Protein AF-A0A429GD03-F1 (afdb_monomer_lite)

Secondary structure (DSSP, 8-state):
--SSSSHHHHHHHHS--S----PPPP-HHHHHHHHHHHHHHHHHHHHHHHHHTEEEETTEEEEEEESSSEEE--SSSSSHHHHHHHHHHHHHHH--HHHHHHHHHHHHHHHHT-EEETTEEE-EE--SSS-TTT-EEPPIIIIIIHHHHHHHHHHHHH--HHHHHHHHHHHHHIIIIIEEEETTEEEE-S-TT-SS-----SHHHHHHHHHHHHHHHHH--HHHHHHHHHHHHHHHHT-EEETTEEE--EE-SSSEE--HHHHHHHHHHHHHHHHHH--HHHHHHHHHHHHHHHHT-EE-SS-EE-B-TTS-BBSS----TTGGGS--STTHHHHHHHHHH--HHHHHHHHHHHHHHHHTPEEETTEEE-EEETTTEEE-HHHHHHHHHHHHHHHHHH--HHHHHHHHHHHHHHHHS-EESSSEE---TT-----SSTTSHHHHHHHHHHHHHTTSPP----EEEEEEE-SEEEE-TT-EEEEEEEEEE-SSS-EEEEEEEPTTSTT-SEEEEEEE-TT-EEEEEEEEE--TT--SEEEEEEEEEEEEETTSPPPPPEEEEEEEEEEPP-----EEEEE---SB--TT-EEEEEEEEEE-SSS-EEEEEEEEEESGGGEEEEEEEE-SEEEEE-TT-EEEEEEEEEE-SSEEEEEEEEEEE--SSS-S-EEEEEEEEEE--------------------SSPPTT-EEEEEEEE--SS--------B----SS-----TTS---EEEEEE----PPPTT--EEEEEEEEEE---------HHHHHHHHHHHHHHHHH---HHHHHHHHHH--SS-THHHHHHHHT-S-SPPPHHHHHHHHHHHHHHHGGGT----EE-----SSS--------EE---HHHHHHHHHHHHHHHHHHHHHHHHHHHHHHHHHH-HHHHHHHHHHHHHHHHHHHHHHHHHHSPPPS--SSPPPPP---GGGGGS-SSHHHHHHHHHHHHHHHHHHHHHHHHHHHHHHHTT-HHHHHHHHHHHHHHHHHHHHHHHHHHHHHHHHHHHHHHTT--SHHHHHHHHHHHHHH-S-HHHHHHHHHTTGGGT--HHHHHHHHHHPPP----HHHHHHHHHHHHHHHTT--GGG-

Radius of gyration: 43.87 Å; chains: 1; bounding box: 120×129×100 Å

Structure (mmCIF, N/CA/C/O backbone):
data_AF-A0A429GD03-F1
#
_entry.id   AF-A0A429GD03-F1
#
loop_
_atom_site.group_PDB
_atom_site.id
_atom_site.type_symbol
_atom_site.label_atom_id
_atom_site.label_alt_id
_atom_site.label_comp_id
_atom_site.label_asym_id
_atom_site.label_entity_id
_atom_site.label_seq_id
_atom_site.pdbx_PDB_ins_code
_atom_site.Cartn_x
_atom_site.Cartn_y
_atom_site.Cartn_z
_atom_site.occupancy
_atom_site.B_iso_or_equiv
_atom_site.auth_seq_id
_atom_site.auth_comp_id
_atom_site.auth_asym_id
_atom_site.auth_atom_id
_atom_site.pdbx_PDB_model_num
ATOM 1 N N . MET A 1 1 ? -22.028 71.009 -9.488 1.00 38.22 1 MET A N 1
ATOM 2 C CA . MET A 1 1 ? -21.098 69.880 -9.231 1.00 38.22 1 MET A CA 1
ATOM 3 C C . MET A 1 1 ? -21.753 69.084 -8.103 1.00 38.22 1 MET A C 1
ATOM 5 O O . MET A 1 1 ? -22.201 69.728 -7.173 1.00 38.22 1 MET A O 1
ATOM 9 N N . LEU A 1 2 ? -22.051 67.783 -8.186 1.00 28.94 2 LEU A N 1
ATOM 10 C CA . LEU A 1 2 ? -21.132 66.677 -8.503 1.00 28.94 2 LEU A CA 1
ATOM 11 C C . LEU A 1 2 ? -21.700 65.598 -9.471 1.00 28.94 2 LEU A C 1
ATOM 13 O O . LEU A 1 2 ? -20.960 64.746 -9.950 1.00 28.94 2 LEU A O 1
ATOM 17 N N . GLY A 1 3 ? -23.000 65.626 -9.788 1.00 29.81 3 GLY A N 1
ATOM 18 C CA . GLY A 1 3 ? -23.725 64.517 -10.440 1.00 29.81 3 GLY A CA 1
ATOM 19 C C . GLY A 1 3 ? -23.576 64.358 -11.963 1.00 29.81 3 GLY A C 1
ATOM 20 O O . GLY A 1 3 ? -24.587 64.247 -12.647 1.00 29.81 3 GLY A O 1
ATOM 21 N N . ARG A 1 4 ? -22.357 64.380 -12.532 1.00 32.66 4 ARG A N 1
ATOM 22 C CA . ARG A 1 4 ? -22.172 64.269 -14.004 1.00 32.66 4 ARG A CA 1
ATOM 23 C C . ARG A 1 4 ? -20.963 63.451 -14.500 1.00 32.66 4 ARG A C 1
ATOM 25 O O . ARG A 1 4 ? -20.543 63.646 -15.635 1.00 32.66 4 ARG A O 1
ATOM 32 N N . LYS A 1 5 ? -20.403 62.544 -13.682 1.00 35.81 5 LYS A N 1
ATOM 33 C CA . LYS A 1 5 ? -19.229 61.715 -14.059 1.00 35.81 5 LYS A CA 1
ATOM 34 C C . LYS A 1 5 ? -19.341 60.189 -13.878 1.00 35.81 5 LYS A C 1
ATOM 36 O O . LYS A 1 5 ? -18.418 59.499 -14.283 1.00 35.81 5 LYS A O 1
ATOM 41 N N . ILE A 1 6 ? -20.438 59.650 -13.336 1.00 36.78 6 ILE A N 1
ATOM 42 C CA . ILE A 1 6 ? -20.564 58.194 -13.077 1.00 36.78 6 ILE A CA 1
ATOM 43 C C . ILE A 1 6 ? -21.294 57.451 -14.214 1.00 36.78 6 ILE A C 1
ATOM 45 O O . ILE A 1 6 ? -20.911 56.342 -14.576 1.00 36.78 6 ILE A O 1
ATOM 49 N N . LEU A 1 7 ? -22.290 58.081 -14.847 1.00 27.66 7 LEU A N 1
ATOM 50 C CA . LEU A 1 7 ? -23.125 57.440 -15.875 1.00 27.66 7 LEU A CA 1
ATOM 51 C C . LEU A 1 7 ? -22.372 56.920 -17.130 1.00 27.66 7 LEU A C 1
ATOM 53 O O . LEU A 1 7 ? -22.747 55.855 -17.617 1.00 27.66 7 LEU A O 1
ATOM 57 N N . PRO A 1 8 ? -21.310 57.581 -17.650 1.00 31.03 8 PRO A N 1
ATOM 58 C CA . PRO A 1 8 ? -20.579 57.069 -18.816 1.00 31.03 8 PRO A CA 1
ATOM 59 C C . PRO A 1 8 ? -19.845 55.748 -18.554 1.00 31.03 8 PRO A C 1
ATOM 61 O O . PRO A 1 8 ? -19.729 54.927 -19.457 1.00 31.03 8 PRO A O 1
ATOM 64 N N . PHE A 1 9 ? -19.365 55.530 -17.326 1.00 33.47 9 PHE A N 1
ATOM 65 C CA . PHE A 1 9 ? -18.557 54.355 -16.986 1.00 33.47 9 PHE A CA 1
ATOM 66 C C . PHE A 1 9 ? -19.404 53.075 -16.925 1.00 33.47 9 PHE A C 1
ATOM 68 O O . PHE A 1 9 ? -18.956 52.009 -17.335 1.00 33.47 9 PHE A O 1
ATOM 75 N N . VAL A 1 10 ? -20.660 53.199 -16.480 1.00 34.38 10 VAL A N 1
ATOM 76 C CA . VAL A 1 10 ? -21.620 52.084 -16.424 1.00 34.38 10 VAL A CA 1
ATOM 77 C C . VAL A 1 10 ? -22.104 51.688 -17.825 1.00 34.38 10 VAL A C 1
ATOM 79 O O . VAL A 1 10 ? -22.237 50.500 -18.105 1.00 34.38 10 VAL A O 1
ATOM 82 N N . LEU A 1 11 ? -22.315 52.649 -18.737 1.00 29.36 11 LEU A N 1
ATOM 83 C CA . LEU A 1 11 ? -22.755 52.337 -20.105 1.00 29.36 11 LEU A CA 1
ATOM 84 C C . LEU A 1 11 ? -21.681 51.630 -20.946 1.00 29.36 11 LEU A C 1
ATOM 86 O O . LEU A 1 11 ? -22.025 50.754 -21.732 1.00 29.36 11 LEU A O 1
ATOM 90 N N . VAL A 1 12 ? -20.396 51.966 -20.781 1.00 33.97 12 VAL A N 1
ATOM 91 C CA . VAL A 1 12 ? -19.307 51.323 -21.548 1.00 33.97 12 VAL A CA 1
ATOM 92 C C . VAL A 1 12 ? -19.182 49.831 -21.213 1.00 33.97 12 VAL A C 1
ATOM 94 O O . VAL A 1 12 ? -18.954 49.023 -22.110 1.00 33.97 12 VAL A O 1
ATOM 97 N N . ILE A 1 13 ? -19.411 49.447 -19.953 1.00 37.00 13 ILE A N 1
ATOM 98 C CA . ILE A 1 13 ? -19.384 48.041 -19.512 1.00 37.00 13 ILE A CA 1
ATOM 99 C C . ILE A 1 13 ? -20.594 47.250 -20.054 1.00 37.00 13 ILE A C 1
ATOM 101 O O . ILE A 1 13 ? -20.490 46.048 -20.278 1.00 37.00 13 ILE A O 1
ATOM 105 N N . LEU A 1 14 ? -21.723 47.914 -20.329 1.00 31.09 14 LEU A N 1
ATOM 106 C CA . LEU A 1 14 ? -22.961 47.280 -20.810 1.00 31.09 14 LEU A CA 1
ATOM 107 C C . LEU A 1 14 ? -23.079 47.167 -22.344 1.00 31.09 14 LEU A C 1
ATOM 109 O O . LEU A 1 14 ? -24.041 46.576 -22.827 1.00 31.09 14 LEU A O 1
ATOM 113 N N . ILE A 1 15 ? -22.144 47.735 -23.118 1.00 31.56 15 ILE A N 1
ATOM 114 C CA . ILE A 1 15 ? -22.243 47.850 -24.593 1.00 31.56 15 ILE A CA 1
ATOM 115 C C . ILE A 1 15 ? -21.151 47.041 -25.337 1.00 31.56 15 ILE A C 1
ATOM 117 O O . ILE A 1 15 ? -21.142 46.982 -26.564 1.00 31.56 15 ILE A O 1
ATOM 121 N N . LEU A 1 16 ? -20.284 46.315 -24.618 1.00 27.98 16 LEU A N 1
ATOM 122 C CA . LEU A 1 16 ? -19.267 45.420 -25.199 1.00 27.98 16 LEU A CA 1
ATOM 123 C C . LEU A 1 16 ? -19.703 43.941 -25.401 1.00 27.98 16 LEU A C 1
ATOM 125 O O . LEU A 1 16 ? -18.998 43.037 -24.954 1.00 27.98 16 LEU A O 1
ATOM 129 N N . PRO A 1 17 ? -20.809 43.654 -26.125 1.00 32.53 17 PRO A N 1
ATOM 130 C CA . PRO A 1 17 ? -20.965 42.355 -26.789 1.00 32.53 17 PRO A CA 1
ATOM 131 C C . PRO A 1 17 ? -21.270 42.474 -28.299 1.00 32.53 17 PRO A C 1
ATOM 133 O O . PRO A 1 17 ? -22.173 41.816 -28.811 1.00 32.53 17 PRO A O 1
ATOM 136 N N . VAL A 1 18 ? -20.515 43.297 -29.040 1.00 37.22 18 VAL A N 1
ATOM 137 C CA . VAL A 1 18 ? -20.520 43.301 -30.519 1.00 37.22 18 VAL A CA 1
ATOM 138 C C . VAL A 1 18 ? -19.076 43.371 -31.030 1.00 37.22 18 VAL A C 1
ATOM 140 O O . VAL A 1 18 ? -18.292 44.174 -30.538 1.00 37.22 18 VAL A O 1
ATOM 143 N N . TYR A 1 19 ? -18.732 42.532 -32.014 1.00 28.64 19 TYR A N 1
ATOM 144 C CA . TYR A 1 19 ? -17.370 42.338 -32.548 1.00 28.64 19 TYR A CA 1
ATOM 145 C C . TYR A 1 19 ? -16.314 41.817 -31.552 1.00 28.64 19 TYR A C 1
ATOM 147 O O . TYR A 1 19 ? -15.242 42.387 -31.370 1.00 28.64 19 TYR A O 1
ATOM 155 N N . VAL A 1 20 ? -16.562 40.609 -31.042 1.00 25.38 20 VAL A N 1
ATOM 156 C CA . VAL A 1 20 ? -15.500 39.590 -30.965 1.00 25.38 20 VAL A CA 1
ATOM 157 C C . VAL A 1 20 ? -15.733 38.647 -32.159 1.00 25.38 20 VAL A C 1
ATOM 159 O O . VAL A 1 20 ? -16.887 38.261 -32.372 1.00 25.38 20 VAL A O 1
ATOM 162 N N . PRO A 1 21 ? -14.723 38.306 -32.989 1.00 24.62 21 PRO A N 1
ATOM 163 C CA . PRO A 1 21 ? -14.898 37.285 -34.026 1.00 24.62 21 PRO A CA 1
ATOM 164 C C . PRO A 1 21 ? -15.285 35.965 -33.357 1.00 24.62 21 PRO A C 1
ATOM 166 O O . PRO A 1 21 ? -14.821 35.697 -32.254 1.00 24.62 21 PRO A O 1
ATOM 169 N N . SER A 1 22 ? -16.145 35.169 -33.999 1.00 25.36 22 SER A N 1
ATOM 170 C CA . SER A 1 22 ? -16.802 33.998 -33.400 1.00 25.36 22 SER A CA 1
ATOM 171 C C . SER A 1 22 ? -15.824 33.069 -32.675 1.00 25.36 22 SER A C 1
ATOM 173 O O . SER A 1 22 ? -15.218 32.191 -33.294 1.00 25.36 22 SER A O 1
ATOM 175 N N . ALA A 1 23 ? -15.695 33.256 -31.361 1.00 30.12 23 ALA A N 1
ATOM 176 C CA . ALA A 1 23 ? -14.969 32.339 -30.508 1.00 30.12 23 ALA A CA 1
ATOM 177 C C . ALA A 1 23 ? -15.673 30.988 -30.613 1.00 30.12 23 ALA A C 1
ATOM 179 O O . ALA A 1 23 ? -16.891 30.899 -30.426 1.00 30.12 23 ALA A O 1
ATOM 180 N N . GLN A 1 24 ? -14.916 29.947 -30.953 1.00 31.97 24 GLN A N 1
ATOM 181 C CA . GLN A 1 24 ? -15.425 28.586 -30.869 1.00 31.97 24 GLN A CA 1
ATOM 182 C C . GLN A 1 24 ? -15.925 28.380 -29.437 1.00 31.97 24 GLN A C 1
ATOM 184 O O . GLN A 1 24 ? -15.244 28.770 -28.486 1.00 31.97 24 GLN A O 1
ATOM 189 N N . TYR A 1 25 ? -17.121 27.806 -29.282 1.00 30.67 25 TYR A N 1
ATOM 190 C CA . TYR A 1 25 ? -17.573 27.350 -27.971 1.00 30.67 25 TYR A CA 1
ATOM 191 C C . TYR A 1 25 ? -16.464 26.471 -27.397 1.00 30.67 25 TYR A C 1
ATOM 193 O O . TYR A 1 25 ? -16.117 25.468 -28.019 1.00 30.67 25 TYR A O 1
ATOM 201 N N . TYR A 1 26 ? -15.904 26.856 -26.248 1.00 37.22 26 TYR A N 1
ATOM 202 C CA . TYR A 1 26 ? -14.932 26.020 -25.555 1.00 37.22 26 TYR A CA 1
ATOM 203 C C . TYR A 1 26 ? -15.613 24.679 -25.268 1.00 37.22 26 TYR A C 1
ATOM 205 O O . TYR A 1 26 ? -16.695 24.644 -24.675 1.00 37.22 26 TYR A O 1
ATOM 213 N N . GLN A 1 27 ? -15.033 23.594 -25.777 1.00 42.59 27 GLN A N 1
ATOM 214 C CA . GLN A 1 27 ? -15.634 22.263 -25.784 1.00 42.59 27 GLN A CA 1
ATOM 215 C C . GLN A 1 27 ? -14.684 21.313 -25.049 1.00 42.59 27 GLN A C 1
ATOM 217 O O . GLN A 1 27 ? -14.001 20.522 -25.699 1.00 42.59 27 GLN A O 1
ATOM 222 N N . PRO A 1 28 ? -14.667 21.329 -23.697 1.00 53.19 28 PRO A N 1
ATOM 223 C CA . PRO A 1 28 ? -13.724 20.534 -22.906 1.00 53.19 28 PRO A CA 1
ATOM 224 C C . PRO A 1 28 ? -13.724 19.045 -23.275 1.00 53.19 28 PRO A C 1
ATOM 226 O O . PRO A 1 28 ? -12.701 18.376 -23.202 1.00 53.19 28 PRO A O 1
ATOM 229 N N . GLN A 1 29 ? -14.874 18.524 -23.714 1.00 54.34 29 GLN A N 1
ATOM 230 C CA . GLN A 1 29 ? -15.043 17.139 -24.147 1.00 54.34 29 GLN A CA 1
ATOM 231 C C . GLN A 1 29 ? -14.381 16.830 -25.506 1.00 54.34 29 GLN A C 1
ATOM 233 O O . GLN A 1 29 ? -13.936 15.701 -25.711 1.00 54.34 29 GLN A O 1
ATOM 238 N N . ALA A 1 30 ? -14.287 17.808 -26.413 1.00 53.16 30 ALA A N 1
ATOM 239 C CA . ALA A 1 30 ? -13.579 17.685 -27.689 1.00 53.16 30 ALA A CA 1
ATOM 240 C C . ALA A 1 30 ? -12.062 17.842 -27.500 1.00 53.16 30 ALA A C 1
ATOM 242 O O . ALA A 1 30 ? -11.293 17.031 -28.015 1.00 53.16 30 ALA A O 1
ATOM 243 N N . ASP A 1 31 ? -11.643 18.815 -26.689 1.00 70.88 31 ASP A N 1
ATOM 244 C CA . ASP A 1 31 ? -10.233 19.046 -26.352 1.00 70.88 31 ASP A CA 1
ATOM 245 C C . ASP A 1 31 ? -9.648 17.824 -25.613 1.00 70.88 31 ASP A C 1
ATOM 247 O O . ASP A 1 31 ? -8.582 17.308 -25.955 1.00 70.88 31 ASP A O 1
ATOM 251 N N . LEU A 1 32 ? -10.412 17.258 -24.670 1.00 77.75 32 LEU A N 1
ATOM 252 C CA . LEU A 1 32 ? -10.077 15.997 -24.011 1.00 77.75 32 LEU A CA 1
ATOM 253 C C . LEU A 1 32 ? -10.018 14.822 -24.995 1.00 77.75 32 LEU A C 1
ATOM 255 O O . LEU A 1 32 ? -9.124 13.989 -24.871 1.00 77.75 32 LEU A O 1
ATOM 259 N N . ALA A 1 33 ? -10.923 14.733 -25.975 1.00 78.88 33 ALA A N 1
ATOM 260 C CA . ALA A 1 33 ? -10.855 13.685 -26.995 1.00 78.88 33 ALA A CA 1
ATOM 261 C C . ALA A 1 33 ? -9.555 13.777 -27.817 1.00 78.88 33 ALA A C 1
ATOM 263 O O . ALA A 1 33 ? -8.883 12.761 -27.987 1.00 78.88 33 ALA A O 1
ATOM 264 N N . ALA A 1 34 ? -9.135 14.983 -28.217 1.00 82.50 34 ALA A N 1
ATOM 265 C CA . ALA A 1 34 ? -7.874 15.198 -28.929 1.00 82.50 34 ALA A CA 1
ATOM 266 C C . ALA A 1 34 ? -6.644 14.767 -28.102 1.00 82.50 34 ALA A C 1
ATOM 268 O O . ALA A 1 34 ? -5.762 14.074 -28.618 1.00 82.50 34 ALA A O 1
ATOM 269 N N . VAL A 1 35 ? -6.610 15.091 -26.802 1.00 88.44 35 VAL A N 1
ATOM 270 C CA . VAL A 1 35 ? -5.561 14.620 -25.875 1.00 88.44 35 VAL A CA 1
ATOM 271 C C . VAL A 1 35 ? -5.555 13.088 -25.769 1.00 88.44 35 VAL A C 1
ATOM 273 O O . VAL A 1 35 ? -4.487 12.472 -25.813 1.00 88.44 35 VAL A O 1
ATOM 276 N N . ARG A 1 36 ? -6.730 12.447 -25.687 1.00 88.44 36 ARG A N 1
ATOM 277 C CA . ARG A 1 36 ? -6.856 10.979 -25.619 1.00 88.44 36 ARG A CA 1
ATOM 278 C C . ARG A 1 36 ? -6.393 10.291 -26.906 1.00 88.44 36 ARG A C 1
ATOM 280 O O . ARG A 1 36 ? -5.637 9.322 -26.829 1.00 88.44 36 ARG A O 1
ATOM 287 N N . ASP A 1 37 ? -6.782 10.804 -28.071 1.00 89.94 37 ASP A N 1
ATOM 288 C CA . ASP A 1 37 ? -6.362 10.271 -29.372 1.00 89.94 37 ASP A CA 1
ATOM 289 C C . ASP A 1 37 ? -4.851 10.428 -29.589 1.00 89.94 37 ASP A C 1
ATOM 291 O O . ASP A 1 37 ? -4.191 9.501 -30.067 1.00 89.94 37 ASP A O 1
ATOM 295 N N . LYS A 1 38 ? -4.270 11.559 -29.165 1.00 92.81 38 LYS A N 1
ATOM 296 C CA . LYS A 1 38 ? -2.819 11.790 -29.211 1.00 92.81 38 LYS A CA 1
ATOM 297 C C . LYS A 1 38 ? -2.054 10.837 -28.296 1.00 92.81 38 LYS A C 1
ATOM 299 O O . LYS A 1 38 ? -1.049 10.263 -28.721 1.00 92.81 38 LYS A O 1
ATOM 304 N N . ALA A 1 39 ? -2.545 10.619 -27.077 1.00 94.94 39 ALA A N 1
ATOM 305 C CA . ALA A 1 39 ? -1.969 9.654 -26.148 1.00 94.94 39 ALA A CA 1
ATOM 306 C C . ALA A 1 39 ? -2.024 8.225 -26.717 1.00 94.94 39 ALA A C 1
ATOM 308 O O . ALA A 1 39 ? -1.004 7.539 -26.760 1.00 94.94 39 ALA A O 1
ATOM 309 N N . LEU A 1 40 ? -3.175 7.810 -27.262 1.00 94.44 40 LEU A N 1
ATOM 310 C CA . LEU A 1 40 ? -3.346 6.505 -27.906 1.00 94.44 40 LEU A CA 1
ATOM 311 C C . LEU A 1 40 ? -2.464 6.340 -29.157 1.00 94.44 40 LEU A C 1
ATOM 313 O O . LEU A 1 40 ? -1.944 5.249 -29.398 1.00 94.44 40 LEU A O 1
ATOM 317 N N . TYR A 1 41 ? -2.257 7.401 -29.943 1.00 94.94 41 TYR A N 1
ATOM 318 C CA . TYR A 1 41 ? -1.311 7.399 -31.062 1.00 94.94 41 TYR A CA 1
ATOM 319 C C . TYR A 1 41 ? 0.129 7.167 -30.579 1.00 94.94 41 TYR A C 1
ATOM 321 O O . TYR A 1 41 ? 0.791 6.257 -31.081 1.00 94.94 41 TYR A O 1
ATOM 329 N N . ILE A 1 42 ? 0.591 7.911 -29.567 1.00 97.12 42 ILE A N 1
ATOM 330 C CA . ILE A 1 42 ? 1.922 7.730 -28.961 1.00 97.12 42 ILE A CA 1
ATOM 331 C C . ILE A 1 42 ? 2.082 6.295 -28.433 1.00 97.12 42 ILE A C 1
ATOM 333 O O . ILE A 1 42 ? 3.083 5.645 -28.738 1.00 97.12 42 ILE A O 1
ATOM 337 N N . SER A 1 43 ? 1.076 5.755 -27.734 1.00 97.88 43 SER A N 1
ATOM 338 C CA . SER A 1 43 ? 1.071 4.365 -27.262 1.00 97.88 43 SER A CA 1
ATOM 339 C C . SER A 1 43 ? 1.148 3.351 -28.408 1.00 97.88 43 SER A C 1
ATOM 341 O O . SER A 1 43 ? 1.924 2.403 -28.327 1.00 97.88 43 SER A O 1
ATOM 343 N N . ARG A 1 44 ? 0.409 3.540 -29.510 1.00 98.06 44 ARG A N 1
ATOM 344 C CA . ARG A 1 44 ? 0.509 2.658 -30.690 1.00 98.06 44 ARG A CA 1
ATOM 345 C C . ARG A 1 44 ? 1.911 2.692 -31.297 1.00 98.06 44 ARG A C 1
ATOM 347 O O . ARG A 1 44 ? 2.501 1.635 -31.492 1.00 98.06 44 ARG A O 1
ATOM 354 N N . ARG A 1 45 ? 2.486 3.882 -31.503 1.00 98.50 45 ARG A N 1
ATOM 355 C CA . ARG A 1 45 ? 3.848 4.027 -32.048 1.00 98.50 45 ARG A CA 1
ATOM 356 C C . ARG A 1 45 ? 4.911 3.426 -31.130 1.00 98.50 45 ARG A C 1
ATOM 358 O O . ARG A 1 45 ? 5.850 2.807 -31.626 1.00 98.50 45 ARG A O 1
ATOM 365 N N . ALA A 1 46 ? 4.761 3.556 -29.814 1.00 98.56 46 ALA A N 1
ATOM 366 C CA . ALA A 1 46 ? 5.623 2.884 -28.847 1.00 98.56 46 ALA A CA 1
ATOM 367 C C . ALA A 1 46 ? 5.497 1.351 -28.936 1.00 98.56 46 ALA A C 1
ATOM 369 O O . ALA A 1 46 ? 6.506 0.649 -28.960 1.00 98.56 46 ALA A O 1
ATOM 370 N N . ALA A 1 47 ? 4.275 0.820 -29.060 1.00 98.56 47 ALA A N 1
ATOM 371 C CA . ALA A 1 47 ? 4.037 -0.612 -29.248 1.00 98.56 47 ALA A CA 1
ATOM 372 C C . ALA A 1 47 ? 4.637 -1.156 -30.550 1.00 98.56 47 ALA A C 1
ATOM 374 O O . ALA A 1 47 ? 5.179 -2.259 -30.532 1.00 98.56 47 ALA A O 1
ATOM 375 N N . ASP A 1 48 ? 4.623 -0.381 -31.640 1.00 98.44 48 ASP A N 1
ATOM 376 C CA . ASP A 1 48 ? 5.299 -0.749 -32.890 1.00 98.44 48 ASP A CA 1
ATOM 377 C C . ASP A 1 48 ? 6.816 -0.953 -32.660 1.00 98.44 48 ASP A C 1
ATOM 379 O O . ASP A 1 48 ? 7.384 -1.957 -33.098 1.00 98.44 48 ASP A O 1
ATOM 383 N N . TYR A 1 49 ? 7.464 -0.067 -31.881 1.00 98.38 49 TYR A N 1
ATOM 384 C CA . TYR A 1 49 ? 8.883 -0.211 -31.526 1.00 98.38 49 TYR A CA 1
ATOM 385 C C . TYR A 1 49 ? 9.117 -1.451 -30.663 1.00 98.38 49 TYR A C 1
ATOM 387 O O . TYR A 1 49 ? 9.981 -2.267 -30.988 1.00 98.38 49 TYR A O 1
ATOM 395 N N . VAL A 1 50 ? 8.330 -1.625 -29.595 1.00 98.50 50 VAL A N 1
ATOM 396 C CA . VAL A 1 50 ? 8.424 -2.781 -28.685 1.00 98.50 50 VAL A CA 1
ATOM 397 C C . VAL A 1 50 ? 8.274 -4.089 -29.467 1.00 98.50 50 VAL A C 1
ATOM 399 O O . VAL A 1 50 ? 9.082 -4.998 -29.296 1.00 98.50 50 VAL A O 1
ATOM 402 N N . ILE A 1 51 ? 7.310 -4.168 -30.386 1.00 98.56 51 ILE A N 1
ATOM 403 C CA . ILE A 1 51 ? 7.118 -5.319 -31.277 1.00 98.56 51 ILE A CA 1
ATOM 404 C C . ILE A 1 51 ? 8.326 -5.533 -32.198 1.00 98.56 51 ILE A C 1
ATOM 406 O O . ILE A 1 51 ? 8.775 -6.668 -32.348 1.00 98.56 51 ILE A O 1
ATOM 410 N N . SER A 1 52 ? 8.905 -4.468 -32.762 1.00 97.62 52 SER A N 1
ATOM 411 C CA . SER A 1 52 ? 10.102 -4.565 -33.615 1.00 97.62 52 SER A CA 1
ATOM 412 C C . SER A 1 52 ? 11.369 -5.046 -32.887 1.00 97.62 52 SER A C 1
ATOM 414 O O . SER A 1 52 ? 12.343 -5.413 -33.544 1.00 97.62 52 SER A O 1
ATOM 416 N N . ARG A 1 53 ? 11.368 -5.043 -31.545 1.00 97.31 53 ARG A N 1
ATOM 417 C CA . ARG A 1 53 ? 12.468 -5.502 -30.674 1.00 97.31 53 ARG A CA 1
ATOM 418 C C . ARG A 1 53 ? 12.148 -6.794 -29.908 1.00 97.31 53 ARG A C 1
ATOM 420 O O . ARG A 1 53 ? 12.879 -7.137 -28.982 1.00 97.31 53 ARG A O 1
ATOM 427 N N . ALA A 1 54 ? 11.072 -7.491 -30.274 1.00 97.81 54 ALA A N 1
ATOM 428 C CA . ALA A 1 54 ? 10.727 -8.795 -29.718 1.00 97.81 54 ALA A CA 1
ATOM 429 C C . ALA A 1 54 ? 11.552 -9.904 -30.395 1.00 97.81 54 ALA A C 1
ATOM 431 O O . ALA A 1 54 ? 11.383 -10.177 -31.585 1.00 97.81 54 ALA A O 1
ATOM 432 N N . GLU A 1 55 ? 12.422 -10.567 -29.638 1.00 97.81 55 GLU A N 1
ATOM 433 C CA . GLU A 1 55 ? 13.165 -11.744 -30.093 1.00 97.81 55 GLU A CA 1
ATOM 434 C C . GLU A 1 55 ? 12.376 -13.025 -29.821 1.00 97.81 55 GLU A C 1
ATOM 436 O O . GLU A 1 55 ? 11.730 -13.155 -28.781 1.00 97.81 55 GLU A O 1
ATOM 441 N N . VAL A 1 56 ? 12.444 -13.988 -30.742 1.00 97.31 56 VAL A N 1
ATOM 442 C CA . VAL A 1 56 ? 11.765 -15.286 -30.612 1.00 97.31 56 VAL A CA 1
ATOM 443 C C . VAL A 1 56 ? 12.680 -16.285 -29.912 1.00 97.31 56 VAL A C 1
ATOM 445 O O . VAL A 1 56 ? 13.823 -16.475 -30.325 1.00 97.31 56 VAL A O 1
ATOM 448 N N . GLU A 1 57 ? 12.172 -16.967 -28.889 1.00 95.00 57 GLU A N 1
ATOM 449 C CA . GLU A 1 57 ? 12.871 -18.076 -28.240 1.00 95.00 57 GLU A CA 1
ATOM 450 C C . GLU A 1 57 ? 11.862 -19.168 -27.865 1.00 95.00 57 GLU A C 1
ATOM 452 O O . GLU A 1 57 ? 10.973 -18.956 -27.038 1.00 95.00 57 GLU A O 1
ATOM 457 N N . GLY A 1 58 ? 11.971 -20.331 -28.516 1.00 92.00 58 GLY A N 1
ATOM 458 C CA . GLY A 1 58 ? 10.918 -21.347 -28.482 1.00 92.00 58 GLY A CA 1
ATOM 459 C C . GLY A 1 58 ? 9.645 -20.836 -29.163 1.00 92.00 58 GLY A C 1
ATOM 460 O O . GLY A 1 58 ? 9.684 -20.387 -30.307 1.00 92.00 58 GLY A O 1
ATOM 461 N N . ASP A 1 59 ? 8.524 -20.891 -28.449 1.00 90.25 59 ASP A N 1
ATOM 462 C CA . ASP A 1 59 ? 7.228 -20.327 -28.842 1.00 90.25 59 ASP A CA 1
ATOM 463 C C . ASP A 1 59 ? 6.931 -18.963 -28.176 1.00 90.25 59 ASP A C 1
ATOM 465 O O . ASP A 1 59 ? 5.841 -18.402 -28.352 1.00 90.25 59 ASP A O 1
ATOM 469 N N . GLY A 1 60 ? 7.881 -18.437 -27.398 1.00 97.25 60 GLY A N 1
ATOM 470 C CA . GLY A 1 60 ? 7.766 -17.198 -26.638 1.00 97.25 60 GLY A CA 1
ATOM 471 C C . GLY A 1 60 ? 8.533 -16.020 -27.244 1.00 97.25 60 GLY A C 1
ATOM 472 O O . GLY A 1 60 ? 9.306 -16.162 -28.194 1.00 97.25 60 GLY A O 1
ATOM 473 N N . PHE A 1 61 ? 8.318 -14.841 -26.657 1.00 98.31 61 PHE A N 1
ATOM 474 C CA . PHE A 1 61 ? 9.027 -13.606 -26.989 1.00 98.31 61 PHE A CA 1
ATOM 475 C C . PHE A 1 61 ? 9.786 -13.060 -25.780 1.00 98.31 61 PHE A C 1
ATOM 477 O O . PHE A 1 61 ? 9.257 -13.023 -24.668 1.00 98.31 61 PHE A O 1
ATOM 484 N N . LYS A 1 62 ? 11.000 -12.572 -26.023 1.00 96.81 62 LYS A N 1
ATOM 485 C CA . LYS A 1 62 ? 11.845 -11.879 -25.047 1.00 96.81 62 LYS A CA 1
ATOM 486 C C . LYS A 1 62 ? 12.268 -10.516 -25.589 1.00 96.81 62 LYS A C 1
ATOM 488 O O . LYS A 1 62 ? 12.243 -10.284 -26.797 1.00 96.81 62 LYS A O 1
ATOM 493 N N . TRP A 1 63 ? 12.686 -9.626 -24.697 1.00 96.69 63 TRP A N 1
ATOM 494 C CA . TRP A 1 63 ? 13.171 -8.293 -25.051 1.00 96.69 63 TRP A CA 1
ATOM 495 C C . TRP A 1 63 ? 14.547 -8.059 -24.456 1.00 96.69 63 TRP A C 1
ATOM 497 O O . TRP A 1 63 ? 14.798 -8.418 -23.305 1.00 96.69 63 TRP A O 1
ATOM 507 N N . VAL A 1 64 ? 15.416 -7.452 -25.258 1.00 92.81 64 VAL A N 1
ATOM 508 C CA . VAL A 1 64 ? 16.764 -7.082 -24.844 1.00 92.81 64 VAL A CA 1
ATOM 509 C C . VAL A 1 64 ? 16.734 -5.884 -23.894 1.00 92.81 64 VAL A C 1
ATOM 511 O O . VAL A 1 64 ? 16.110 -4.858 -24.176 1.00 92.81 64 VAL A O 1
ATOM 514 N N . TYR A 1 65 ? 17.463 -6.000 -22.787 1.00 89.38 65 TYR A N 1
ATOM 515 C CA . TYR A 1 65 ? 17.899 -4.876 -21.968 1.00 89.38 65 TYR A CA 1
ATOM 516 C C . TYR A 1 65 ? 19.424 -4.764 -22.038 1.00 89.38 65 TYR A C 1
ATOM 518 O O . TYR A 1 65 ? 20.131 -5.769 -21.980 1.00 89.38 65 TYR A O 1
ATOM 526 N N . GLN A 1 66 ? 19.937 -3.543 -22.187 1.00 85.19 66 GLN A N 1
ATOM 527 C CA . GLN A 1 66 ? 21.368 -3.282 -22.323 1.00 85.19 66 GLN A CA 1
ATOM 528 C C . GLN A 1 66 ? 21.843 -2.380 -21.181 1.00 85.19 66 GLN A C 1
ATOM 530 O O . GLN A 1 66 ? 21.374 -1.248 -21.033 1.00 85.19 66 GLN A O 1
ATOM 535 N N . SER A 1 67 ? 22.786 -2.891 -20.394 1.00 81.12 67 SER A N 1
ATOM 536 C CA . SER A 1 67 ? 23.544 -2.148 -19.385 1.00 81.12 67 SER A CA 1
ATOM 537 C C . SER A 1 67 ? 25.034 -2.238 -19.749 1.00 81.12 67 SER A C 1
ATOM 539 O O . SER A 1 67 ? 25.366 -1.948 -20.902 1.00 81.12 67 SER A O 1
ATOM 541 N N . ARG A 1 68 ? 25.937 -2.674 -18.855 1.00 81.75 68 ARG A N 1
ATOM 542 C CA . ARG A 1 68 ? 27.311 -3.041 -19.246 1.00 81.75 68 ARG A CA 1
ATOM 543 C C . ARG A 1 68 ? 27.319 -4.302 -20.113 1.00 81.75 68 ARG A C 1
ATOM 545 O O . ARG A 1 68 ? 28.098 -4.370 -21.062 1.00 81.75 68 ARG A O 1
ATOM 552 N N . TYR A 1 69 ? 26.431 -5.256 -19.831 1.00 83.06 69 TYR A N 1
ATOM 553 C CA . TYR A 1 69 ? 26.178 -6.415 -20.692 1.00 83.06 69 TYR A CA 1
ATOM 554 C C . TYR A 1 69 ? 24.740 -6.432 -21.246 1.00 83.06 69 TYR A C 1
ATOM 556 O O . TYR A 1 69 ? 23.954 -5.499 -21.061 1.00 83.06 69 TYR A O 1
ATOM 564 N N . THR A 1 70 ? 24.426 -7.481 -22.010 1.00 86.88 70 THR A N 1
ATOM 565 C CA . THR A 1 70 ? 23.141 -7.685 -22.698 1.00 86.88 70 THR A CA 1
ATOM 566 C C . THR A 1 70 ? 22.320 -8.739 -21.962 1.00 86.88 70 THR A C 1
ATOM 568 O O . THR A 1 70 ? 22.795 -9.858 -21.766 1.00 86.88 70 THR A O 1
ATOM 571 N N . TYR A 1 71 ? 21.088 -8.398 -21.589 1.00 84.62 71 TYR A N 1
ATOM 572 C CA . TYR A 1 71 ? 20.234 -9.206 -20.724 1.00 84.62 71 TYR A CA 1
ATOM 573 C C . TYR A 1 71 ? 18.870 -9.498 -21.336 1.00 84.62 71 TYR A C 1
ATOM 575 O O . TYR A 1 71 ? 18.302 -8.684 -22.062 1.00 84.62 71 TYR A O 1
ATOM 583 N N . TYR A 1 72 ? 18.323 -10.647 -20.943 1.00 91.88 72 TYR A N 1
ATOM 584 C CA . TYR A 1 72 ? 16.926 -11.011 -21.132 1.00 91.88 72 TYR A CA 1
ATOM 585 C C . TYR A 1 72 ? 16.374 -11.372 -19.758 1.00 91.88 72 TYR A C 1
ATOM 587 O O . TYR A 1 72 ? 16.804 -12.351 -19.146 1.00 91.88 72 TYR A O 1
ATOM 595 N N . ASN A 1 73 ? 15.449 -10.554 -19.264 1.00 91.19 73 ASN A N 1
ATOM 596 C CA . ASN A 1 73 ? 14.882 -10.677 -17.928 1.00 91.19 73 ASN A CA 1
ATOM 597 C C . ASN A 1 73 ? 13.374 -10.979 -18.025 1.00 91.19 73 ASN A C 1
ATOM 599 O O . ASN A 1 73 ? 12.692 -10.381 -18.858 1.00 91.19 73 ASN A O 1
ATOM 603 N N . PRO A 1 74 ? 12.809 -11.878 -17.196 1.00 92.19 74 PRO A N 1
ATOM 604 C CA . PRO A 1 74 ? 11.361 -12.142 -17.169 1.00 92.19 74 PRO A CA 1
ATOM 605 C C . PRO A 1 74 ? 10.557 -10.996 -16.534 1.00 92.19 74 PRO A C 1
ATOM 607 O O . PRO A 1 74 ? 9.338 -10.956 -16.643 1.00 92.19 74 PRO A O 1
ATOM 610 N N . ILE A 1 75 ? 11.259 -10.080 -15.872 1.00 90.00 75 ILE A N 1
ATOM 611 C CA . ILE A 1 75 ? 10.773 -9.164 -14.842 1.00 90.00 75 ILE A CA 1
ATOM 612 C C . ILE A 1 75 ? 9.906 -8.019 -15.388 1.00 90.00 75 ILE A C 1
ATOM 614 O O . ILE A 1 75 ? 9.822 -7.807 -16.599 1.00 90.00 75 ILE A O 1
ATOM 618 N N . PHE A 1 76 ? 9.281 -7.251 -14.490 1.00 90.31 76 PHE A N 1
ATOM 619 C CA . PHE A 1 76 ? 8.427 -6.127 -14.879 1.00 90.31 76 PHE A CA 1
ATOM 620 C C . PHE A 1 76 ? 9.226 -4.937 -15.443 1.00 90.31 76 PHE A C 1
ATOM 622 O O . PHE A 1 76 ? 9.024 -4.550 -16.589 1.00 90.31 76 PHE A O 1
ATOM 629 N N . GLU A 1 77 ? 10.179 -4.402 -14.678 1.00 88.38 77 GLU A N 1
ATOM 630 C CA . GLU A 1 77 ? 10.942 -3.193 -15.019 1.00 88.38 77 GLU A CA 1
ATOM 631 C C . GLU A 1 77 ? 11.688 -3.260 -16.359 1.00 88.38 77 GLU A C 1
ATOM 633 O O . GLU A 1 77 ? 11.398 -2.503 -17.283 1.00 88.38 77 GLU A O 1
ATOM 638 N N . ASN A 1 78 ? 12.692 -4.133 -16.451 1.00 89.44 78 ASN A N 1
ATOM 639 C CA . ASN A 1 78 ? 13.621 -4.194 -17.578 1.00 89.44 78 ASN A CA 1
ATOM 640 C C . ASN A 1 78 ? 13.476 -5.503 -18.373 1.00 89.44 78 ASN A C 1
ATOM 642 O O . ASN A 1 78 ? 14.401 -5.929 -19.059 1.00 89.44 78 ASN A O 1
ATOM 646 N N . GLY A 1 79 ? 12.294 -6.126 -18.306 1.00 92.62 79 GLY A N 1
ATOM 647 C CA . GLY A 1 79 ? 12.045 -7.464 -18.832 1.00 92.62 79 GLY A CA 1
ATOM 648 C C . GLY A 1 79 ? 10.725 -7.659 -19.581 1.00 92.62 79 GLY A C 1
ATOM 649 O O . GLY A 1 79 ? 10.002 -6.720 -19.927 1.00 92.62 79 GLY A O 1
ATOM 650 N N . ALA A 1 80 ? 10.436 -8.931 -19.859 1.00 96.19 80 ALA A N 1
ATOM 651 C CA . ALA A 1 80 ? 9.308 -9.365 -20.672 1.00 96.19 80 ALA A CA 1
ATOM 652 C C . ALA A 1 80 ? 7.937 -9.104 -20.023 1.00 96.19 80 ALA A C 1
ATOM 654 O O . ALA A 1 80 ? 6.982 -8.852 -20.758 1.00 96.19 80 ALA A O 1
ATOM 655 N N . ALA A 1 81 ? 7.811 -9.120 -18.688 1.00 95.50 81 ALA A N 1
ATOM 656 C CA . ALA A 1 81 ? 6.513 -8.911 -18.043 1.00 95.50 81 ALA A CA 1
ATOM 657 C C . ALA A 1 81 ? 5.995 -7.483 -18.248 1.00 95.50 81 ALA A C 1
ATOM 659 O O . ALA A 1 81 ? 4.824 -7.318 -18.572 1.00 95.50 81 ALA A O 1
ATOM 660 N N . GLY A 1 82 ? 6.848 -6.456 -18.155 1.00 94.44 82 GLY A N 1
ATOM 661 C CA . GLY A 1 82 ? 6.429 -5.073 -18.413 1.00 94.44 82 GLY A CA 1
ATOM 662 C C . GLY A 1 82 ? 6.093 -4.824 -19.884 1.00 94.44 82 GLY A C 1
ATOM 663 O O . GLY A 1 82 ? 5.059 -4.227 -20.193 1.00 94.44 82 GLY A O 1
ATOM 664 N N . ALA A 1 83 ? 6.910 -5.351 -20.805 1.00 97.50 83 ALA A N 1
ATOM 665 C CA . ALA A 1 83 ? 6.627 -5.288 -22.241 1.00 97.50 83 ALA A CA 1
ATOM 666 C C . ALA A 1 83 ? 5.287 -5.971 -22.582 1.00 97.50 83 ALA A C 1
ATOM 668 O O . ALA A 1 83 ? 4.448 -5.392 -23.274 1.00 97.50 83 ALA A O 1
ATOM 669 N N . GLY A 1 84 ? 5.045 -7.166 -22.035 1.00 98.00 84 GLY A N 1
ATOM 670 C CA . GLY A 1 84 ? 3.785 -7.889 -22.179 1.00 98.00 84 GLY A CA 1
ATOM 671 C C . GLY A 1 84 ? 2.594 -7.174 -21.532 1.00 98.00 84 GLY A C 1
ATOM 672 O O . GLY A 1 84 ? 1.531 -7.101 -22.146 1.00 98.00 84 GLY A O 1
ATOM 673 N N . TYR A 1 85 ? 2.760 -6.594 -20.339 1.00 96.50 85 TYR A N 1
ATOM 674 C CA . TYR A 1 85 ? 1.710 -5.873 -19.608 1.00 96.50 85 TYR A CA 1
ATOM 675 C C . TYR A 1 85 ? 1.247 -4.616 -20.352 1.00 96.50 85 TYR A C 1
ATOM 677 O O . TYR A 1 85 ? 0.047 -4.352 -20.458 1.00 96.50 85 TYR A O 1
ATOM 685 N N . PHE A 1 86 ? 2.186 -3.861 -20.927 1.00 97.56 86 PHE A N 1
ATOM 686 C CA . PHE A 1 86 ? 1.874 -2.731 -21.800 1.00 97.56 86 PHE A CA 1
ATOM 687 C C . PHE A 1 86 ? 1.074 -3.164 -23.038 1.00 97.56 86 PHE A C 1
ATOM 689 O O . PHE A 1 86 ? 0.021 -2.591 -23.323 1.00 97.56 86 PHE A O 1
ATOM 696 N N . LEU A 1 87 ? 1.529 -4.201 -23.747 1.00 98.50 87 LEU A N 1
ATOM 697 C CA . LEU A 1 87 ? 0.854 -4.693 -24.951 1.00 98.50 87 LEU A CA 1
ATOM 698 C C . LEU A 1 87 ? -0.536 -5.272 -24.624 1.00 98.50 87 LEU A C 1
ATOM 700 O O . LEU A 1 87 ? -1.495 -5.024 -25.355 1.00 98.50 87 LEU A O 1
ATOM 704 N N . LEU A 1 88 ? -0.694 -5.940 -23.478 1.00 97.75 88 LEU A N 1
ATOM 705 C CA . LEU A 1 88 ? -1.997 -6.362 -22.958 1.00 97.75 88 LEU A CA 1
ATOM 706 C C . LEU A 1 88 ? -2.916 -5.169 -22.648 1.00 97.75 88 LEU A C 1
ATOM 708 O O . LEU A 1 88 ? -4.095 -5.190 -23.001 1.00 97.75 88 LEU A O 1
ATOM 712 N N . SER A 1 89 ? -2.385 -4.112 -22.030 1.00 95.44 89 SER A N 1
ATOM 713 C CA . SER A 1 89 ? -3.138 -2.883 -21.741 1.00 95.44 89 SER A CA 1
ATOM 714 C C . SER A 1 89 ? -3.616 -2.210 -23.032 1.00 95.44 89 SER A C 1
ATOM 716 O O . SER A 1 89 ? -4.768 -1.787 -23.127 1.00 95.44 89 SER A O 1
ATOM 718 N N . LEU A 1 90 ? -2.767 -2.179 -24.065 1.00 94.81 90 LEU A N 1
ATOM 719 C CA . LEU A 1 90 ? -3.123 -1.641 -25.377 1.00 94.81 90 LEU A CA 1
ATOM 720 C C . LEU A 1 90 ? -4.129 -2.535 -26.118 1.00 94.81 90 LEU A C 1
ATOM 722 O O . LEU A 1 90 ? -5.023 -2.013 -26.785 1.00 94.81 90 LEU A O 1
ATOM 726 N N . TYR A 1 91 ? -4.054 -3.861 -25.965 1.00 96.12 91 TYR A N 1
ATOM 727 C CA . TYR A 1 91 ? -5.087 -4.780 -26.452 1.00 96.12 91 TYR A CA 1
ATOM 728 C C . TYR A 1 91 ? -6.453 -4.487 -25.814 1.00 96.12 91 TYR A C 1
ATOM 730 O O . TYR A 1 91 ? -7.422 -4.319 -26.551 1.00 96.12 91 TYR A O 1
ATOM 738 N N . LYS A 1 92 ? -6.527 -4.332 -24.484 1.00 91.44 92 LYS A N 1
ATOM 739 C CA . LYS A 1 92 ? -7.785 -4.050 -23.761 1.00 91.44 92 LYS A CA 1
ATOM 740 C C . LYS A 1 92 ? -8.518 -2.793 -24.254 1.00 91.44 92 LYS A C 1
ATOM 742 O O . LYS A 1 92 ? -9.740 -2.762 -24.202 1.00 91.44 92 LYS A O 1
ATOM 747 N N . ILE A 1 93 ? -7.793 -1.784 -24.748 1.00 89.56 93 ILE A N 1
ATOM 748 C CA . ILE A 1 93 ? -8.379 -0.563 -25.336 1.00 89.56 93 ILE A CA 1
ATOM 749 C C . ILE A 1 93 ? -8.660 -0.695 -26.841 1.00 89.56 93 ILE A C 1
ATOM 751 O O . ILE A 1 93 ? -9.612 -0.100 -27.339 1.00 89.56 93 ILE A O 1
ATOM 755 N N . THR A 1 94 ? -7.834 -1.427 -27.596 1.00 88.31 94 THR A N 1
ATOM 756 C CA . THR A 1 94 ? -7.884 -1.407 -29.074 1.00 88.31 94 THR A CA 1
ATOM 757 C C . THR A 1 94 ? -8.522 -2.630 -29.727 1.00 88.31 94 THR A C 1
ATOM 759 O O . THR A 1 94 ? -8.779 -2.590 -30.928 1.00 88.31 94 THR A O 1
ATOM 762 N N . GLY A 1 95 ? -8.702 -3.737 -29.000 1.00 89.81 95 GLY A N 1
ATOM 763 C CA . GLY A 1 95 ? -9.127 -5.031 -29.550 1.00 89.81 95 GLY A CA 1
ATOM 764 C C . GLY A 1 95 ? -8.141 -5.666 -30.546 1.00 89.81 95 GLY A C 1
ATOM 765 O O . GLY A 1 95 ? -8.427 -6.717 -31.116 1.00 89.81 95 GLY A O 1
ATOM 766 N N . ASN A 1 96 ? -6.974 -5.056 -30.793 1.00 93.31 96 ASN A N 1
ATOM 767 C CA . ASN A 1 96 ? -6.026 -5.542 -31.793 1.00 93.31 96 ASN A CA 1
ATOM 768 C C . ASN A 1 96 ? -5.291 -6.787 -31.278 1.00 93.31 96 ASN A C 1
ATOM 770 O O . ASN A 1 96 ? -4.342 -6.679 -30.503 1.00 93.31 96 ASN A O 1
ATOM 774 N N . ASN A 1 97 ? -5.690 -7.964 -31.767 1.00 96.56 97 ASN A N 1
ATOM 775 C CA . ASN A 1 97 ? -5.110 -9.267 -31.417 1.00 96.56 97 ASN A CA 1
ATOM 776 C C . ASN A 1 97 ? -3.588 -9.386 -31.643 1.00 96.56 97 ASN A C 1
ATOM 778 O O . ASN A 1 97 ? -2.960 -10.267 -31.058 1.00 96.56 97 ASN A O 1
ATOM 782 N N . THR A 1 98 ? -2.961 -8.498 -32.426 1.00 97.44 98 THR A N 1
ATOM 783 C CA . THR A 1 98 ? -1.488 -8.391 -32.492 1.00 97.44 98 THR A CA 1
ATOM 784 C C . THR A 1 98 ? -0.912 -8.058 -31.110 1.00 97.44 98 THR A C 1
ATOM 786 O O . THR A 1 98 ? 0.013 -8.726 -30.654 1.00 97.44 98 THR A O 1
ATOM 789 N N . TYR A 1 99 ? -1.555 -7.098 -30.434 1.00 98.12 99 TYR A N 1
ATOM 790 C CA . TYR A 1 99 ? -1.494 -6.763 -29.008 1.00 98.12 99 TYR A CA 1
ATOM 791 C C . TYR A 1 99 ? -1.286 -7.984 -28.108 1.00 98.12 99 TYR A C 1
ATOM 793 O O . TYR A 1 99 ? -0.230 -8.246 -27.525 1.00 98.12 99 TYR A O 1
ATOM 801 N N . LEU A 1 100 ? -2.361 -8.769 -28.081 1.00 98.25 100 LEU A N 1
ATOM 802 C CA . LEU A 1 100 ? -2.503 -9.968 -27.274 1.00 98.25 100 LEU A CA 1
ATOM 803 C C . LEU A 1 100 ? -1.481 -11.045 -27.653 1.00 98.25 100 LEU A C 1
ATOM 805 O O . LEU A 1 100 ? -0.857 -11.614 -26.765 1.00 98.25 100 LEU A O 1
ATOM 809 N N . ARG A 1 101 ? -1.237 -11.287 -28.949 1.00 98.31 101 ARG A N 1
ATOM 810 C CA . ARG A 1 101 ? -0.271 -12.298 -29.419 1.00 98.31 101 ARG A CA 1
ATOM 811 C C . ARG A 1 101 ? 1.127 -12.084 -28.835 1.00 98.31 101 ARG A C 1
ATOM 813 O O . ARG A 1 101 ? 1.782 -13.060 -28.468 1.00 98.31 101 ARG A O 1
ATOM 820 N N . TYR A 1 102 ? 1.588 -10.833 -28.759 1.00 98.69 102 TYR A N 1
ATOM 821 C CA . TYR A 1 102 ? 2.891 -10.516 -28.171 1.00 98.69 102 TYR A CA 1
ATOM 822 C C . TYR A 1 102 ? 2.887 -10.582 -26.640 1.00 98.69 102 TYR A C 1
ATOM 824 O O . TYR A 1 102 ? 3.856 -11.083 -26.074 1.00 98.69 102 TYR A O 1
ATOM 832 N N . ALA A 1 103 ? 1.797 -10.187 -25.973 1.00 98.75 103 ALA A N 1
ATOM 833 C CA . ALA A 1 103 ? 1.647 -10.384 -24.529 1.00 98.75 103 ALA A CA 1
ATOM 834 C C . ALA A 1 103 ? 1.643 -11.880 -24.147 1.00 98.75 103 ALA A C 1
ATOM 836 O O . ALA A 1 103 ? 2.403 -12.302 -23.279 1.00 98.75 103 ALA A O 1
ATOM 837 N N . GLU A 1 104 ? 0.876 -12.720 -24.844 1.00 98.62 104 GLU A N 1
ATOM 838 C CA . GLU A 1 104 ? 0.876 -14.169 -24.610 1.00 98.62 104 GLU A CA 1
ATOM 839 C C . GLU A 1 104 ? 2.243 -14.808 -24.893 1.00 98.62 104 GLU A C 1
ATOM 841 O O . GLU A 1 104 ? 2.647 -15.729 -24.188 1.00 98.62 104 GLU A O 1
ATOM 846 N N . GLY A 1 105 ? 2.981 -14.325 -25.900 1.00 98.62 105 GLY A N 1
ATOM 847 C CA . GLY A 1 105 ? 4.345 -14.790 -26.161 1.00 98.62 105 GLY A CA 1
ATOM 848 C C . GLY A 1 105 ? 5.350 -14.352 -25.094 1.00 98.62 105 GLY A C 1
ATOM 849 O O . GLY A 1 105 ? 6.211 -15.152 -24.729 1.00 98.62 105 GLY A O 1
ATOM 850 N N . ALA A 1 106 ? 5.207 -13.148 -24.529 1.00 98.62 106 ALA A N 1
ATOM 851 C CA . ALA A 1 106 ? 5.969 -12.731 -23.352 1.00 98.62 106 ALA A CA 1
ATOM 852 C C . ALA A 1 106 ? 5.730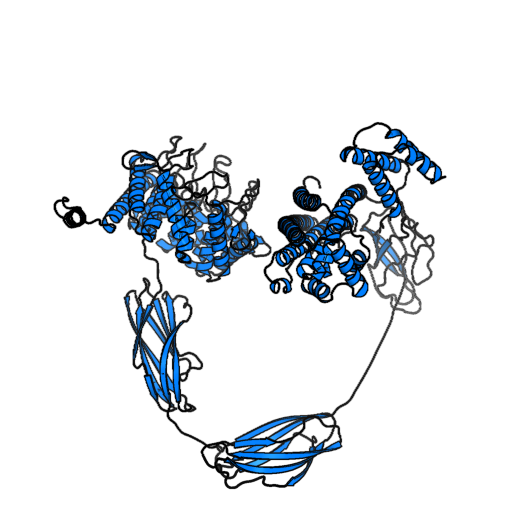 -13.695 -22.181 1.00 98.62 106 ALA A C 1
ATOM 854 O O . ALA A 1 106 ? 6.678 -14.192 -21.576 1.00 98.62 106 ALA A O 1
ATOM 855 N N . ALA A 1 107 ? 4.464 -14.034 -21.916 1.00 98.56 107 ALA A N 1
ATOM 856 C CA . ALA A 1 107 ? 4.097 -14.988 -20.875 1.00 98.56 107 ALA A CA 1
ATOM 857 C C . ALA A 1 107 ? 4.642 -16.397 -21.128 1.00 98.56 107 ALA A C 1
ATOM 859 O O . ALA A 1 107 ? 5.181 -16.986 -20.198 1.00 98.56 107 ALA A O 1
ATOM 860 N N . ARG A 1 108 ? 4.579 -16.929 -22.359 1.00 98.56 108 ARG A N 1
ATOM 861 C CA . ARG A 1 108 ? 5.173 -18.244 -22.681 1.00 98.56 108 ARG A CA 1
ATOM 862 C C . ARG A 1 108 ? 6.687 -18.265 -22.466 1.00 98.56 108 ARG A C 1
ATOM 864 O O . ARG A 1 108 ? 7.197 -19.210 -21.867 1.00 98.56 108 ARG A O 1
ATOM 871 N N . TRP A 1 109 ? 7.402 -17.201 -22.847 1.00 98.00 109 TRP A N 1
ATOM 872 C CA . TRP A 1 109 ? 8.837 -17.117 -22.564 1.00 98.00 109 TRP A CA 1
ATOM 873 C C . TRP A 1 109 ? 9.122 -17.051 -21.058 1.00 98.00 109 TRP A C 1
ATOM 875 O O . TRP A 1 109 ? 9.935 -17.833 -20.571 1.00 98.00 109 TRP A O 1
ATOM 885 N N . ILE A 1 110 ? 8.410 -16.205 -20.304 1.00 96.88 110 ILE A N 1
ATOM 886 C CA . ILE A 1 110 ? 8.507 -16.139 -18.833 1.00 96.88 110 ILE A CA 1
ATOM 887 C C . ILE A 1 110 ? 8.246 -17.518 -18.215 1.00 96.88 110 ILE A C 1
ATOM 889 O O . ILE A 1 110 ? 9.041 -17.993 -17.408 1.00 96.88 110 ILE A O 1
ATOM 893 N N . ILE A 1 111 ? 7.178 -18.199 -18.629 1.00 97.19 111 ILE A N 1
ATOM 894 C CA . ILE A 1 111 ? 6.817 -19.551 -18.185 1.00 97.19 111 ILE A CA 1
ATOM 895 C C . ILE A 1 111 ? 7.948 -20.552 -18.461 1.00 97.19 111 ILE A C 1
ATOM 897 O O . ILE A 1 111 ? 8.299 -21.323 -17.569 1.00 97.19 111 ILE A O 1
ATOM 901 N N . SER A 1 112 ? 8.606 -20.475 -19.624 1.00 95.44 112 SER A N 1
ATOM 902 C CA . SER A 1 112 ? 9.772 -21.314 -19.954 1.00 95.44 112 SER A CA 1
ATOM 903 C C . SER A 1 112 ? 10.999 -21.089 -19.052 1.00 95.44 112 SER A C 1
ATOM 905 O O . SER A 1 112 ? 11.916 -21.910 -19.057 1.00 95.44 112 SER A O 1
ATOM 907 N N . LYS A 1 113 ? 11.039 -19.982 -18.292 1.00 93.12 113 LYS A N 1
ATOM 908 C CA . LYS A 1 113 ? 12.109 -19.638 -17.334 1.00 93.12 113 LYS A CA 1
ATOM 909 C C . LYS A 1 113 ? 11.701 -19.820 -15.867 1.00 93.12 113 LYS A C 1
ATOM 911 O O . LYS A 1 113 ? 12.493 -19.488 -14.987 1.00 93.12 113 LYS A O 1
ATOM 916 N N . ALA A 1 114 ? 10.495 -20.321 -15.591 1.00 94.31 114 ALA A N 1
ATOM 917 C CA . ALA A 1 114 ? 10.023 -20.541 -14.228 1.00 94.31 114 ALA A CA 1
ATOM 918 C C . ALA A 1 114 ? 10.770 -21.713 -13.565 1.00 94.31 114 ALA A C 1
ATOM 920 O O . ALA A 1 114 ? 10.753 -22.843 -14.053 1.00 94.31 114 ALA A O 1
ATOM 921 N N . ALA A 1 115 ? 11.390 -21.450 -12.418 1.00 91.19 115 ALA A N 1
ATOM 922 C CA . ALA A 1 115 ? 12.035 -22.438 -11.567 1.00 91.19 115 ALA A CA 1
ATOM 923 C C . ALA A 1 115 ? 11.108 -22.817 -10.403 1.00 91.19 115 ALA A C 1
ATOM 925 O O . ALA A 1 115 ? 10.701 -21.963 -9.612 1.00 91.19 115 ALA A O 1
ATOM 926 N N . SER A 1 116 ? 10.809 -24.110 -10.266 1.00 93.94 116 SER A N 1
ATOM 927 C CA . SER A 1 116 ? 10.091 -24.644 -9.104 1.00 93.94 116 SER A CA 1
ATOM 928 C C . SER A 1 116 ? 11.015 -24.652 -7.883 1.00 93.94 116 SER A C 1
ATOM 930 O O . SER A 1 116 ? 12.002 -25.389 -7.865 1.00 93.94 116 SER A O 1
ATOM 932 N N . ARG A 1 117 ? 10.707 -23.844 -6.864 1.00 88.94 117 ARG A N 1
ATOM 933 C CA . ARG A 1 117 ? 11.455 -23.741 -5.595 1.00 88.94 117 ARG A CA 1
ATOM 934 C C . ARG A 1 117 ? 10.469 -23.551 -4.448 1.00 88.94 117 ARG A C 1
ATOM 936 O O . ARG A 1 117 ? 9.425 -22.946 -4.653 1.00 88.94 117 ARG A O 1
ATOM 943 N N . ASP A 1 118 ? 10.785 -24.057 -3.259 1.00 90.44 118 ASP A N 1
ATOM 944 C CA . ASP A 1 118 ? 10.079 -23.728 -2.005 1.00 90.44 118 ASP A CA 1
ATOM 945 C C . ASP A 1 118 ? 8.535 -23.820 -2.081 1.00 90.44 118 ASP A C 1
ATOM 947 O O . ASP A 1 118 ? 7.809 -23.008 -1.517 1.00 90.44 118 ASP A O 1
ATOM 951 N N . GLY A 1 119 ? 8.004 -24.803 -2.821 1.00 90.69 119 GLY A N 1
ATOM 952 C CA . GLY A 1 119 ? 6.558 -25.015 -3.006 1.00 90.69 119 GLY A CA 1
ATOM 953 C C . GLY A 1 119 ? 5.853 -24.079 -4.006 1.00 90.69 119 GLY A C 1
ATOM 954 O O . GLY A 1 119 ? 4.628 -24.131 -4.125 1.00 90.69 119 GLY A O 1
ATOM 955 N N . GLY A 1 120 ? 6.592 -23.249 -4.745 1.00 95.19 120 GLY A N 1
ATOM 956 C CA . GLY A 1 120 ? 6.057 -22.332 -5.753 1.00 95.19 120 GLY A CA 1
ATOM 957 C C . GLY A 1 120 ? 7.000 -22.100 -6.938 1.00 95.19 120 GLY A C 1
ATOM 958 O O . GLY A 1 120 ? 7.890 -22.905 -7.215 1.00 95.19 120 GLY A O 1
ATOM 959 N N . PHE A 1 121 ? 6.791 -20.994 -7.654 1.00 94.44 121 PHE A N 1
ATOM 960 C CA . PHE A 1 121 ? 7.611 -20.578 -8.793 1.00 94.44 121 PHE A CA 1
ATOM 961 C C . PHE A 1 121 ? 8.345 -19.266 -8.508 1.00 94.44 121 PHE A C 1
ATOM 963 O O . PHE A 1 121 ? 7.743 -18.280 -8.094 1.00 94.44 121 PHE A O 1
ATOM 970 N N . THR A 1 122 ? 9.638 -19.247 -8.808 1.00 92.50 122 THR A N 1
ATOM 971 C CA . THR A 1 122 ? 10.440 -18.026 -8.949 1.00 92.50 122 THR A CA 1
ATOM 972 C C . THR A 1 122 ? 11.243 -18.115 -10.253 1.00 92.50 122 THR A C 1
ATOM 974 O O . THR A 1 122 ? 11.126 -19.097 -10.986 1.00 92.50 122 THR A O 1
ATOM 977 N N . TRP A 1 123 ? 12.039 -17.108 -10.592 1.00 90.81 123 TRP A N 1
ATOM 978 C CA . TRP A 1 123 ? 12.795 -17.045 -11.848 1.00 90.81 123 TRP A CA 1
ATOM 979 C C . TRP A 1 123 ? 14.253 -16.604 -11.604 1.00 90.81 123 TRP A C 1
ATOM 981 O O . TRP A 1 123 ? 14.580 -16.162 -10.499 1.00 90.81 123 TRP A O 1
ATOM 991 N N . PRO A 1 124 ? 15.143 -16.703 -12.607 1.00 83.94 124 PRO A N 1
ATOM 992 C CA . PRO A 1 124 ? 16.415 -15.988 -12.604 1.00 83.94 124 PRO A CA 1
ATOM 993 C C . PRO A 1 124 ? 16.258 -14.525 -13.069 1.00 83.94 124 PRO A C 1
ATOM 995 O O . PRO A 1 124 ? 15.483 -14.226 -13.983 1.00 83.94 124 PRO A O 1
ATOM 998 N N . HIS A 1 125 ? 17.047 -13.627 -12.480 1.00 82.19 125 HIS A N 1
ATOM 999 C CA . HIS A 1 125 ? 17.327 -12.267 -12.951 1.00 82.19 125 HIS A CA 1
ATOM 1000 C C . HIS A 1 125 ? 18.824 -12.121 -13.232 1.00 82.19 125 HIS A C 1
ATOM 1002 O O . HIS A 1 125 ? 19.653 -12.678 -12.514 1.00 82.19 125 HIS A O 1
ATOM 1008 N N . HIS A 1 126 ? 19.162 -11.361 -14.269 1.00 81.06 126 HIS A N 1
ATOM 1009 C CA . HIS A 1 126 ? 20.531 -11.083 -14.677 1.00 81.06 126 HIS A CA 1
ATOM 1010 C C . HIS A 1 126 ? 20.783 -9.571 -14.695 1.00 81.06 126 HIS A C 1
ATOM 1012 O O . HIS A 1 126 ? 19.989 -8.813 -15.265 1.00 81.06 126 HIS A O 1
ATOM 1018 N N . ASP A 1 127 ? 21.906 -9.166 -14.108 1.00 81.44 127 ASP A N 1
ATOM 1019 C CA . ASP A 1 127 ? 22.388 -7.787 -14.028 1.00 81.44 127 ASP A CA 1
ATOM 1020 C C . ASP A 1 127 ? 23.927 -7.727 -14.138 1.00 81.44 127 ASP A C 1
ATOM 1022 O O . ASP A 1 127 ? 24.591 -8.744 -14.380 1.00 81.44 127 ASP A O 1
ATOM 1026 N N . ASP A 1 128 ? 24.497 -6.521 -14.040 1.00 82.25 128 ASP A N 1
ATOM 1027 C CA . ASP A 1 128 ? 25.939 -6.271 -14.197 1.00 82.25 128 ASP A CA 1
ATOM 1028 C C . ASP A 1 128 ? 26.792 -6.804 -13.023 1.00 82.25 128 ASP A C 1
ATOM 1030 O O . ASP A 1 128 ? 28.020 -6.843 -13.145 1.00 82.25 128 ASP A O 1
ATOM 1034 N N . GLU A 1 129 ? 26.169 -7.229 -11.915 1.00 78.12 129 GLU A N 1
ATOM 1035 C CA . GLU A 1 129 ? 26.829 -7.869 -10.767 1.00 78.12 129 GLU A CA 1
ATOM 1036 C C . GLU A 1 129 ? 26.826 -9.397 -10.901 1.00 78.12 129 GLU A C 1
ATOM 1038 O O . GLU A 1 129 ? 27.819 -10.051 -10.572 1.00 78.12 129 GLU A O 1
ATOM 1043 N N . LYS A 1 130 ? 25.740 -9.970 -11.438 1.00 74.06 130 LYS A N 1
ATOM 1044 C CA . LYS A 1 130 ? 25.593 -11.409 -11.669 1.00 74.06 130 LYS A CA 1
ATOM 1045 C C . LYS A 1 130 ? 25.020 -11.720 -13.063 1.00 74.06 130 LYS A C 1
ATOM 1047 O O . LYS A 1 130 ? 23.816 -11.961 -13.217 1.00 74.06 130 LYS A O 1
ATOM 1052 N N . PRO A 1 131 ? 25.880 -11.752 -14.099 1.00 74.12 131 PRO A N 1
ATOM 1053 C CA . PRO A 1 131 ? 25.476 -12.143 -15.444 1.00 74.12 131 PRO A CA 1
ATOM 1054 C C . PRO A 1 131 ? 25.075 -13.627 -15.533 1.00 74.12 131 PRO A C 1
ATOM 1056 O O . PRO A 1 131 ? 25.262 -14.417 -14.605 1.00 74.12 131 PRO A O 1
ATOM 1059 N N . GLY A 1 132 ? 24.503 -14.014 -16.677 1.00 68.56 132 GLY A N 1
ATOM 1060 C CA . GLY A 1 132 ? 24.168 -15.413 -16.958 1.00 68.56 132 GLY A CA 1
ATOM 1061 C C . GLY A 1 132 ? 25.414 -16.317 -17.033 1.00 68.56 132 GLY A C 1
ATOM 1062 O O . GLY A 1 132 ? 26.492 -15.837 -17.389 1.00 68.56 132 GLY A O 1
ATOM 1063 N N . PRO A 1 133 ? 25.280 -17.626 -16.745 1.00 67.50 133 PRO A N 1
ATOM 1064 C CA . PRO A 1 133 ? 24.016 -18.361 -16.637 1.00 67.50 133 PRO A CA 1
ATOM 1065 C C . PRO A 1 133 ? 23.379 -18.376 -15.237 1.00 67.50 133 PRO A C 1
ATOM 1067 O O . PRO A 1 133 ? 22.234 -18.801 -15.125 1.00 67.50 133 PRO A O 1
ATOM 1070 N N . ASP A 1 134 ? 24.094 -17.961 -14.187 1.00 65.88 134 ASP A N 1
ATOM 1071 C CA . ASP A 1 134 ? 23.686 -18.259 -12.806 1.00 65.88 134 ASP A CA 1
ATOM 1072 C C . ASP A 1 134 ? 22.553 -17.365 -12.286 1.00 65.88 134 ASP A C 1
ATOM 1074 O O . ASP A 1 134 ? 21.608 -17.871 -11.678 1.00 65.88 134 ASP A O 1
ATOM 1078 N N . GLY A 1 135 ? 22.665 -16.047 -12.501 1.00 66.56 135 GLY A N 1
ATOM 1079 C CA . GLY A 1 135 ? 21.678 -15.041 -12.090 1.00 66.56 135 GLY A CA 1
ATOM 1080 C C . GLY A 1 135 ? 21.380 -14.961 -10.582 1.00 66.56 135 GLY A C 1
ATOM 1081 O O . GLY A 1 135 ? 21.798 -15.787 -9.763 1.00 66.56 135 GLY A O 1
ATOM 1082 N N . TRP A 1 136 ? 20.643 -13.933 -10.177 1.00 70.00 136 TRP A N 1
ATOM 1083 C CA . 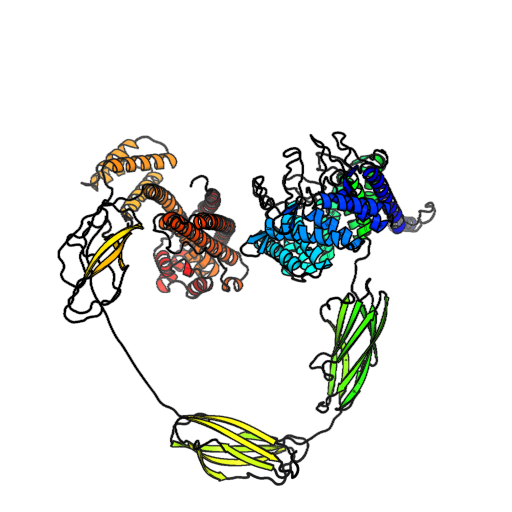TRP A 1 136 ? 19.972 -13.892 -8.874 1.00 70.00 136 TRP A CA 1
ATOM 1084 C C . TRP A 1 136 ? 18.645 -14.642 -8.966 1.00 70.00 136 TRP A C 1
ATOM 1086 O O . TRP A 1 136 ? 18.005 -14.617 -10.017 1.00 70.00 136 TRP A O 1
ATOM 1096 N N . TYR A 1 137 ? 18.189 -15.267 -7.880 1.00 72.25 137 TYR A N 1
ATOM 1097 C CA . TYR A 1 137 ? 16.790 -15.695 -7.831 1.00 72.25 137 TYR A CA 1
ATOM 1098 C C . TYR A 1 137 ? 15.930 -14.498 -7.447 1.00 72.25 137 TYR A C 1
ATOM 1100 O O . TYR A 1 137 ? 16.301 -13.736 -6.553 1.00 72.25 137 TYR A O 1
ATOM 1108 N N . LEU A 1 138 ? 14.807 -14.311 -8.146 1.00 67.06 138 LEU A N 1
ATOM 1109 C CA . LEU A 1 138 ? 13.946 -13.153 -7.916 1.00 67.06 138 LEU A CA 1
ATOM 1110 C C . LEU A 1 138 ? 13.534 -13.072 -6.447 1.00 67.06 138 LEU A C 1
ATOM 1112 O O . LEU A 1 138 ? 13.144 -14.080 -5.857 1.00 67.06 138 LEU A O 1
ATOM 1116 N N . THR A 1 139 ? 13.543 -11.863 -5.896 1.00 71.44 139 THR A N 1
ATOM 1117 C CA . THR A 1 139 ? 12.959 -11.597 -4.582 1.00 71.44 139 THR A CA 1
ATOM 1118 C C . THR A 1 139 ? 11.470 -11.225 -4.721 1.00 71.44 139 THR A C 1
ATOM 1120 O O . THR A 1 139 ? 11.019 -10.949 -5.843 1.00 71.44 139 THR A O 1
ATOM 1123 N N . PRO A 1 140 ? 10.677 -11.259 -3.627 1.00 65.38 140 PRO A N 1
ATOM 1124 C CA . PRO A 1 140 ? 9.219 -11.149 -3.685 1.00 65.38 140 PRO A CA 1
ATOM 1125 C C . PRO A 1 140 ? 8.677 -9.979 -4.498 1.00 65.38 140 PRO A C 1
ATOM 1127 O O . PRO A 1 140 ? 7.788 -10.185 -5.319 1.00 65.38 140 PRO A O 1
ATOM 1130 N N . GLU A 1 141 ? 9.231 -8.782 -4.324 1.00 62.72 141 GLU A N 1
ATOM 1131 C CA . GLU A 1 141 ? 8.796 -7.591 -5.057 1.00 62.72 141 GLU A CA 1
ATOM 1132 C C . GLU A 1 141 ? 9.646 -7.316 -6.291 1.00 62.72 141 GLU A C 1
ATOM 1134 O O . GLU A 1 141 ? 9.065 -7.134 -7.359 1.00 62.72 141 GLU A O 1
ATOM 1139 N N . LYS A 1 142 ? 10.989 -7.384 -6.186 1.00 60.22 142 LYS A N 1
ATOM 1140 C CA . LYS A 1 142 ? 11.903 -6.958 -7.263 1.00 60.22 142 LYS A CA 1
ATOM 1141 C C . LYS A 1 142 ? 11.530 -7.540 -8.614 1.00 60.22 142 LYS A C 1
ATOM 1143 O O . LYS A 1 142 ? 11.849 -6.971 -9.657 1.00 60.22 142 LYS A O 1
ATOM 1148 N N . SER A 1 143 ? 10.898 -8.715 -8.630 1.00 72.62 143 SER A N 1
ATOM 1149 C CA . SER A 1 143 ? 10.332 -9.258 -9.859 1.00 72.62 143 SER A CA 1
ATOM 1150 C C . SER A 1 143 ? 9.168 -10.244 -9.695 1.00 72.62 143 SER A C 1
ATOM 1152 O O . SER A 1 143 ? 8.388 -10.359 -10.641 1.00 72.62 143 SER A O 1
ATOM 1154 N N . VAL A 1 144 ? 9.031 -10.990 -8.583 1.00 87.94 144 VAL A N 1
ATOM 1155 C CA . VAL A 1 144 ? 8.024 -12.078 -8.516 1.00 87.94 144 VAL A CA 1
ATOM 1156 C C . VAL A 1 144 ? 6.596 -11.531 -8.523 1.00 87.94 144 VAL A C 1
ATOM 1158 O O . VAL A 1 144 ? 5.776 -12.018 -9.304 1.00 87.94 144 VAL A O 1
ATOM 1161 N N . ALA A 1 145 ? 6.307 -10.501 -7.724 1.00 89.69 145 ALA A N 1
ATOM 1162 C CA . ALA A 1 145 ? 4.990 -9.872 -7.668 1.00 89.69 145 ALA A CA 1
ATOM 1163 C C . ALA A 1 145 ? 4.570 -9.302 -9.034 1.00 89.69 145 ALA A C 1
ATOM 1165 O O . ALA A 1 145 ? 3.515 -9.671 -9.552 1.00 89.69 145 ALA A O 1
ATOM 1166 N N . GLY A 1 146 ? 5.434 -8.518 -9.684 1.00 89.81 146 GLY A N 1
ATOM 1167 C CA . GLY A 1 146 ? 5.174 -7.956 -11.012 1.00 89.81 146 GLY A CA 1
ATOM 1168 C C . GLY A 1 146 ? 4.972 -9.007 -12.112 1.00 89.81 146 GLY A C 1
ATOM 1169 O O . GLY A 1 146 ? 4.091 -8.850 -12.962 1.00 89.81 146 GLY A O 1
ATOM 1170 N N . VAL A 1 147 ? 5.730 -10.112 -12.086 1.00 94.00 147 VAL A N 1
ATOM 1171 C CA . VAL A 1 147 ? 5.521 -11.251 -13.002 1.00 94.00 147 VAL A CA 1
ATOM 1172 C C . VAL A 1 147 ? 4.169 -11.920 -12.742 1.00 94.00 147 VAL A C 1
ATOM 1174 O O . VAL A 1 147 ? 3.395 -12.126 -13.679 1.00 94.00 147 VAL A O 1
ATOM 1177 N N . ALA A 1 148 ? 3.851 -12.213 -11.479 1.00 95.31 148 ALA A N 1
ATOM 1178 C CA . ALA A 1 148 ? 2.577 -12.812 -11.091 1.00 95.31 148 ALA A CA 1
ATOM 1179 C C . ALA A 1 148 ? 1.388 -11.923 -11.484 1.00 95.31 148 ALA A C 1
ATOM 1181 O O . ALA A 1 148 ? 0.398 -12.421 -12.016 1.00 95.31 148 ALA A O 1
ATOM 1182 N N . ARG A 1 149 ? 1.512 -10.603 -11.300 1.00 93.19 149 ARG A N 1
ATOM 1183 C CA . ARG A 1 149 ? 0.500 -9.607 -11.664 1.00 93.19 149 ARG A CA 1
ATOM 1184 C C . ARG A 1 149 ? 0.251 -9.556 -13.169 1.00 93.19 149 ARG A C 1
ATOM 1186 O O . ARG A 1 149 ? -0.901 -9.511 -13.590 1.00 93.19 149 ARG A O 1
ATOM 1193 N N . PHE A 1 150 ? 1.302 -9.620 -13.988 1.00 95.88 150 PHE A N 1
ATOM 1194 C CA . PHE A 1 150 ? 1.154 -9.697 -15.443 1.00 95.88 150 PHE A CA 1
ATOM 1195 C C . PHE A 1 150 ? 0.436 -10.979 -15.892 1.00 95.88 150 PHE A C 1
ATOM 1197 O O . PHE A 1 150 ? -0.484 -10.916 -16.710 1.00 95.88 150 PHE A O 1
ATOM 1204 N N . LEU A 1 151 ? 0.803 -12.130 -15.326 1.00 98.19 151 LEU A N 1
ATOM 1205 C CA . LEU A 1 151 ? 0.153 -13.407 -15.630 1.00 98.19 151 LEU A CA 1
ATOM 1206 C C . LEU A 1 151 ? -1.311 -13.429 -15.149 1.00 98.19 151 LEU A C 1
ATOM 1208 O O . LEU A 1 151 ? -2.194 -13.883 -15.876 1.00 98.19 151 LEU A O 1
ATOM 1212 N N . LEU A 1 152 ? -1.602 -12.853 -13.981 1.00 97.00 152 LEU A N 1
ATOM 1213 C CA . LEU A 1 152 ? -2.964 -12.706 -13.469 1.00 97.00 152 LEU A CA 1
ATOM 1214 C C . LEU A 1 152 ? -3.823 -11.792 -14.356 1.00 97.00 152 LEU A C 1
ATOM 1216 O O . LEU A 1 152 ? -4.980 -12.110 -14.623 1.00 97.00 152 LEU A O 1
ATOM 1220 N N . GLU A 1 153 ? -3.265 -10.696 -14.874 1.00 95.06 153 GLU A N 1
ATOM 1221 C CA . GLU A 1 153 ? -3.963 -9.834 -15.832 1.00 95.06 153 GLU A CA 1
ATOM 1222 C C . GLU A 1 153 ? -4.191 -10.510 -17.190 1.00 95.06 153 GLU A C 1
ATOM 1224 O O . GLU A 1 153 ? -5.245 -10.313 -17.802 1.00 95.06 153 GLU A O 1
ATOM 1229 N N . LEU A 1 154 ? -3.268 -11.360 -17.651 1.00 97.19 154 LEU A N 1
ATOM 1230 C CA . LEU A 1 154 ? -3.508 -12.217 -18.814 1.00 97.19 154 LEU A CA 1
ATOM 1231 C C . LEU A 1 154 ? -4.640 -13.216 -18.555 1.00 97.19 154 LEU A C 1
ATOM 1233 O O . LEU A 1 154 ? -5.522 -13.347 -19.404 1.00 97.19 154 LEU A O 1
ATOM 1237 N N . TYR A 1 155 ? -4.674 -13.875 -17.391 1.00 98.06 155 TYR A N 1
ATOM 1238 C CA . TYR A 1 155 ? -5.789 -14.748 -17.004 1.00 98.06 155 TYR A CA 1
ATOM 1239 C C . TYR A 1 155 ? -7.124 -13.986 -17.002 1.00 98.06 155 TYR A C 1
ATOM 1241 O O . TYR A 1 155 ? -8.052 -14.389 -17.702 1.00 98.06 155 TYR A O 1
ATOM 1249 N N . ARG A 1 156 ? -7.187 -12.825 -16.330 1.00 93.94 156 ARG A N 1
ATOM 1250 C CA . ARG A 1 156 ? -8.357 -11.921 -16.300 1.00 93.94 156 ARG A CA 1
ATOM 1251 C C . ARG A 1 156 ? -8.822 -11.462 -17.693 1.00 93.94 156 ARG A C 1
ATOM 1253 O O . ARG A 1 156 ? -9.962 -11.035 -17.834 1.00 93.94 156 ARG A O 1
ATOM 1260 N N . THR A 1 157 ? -7.958 -11.540 -18.710 1.00 94.00 157 THR A N 1
ATOM 1261 C CA . THR A 1 157 ? -8.248 -11.113 -20.093 1.00 94.00 157 THR A CA 1
ATOM 1262 C C . THR A 1 157 ? -8.547 -12.275 -21.053 1.00 94.00 157 THR A C 1
ATOM 1264 O O . THR A 1 157 ? -9.180 -12.058 -22.084 1.00 94.00 157 THR A O 1
ATOM 1267 N N . THR A 1 158 ? -8.082 -13.494 -20.758 1.00 92.00 158 THR A N 1
ATOM 1268 C CA . THR A 1 158 ? -8.103 -14.637 -21.700 1.00 92.00 158 THR A CA 1
ATOM 1269 C C . THR A 1 158 ? -8.754 -15.907 -21.155 1.00 92.00 158 THR A C 1
ATOM 1271 O O . THR A 1 158 ? -8.962 -16.841 -21.926 1.00 92.00 158 THR A O 1
ATOM 1274 N N . SER A 1 159 ? -9.035 -15.971 -19.848 1.00 93.81 159 SER A N 1
ATOM 1275 C CA . SER A 1 159 ? -9.545 -17.159 -19.143 1.00 93.81 159 SER A CA 1
ATOM 1276 C C . SER A 1 159 ? -8.712 -18.431 -19.381 1.00 93.81 159 SER A C 1
ATOM 1278 O O . SER A 1 159 ? -9.246 -19.535 -19.440 1.00 93.81 159 SER A O 1
ATOM 1280 N N . LYS A 1 160 ? -7.389 -18.283 -19.542 1.00 95.06 160 LYS A N 1
ATOM 1281 C CA . LYS A 1 160 ? -6.439 -19.396 -19.702 1.00 95.06 160 LYS A CA 1
ATOM 1282 C C . LYS A 1 160 ? -5.812 -19.764 -18.356 1.00 95.06 160 LYS A C 1
ATOM 1284 O O . LYS A 1 160 ? -4.885 -19.091 -17.904 1.00 95.06 160 LYS A O 1
ATOM 1289 N N . ASP A 1 161 ? -6.289 -20.851 -17.750 1.00 96.12 161 ASP A N 1
ATOM 1290 C CA . ASP A 1 161 ? -5.912 -21.320 -16.401 1.00 96.12 161 ASP A CA 1
ATOM 1291 C C . ASP A 1 161 ? -4.402 -21.464 -16.169 1.00 96.12 161 ASP A C 1
ATOM 1293 O O . ASP A 1 161 ? -3.925 -21.313 -15.047 1.00 96.12 161 ASP A O 1
ATOM 1297 N N . GLU A 1 162 ? -3.620 -21.716 -17.221 1.00 97.69 162 GLU A N 1
ATOM 1298 C CA . GLU A 1 162 ? -2.158 -21.753 -17.148 1.00 97.69 162 GLU A CA 1
ATOM 1299 C C . GLU A 1 162 ? -1.560 -20.460 -16.571 1.00 97.69 162 GLU A C 1
ATOM 1301 O O . GLU A 1 162 ? -0.656 -20.523 -15.737 1.00 97.69 162 GLU A O 1
ATOM 1306 N N . TYR A 1 163 ? -2.082 -19.292 -16.952 1.00 98.19 163 TYR A N 1
ATOM 1307 C CA . TYR A 1 163 ? -1.570 -18.021 -16.444 1.00 98.19 163 TYR A CA 1
ATOM 1308 C C . TYR A 1 163 ? -1.916 -17.824 -14.959 1.00 98.19 163 TYR A C 1
ATOM 1310 O O . TYR A 1 163 ? -1.066 -17.363 -14.194 1.00 98.19 163 TYR A O 1
ATOM 1318 N N . LEU A 1 164 ? -3.102 -18.268 -14.518 1.00 97.88 164 LEU A N 1
ATOM 1319 C CA . LEU A 1 164 ? -3.464 -18.292 -13.096 1.00 97.88 164 LEU A CA 1
ATOM 1320 C C . LEU A 1 164 ? -2.572 -19.266 -12.313 1.00 97.88 164 LEU A C 1
ATOM 1322 O O . LEU A 1 164 ? -2.003 -18.883 -11.296 1.00 97.88 164 LEU A O 1
ATOM 1326 N N . ARG A 1 165 ? -2.362 -20.488 -12.823 1.00 98.25 165 ARG A N 1
ATOM 1327 C CA . ARG A 1 165 ? -1.508 -21.526 -12.215 1.00 98.25 165 ARG A CA 1
ATOM 1328 C C . ARG A 1 165 ? -0.096 -21.017 -11.907 1.00 98.25 165 ARG A C 1
ATOM 1330 O O . ARG A 1 165 ? 0.458 -21.353 -10.858 1.00 98.25 165 ARG A O 1
ATOM 1337 N N . TYR A 1 166 ? 0.483 -20.210 -12.800 1.00 98.19 166 TYR A N 1
ATOM 1338 C CA . TYR A 1 166 ? 1.789 -19.585 -12.573 1.00 98.19 166 TYR A CA 1
ATOM 1339 C C . TYR A 1 166 ? 1.729 -18.355 -11.654 1.00 98.19 166 TYR A C 1
ATOM 1341 O O . TYR A 1 166 ? 2.621 -18.214 -10.819 1.00 98.19 166 TYR A O 1
ATOM 1349 N N . ALA A 1 167 ? 0.689 -17.516 -11.730 1.00 97.94 167 ALA A N 1
ATOM 1350 C CA . ALA A 1 167 ? 0.502 -16.387 -10.809 1.00 97.94 167 ALA A CA 1
ATOM 1351 C C . ALA A 1 167 ? 0.301 -16.846 -9.349 1.00 97.94 167 ALA A C 1
ATOM 1353 O O . ALA A 1 167 ? 0.948 -16.337 -8.435 1.00 97.94 167 ALA A O 1
ATOM 1354 N N . GLU A 1 168 ? -0.523 -17.870 -9.124 1.00 98.12 168 GLU A N 1
ATOM 1355 C CA . GLU A 1 168 ? -0.673 -18.503 -7.814 1.00 98.12 168 GLU A CA 1
ATOM 1356 C C . GLU A 1 168 ? 0.607 -19.203 -7.348 1.00 98.12 168 GLU A C 1
ATOM 1358 O O . GLU A 1 168 ? 0.919 -19.194 -6.161 1.00 98.12 168 GLU A O 1
ATOM 1363 N N . GLY A 1 169 ? 1.350 -19.841 -8.260 1.00 97.62 169 GLY A N 1
ATOM 1364 C CA . GLY A 1 169 ? 2.616 -20.493 -7.926 1.00 97.62 169 GLY A CA 1
ATOM 1365 C C . GLY A 1 169 ? 3.688 -19.489 -7.506 1.00 97.62 169 GLY A C 1
ATOM 1366 O O . GLY A 1 169 ? 4.432 -19.754 -6.564 1.00 97.62 169 GLY A O 1
ATOM 1367 N N . ALA A 1 170 ? 3.714 -18.315 -8.133 1.00 96.00 170 ALA A N 1
ATOM 1368 C CA . ALA A 1 170 ? 4.522 -17.181 -7.704 1.00 96.00 170 ALA A CA 1
ATOM 1369 C C . ALA A 1 170 ? 4.101 -16.675 -6.314 1.00 96.00 170 ALA A C 1
ATOM 1371 O O . ALA A 1 170 ? 4.945 -16.510 -5.435 1.00 96.00 170 ALA A O 1
ATOM 1372 N N . ALA A 1 171 ? 2.796 -16.531 -6.061 1.00 96.44 171 ALA A N 1
ATOM 1373 C CA . ALA A 1 171 ? 2.287 -16.173 -4.738 1.00 96.44 171 ALA A CA 1
ATOM 1374 C C . ALA A 1 171 ? 2.623 -17.221 -3.659 1.00 96.44 171 ALA A C 1
ATOM 1376 O O . ALA A 1 171 ? 3.050 -16.843 -2.572 1.00 96.44 171 ALA A O 1
ATOM 1377 N N . ARG A 1 172 ? 2.522 -18.526 -3.957 1.00 97.00 172 ARG A N 1
ATOM 1378 C CA . ARG A 1 172 ? 2.959 -19.609 -3.051 1.00 97.00 172 ARG A CA 1
ATOM 1379 C C . ARG A 1 172 ? 4.453 -19.522 -2.734 1.00 97.00 172 ARG A C 1
ATOM 1381 O O . ARG A 1 172 ? 4.830 -19.704 -1.582 1.00 97.00 172 ARG A O 1
ATOM 1388 N N . TRP A 1 173 ? 5.296 -19.179 -3.713 1.00 95.25 173 TRP A N 1
ATOM 1389 C CA . TRP A 1 173 ? 6.718 -18.936 -3.454 1.00 95.25 173 TRP A CA 1
ATOM 1390 C C . TRP A 1 173 ? 6.933 -17.724 -2.536 1.00 95.25 173 TRP A C 1
ATOM 1392 O O . TRP A 1 173 ? 7.697 -17.825 -1.580 1.00 95.25 173 TRP A O 1
ATOM 1402 N N . ILE A 1 174 ? 6.216 -16.610 -2.742 1.00 93.94 174 ILE A N 1
ATOM 1403 C CA . ILE A 1 174 ? 6.290 -15.452 -1.832 1.00 93.94 174 ILE A CA 1
ATOM 1404 C C . ILE A 1 174 ? 5.847 -15.841 -0.413 1.00 93.94 174 ILE A C 1
ATOM 1406 O O . ILE A 1 174 ? 6.521 -15.476 0.546 1.00 93.94 174 ILE A O 1
ATOM 1410 N N . ILE A 1 175 ? 4.761 -16.604 -0.261 1.00 94.81 175 ILE A N 1
ATOM 1411 C CA . ILE A 1 175 ? 4.247 -17.042 1.048 1.00 94.81 175 ILE A CA 1
ATOM 1412 C C . ILE A 1 175 ? 5.247 -17.953 1.778 1.00 94.81 175 ILE A C 1
ATOM 1414 O O . ILE A 1 175 ? 5.424 -17.807 2.984 1.00 94.81 175 ILE A O 1
ATOM 1418 N N . ASN A 1 176 ? 5.913 -18.864 1.065 1.00 93.31 176 ASN A N 1
ATOM 1419 C CA . ASN A 1 176 ? 6.799 -19.859 1.676 1.00 93.31 176 ASN A CA 1
ATOM 1420 C C . ASN A 1 176 ? 8.235 -19.354 1.881 1.00 93.31 176 ASN A C 1
ATOM 1422 O O . ASN A 1 176 ? 8.836 -19.613 2.921 1.00 93.31 176 ASN A O 1
ATOM 1426 N N . ALA A 1 177 ? 8.798 -18.660 0.888 1.00 87.75 177 ALA A N 1
ATOM 1427 C CA . ALA A 1 177 ? 10.176 -18.181 0.917 1.00 87.75 177 ALA A CA 1
ATOM 1428 C C . ALA A 1 177 ? 10.275 -16.737 1.422 1.00 87.75 177 ALA A C 1
ATOM 1430 O O . ALA A 1 177 ? 11.155 -16.448 2.228 1.00 87.75 177 ALA A O 1
ATOM 1431 N N . GLY A 1 178 ? 9.392 -15.842 0.965 1.00 85.94 178 GLY A N 1
ATOM 1432 C CA . GLY A 1 178 ? 9.442 -14.400 1.234 1.00 85.94 178 GLY A CA 1
ATOM 1433 C C . GLY A 1 178 ? 8.808 -13.952 2.552 1.00 85.94 178 GLY A C 1
ATOM 1434 O O . GLY A 1 178 ? 9.306 -13.027 3.184 1.00 85.94 178 GLY A O 1
ATOM 1435 N N . LEU A 1 179 ? 7.712 -14.574 2.980 1.00 91.69 179 LEU A N 1
ATOM 1436 C CA . LEU A 1 179 ? 6.956 -14.116 4.143 1.00 91.69 179 LEU A CA 1
ATOM 1437 C C . LEU A 1 179 ? 7.654 -14.514 5.463 1.00 91.69 179 LEU A C 1
ATOM 1439 O O . LEU A 1 179 ? 8.176 -15.622 5.622 1.00 91.69 179 LEU A O 1
ATOM 1443 N N . ARG A 1 180 ? 7.674 -13.592 6.428 1.00 90.38 180 ARG A N 1
ATOM 1444 C CA . ARG A 1 180 ? 8.323 -13.721 7.740 1.00 90.38 180 ARG A CA 1
ATOM 1445 C C . ARG A 1 180 ? 7.327 -13.363 8.827 1.00 90.38 180 ARG A C 1
ATOM 1447 O O . ARG A 1 180 ? 6.861 -12.230 8.886 1.00 90.38 180 ARG A O 1
ATOM 1454 N N . LYS A 1 181 ? 7.002 -14.322 9.691 1.00 87.50 181 LYS A N 1
ATOM 1455 C CA . LYS A 1 181 ? 6.070 -14.096 10.798 1.00 87.50 181 LYS A CA 1
ATOM 1456 C C . LYS A 1 181 ? 6.723 -13.277 11.914 1.00 87.50 181 LYS A C 1
ATOM 1458 O O . LYS A 1 181 ? 7.856 -13.553 12.302 1.00 87.50 181 LYS A O 1
ATOM 1463 N N . ASP A 1 182 ? 5.963 -12.337 12.458 1.00 77.00 182 ASP A N 1
ATOM 1464 C CA . ASP A 1 182 ? 6.334 -11.481 13.584 1.00 77.00 182 ASP A CA 1
ATOM 1465 C C . ASP A 1 182 ? 5.228 -11.518 14.668 1.00 77.00 182 ASP A C 1
ATOM 1467 O O . ASP A 1 182 ? 4.268 -12.291 14.579 1.00 77.00 182 ASP A O 1
ATOM 1471 N N . VAL A 1 183 ? 5.354 -10.694 15.710 1.00 70.81 183 VAL A N 1
ATOM 1472 C CA . VAL A 1 183 ? 4.421 -10.588 16.846 1.00 70.81 183 VAL A CA 1
ATOM 1473 C C . VAL A 1 183 ? 2.981 -10.293 16.403 1.00 70.81 183 VAL A C 1
ATOM 1475 O O . VAL A 1 183 ? 2.048 -10.931 16.885 1.00 70.81 183 VAL A O 1
ATOM 1478 N N . GLN A 1 184 ? 2.800 -9.323 15.502 1.00 73.25 184 GLN A N 1
ATOM 1479 C CA . GLN A 1 184 ? 1.497 -8.755 15.116 1.00 73.25 184 GLN A CA 1
ATOM 1480 C C . GLN A 1 184 ? 1.263 -8.818 13.598 1.00 73.25 184 GLN A C 1
ATOM 1482 O O . GLN A 1 184 ? 0.775 -7.876 12.981 1.00 73.25 184 GLN A O 1
ATOM 1487 N N . GLY A 1 185 ? 1.620 -9.944 12.979 1.00 88.88 185 GLY A N 1
ATOM 1488 C CA . GLY A 1 185 ? 1.415 -10.178 11.551 1.00 88.88 185 GLY A CA 1
ATOM 1489 C C . GLY A 1 185 ? 2.616 -10.854 10.905 1.00 88.88 185 GLY A C 1
ATOM 1490 O O . GLY A 1 185 ? 3.304 -11.647 11.551 1.00 88.88 185 GLY A O 1
ATOM 1491 N N . SER A 1 186 ? 2.861 -10.528 9.640 1.00 91.38 186 SER A N 1
ATOM 1492 C CA . SER A 1 186 ? 4.004 -11.030 8.879 1.00 91.38 186 SER A CA 1
ATOM 1493 C C . SER A 1 186 ? 4.516 -9.963 7.914 1.00 91.38 186 SER A C 1
ATOM 1495 O O . SER A 1 186 ? 3.707 -9.317 7.259 1.00 91.38 186 SER A O 1
ATOM 1497 N N . TYR A 1 187 ? 5.832 -9.816 7.768 1.00 90.81 187 TYR A N 1
ATOM 1498 C CA . TYR A 1 187 ? 6.445 -8.950 6.755 1.00 90.81 187 TYR A CA 1
ATOM 1499 C C . TYR A 1 187 ? 6.996 -9.755 5.579 1.00 90.81 187 TYR A C 1
ATOM 1501 O O . TYR A 1 187 ? 7.226 -10.961 5.668 1.00 90.81 187 TYR A O 1
ATOM 1509 N N . VAL A 1 188 ? 7.219 -9.074 4.464 1.00 90.25 188 VAL A N 1
ATOM 1510 C CA . VAL A 1 188 ? 7.842 -9.604 3.256 1.00 90.25 188 VAL A CA 1
ATOM 1511 C C . VAL A 1 188 ? 9.332 -9.282 3.306 1.00 90.25 188 VAL A C 1
ATOM 1513 O O . VAL A 1 188 ? 9.733 -8.116 3.298 1.00 90.25 188 VAL A O 1
ATOM 1516 N N . ASP A 1 189 ? 10.149 -10.329 3.382 1.00 85.12 189 ASP A N 1
ATOM 1517 C CA . ASP A 1 189 ? 11.605 -10.274 3.297 1.00 85.12 189 ASP A CA 1
ATOM 1518 C C . ASP A 1 189 ? 12.022 -9.816 1.893 1.00 85.12 189 ASP A C 1
ATOM 1520 O O . ASP A 1 189 ? 11.670 -10.445 0.890 1.00 85.12 189 ASP A O 1
ATOM 1524 N N . TYR A 1 190 ? 12.775 -8.719 1.808 1.00 78.44 190 TYR A N 1
ATOM 1525 C CA . TYR A 1 190 ? 13.250 -8.196 0.528 1.00 78.44 190 TYR A CA 1
ATOM 1526 C C . TYR A 1 190 ? 14.273 -9.113 -0.150 1.00 78.44 190 TYR A C 1
ATOM 1528 O O . TYR A 1 190 ? 14.433 -9.037 -1.367 1.00 78.44 190 TYR A O 1
ATOM 1536 N N . ASN A 1 191 ? 14.966 -9.980 0.594 1.00 79.50 191 ASN A N 1
ATOM 1537 C CA . ASN A 1 191 ? 15.937 -10.916 0.038 1.00 79.50 191 ASN A CA 1
ATOM 1538 C C . ASN A 1 191 ? 15.918 -12.240 0.822 1.00 79.50 191 ASN A C 1
ATOM 1540 O O . ASN A 1 191 ? 16.818 -12.486 1.626 1.00 79.50 191 ASN A O 1
ATOM 1544 N N . PRO A 1 192 ? 14.935 -13.126 0.569 1.00 79.50 192 PRO A N 1
ATOM 1545 C CA . PRO A 1 192 ? 14.691 -14.306 1.399 1.00 79.50 192 PRO A CA 1
ATOM 1546 C C . PRO A 1 192 ? 15.762 -15.399 1.336 1.00 79.50 192 PRO A C 1
ATOM 1548 O O . PRO A 1 192 ? 15.711 -16.345 2.119 1.00 79.50 192 PRO A O 1
ATOM 1551 N N . TYR A 1 193 ? 16.718 -15.282 0.413 1.00 78.19 193 TYR A N 1
ATOM 1552 C CA . TYR A 1 193 ? 17.905 -16.135 0.327 1.00 78.19 193 TYR A CA 1
ATOM 1553 C C . TYR A 1 193 ? 19.185 -15.408 0.788 1.00 78.19 193 TYR A C 1
ATOM 1555 O O . TYR A 1 193 ? 20.281 -15.938 0.617 1.00 78.19 193 TYR A O 1
ATOM 1563 N N . HIS A 1 194 ? 19.053 -14.178 1.302 1.00 71.19 194 HIS A N 1
ATOM 1564 C CA . HIS A 1 194 ? 20.118 -13.282 1.766 1.00 71.19 194 HIS A CA 1
ATOM 1565 C C . HIS A 1 194 ? 21.328 -13.194 0.816 1.00 71.19 194 HIS A C 1
ATOM 1567 O O . HIS A 1 194 ? 22.475 -13.110 1.250 1.00 71.19 194 HIS A O 1
ATOM 1573 N N . GLN A 1 195 ? 21.078 -13.187 -0.502 1.00 62.84 195 GLN A N 1
ATOM 1574 C CA . GLN A 1 195 ? 22.135 -13.177 -1.529 1.00 62.84 195 GLN A CA 1
ATOM 1575 C C . GLN A 1 195 ? 22.966 -11.873 -1.555 1.00 62.84 195 GLN A C 1
ATOM 1577 O O . GLN A 1 195 ? 23.992 -11.815 -2.223 1.00 62.84 195 GLN A O 1
ATOM 1582 N N . ALA A 1 196 ? 22.504 -10.844 -0.838 1.00 58.06 196 ALA A N 1
ATOM 1583 C CA . ALA A 1 196 ? 23.133 -9.550 -0.591 1.00 58.06 196 ALA A CA 1
ATOM 1584 C C . ALA A 1 196 ? 22.469 -8.905 0.647 1.00 58.06 196 ALA A C 1
ATOM 1586 O O . ALA A 1 196 ? 21.302 -9.193 0.940 1.00 58.06 196 ALA A O 1
ATOM 1587 N N . LEU A 1 197 ? 23.205 -8.052 1.368 1.00 51.59 197 LEU A N 1
ATOM 1588 C CA . LEU A 1 197 ? 22.745 -7.393 2.598 1.00 51.59 197 LEU A CA 1
ATOM 1589 C C . LEU A 1 197 ? 21.705 -6.310 2.293 1.00 51.59 197 LEU A C 1
ATOM 1591 O O . LEU A 1 197 ? 21.994 -5.362 1.568 1.00 51.59 197 LEU A O 1
ATOM 1595 N N . PHE A 1 198 ? 20.512 -6.449 2.869 1.00 65.56 198 PHE A N 1
ATOM 1596 C CA . PHE A 1 198 ? 19.374 -5.561 2.648 1.00 65.56 198 PHE A CA 1
ATOM 1597 C C . PHE A 1 198 ? 18.435 -5.545 3.863 1.00 65.56 198 PHE A C 1
ATOM 1599 O O . PHE A 1 198 ? 18.350 -6.539 4.585 1.00 65.56 198 PHE A O 1
ATOM 1606 N N . GLY A 1 199 ? 17.737 -4.424 4.061 1.00 70.25 199 GLY A N 1
ATOM 1607 C CA . GLY A 1 199 ? 16.785 -4.210 5.154 1.00 70.25 199 GLY A CA 1
ATOM 1608 C C . GLY A 1 199 ? 15.321 -4.512 4.802 1.00 70.25 199 GLY A C 1
ATOM 1609 O O . GLY A 1 199 ? 15.013 -5.063 3.740 1.00 70.25 199 GLY A O 1
ATOM 1610 N N . ILE A 1 200 ? 14.405 -4.144 5.705 1.00 80.81 200 ILE A N 1
ATOM 1611 C CA . ILE A 1 200 ? 12.950 -4.264 5.497 1.00 80.81 200 ILE A CA 1
ATOM 1612 C C . ILE A 1 200 ? 12.368 -2.995 4.845 1.00 80.81 200 ILE A C 1
ATOM 1614 O O . ILE A 1 200 ? 11.985 -2.031 5.507 1.00 80.81 200 ILE A O 1
ATOM 1618 N N . TYR A 1 201 ? 12.246 -3.022 3.521 1.00 83.81 201 TYR A N 1
ATOM 1619 C CA . TYR A 1 201 ? 11.682 -1.923 2.733 1.00 83.81 201 TYR A CA 1
ATOM 1620 C C . TYR A 1 201 ? 10.141 -1.854 2.773 1.00 83.81 201 TYR A C 1
ATOM 1622 O O . TYR A 1 201 ? 9.466 -2.848 3.052 1.00 83.81 201 TYR A O 1
ATOM 1630 N N . SER A 1 202 ? 9.577 -0.696 2.402 1.00 86.88 202 SER A N 1
ATOM 1631 C CA . SER A 1 202 ? 8.120 -0.444 2.306 1.00 86.88 202 SER A CA 1
ATOM 1632 C C . SER A 1 202 ? 7.430 -1.157 1.144 1.00 86.88 202 SER A C 1
ATOM 1634 O O . SER A 1 202 ? 6.325 -1.689 1.269 1.00 86.88 202 SER A O 1
ATOM 1636 N N . TYR A 1 203 ? 8.077 -1.139 -0.014 1.00 83.62 203 TYR A N 1
ATOM 1637 C CA . TYR A 1 203 ? 7.488 -1.534 -1.281 1.00 83.62 203 TYR A CA 1
ATOM 1638 C C . TYR A 1 203 ? 7.251 -3.060 -1.396 1.00 83.62 203 TYR A C 1
ATOM 1640 O O . TYR A 1 203 ? 6.165 -3.429 -1.835 1.00 83.62 203 TYR A O 1
ATOM 1648 N N . PRO A 1 204 ? 8.083 -3.974 -0.843 1.00 87.38 204 PRO A N 1
ATOM 1649 C CA . PRO A 1 204 ? 7.770 -5.408 -0.846 1.00 87.38 204 PRO A CA 1
ATOM 1650 C C . PRO A 1 204 ? 6.527 -5.776 -0.045 1.00 87.38 204 PRO A C 1
ATOM 1652 O O . PRO A 1 204 ? 5.835 -6.732 -0.393 1.00 87.38 204 PRO A O 1
ATOM 1655 N N . GLN A 1 205 ? 6.220 -4.992 0.993 1.00 90.62 205 GLN A N 1
ATOM 1656 C CA . GLN A 1 205 ? 5.000 -5.151 1.780 1.00 90.62 205 GLN A CA 1
ATOM 1657 C C . GLN A 1 205 ? 3.792 -4.848 0.889 1.00 90.62 205 GLN A C 1
ATOM 1659 O O . GLN A 1 205 ? 2.895 -5.680 0.744 1.00 90.62 205 GLN A O 1
ATOM 1664 N N . ARG A 1 206 ? 3.825 -3.681 0.225 1.00 91.69 206 ARG A N 1
ATOM 1665 C CA . ARG A 1 206 ? 2.801 -3.246 -0.726 1.00 91.69 206 ARG A CA 1
ATOM 1666 C C . ARG A 1 206 ? 2.601 -4.261 -1.843 1.00 91.69 206 ARG A C 1
ATOM 1668 O O . ARG A 1 206 ? 1.492 -4.751 -2.015 1.00 91.69 206 ARG A O 1
ATOM 1675 N N . ASP A 1 207 ? 3.635 -4.538 -2.625 1.00 89.94 207 ASP A N 1
ATOM 1676 C CA . ASP A 1 207 ? 3.467 -5.140 -3.948 1.00 89.94 207 ASP A CA 1
ATOM 1677 C C . ASP A 1 207 ? 3.068 -6.627 -3.869 1.00 89.94 207 ASP A C 1
ATOM 1679 O O . ASP A 1 207 ? 2.186 -7.075 -4.608 1.00 89.94 207 ASP A O 1
ATOM 1683 N N . ALA A 1 208 ? 3.565 -7.361 -2.865 1.00 92.56 208 ALA A N 1
ATOM 1684 C CA . ALA A 1 208 ? 3.046 -8.689 -2.531 1.00 92.56 208 ALA A CA 1
ATOM 1685 C C . ALA A 1 208 ? 1.640 -8.641 -1.898 1.00 92.56 208 ALA A C 1
ATOM 1687 O O . ALA A 1 208 ? 0.782 -9.450 -2.254 1.00 92.56 208 ALA A O 1
ATOM 1688 N N . GLY A 1 209 ? 1.367 -7.685 -1.000 1.00 94.50 209 GLY A N 1
ATOM 1689 C CA . GLY A 1 209 ? 0.043 -7.508 -0.395 1.00 94.50 209 GLY A CA 1
ATOM 1690 C C . GLY A 1 209 ? -1.046 -7.214 -1.434 1.00 94.50 209 GLY A C 1
ATOM 1691 O O . GLY A 1 209 ? -2.121 -7.814 -1.394 1.00 94.50 209 GLY A O 1
ATOM 1692 N N . LEU A 1 210 ? -0.745 -6.365 -2.421 1.00 93.50 210 LEU A N 1
ATOM 1693 C CA . LEU A 1 210 ? -1.628 -6.072 -3.548 1.00 93.50 210 LEU A CA 1
ATOM 1694 C C . LEU A 1 210 ? -1.814 -7.283 -4.462 1.00 93.50 210 LEU A C 1
ATOM 1696 O O . LEU A 1 210 ? -2.950 -7.549 -4.848 1.00 93.50 210 LEU A O 1
ATOM 1700 N N . LEU A 1 211 ? -0.759 -8.053 -4.764 1.00 94.81 211 LEU A N 1
ATOM 1701 C CA . LEU A 1 211 ? -0.897 -9.318 -5.499 1.00 94.81 211 LEU A CA 1
ATOM 1702 C C . LEU A 1 211 ? -1.855 -10.277 -4.781 1.00 94.81 211 LEU A C 1
ATOM 1704 O O . LEU A 1 211 ? -2.706 -10.888 -5.425 1.00 94.81 211 LEU A O 1
ATOM 1708 N N . PHE A 1 212 ? -1.739 -10.413 -3.459 1.00 97.69 212 PHE A N 1
ATOM 1709 C CA . PHE A 1 212 ? -2.618 -11.281 -2.681 1.00 97.69 212 PHE A CA 1
ATOM 1710 C C . PHE A 1 212 ? -4.076 -10.784 -2.680 1.00 97.69 212 PHE A C 1
ATOM 1712 O O . PHE A 1 212 ? -4.996 -11.586 -2.847 1.00 97.69 212 PHE A O 1
ATOM 1719 N N . ILE A 1 213 ? -4.312 -9.471 -2.582 1.00 96.50 213 ILE A N 1
ATOM 1720 C CA . ILE A 1 213 ? -5.657 -8.885 -2.729 1.00 96.50 213 ILE A CA 1
ATOM 1721 C C . ILE A 1 213 ? -6.206 -9.123 -4.146 1.00 96.50 213 ILE A C 1
ATOM 1723 O O . ILE A 1 213 ? -7.362 -9.522 -4.296 1.00 96.50 213 ILE A O 1
ATOM 1727 N N . ASP A 1 214 ? -5.389 -8.937 -5.188 1.00 93.88 214 ASP A N 1
ATOM 1728 C CA . ASP A 1 214 ? -5.767 -9.190 -6.582 1.00 93.88 214 ASP A CA 1
ATOM 1729 C C . ASP A 1 214 ? -6.076 -10.686 -6.827 1.00 93.88 214 ASP A C 1
ATOM 1731 O O . ASP A 1 214 ? -7.061 -11.006 -7.500 1.00 93.88 214 ASP A O 1
ATOM 1735 N N . LEU A 1 215 ? -5.313 -11.617 -6.242 1.00 95.75 215 LEU A N 1
ATOM 1736 C CA . LEU A 1 215 ? -5.584 -13.059 -6.310 1.00 95.75 215 LEU A CA 1
ATOM 1737 C C . LEU A 1 215 ? -6.858 -13.445 -5.555 1.00 95.75 215 LEU A C 1
ATOM 1739 O O . LEU A 1 215 ? -7.683 -14.170 -6.113 1.00 95.75 215 LEU A O 1
ATOM 1743 N N . TYR A 1 216 ? -7.082 -12.922 -4.345 1.00 97.19 216 TYR A N 1
ATOM 1744 C CA . TYR A 1 216 ? -8.338 -13.113 -3.610 1.00 97.19 216 TYR A CA 1
ATOM 1745 C C . TYR A 1 216 ? -9.545 -12.630 -4.427 1.00 97.19 216 TYR A C 1
ATOM 1747 O O . TYR A 1 216 ? -10.489 -13.392 -4.634 1.00 97.19 216 TYR A O 1
ATOM 1755 N N . ARG A 1 217 ? -9.478 -11.410 -4.982 1.00 91.06 217 ARG A N 1
ATOM 1756 C CA . ARG A 1 217 ? -10.518 -10.831 -5.856 1.00 91.06 217 ARG A CA 1
ATOM 1757 C C . ARG A 1 217 ? -10.769 -11.642 -7.137 1.00 91.06 217 ARG A C 1
ATOM 1759 O O . ARG A 1 217 ? -11.819 -11.472 -7.746 1.00 91.06 217 ARG A O 1
ATOM 1766 N N . THR A 1 218 ? -9.829 -12.495 -7.554 1.00 91.12 218 THR A N 1
ATOM 1767 C CA . THR A 1 218 ? -9.928 -13.303 -8.786 1.00 91.12 218 THR A CA 1
ATOM 1768 C C . THR A 1 218 ? -10.350 -14.755 -8.534 1.00 91.12 218 THR A C 1
ATOM 1770 O O . THR A 1 218 ? -10.980 -15.359 -9.395 1.00 91.12 218 THR A O 1
ATOM 1773 N N . THR A 1 219 ? -9.999 -15.323 -7.377 1.00 89.88 219 THR A N 1
ATOM 1774 C CA . THR A 1 219 ? -10.160 -16.762 -7.068 1.00 89.88 219 THR A CA 1
ATOM 1775 C C . THR A 1 219 ? -11.154 -17.050 -5.944 1.00 89.88 219 THR A C 1
ATOM 1777 O O . THR A 1 219 ? -11.599 -18.183 -5.792 1.00 89.88 219 THR A O 1
ATOM 1780 N N . GLY A 1 220 ? -11.464 -16.058 -5.104 1.00 90.12 220 GLY A N 1
ATOM 1781 C CA . GLY A 1 220 ? -12.201 -16.249 -3.854 1.00 90.12 220 GLY A CA 1
ATOM 1782 C C . GLY A 1 220 ? -11.410 -16.953 -2.740 1.00 90.12 220 GLY A C 1
ATOM 1783 O O . GLY A 1 220 ? -11.940 -17.083 -1.633 1.00 90.12 220 GLY A O 1
ATOM 1784 N N . ASN A 1 221 ? -10.157 -17.385 -2.968 1.00 92.25 221 ASN A N 1
ATOM 1785 C CA . ASN A 1 221 ? -9.359 -18.045 -1.931 1.00 92.25 221 ASN A CA 1
ATOM 1786 C C . ASN A 1 221 ? -8.979 -17.047 -0.822 1.00 92.25 221 ASN A C 1
ATOM 1788 O O . ASN A 1 221 ? -8.125 -16.175 -1.002 1.00 92.25 221 ASN A O 1
ATOM 1792 N N . LYS A 1 222 ? -9.618 -17.204 0.343 1.00 94.00 222 LYS A N 1
ATOM 1793 C CA . LYS A 1 222 ? -9.444 -16.345 1.524 1.00 94.00 222 LYS A CA 1
ATOM 1794 C C . LYS A 1 222 ? -8.025 -16.363 2.090 1.00 94.00 222 LYS A C 1
ATOM 1796 O O . LYS A 1 222 ? -7.630 -15.366 2.683 1.00 94.00 222 LYS A O 1
ATOM 1801 N N . GLU A 1 223 ? -7.252 -17.425 1.852 1.00 96.69 223 GLU A N 1
ATOM 1802 C CA . GLU A 1 223 ? -5.845 -17.519 2.263 1.00 96.69 223 GLU A CA 1
ATOM 1803 C C . GLU A 1 223 ? -5.038 -16.299 1.800 1.00 96.69 223 GLU A C 1
ATOM 1805 O O . GLU A 1 223 ? -4.323 -15.695 2.596 1.00 96.69 223 GLU A O 1
ATOM 1810 N N . TYR A 1 224 ? -5.215 -15.872 0.544 1.00 97.44 224 TYR A N 1
ATOM 1811 C CA . TYR A 1 224 ? -4.526 -14.696 0.017 1.00 97.44 224 TYR A CA 1
ATOM 1812 C C . TYR A 1 224 ? -4.949 -13.410 0.743 1.00 97.44 224 TYR A C 1
ATOM 1814 O O . TYR A 1 224 ? -4.092 -12.629 1.155 1.00 97.44 224 TYR A O 1
ATOM 1822 N N . LEU A 1 225 ? -6.247 -13.204 0.992 1.00 97.56 225 LEU A N 1
ATOM 1823 C CA . LEU A 1 225 ? -6.705 -12.046 1.768 1.00 97.56 225 LEU A CA 1
ATOM 1824 C C . LEU A 1 225 ? -6.136 -12.061 3.193 1.00 97.56 225 LEU A C 1
ATOM 1826 O O . LEU A 1 225 ? -5.742 -11.017 3.706 1.00 97.56 225 LEU A O 1
ATOM 1830 N N . ASP A 1 226 ? -6.072 -13.224 3.836 1.00 97.62 226 ASP A N 1
ATOM 1831 C CA . ASP A 1 226 ? -5.543 -13.338 5.192 1.00 97.62 226 ASP A CA 1
ATOM 1832 C C . ASP A 1 226 ? -4.016 -13.131 5.233 1.00 97.62 226 ASP A C 1
ATOM 1834 O O . ASP A 1 226 ? -3.522 -12.505 6.172 1.00 97.62 226 ASP A O 1
ATOM 1838 N N . LYS A 1 227 ? -3.277 -13.488 4.170 1.00 97.69 227 LYS A N 1
ATOM 1839 C CA . LYS A 1 227 ? -1.869 -13.083 3.996 1.00 97.69 227 LYS A CA 1
ATOM 1840 C C . LYS A 1 227 ? -1.688 -11.589 3.731 1.00 97.69 227 LYS A C 1
ATOM 1842 O O . LYS A 1 227 ? -0.767 -10.994 4.284 1.00 97.69 227 LYS A O 1
ATOM 1847 N N . ALA A 1 228 ? -2.590 -10.948 2.991 1.00 98.00 228 ALA A N 1
ATOM 1848 C CA . ALA A 1 228 ? -2.586 -9.490 2.865 1.00 98.00 228 ALA A CA 1
ATOM 1849 C C . ALA A 1 228 ? -2.867 -8.797 4.218 1.00 98.00 228 ALA A C 1
ATOM 1851 O O . ALA A 1 228 ? -2.202 -7.818 4.558 1.00 98.00 228 ALA A O 1
ATOM 1852 N N . LYS A 1 229 ? -3.789 -9.333 5.035 1.00 98.06 229 LYS A N 1
ATOM 1853 C CA . LYS A 1 229 ? -4.058 -8.838 6.400 1.00 98.06 229 LYS A CA 1
ATOM 1854 C C . LYS A 1 229 ? -2.882 -9.046 7.354 1.00 98.06 229 LYS A C 1
ATOM 1856 O O . LYS A 1 229 ? -2.664 -8.188 8.206 1.00 98.06 229 LYS A O 1
ATOM 1861 N N . GLU A 1 230 ? -2.141 -10.155 7.246 1.00 97.25 230 GLU A N 1
ATOM 1862 C CA . GLU A 1 230 ? -0.901 -10.368 8.013 1.00 97.25 230 GLU A CA 1
ATOM 1863 C C . GLU A 1 230 ? 0.112 -9.243 7.749 1.00 97.25 230 GLU A C 1
ATOM 1865 O O . GLU A 1 230 ? 0.684 -8.722 8.705 1.00 97.25 230 GLU A O 1
ATOM 1870 N N . ILE A 1 231 ? 0.266 -8.818 6.489 1.00 96.81 231 ILE A N 1
ATOM 1871 C CA . ILE A 1 231 ? 1.131 -7.690 6.110 1.00 96.81 231 ILE A CA 1
ATOM 1872 C C . ILE A 1 231 ? 0.567 -6.359 6.623 1.00 96.81 231 ILE A C 1
ATOM 1874 O O . ILE A 1 231 ? 1.279 -5.594 7.270 1.00 96.81 231 ILE A O 1
ATOM 1878 N N . GLY A 1 232 ? -0.724 -6.089 6.409 1.00 97.06 232 GLY A N 1
ATOM 1879 C CA . GLY A 1 232 ? -1.358 -4.844 6.857 1.00 97.06 232 GLY A CA 1
ATOM 1880 C C . GLY A 1 232 ? -1.298 -4.624 8.370 1.00 97.06 232 GLY A C 1
ATOM 1881 O O . GLY A 1 232 ? -1.004 -3.520 8.819 1.00 97.06 232 GLY A O 1
ATOM 1882 N N . ARG A 1 233 ? -1.527 -5.677 9.167 1.00 95.56 233 ARG A N 1
ATOM 1883 C CA . ARG A 1 233 ? -1.411 -5.616 10.637 1.00 95.56 233 ARG A CA 1
ATOM 1884 C C . ARG A 1 233 ? 0.019 -5.347 11.084 1.00 95.56 233 ARG A C 1
ATOM 1886 O O . ARG A 1 233 ? 0.226 -4.555 11.998 1.00 95.56 233 ARG A O 1
ATOM 1893 N N . TRP A 1 234 ? 0.998 -5.942 10.404 1.00 94.56 234 TRP A N 1
ATOM 1894 C CA . TRP A 1 234 ? 2.402 -5.697 10.703 1.00 94.56 234 TRP A CA 1
ATOM 1895 C C . TRP A 1 234 ? 2.823 -4.258 10.360 1.00 94.56 234 TRP A C 1
ATOM 1897 O O . TRP A 1 234 ? 3.512 -3.625 11.159 1.00 94.56 234 TRP A O 1
ATOM 1907 N N . ILE A 1 235 ? 2.340 -3.697 9.243 1.00 95.00 235 ILE A N 1
ATOM 1908 C CA . ILE A 1 235 ? 2.516 -2.273 8.897 1.00 95.00 235 ILE A CA 1
ATOM 1909 C C . ILE A 1 235 ? 1.907 -1.368 9.976 1.00 95.00 235 ILE A C 1
ATOM 1911 O O . ILE A 1 235 ? 2.570 -0.437 10.430 1.00 95.00 235 ILE A O 1
ATOM 1915 N N . ILE A 1 236 ? 0.671 -1.636 10.418 1.00 93.94 236 ILE A N 1
ATOM 1916 C CA . ILE A 1 236 ? 0.016 -0.871 11.495 1.00 93.94 236 ILE A CA 1
ATOM 1917 C C . ILE A 1 236 ? 0.849 -0.940 12.782 1.00 93.94 236 ILE A C 1
ATOM 1919 O O . ILE A 1 236 ? 1.189 0.094 13.350 1.00 93.94 236 ILE A O 1
ATOM 1923 N N . TRP A 1 237 ? 1.241 -2.145 13.203 1.00 89.81 237 TRP A N 1
ATOM 1924 C CA . TRP A 1 237 ? 2.032 -2.378 14.414 1.00 89.81 237 TRP A CA 1
ATOM 1925 C C . TRP A 1 237 ? 3.403 -1.686 14.401 1.00 89.81 237 TRP A C 1
ATOM 1927 O O . TRP A 1 237 ? 3.873 -1.231 15.441 1.00 89.81 237 TRP A O 1
ATOM 1937 N N . THR A 1 238 ? 4.038 -1.588 13.231 1.00 86.88 238 THR A N 1
ATOM 1938 C CA . THR A 1 238 ? 5.350 -0.942 13.046 1.00 86.88 238 THR A CA 1
ATOM 1939 C C . THR A 1 238 ? 5.266 0.540 12.662 1.00 86.88 238 THR A C 1
ATOM 1941 O O . THR A 1 238 ? 6.295 1.176 12.431 1.00 86.88 238 THR A O 1
ATOM 1944 N N . SER A 1 239 ? 4.065 1.126 12.612 1.00 90.44 239 SER A N 1
ATOM 1945 C CA . SER A 1 239 ? 3.879 2.551 12.318 1.00 90.44 239 SER A CA 1
ATOM 1946 C C . SER A 1 239 ? 4.143 3.424 13.547 1.00 90.44 239 SER A C 1
ATOM 1948 O O . SER A 1 239 ? 3.485 3.300 14.580 1.00 90.44 239 SER A O 1
ATOM 1950 N N . GLU A 1 240 ? 5.049 4.393 13.422 1.00 89.56 240 GLU A N 1
ATOM 1951 C CA . GLU A 1 240 ? 5.222 5.440 14.427 1.00 89.56 240 GLU A CA 1
ATOM 1952 C C . GLU A 1 240 ? 4.092 6.476 14.305 1.00 89.56 240 GLU A C 1
ATOM 1954 O O . GLU A 1 240 ? 4.188 7.448 13.552 1.00 89.56 240 GLU A O 1
ATOM 1959 N N . CYS A 1 241 ? 3.014 6.262 15.058 1.00 89.00 241 CYS A N 1
ATOM 1960 C CA . CYS A 1 241 ? 1.873 7.171 15.137 1.00 89.00 241 CYS A CA 1
ATOM 1961 C C . CYS A 1 241 ? 1.963 8.131 16.335 1.00 89.00 241 CYS A C 1
ATOM 1963 O O . CYS A 1 241 ? 2.175 7.703 17.470 1.00 89.00 241 CYS A O 1
ATOM 1965 N N . THR A 1 242 ? 1.723 9.421 16.085 1.00 85.38 242 THR A N 1
ATOM 1966 C CA . THR A 1 242 ? 1.642 10.489 17.093 1.00 85.38 242 THR A CA 1
ATOM 1967 C C . THR A 1 242 ? 0.470 11.407 16.743 1.00 85.38 242 THR A C 1
ATOM 1969 O O . THR A 1 242 ? 0.526 12.164 15.776 1.00 85.38 242 THR A O 1
ATOM 1972 N N . GLY A 1 243 ? -0.613 11.355 17.523 1.00 88.75 243 GLY A N 1
ATOM 1973 C CA . GLY A 1 243 ? -1.812 12.161 17.267 1.00 88.75 243 GLY A CA 1
ATOM 1974 C C . GLY A 1 243 ? -2.463 11.842 15.913 1.00 88.75 243 GLY A C 1
ATOM 1975 O O . GLY A 1 243 ? -2.915 10.719 15.684 1.00 88.75 243 GLY A O 1
ATOM 1976 N N . SER A 1 244 ? -2.527 12.839 15.027 1.00 91.25 244 SER A N 1
ATOM 1977 C CA . SER A 1 244 ? -3.121 12.742 13.686 1.00 91.25 244 SER A CA 1
ATOM 1978 C C . SER A 1 244 ? -2.147 12.305 12.584 1.00 91.25 244 SER A C 1
ATOM 1980 O O . SER A 1 244 ? -2.579 12.173 11.440 1.00 91.25 244 SER A O 1
ATOM 1982 N N . ILE A 1 245 ? -0.867 12.064 12.890 1.00 94.31 245 ILE A N 1
ATOM 1983 C CA . ILE A 1 245 ? 0.139 11.605 11.919 1.00 94.31 245 ILE A CA 1
ATOM 1984 C C . ILE A 1 245 ? 0.655 10.202 12.253 1.00 94.31 245 ILE A C 1
ATOM 1986 O O . ILE A 1 245 ? 0.822 9.852 13.421 1.00 94.31 245 ILE A O 1
ATOM 1990 N N . CYS A 1 246 ? 0.946 9.413 11.220 1.00 92.06 246 CYS A N 1
ATOM 1991 C CA . CYS A 1 246 ? 1.679 8.151 11.299 1.00 92.06 246 CYS A CA 1
ATOM 1992 C C . CYS A 1 246 ? 2.790 8.168 10.251 1.00 92.06 246 CYS A C 1
ATOM 1994 O O . CYS A 1 246 ? 2.548 8.513 9.099 1.00 92.06 246 CYS A O 1
ATOM 1996 N N . LYS A 1 247 ? 4.000 7.764 10.629 1.00 90.81 247 LYS A N 1
ATOM 1997 C CA . LYS A 1 247 ? 5.122 7.563 9.704 1.00 90.81 247 LYS A CA 1
ATOM 1998 C C . LYS A 1 247 ? 5.574 6.110 9.767 1.00 90.81 247 LYS A C 1
ATOM 2000 O O . LYS A 1 247 ? 5.568 5.504 10.836 1.00 90.81 247 LYS A O 1
ATOM 2005 N N . TRP A 1 248 ? 5.963 5.556 8.626 1.00 90.62 248 TRP A N 1
ATOM 2006 C CA . TRP A 1 248 ? 6.414 4.170 8.516 1.00 90.62 248 TRP A CA 1
ATOM 2007 C C . TRP A 1 248 ? 7.876 4.109 8.073 1.00 90.62 248 TRP A C 1
ATOM 2009 O O . TRP A 1 248 ? 8.309 4.926 7.256 1.00 90.62 248 TRP A O 1
ATOM 2019 N N . TYR A 1 249 ? 8.639 3.192 8.665 1.00 83.56 249 TYR A N 1
ATOM 2020 C CA . TYR A 1 249 ? 10.095 3.171 8.583 1.00 83.56 249 TYR A CA 1
ATOM 2021 C C . TYR A 1 249 ? 10.607 2.245 7.461 1.00 83.56 249 TYR A C 1
ATOM 2023 O O . TYR A 1 249 ? 10.500 1.029 7.558 1.00 83.56 249 TYR A O 1
ATOM 2031 N N . ASP A 1 250 ? 11.213 2.834 6.423 1.00 77.25 250 ASP A N 1
ATOM 2032 C CA . ASP A 1 250 ? 11.812 2.133 5.279 1.00 77.25 250 ASP A CA 1
ATOM 2033 C C . ASP A 1 250 ? 13.282 1.771 5.576 1.00 77.25 250 ASP A C 1
ATOM 2035 O O . ASP A 1 250 ? 14.181 2.608 5.442 1.00 77.25 250 ASP A O 1
ATOM 2039 N N . ASP A 1 251 ? 13.532 0.534 6.018 1.00 71.44 251 ASP A N 1
ATOM 2040 C CA . ASP A 1 251 ? 14.879 0.054 6.343 1.00 71.44 251 ASP A CA 1
ATOM 2041 C C . ASP A 1 251 ? 15.658 -0.316 5.078 1.00 71.44 251 ASP A C 1
ATOM 2043 O O . ASP A 1 251 ? 15.360 -1.293 4.388 1.00 71.44 251 ASP A O 1
ATOM 2047 N N . ARG A 1 252 ? 16.705 0.466 4.799 1.00 60.84 252 ARG A N 1
ATOM 2048 C CA . ARG A 1 252 ? 17.558 0.299 3.616 1.00 60.84 252 ARG A CA 1
ATOM 2049 C C . ARG A 1 252 ? 18.864 -0.448 3.886 1.00 60.84 252 ARG A C 1
ATOM 2051 O O . ARG A 1 252 ? 19.726 -0.458 3.012 1.00 60.84 252 ARG A O 1
ATOM 2058 N N . GLY A 1 253 ? 19.045 -1.025 5.077 1.00 52.72 253 GLY A N 1
ATOM 2059 C CA . GLY A 1 253 ? 20.262 -1.742 5.485 1.00 52.72 253 GLY A CA 1
ATOM 2060 C C . GLY A 1 253 ? 21.476 -0.853 5.802 1.00 52.72 253 GLY A C 1
ATOM 2061 O O . GLY A 1 253 ? 22.510 -1.371 6.213 1.00 52.72 253 GLY A O 1
ATOM 2062 N N . TYR A 1 254 ? 21.358 0.471 5.635 1.00 45.41 254 TYR A N 1
ATOM 2063 C CA . TYR A 1 254 ? 22.449 1.445 5.813 1.00 45.41 254 TYR A CA 1
ATOM 2064 C C . TYR A 1 254 ? 22.051 2.702 6.614 1.00 45.41 254 TYR A C 1
ATOM 2066 O O . TYR A 1 254 ? 22.816 3.663 6.670 1.00 45.41 254 TYR A O 1
ATOM 2074 N N . GLY A 1 255 ? 20.867 2.717 7.234 1.00 50.62 255 GLY A N 1
ATOM 2075 C CA . GLY A 1 255 ? 20.390 3.827 8.065 1.00 50.62 255 GLY A CA 1
ATOM 2076 C C . GLY A 1 255 ? 18.878 4.027 7.988 1.00 50.62 255 GLY A C 1
ATOM 2077 O O . GLY A 1 255 ? 18.241 3.648 7.003 1.00 50.62 255 GLY A O 1
ATOM 2078 N N . ASN A 1 256 ? 18.307 4.624 9.037 1.00 66.00 256 ASN A N 1
ATOM 2079 C CA . ASN A 1 256 ? 16.860 4.651 9.222 1.00 66.00 256 ASN A CA 1
ATOM 2080 C C . ASN A 1 256 ? 16.214 5.853 8.509 1.00 66.00 256 ASN A C 1
ATOM 2082 O O . ASN A 1 256 ? 16.411 6.989 8.939 1.00 66.00 256 ASN A O 1
ATOM 2086 N N . VAL A 1 257 ? 15.422 5.629 7.449 1.00 77.50 257 VAL A N 1
ATOM 2087 C CA . VAL A 1 257 ? 14.867 6.716 6.621 1.00 77.50 257 VAL A CA 1
ATOM 2088 C C . VAL A 1 257 ? 13.337 6.735 6.603 1.00 77.50 257 VAL A C 1
ATOM 2090 O O . VAL A 1 257 ? 12.671 5.760 6.258 1.00 77.50 257 VAL A O 1
ATOM 2093 N N . TYR A 1 258 ? 12.780 7.911 6.893 1.00 87.81 258 TYR A N 1
ATOM 2094 C CA . TYR A 1 258 ? 11.389 8.261 6.616 1.00 87.81 258 TYR A CA 1
ATOM 2095 C C . TYR A 1 258 ? 11.316 9.002 5.279 1.00 87.81 258 TYR A C 1
ATOM 2097 O O . TYR A 1 258 ? 12.041 9.970 5.071 1.00 87.81 258 TYR A O 1
ATOM 2105 N N . SER A 1 259 ? 10.464 8.550 4.357 1.00 88.56 259 SER A N 1
ATOM 2106 C CA . SER A 1 259 ? 10.363 9.128 3.008 1.00 88.56 259 SER A CA 1
ATOM 2107 C C . SER A 1 259 ? 8.930 9.118 2.485 1.00 88.56 259 SER A C 1
ATOM 2109 O O . SER A 1 259 ? 8.152 8.219 2.812 1.00 88.56 259 SER A O 1
ATOM 2111 N N . VAL A 1 260 ? 8.586 10.097 1.641 1.00 91.19 260 VAL A N 1
ATOM 2112 C CA . VAL A 1 260 ? 7.281 10.136 0.959 1.00 91.19 260 VAL A CA 1
ATOM 2113 C C . VAL A 1 260 ? 7.112 8.912 0.069 1.00 91.19 260 VAL A C 1
ATOM 2115 O O . VAL A 1 260 ? 6.035 8.317 0.039 1.00 91.19 260 VAL A O 1
ATOM 2118 N N . GLU A 1 261 ? 8.181 8.470 -0.596 1.00 87.38 261 GLU A N 1
ATOM 2119 C CA . GLU A 1 261 ? 8.183 7.225 -1.356 1.00 87.38 261 GLU A CA 1
ATOM 2120 C C . GLU A 1 261 ? 7.844 6.022 -0.467 1.00 87.38 261 GLU A C 1
ATOM 2122 O O . GLU A 1 261 ? 7.004 5.213 -0.855 1.00 87.38 261 GLU A O 1
ATOM 2127 N N . GLY A 1 262 ? 8.439 5.904 0.722 1.00 88.75 262 GLY A N 1
ATOM 2128 C CA . GLY A 1 262 ? 8.165 4.786 1.623 1.00 88.75 262 GLY A CA 1
ATOM 2129 C C . GLY A 1 262 ? 6.726 4.780 2.143 1.00 88.75 262 GLY A C 1
ATOM 2130 O O . GLY A 1 262 ? 5.988 3.810 1.964 1.00 88.75 262 GLY A O 1
ATOM 2131 N N . VAL A 1 263 ? 6.301 5.896 2.738 1.00 93.50 263 VAL A N 1
ATOM 2132 C CA . VAL A 1 263 ? 5.004 5.995 3.428 1.00 93.50 263 VAL A CA 1
ATOM 2133 C C . VAL A 1 263 ? 3.820 5.954 2.451 1.00 93.50 263 VAL A C 1
ATOM 2135 O O . VAL A 1 263 ? 2.809 5.326 2.756 1.00 93.50 263 VAL A O 1
ATOM 2138 N N . SER A 1 264 ? 3.948 6.516 1.242 1.00 93.31 264 SER A N 1
ATOM 2139 C CA . SER A 1 264 ? 2.886 6.421 0.221 1.00 93.31 264 SER A CA 1
ATOM 2140 C C . SER A 1 264 ? 2.642 4.989 -0.271 1.00 93.31 264 SER A C 1
ATOM 2142 O O . SER A 1 264 ? 1.502 4.638 -0.568 1.00 93.31 264 SER A O 1
ATOM 2144 N N . SER A 1 265 ? 3.678 4.142 -0.324 1.00 91.19 265 SER A N 1
ATOM 2145 C CA . SER A 1 265 ? 3.541 2.741 -0.740 1.00 91.19 265 SER A CA 1
ATOM 2146 C C . SER A 1 265 ? 2.765 1.899 0.268 1.00 91.19 265 SER A C 1
ATOM 2148 O O . SER A 1 265 ? 1.886 1.137 -0.132 1.00 91.19 265 SER A O 1
ATOM 2150 N N . VAL A 1 266 ? 3.060 2.033 1.564 1.00 93.94 266 VAL A N 1
ATOM 2151 C CA . VAL A 1 266 ? 2.326 1.285 2.597 1.00 93.94 266 VAL A CA 1
ATOM 2152 C C . VAL A 1 266 ? 0.914 1.838 2.813 1.00 93.94 266 VAL A C 1
ATOM 2154 O O . VAL A 1 266 ? -0.011 1.045 2.966 1.00 93.94 266 VAL A O 1
ATOM 2157 N N . ALA A 1 267 ? 0.708 3.157 2.708 1.00 97.06 267 ALA A N 1
ATOM 2158 C CA . ALA A 1 267 ? -0.626 3.759 2.751 1.00 97.06 267 ALA A CA 1
ATOM 2159 C C . ALA A 1 267 ? -1.546 3.230 1.633 1.00 97.06 267 ALA A C 1
ATOM 2161 O O . ALA A 1 267 ? -2.701 2.909 1.896 1.00 97.06 267 ALA A O 1
ATOM 2162 N N . ASP A 1 268 ? -1.036 3.061 0.406 1.00 95.88 268 ASP A N 1
ATOM 2163 C CA . ASP A 1 268 ? -1.800 2.486 -0.713 1.00 95.88 268 ASP A CA 1
ATOM 2164 C C . ASP A 1 268 ? -2.263 1.039 -0.447 1.00 95.88 268 ASP A C 1
ATOM 2166 O O . ASP A 1 268 ? -3.417 0.701 -0.718 1.00 95.88 268 ASP A O 1
ATOM 2170 N N . LEU A 1 269 ? -1.419 0.198 0.168 1.00 96.31 269 LEU A N 1
ATOM 2171 C CA . LEU A 1 269 ? -1.844 -1.141 0.597 1.00 96.31 269 LEU A CA 1
ATOM 2172 C C . LEU A 1 269 ? -2.905 -1.079 1.704 1.00 96.31 269 LEU A C 1
ATOM 2174 O O . LEU A 1 269 ? -3.859 -1.852 1.664 1.00 96.31 269 LEU A O 1
ATOM 2178 N N . LEU A 1 270 ? -2.770 -0.173 2.677 1.00 98.38 270 LEU A N 1
ATOM 2179 C CA . LEU A 1 270 ? -3.772 -0.000 3.734 1.00 98.38 270 LEU A CA 1
ATOM 2180 C C . LEU A 1 270 ? -5.125 0.454 3.150 1.00 98.38 270 LEU A C 1
ATOM 2182 O O . LEU A 1 270 ? -6.159 -0.106 3.510 1.00 98.38 270 LEU A O 1
ATOM 2186 N N . TYR A 1 271 ? -5.141 1.366 2.171 1.00 97.69 271 TYR A N 1
ATOM 2187 C CA . TYR A 1 271 ? -6.363 1.722 1.440 1.00 97.69 271 TYR A CA 1
ATOM 2188 C C . TYR A 1 271 ? -6.978 0.528 0.690 1.00 97.69 271 TYR A C 1
ATOM 2190 O O . TYR A 1 271 ? -8.189 0.319 0.754 1.00 97.69 271 TYR A O 1
ATOM 2198 N N . GLU A 1 272 ? -6.178 -0.285 -0.005 1.00 95.38 272 GLU A N 1
ATOM 2199 C CA . GLU A 1 272 ? -6.685 -1.474 -0.708 1.00 95.38 272 GLU A CA 1
ATOM 2200 C C . GLU A 1 272 ? -7.158 -2.583 0.248 1.00 95.38 272 GLU A C 1
ATOM 2202 O O . GLU A 1 272 ? -8.124 -3.285 -0.065 1.00 95.38 272 GLU A O 1
ATOM 2207 N N . LEU A 1 273 ? -6.552 -2.703 1.434 1.00 97.12 273 LEU A N 1
ATOM 2208 C CA . LEU A 1 273 ? -7.031 -3.564 2.516 1.00 97.12 273 LEU A CA 1
ATOM 2209 C C . LEU A 1 273 ? -8.356 -3.067 3.092 1.00 97.12 273 LEU A C 1
ATOM 2211 O O . LEU A 1 273 ? -9.269 -3.879 3.248 1.00 97.12 273 LEU A O 1
ATOM 2215 N N . TYR A 1 274 ? -8.509 -1.762 3.341 1.00 96.75 274 TYR A N 1
ATOM 2216 C CA . TYR A 1 274 ? -9.795 -1.173 3.725 1.00 96.75 274 TYR A CA 1
ATOM 2217 C C . TYR A 1 274 ? -10.874 -1.495 2.679 1.00 96.75 274 TYR A C 1
ATOM 2219 O O . TYR A 1 274 ? -11.905 -2.071 3.020 1.00 96.75 274 TYR A O 1
ATOM 2227 N N . LEU A 1 275 ? -10.603 -1.263 1.390 1.00 90.31 275 LEU A N 1
ATOM 2228 C CA . LEU A 1 275 ? -11.532 -1.591 0.298 1.00 90.31 275 LEU A CA 1
ATOM 2229 C C . LEU A 1 275 ? -11.820 -3.102 0.158 1.00 90.31 275 LEU A C 1
ATOM 2231 O O . LEU A 1 275 ? -12.860 -3.478 -0.378 1.00 90.31 275 LEU A O 1
ATOM 2235 N N . ALA A 1 276 ? -10.925 -3.980 0.621 1.00 88.31 276 ALA A N 1
ATOM 2236 C CA . ALA A 1 276 ? -11.101 -5.436 0.590 1.00 88.31 276 ALA A CA 1
ATOM 2237 C C . ALA A 1 276 ? -11.741 -6.036 1.861 1.00 88.31 276 ALA A C 1
ATOM 2239 O O . ALA A 1 276 ? -12.105 -7.214 1.849 1.00 88.31 276 ALA A O 1
ATOM 2240 N N . THR A 1 277 ? -11.860 -5.271 2.954 1.00 88.56 277 THR A N 1
ATOM 2241 C CA . THR A 1 277 ? -12.288 -5.781 4.277 1.00 88.56 277 THR A CA 1
ATOM 2242 C C . THR A 1 277 ? -13.372 -4.955 4.969 1.00 88.56 277 THR A C 1
ATOM 2244 O O . THR A 1 277 ? -14.084 -5.500 5.810 1.00 88.56 277 THR A O 1
ATOM 2247 N N . ASN A 1 278 ? -13.512 -3.672 4.622 1.00 85.88 278 ASN A N 1
ATOM 2248 C CA . ASN A 1 278 ? -14.281 -2.658 5.352 1.00 85.88 278 ASN A CA 1
ATOM 2249 C C . ASN A 1 278 ? -13.861 -2.505 6.834 1.00 85.88 278 ASN A C 1
ATOM 2251 O O . ASN A 1 278 ? -14.673 -2.130 7.681 1.00 85.88 278 ASN A O 1
ATOM 2255 N N . ASP A 1 279 ? -12.602 -2.824 7.154 1.00 89.44 279 ASP A N 1
ATOM 2256 C CA . ASP A 1 279 ? -12.022 -2.667 8.491 1.00 89.44 279 ASP A CA 1
ATOM 2257 C C . ASP A 1 279 ? -11.464 -1.235 8.659 1.00 89.44 279 ASP A C 1
ATOM 2259 O O . ASP A 1 279 ? -10.541 -0.851 7.930 1.00 89.44 279 ASP A O 1
ATOM 2263 N N . PRO A 1 280 ? -12.029 -0.410 9.565 1.00 89.44 280 PRO A N 1
ATOM 2264 C CA . PRO A 1 280 ? -11.692 1.007 9.665 1.00 89.44 280 PRO A CA 1
ATOM 2265 C C . PRO A 1 280 ? -10.277 1.276 10.193 1.00 89.44 280 PRO A C 1
ATOM 2267 O O . PRO A 1 280 ? -9.776 2.376 9.968 1.00 89.44 280 PRO A O 1
ATOM 2270 N N . GLU A 1 281 ? -9.607 0.314 10.845 1.00 95.25 281 GLU A N 1
ATOM 2271 C CA . GLU A 1 281 ? -8.236 0.511 11.347 1.00 95.25 281 GLU A CA 1
ATOM 2272 C C . GLU A 1 281 ? -7.253 0.772 10.192 1.00 95.25 281 GLU A C 1
ATOM 2274 O O . GLU A 1 281 ? -6.410 1.671 10.272 1.00 95.25 281 GLU A O 1
ATOM 2279 N N . TYR A 1 282 ? -7.422 0.064 9.066 1.00 97.00 282 TYR A N 1
ATOM 2280 C CA . TYR A 1 282 ? -6.627 0.292 7.858 1.00 97.00 282 TYR A CA 1
ATOM 2281 C C . TYR A 1 282 ? -6.830 1.708 7.292 1.00 97.00 282 TYR A C 1
ATOM 2283 O O . TYR A 1 282 ? -5.856 2.355 6.906 1.00 97.00 282 TYR A O 1
ATOM 2291 N N . LEU A 1 283 ? -8.071 2.215 7.278 1.00 96.19 283 LEU A N 1
ATOM 2292 C CA . LEU A 1 283 ? -8.376 3.569 6.800 1.00 96.19 283 LEU A CA 1
ATOM 2293 C C . LEU A 1 283 ? -7.819 4.647 7.741 1.00 96.19 283 LEU A C 1
ATOM 2295 O O . LEU A 1 283 ? -7.225 5.618 7.274 1.00 96.19 283 LEU A O 1
ATOM 2299 N N . GLU A 1 284 ? -7.981 4.476 9.056 1.00 97.00 284 GLU A N 1
ATOM 2300 C CA . GLU A 1 284 ? -7.494 5.430 10.056 1.00 97.00 284 GLU A CA 1
ATOM 2301 C C . GLU A 1 284 ? -5.971 5.598 9.971 1.00 97.00 284 GLU A C 1
ATOM 2303 O O . GLU A 1 284 ? -5.465 6.723 9.976 1.00 97.00 284 GLU A O 1
ATOM 2308 N N . VAL A 1 285 ? -5.226 4.495 9.851 1.00 97.25 285 VAL A N 1
ATOM 2309 C CA . VAL A 1 285 ? -3.762 4.549 9.742 1.00 97.25 285 VAL A CA 1
ATOM 2310 C C . VAL A 1 285 ? -3.319 5.077 8.371 1.00 97.25 285 VAL A C 1
ATOM 2312 O O . VAL A 1 285 ? -2.383 5.876 8.322 1.00 97.25 285 VAL A O 1
ATOM 2315 N N . ALA A 1 286 ? -4.014 4.740 7.276 1.00 98.31 286 ALA A N 1
ATOM 2316 C CA . ALA A 1 286 ? -3.730 5.297 5.949 1.00 98.31 286 ALA A CA 1
ATOM 2317 C C . ALA A 1 286 ? -3.912 6.827 5.900 1.00 98.31 286 ALA A C 1
ATOM 2319 O O . ALA A 1 286 ? -3.021 7.542 5.441 1.00 98.31 286 ALA A O 1
ATOM 2320 N N . GLU A 1 287 ? -5.007 7.362 6.449 1.00 98.25 287 GLU A N 1
ATOM 2321 C CA . GLU A 1 287 ? -5.233 8.814 6.511 1.00 98.25 287 GLU A CA 1
ATOM 2322 C C . GLU A 1 287 ? -4.203 9.530 7.397 1.00 98.25 287 GLU A C 1
ATOM 2324 O O . GLU A 1 287 ? -3.734 10.614 7.045 1.00 98.25 287 GLU A O 1
ATOM 2329 N N . LYS A 1 288 ? -3.772 8.913 8.506 1.00 98.19 288 LYS A N 1
ATOM 2330 C CA . LYS A 1 288 ? -2.668 9.438 9.327 1.00 98.19 288 LYS A CA 1
ATOM 2331 C C . LYS A 1 288 ? -1.316 9.392 8.600 1.00 98.19 288 LYS A C 1
ATOM 2333 O O . LYS A 1 288 ? -0.482 10.271 8.823 1.00 98.19 288 LYS A O 1
ATOM 2338 N N . MET A 1 289 ? -1.092 8.419 7.717 1.00 98.19 289 MET A N 1
ATOM 2339 C CA . MET A 1 289 ? 0.078 8.388 6.830 1.00 98.19 289 MET A CA 1
ATOM 2340 C C . MET A 1 289 ? 0.038 9.505 5.782 1.00 98.19 289 MET A C 1
ATOM 2342 O O . MET A 1 289 ? 1.047 10.175 5.560 1.00 98.19 289 MET A O 1
ATOM 2346 N N . VAL A 1 290 ? -1.128 9.782 5.195 1.00 98.25 290 VAL A N 1
ATOM 2347 C CA . VAL A 1 290 ? -1.304 10.906 4.260 1.00 98.25 290 VAL A CA 1
ATOM 2348 C C . VAL A 1 290 ? -1.162 12.261 4.968 1.00 98.25 290 VAL A C 1
ATOM 2350 O O . VAL A 1 290 ? -0.503 13.148 4.428 1.00 98.25 290 VAL A O 1
ATOM 2353 N N . ASN A 1 291 ? -1.644 12.400 6.210 1.00 97.81 291 ASN A N 1
ATOM 2354 C CA . ASN A 1 291 ? -1.374 13.574 7.053 1.00 97.81 291 ASN A CA 1
ATOM 2355 C C . ASN A 1 291 ? 0.128 13.785 7.301 1.00 97.81 291 ASN A C 1
ATOM 2357 O O . ASN A 1 291 ? 0.589 14.925 7.327 1.00 97.81 291 ASN A O 1
ATOM 2361 N N . TRP A 1 292 ? 0.911 12.713 7.480 1.00 97.38 292 TRP A N 1
ATOM 2362 C CA . TRP A 1 292 ? 2.361 12.850 7.633 1.00 97.38 292 TRP A CA 1
ATOM 2363 C C . TRP A 1 292 ? 3.019 13.357 6.345 1.00 97.38 292 TRP A C 1
ATOM 2365 O O . TRP A 1 292 ? 3.798 14.309 6.405 1.00 97.38 292 TRP A O 1
ATOM 2375 N N . ILE A 1 293 ? 2.661 12.788 5.186 1.00 97.12 293 ILE A N 1
ATOM 2376 C CA . ILE A 1 293 ? 3.166 13.231 3.873 1.00 97.12 293 ILE A CA 1
ATOM 2377 C C . ILE A 1 293 ? 2.816 14.707 3.630 1.00 97.12 293 ILE A C 1
ATOM 2379 O O . ILE A 1 293 ? 3.671 15.473 3.189 1.00 97.12 293 ILE A O 1
ATOM 2383 N N . GLU A 1 294 ? 1.595 15.129 3.971 1.00 96.88 294 GLU A N 1
ATOM 2384 C CA . GLU A 1 294 ? 1.189 16.537 3.934 1.00 96.88 294 GLU A CA 1
ATOM 2385 C C . GLU A 1 294 ? 2.045 17.415 4.859 1.00 96.88 294 GLU A C 1
ATOM 2387 O O . GLU A 1 294 ? 2.516 18.469 4.431 1.00 96.88 294 GLU A O 1
ATOM 2392 N N . SER A 1 295 ? 2.295 16.978 6.099 1.00 95.75 295 SER A N 1
ATOM 2393 C CA . SER A 1 295 ? 3.020 17.768 7.108 1.00 95.75 295 SER A CA 1
ATOM 2394 C C . SER A 1 295 ? 4.478 18.086 6.745 1.00 95.75 295 SER A C 1
ATOM 2396 O O . SER A 1 295 ? 5.028 19.063 7.250 1.00 95.75 295 SER A O 1
ATOM 2398 N N . ILE A 1 296 ? 5.090 17.300 5.851 1.00 94.75 296 ILE A N 1
ATOM 2399 C CA . ILE A 1 296 ? 6.443 17.540 5.317 1.00 94.75 296 ILE A CA 1
ATOM 2400 C C . ILE A 1 296 ? 6.441 18.205 3.927 1.00 94.75 296 ILE A C 1
ATOM 2402 O O . ILE A 1 296 ? 7.499 18.390 3.323 1.00 94.75 296 ILE A O 1
ATOM 2406 N N . GLY A 1 297 ? 5.267 18.577 3.406 1.00 96.44 297 GLY A N 1
ATOM 2407 C CA . GLY A 1 297 ? 5.117 19.300 2.147 1.00 96.44 297 GLY A CA 1
ATOM 2408 C C . GLY A 1 297 ? 5.526 20.770 2.268 1.00 96.44 297 GLY A C 1
ATOM 2409 O O . GLY A 1 297 ? 4.910 21.556 2.987 1.00 96.44 297 GLY A O 1
ATOM 2410 N N . VAL A 1 298 ? 6.540 21.174 1.506 1.00 97.25 298 VAL A N 1
ATOM 2411 C CA . VAL A 1 298 ? 7.032 22.554 1.456 1.00 97.25 298 VAL A CA 1
ATOM 2412 C C . VAL A 1 298 ? 6.151 23.364 0.507 1.00 97.25 298 VAL A C 1
ATOM 2414 O O . VAL A 1 298 ? 6.161 23.150 -0.706 1.00 97.25 298 VAL A O 1
ATOM 2417 N N . ARG A 1 299 ? 5.371 24.304 1.050 1.00 95.50 299 ARG A N 1
ATOM 2418 C CA . ARG A 1 299 ? 4.564 25.245 0.255 1.00 95.50 299 ARG A CA 1
ATOM 2419 C C . ARG A 1 299 ? 5.447 26.356 -0.325 1.00 95.50 299 ARG A C 1
ATOM 2421 O O . ARG A 1 299 ? 6.362 26.838 0.340 1.00 95.50 299 ARG A O 1
ATOM 2428 N N . THR A 1 300 ? 5.160 26.761 -1.558 1.00 92.69 300 THR A N 1
ATOM 2429 C CA . THR A 1 300 ? 5.783 27.898 -2.259 1.00 92.69 300 THR A CA 1
ATOM 2430 C C . THR A 1 300 ? 4.690 28.901 -2.670 1.00 92.69 300 THR A C 1
ATOM 2432 O O . THR A 1 300 ? 3.523 28.695 -2.330 1.00 92.69 300 THR A O 1
ATOM 2435 N N . ASN A 1 301 ? 5.008 29.990 -3.385 1.00 86.94 301 ASN A N 1
ATOM 2436 C CA . ASN A 1 301 ? 3.947 30.887 -3.887 1.00 86.94 301 ASN A CA 1
ATOM 2437 C C . ASN A 1 301 ? 3.170 30.249 -5.056 1.00 86.94 301 ASN A C 1
ATOM 2439 O O . ASN A 1 301 ? 2.055 30.651 -5.376 1.00 86.94 301 ASN A O 1
ATOM 2443 N N . GLU A 1 302 ? 3.797 29.273 -5.708 1.00 85.50 302 GLU A N 1
ATOM 2444 C CA . GLU A 1 302 ? 3.386 28.641 -6.955 1.00 85.50 302 GLU A CA 1
ATOM 2445 C C . GLU A 1 302 ? 2.679 27.293 -6.716 1.00 85.50 302 GLU A C 1
ATOM 2447 O O . GLU A 1 302 ? 1.937 26.831 -7.580 1.00 85.50 302 GLU A O 1
ATOM 2452 N N . GLY A 1 303 ? 2.872 26.660 -5.551 1.00 95.19 303 GLY A N 1
ATOM 2453 C CA . GLY A 1 303 ? 2.278 25.360 -5.240 1.00 95.19 303 GLY A CA 1
ATOM 2454 C C . GLY A 1 303 ? 2.768 24.721 -3.936 1.00 95.19 303 GLY A C 1
ATOM 2455 O O . GLY A 1 303 ? 3.035 25.398 -2.944 1.00 95.19 303 GLY A O 1
ATOM 2456 N N . ILE A 1 304 ? 2.867 23.390 -3.929 1.00 97.88 304 ILE A N 1
ATOM 2457 C CA . ILE A 1 304 ? 3.491 22.602 -2.854 1.00 97.88 304 ILE A CA 1
ATOM 2458 C C . ILE A 1 304 ? 4.419 21.552 -3.469 1.00 97.88 304 ILE A C 1
ATOM 2460 O O . ILE A 1 304 ? 4.122 21.017 -4.536 1.00 97.88 304 ILE A O 1
ATOM 2464 N N . LYS A 1 305 ? 5.530 21.250 -2.798 1.00 96.69 305 LYS A N 1
ATOM 2465 C CA . LYS A 1 305 ? 6.516 20.248 -3.218 1.00 96.69 305 LYS A CA 1
ATOM 2466 C C . LYS A 1 305 ? 6.947 19.371 -2.050 1.00 96.69 305 LYS A C 1
ATOM 2468 O O . LYS A 1 305 ? 6.928 19.802 -0.901 1.00 96.69 305 LYS A O 1
ATOM 2473 N N . PHE A 1 306 ? 7.335 18.137 -2.345 1.00 96.31 306 PHE A N 1
ATOM 2474 C CA . PHE A 1 306 ? 7.579 17.108 -1.335 1.00 96.31 306 PHE A CA 1
ATOM 2475 C C . PHE A 1 306 ? 9.039 16.640 -1.370 1.00 96.31 306 PHE A C 1
ATOM 2477 O O . PHE A 1 306 ? 9.542 16.358 -2.463 1.00 96.31 306 PHE A O 1
ATOM 2484 N N . PRO A 1 307 ? 9.734 16.575 -0.220 1.00 93.50 307 PRO A N 1
ATOM 2485 C CA . PRO A 1 307 ? 11.104 16.094 -0.167 1.00 93.50 307 PRO A CA 1
ATOM 2486 C C . PRO A 1 307 ? 11.145 14.574 -0.362 1.00 93.50 307 PRO A C 1
ATOM 2488 O O . PRO A 1 307 ? 10.390 13.816 0.250 1.00 93.50 307 PRO A O 1
ATOM 2491 N N . SER A 1 308 ? 12.060 14.141 -1.219 1.00 89.50 308 SER A N 1
ATOM 2492 C CA . SER A 1 308 ? 12.468 12.748 -1.369 1.00 89.50 308 SER A CA 1
ATOM 2493 C C . SER A 1 308 ? 13.369 12.322 -0.198 1.00 89.50 308 SER A C 1
ATOM 2495 O O . SER A 1 308 ? 13.786 13.140 0.623 1.00 89.50 308 SER A O 1
ATOM 2497 N N . TRP A 1 309 ? 13.706 11.035 -0.134 1.00 83.81 309 TRP A N 1
ATOM 2498 C CA . TRP A 1 309 ? 14.550 10.428 0.907 1.00 83.81 309 TRP A CA 1
ATOM 2499 C C . TRP A 1 309 ? 15.946 11.069 1.091 1.00 83.81 309 TRP A C 1
ATOM 2501 O O . TRP A 1 309 ? 16.546 10.908 2.150 1.00 83.81 309 TRP A O 1
ATOM 2511 N N . ASP A 1 310 ? 16.461 11.777 0.081 1.00 86.25 310 ASP A N 1
ATOM 2512 C CA . ASP A 1 310 ? 17.737 12.516 0.085 1.00 86.25 310 ASP A CA 1
ATOM 2513 C C . ASP A 1 310 ? 17.558 14.041 0.271 1.00 86.25 310 ASP A C 1
ATOM 2515 O O . ASP A 1 310 ? 18.496 14.814 0.075 1.00 86.25 310 ASP A O 1
ATOM 2519 N N . GLY A 1 311 ? 16.343 14.490 0.605 1.00 88.50 311 GLY A N 1
ATOM 2520 C CA . GLY A 1 311 ? 15.971 15.897 0.761 1.00 88.50 311 GLY A CA 1
ATOM 2521 C C . GLY A 1 311 ? 15.679 16.651 -0.543 1.00 88.50 311 GLY A C 1
ATOM 2522 O O . GLY A 1 311 ? 15.220 17.791 -0.479 1.00 88.50 311 GLY A O 1
ATOM 2523 N N . LYS A 1 312 ? 15.896 16.054 -1.725 1.00 92.81 312 LYS A N 1
ATOM 2524 C CA . LYS A 1 312 ? 15.649 16.723 -3.016 1.00 92.81 312 LYS A CA 1
ATOM 2525 C C . LYS A 1 312 ? 14.167 16.721 -3.395 1.00 92.81 312 LYS A C 1
ATOM 2527 O O . LYS A 1 312 ? 13.442 15.768 -3.113 1.00 92.81 312 LYS A O 1
ATOM 2532 N N . PHE A 1 313 ? 13.723 17.750 -4.115 1.00 94.94 313 PHE A N 1
ATOM 2533 C CA . PHE A 1 313 ? 12.352 17.839 -4.625 1.00 94.94 313 PHE A CA 1
ATOM 2534 C C . PHE A 1 313 ? 12.237 17.163 -5.997 1.00 94.94 313 PHE A C 1
ATOM 2536 O O . PHE A 1 313 ? 12.631 17.728 -7.020 1.00 94.94 313 PHE A O 1
ATOM 2543 N N . ARG A 1 314 ? 11.701 15.935 -6.008 1.00 94.44 314 ARG A N 1
ATOM 2544 C CA . ARG A 1 314 ? 11.466 15.141 -7.225 1.00 94.44 314 ARG A CA 1
ATOM 2545 C C . ARG A 1 314 ? 10.044 15.304 -7.764 1.00 94.44 314 ARG A C 1
ATOM 2547 O O . ARG A 1 314 ? 9.081 15.470 -7.012 1.00 94.44 314 ARG A O 1
ATOM 2554 N N . THR A 1 315 ? 9.914 15.221 -9.084 1.00 95.56 315 THR A N 1
ATOM 2555 C CA . THR A 1 315 ? 8.628 15.329 -9.804 1.00 95.56 315 THR A CA 1
ATOM 2556 C C . THR A 1 315 ? 7.919 13.986 -9.990 1.00 95.56 315 THR A C 1
ATOM 2558 O O . THR A 1 315 ? 6.715 13.937 -10.243 1.00 95.56 315 THR A O 1
ATOM 2561 N N . ILE A 1 316 ? 8.656 12.888 -9.808 1.00 92.69 316 ILE A N 1
ATOM 2562 C CA . ILE A 1 316 ? 8.161 11.511 -9.785 1.00 92.69 316 ILE A CA 1
ATOM 2563 C C . ILE A 1 316 ? 8.743 10.762 -8.581 1.00 92.69 316 ILE A C 1
ATOM 2565 O O . ILE A 1 316 ? 9.866 11.030 -8.153 1.00 92.69 316 ILE A O 1
ATOM 2569 N N . THR A 1 317 ? 7.999 9.802 -8.036 1.00 86.88 317 THR A N 1
ATOM 2570 C CA . THR A 1 317 ? 8.508 8.898 -6.995 1.00 86.88 317 THR A CA 1
ATOM 2571 C C . THR A 1 317 ? 9.579 7.979 -7.570 1.00 86.88 317 THR A C 1
ATOM 2573 O O . THR A 1 317 ? 9.431 7.407 -8.660 1.00 86.88 317 THR A O 1
ATOM 2576 N N . TRP A 1 318 ? 10.654 7.796 -6.808 1.00 73.12 318 TRP A N 1
ATOM 2577 C CA . TRP A 1 318 ? 11.633 6.759 -7.098 1.00 73.12 318 TRP A CA 1
ATOM 2578 C C . TRP A 1 318 ? 11.104 5.383 -6.689 1.00 73.12 318 TRP A C 1
ATOM 2580 O O . TRP A 1 318 ? 10.445 5.209 -5.664 1.00 73.12 318 TRP A O 1
ATOM 2590 N N . GLY A 1 319 ? 11.377 4.411 -7.548 1.00 63.88 319 GLY A N 1
ATOM 2591 C CA . GLY A 1 319 ? 10.859 3.058 -7.468 1.00 63.88 319 GLY A CA 1
ATOM 2592 C C . GLY A 1 319 ? 11.255 2.324 -8.735 1.00 63.88 319 GLY A C 1
ATOM 2593 O O . GLY A 1 319 ? 10.930 2.774 -9.833 1.00 63.88 319 GLY A O 1
ATOM 2594 N N . TRP A 1 320 ? 11.987 1.236 -8.558 1.00 59.56 320 TRP A N 1
ATOM 2595 C CA . TRP A 1 320 ? 12.383 0.302 -9.606 1.00 59.56 320 TRP A CA 1
ATOM 2596 C C . TRP A 1 320 ? 11.334 -0.838 -9.650 1.00 59.56 320 TRP A C 1
ATOM 2598 O O . TRP A 1 320 ? 10.300 -0.736 -8.983 1.00 59.56 320 TRP A O 1
ATOM 2608 N N . TRP A 1 321 ? 11.545 -1.895 -10.435 1.00 66.19 321 TRP A N 1
ATOM 2609 C CA . TRP A 1 321 ? 10.736 -3.133 -10.361 1.00 66.19 321 TRP A CA 1
ATOM 2610 C C . TRP A 1 321 ? 9.247 -3.009 -10.787 1.00 66.19 321 TRP A C 1
ATOM 2612 O O . TRP A 1 321 ? 8.998 -2.826 -11.981 1.00 66.19 321 TRP A O 1
ATOM 2622 N N . ASP A 1 322 ? 8.246 -3.169 -9.906 1.00 57.31 322 ASP A N 1
ATOM 2623 C CA . ASP A 1 322 ? 6.803 -3.196 -10.262 1.00 57.31 322 ASP A CA 1
ATOM 2624 C C . ASP A 1 322 ? 5.931 -2.115 -9.582 1.00 57.31 322 ASP A C 1
ATOM 2626 O O . ASP A 1 322 ? 4.894 -1.716 -10.133 1.00 57.31 322 ASP A O 1
ATOM 2630 N N . ARG A 1 323 ? 6.443 -1.490 -8.510 1.00 70.88 323 ARG A N 1
ATOM 2631 C CA . ARG A 1 323 ? 6.035 -0.166 -7.990 1.00 70.88 323 ARG A CA 1
ATOM 2632 C C . ARG A 1 323 ? 5.853 0.894 -9.093 1.00 70.88 323 ARG A C 1
ATOM 2634 O O . ARG A 1 323 ? 5.121 1.868 -8.921 1.00 70.88 323 ARG A O 1
ATOM 2641 N N . LEU A 1 324 ? 6.464 0.685 -10.261 1.00 69.12 324 LEU A N 1
ATOM 2642 C CA . LEU A 1 324 ? 6.267 1.454 -11.491 1.00 69.12 324 LEU A CA 1
ATOM 2643 C C . LEU A 1 324 ? 4.796 1.726 -11.863 1.00 69.12 324 LEU A C 1
ATOM 2645 O O . LEU A 1 324 ? 4.557 2.664 -12.622 1.00 69.12 324 LEU A O 1
ATOM 2649 N N . LEU A 1 325 ? 3.829 0.942 -11.374 1.00 80.44 325 LEU A N 1
ATOM 2650 C CA . LEU A 1 325 ? 2.407 1.111 -11.689 1.00 80.44 325 LEU A CA 1
ATOM 2651 C C . LEU A 1 325 ? 1.659 2.153 -10.833 1.00 80.44 325 LEU A C 1
ATOM 2653 O O . LEU A 1 325 ? 0.698 2.722 -11.346 1.00 80.44 325 LEU A O 1
ATOM 2657 N N . PHE A 1 326 ? 2.056 2.377 -9.570 1.00 83.88 326 PHE A N 1
ATOM 2658 C CA . PHE A 1 326 ? 1.520 3.375 -8.612 1.00 83.88 326 PHE A CA 1
ATOM 2659 C C . PHE A 1 326 ? 2.282 3.260 -7.270 1.00 83.88 326 PHE A C 1
ATOM 2661 O O . PHE A 1 326 ? 2.734 2.160 -6.963 1.00 83.88 326 PHE A O 1
ATOM 2668 N N . PRO A 1 327 ? 2.389 4.313 -6.434 1.00 88.06 327 PRO A N 1
ATOM 2669 C CA . PRO A 1 327 ? 2.258 5.729 -6.780 1.00 88.06 327 PRO A CA 1
ATOM 2670 C C . PRO A 1 327 ? 3.486 6.183 -7.585 1.00 88.06 327 PRO A C 1
ATOM 2672 O O . PRO A 1 327 ? 4.614 5.806 -7.257 1.00 88.06 327 PRO A O 1
ATOM 2675 N N . MET A 1 328 ? 3.273 6.983 -8.635 1.00 89.81 328 MET A N 1
ATOM 2676 C CA . MET A 1 328 ? 4.304 7.475 -9.571 1.00 89.81 328 MET A CA 1
ATOM 2677 C C . MET A 1 328 ? 4.687 8.939 -9.342 1.00 89.81 328 MET A C 1
ATOM 2679 O O . MET A 1 328 ? 5.758 9.356 -9.785 1.00 89.81 328 MET A O 1
ATOM 2683 N N . THR A 1 329 ? 3.841 9.714 -8.665 1.00 93.81 329 THR A N 1
ATOM 2684 C CA . THR A 1 329 ? 4.147 11.056 -8.159 1.00 93.81 329 THR A CA 1
ATOM 2685 C C . THR A 1 329 ? 3.904 11.115 -6.645 1.00 93.81 329 THR A C 1
ATOM 2687 O O . THR A 1 329 ? 3.058 10.381 -6.131 1.00 93.81 329 THR A O 1
ATOM 2690 N N . PRO A 1 330 ? 4.600 11.994 -5.902 1.00 93.19 330 PRO A N 1
ATOM 2691 C CA . PRO A 1 330 ? 4.304 12.279 -4.496 1.00 93.19 330 PRO A CA 1
ATOM 2692 C C . PRO A 1 330 ? 2.827 12.583 -4.198 1.00 93.19 330 PRO A C 1
ATOM 2694 O O . PRO A 1 330 ? 2.364 12.314 -3.094 1.00 93.19 330 PRO A O 1
ATOM 2697 N N . ALA A 1 331 ? 2.081 13.121 -5.172 1.00 95.62 331 ALA A N 1
ATOM 2698 C CA . ALA A 1 331 ? 0.692 13.533 -4.992 1.00 95.62 331 ALA A CA 1
ATOM 2699 C C . ALA A 1 331 ? -0.372 12.509 -5.434 1.00 95.62 331 ALA A C 1
ATOM 2701 O O . ALA A 1 331 ? -1.552 12.718 -5.154 1.00 95.62 331 ALA A O 1
ATOM 2702 N N . ASP A 1 332 ? 0.015 11.390 -6.063 1.00 94.38 332 ASP A N 1
ATOM 2703 C CA . ASP A 1 332 ? -0.899 10.284 -6.408 1.00 94.38 332 ASP A CA 1
ATOM 2704 C C . ASP A 1 332 ? -1.700 9.795 -5.178 1.00 94.38 332 ASP A C 1
ATOM 2706 O O . ASP A 1 332 ? -2.885 9.477 -5.284 1.00 94.38 332 ASP A O 1
ATOM 2710 N N . ILE A 1 333 ? -1.079 9.781 -3.991 1.00 95.81 333 ILE A N 1
ATOM 2711 C CA . ILE A 1 333 ? -1.713 9.309 -2.750 1.00 95.81 333 ILE A CA 1
ATOM 2712 C C . ILE A 1 333 ? -2.808 10.258 -2.228 1.00 95.81 333 ILE A C 1
ATOM 2714 O O . ILE A 1 333 ? -3.767 9.800 -1.610 1.00 95.81 333 ILE A O 1
ATOM 2718 N N . PHE A 1 334 ? -2.740 11.562 -2.528 1.00 97.69 334 PHE A N 1
ATOM 2719 C CA . PHE A 1 334 ? -3.814 12.501 -2.177 1.00 97.69 334 PHE A CA 1
ATOM 2720 C C . PHE A 1 334 ? -5.047 12.315 -3.069 1.00 97.69 334 PHE A C 1
ATOM 2722 O O . PHE A 1 334 ? -6.167 12.475 -2.589 1.00 97.69 334 PHE A O 1
ATOM 2729 N N . LEU A 1 335 ? -4.863 11.913 -4.335 1.00 93.88 335 LEU A N 1
ATOM 2730 C CA . LEU A 1 335 ? -5.983 11.514 -5.196 1.00 93.88 335 LEU A CA 1
ATOM 2731 C C . LEU A 1 335 ? -6.651 10.243 -4.652 1.00 93.88 335 LEU A C 1
ATOM 2733 O O . LEU A 1 335 ? -7.865 10.223 -4.490 1.00 93.88 335 LEU A O 1
ATOM 2737 N N . LYS A 1 336 ? -5.859 9.235 -4.258 1.00 93.19 336 LYS A N 1
ATOM 2738 C CA . LYS A 1 336 ? -6.347 7.996 -3.623 1.00 93.19 336 LYS A CA 1
ATOM 2739 C C . LYS A 1 336 ? -7.125 8.261 -2.324 1.00 93.19 336 LYS A C 1
ATOM 2741 O O . LYS A 1 336 ? -8.204 7.707 -2.132 1.00 93.19 336 LYS A O 1
ATOM 2746 N N . SER A 1 337 ? -6.609 9.144 -1.466 1.00 95.31 337 SER A N 1
ATOM 2747 C CA . SER A 1 337 ? -7.287 9.603 -0.245 1.00 95.31 337 SER A CA 1
ATOM 2748 C C . SER A 1 337 ? -8.608 10.321 -0.564 1.00 95.31 337 SER A C 1
ATOM 2750 O O . SER A 1 337 ? -9.633 10.006 0.041 1.00 95.31 337 SER A O 1
ATOM 2752 N N . TYR A 1 338 ? -8.637 11.216 -1.562 1.00 93.44 338 TYR A N 1
ATOM 2753 C CA . TYR A 1 338 ? -9.862 11.898 -2.005 1.00 93.44 338 TYR A CA 1
ATOM 2754 C C . TYR A 1 338 ? -10.914 10.939 -2.594 1.00 93.44 338 TYR A C 1
ATOM 2756 O O . TYR A 1 338 ? -12.096 11.039 -2.265 1.00 93.44 338 TYR A O 1
ATOM 2764 N N . GLU A 1 339 ? -10.500 9.982 -3.426 1.00 87.25 339 GLU A N 1
ATOM 2765 C CA . GLU A 1 339 ? -11.387 8.974 -4.025 1.00 87.25 339 GLU A CA 1
ATOM 2766 C C . GLU A 1 339 ? -12.094 8.110 -2.964 1.00 87.25 339 GLU A C 1
ATOM 2768 O O . GLU A 1 339 ? -13.229 7.693 -3.183 1.00 87.25 339 GLU A O 1
ATOM 2773 N N . ILE A 1 340 ? -11.452 7.877 -1.812 1.00 85.88 340 ILE A N 1
ATOM 2774 C CA . ILE A 1 340 ? -11.947 6.996 -0.740 1.00 85.88 340 ILE A CA 1
ATOM 2775 C C . ILE A 1 340 ? -12.676 7.757 0.381 1.00 85.88 340 ILE A C 1
ATOM 2777 O O . ILE A 1 340 ? -13.651 7.245 0.927 1.00 85.88 340 ILE A O 1
ATOM 2781 N N . THR A 1 341 ? -12.218 8.959 0.746 1.00 86.31 341 THR A N 1
ATOM 2782 C CA . THR A 1 341 ? -12.771 9.743 1.876 1.00 86.31 341 THR A CA 1
ATOM 2783 C C . THR A 1 341 ? -13.650 10.916 1.459 1.00 86.31 341 THR A C 1
ATOM 2785 O O . THR A 1 341 ? -14.373 11.469 2.286 1.00 86.31 341 THR A O 1
ATOM 2788 N N . HIS A 1 342 ? -13.543 11.342 0.200 1.00 85.44 342 HIS A N 1
ATOM 2789 C CA . HIS A 1 342 ? -14.120 12.574 -0.340 1.00 85.44 342 HIS A CA 1
ATOM 2790 C C . HIS A 1 342 ? -13.675 13.870 0.371 1.00 85.44 342 HIS A C 1
ATOM 2792 O O . HIS A 1 342 ? -14.270 14.923 0.133 1.00 85.44 342 HIS A O 1
ATOM 2798 N N . ASN A 1 343 ? -12.596 13.848 1.176 1.00 85.25 343 ASN A N 1
ATOM 2799 C CA . ASN A 1 343 ? -12.031 15.068 1.761 1.00 85.25 343 ASN A CA 1
ATOM 2800 C C . ASN A 1 343 ? -11.428 15.973 0.667 1.00 85.25 343 ASN A C 1
ATOM 2802 O O . ASN A 1 343 ? -10.348 15.705 0.136 1.00 85.25 343 ASN A O 1
ATOM 2806 N N . SER A 1 344 ? -12.107 17.082 0.364 1.00 87.31 344 SER A N 1
ATOM 2807 C CA . SER A 1 344 ? -11.703 18.062 -0.650 1.00 87.31 344 SER A CA 1
ATOM 2808 C C . SER A 1 344 ? -10.332 18.702 -0.409 1.00 87.31 344 SER A C 1
ATOM 2810 O O . SER A 1 344 ? -9.674 19.078 -1.378 1.00 87.31 344 SER A O 1
ATOM 2812 N N . GLU A 1 345 ? -9.859 18.780 0.839 1.00 93.00 345 GLU A N 1
ATOM 2813 C CA . GLU A 1 345 ? -8.536 19.335 1.169 1.00 93.00 345 GLU A CA 1
ATOM 2814 C C . GLU A 1 345 ? -7.413 18.542 0.479 1.00 93.00 345 GLU A C 1
ATOM 2816 O O . GLU A 1 345 ? -6.458 19.116 -0.044 1.00 93.00 345 GLU A O 1
ATOM 2821 N N . ARG A 1 346 ? -7.579 17.217 0.367 1.00 93.88 346 ARG A N 1
ATOM 2822 C CA . ARG A 1 346 ? -6.650 16.316 -0.336 1.00 93.88 346 ARG A CA 1
ATOM 2823 C C . ARG A 1 346 ? -6.547 16.653 -1.821 1.00 93.88 346 ARG A C 1
ATOM 2825 O O . ARG A 1 346 ? -5.452 16.705 -2.385 1.00 93.88 346 ARG A O 1
ATOM 2832 N N . LEU A 1 347 ? -7.684 16.953 -2.445 1.00 91.69 347 LEU A N 1
ATOM 2833 C CA . LEU A 1 347 ? -7.744 17.374 -3.841 1.00 91.69 347 LEU A CA 1
ATOM 2834 C C . LEU A 1 347 ? -7.070 18.744 -4.044 1.00 91.69 347 LEU A C 1
ATOM 2836 O O . LEU A 1 347 ? -6.424 18.957 -5.069 1.00 91.69 347 LEU A O 1
ATOM 2840 N N . ASP A 1 348 ? -7.149 19.652 -3.068 1.00 94.75 348 ASP A N 1
ATOM 2841 C CA . ASP A 1 348 ? -6.467 20.952 -3.117 1.00 94.75 348 ASP A CA 1
ATOM 2842 C C . ASP A 1 348 ? -4.941 20.846 -2.936 1.00 94.75 348 ASP A C 1
ATOM 2844 O O . ASP A 1 348 ? -4.194 21.585 -3.585 1.00 94.75 348 ASP A O 1
ATOM 2848 N N . ILE A 1 349 ? -4.447 19.873 -2.163 1.00 97.44 349 ILE A N 1
ATOM 2849 C CA . ILE A 1 349 ? -3.010 19.537 -2.108 1.00 97.44 349 ILE A CA 1
ATOM 2850 C C . ILE A 1 349 ? -2.533 19.000 -3.466 1.00 97.44 349 ILE A C 1
ATOM 2852 O O . ILE A 1 349 ? -1.492 19.428 -3.969 1.00 97.44 349 ILE A O 1
ATOM 2856 N N . ALA A 1 350 ? -3.312 18.123 -4.110 1.00 97.38 350 ALA A N 1
ATOM 2857 C CA . ALA A 1 350 ? -2.993 17.622 -5.447 1.00 97.38 350 ALA A CA 1
ATOM 2858 C C . ALA A 1 350 ? -2.984 18.743 -6.510 1.00 97.38 350 ALA A C 1
ATOM 2860 O O . ALA A 1 350 ? -2.062 18.799 -7.329 1.00 97.38 350 ALA A O 1
ATOM 2861 N N . LYS A 1 351 ? -3.934 19.694 -6.453 1.00 96.94 351 LYS A N 1
ATOM 2862 C CA . LYS A 1 351 ? -3.918 20.925 -7.273 1.00 96.94 351 LYS A CA 1
ATOM 2863 C C . LYS A 1 351 ? -2.661 21.758 -7.031 1.00 96.94 351 LYS A C 1
ATOM 2865 O O . LYS A 1 351 ? -2.037 22.209 -7.991 1.00 96.94 351 LYS A O 1
ATOM 2870 N N . ALA A 1 352 ? -2.267 21.950 -5.771 1.00 97.94 352 ALA A N 1
ATOM 2871 C CA . ALA A 1 352 ? -1.063 22.699 -5.420 1.00 97.94 352 ALA A CA 1
ATOM 2872 C C . ALA A 1 352 ? 0.217 22.017 -5.939 1.00 97.94 352 ALA A C 1
ATOM 2874 O O . ALA A 1 352 ? 1.118 22.710 -6.412 1.00 97.94 352 ALA A O 1
ATOM 2875 N N . TYR A 1 353 ? 0.289 20.682 -5.930 1.00 98.44 353 TYR A N 1
ATOM 2876 C CA . TYR A 1 353 ? 1.425 19.951 -6.502 1.00 98.44 353 TYR A CA 1
ATOM 2877 C C . TYR A 1 353 ? 1.470 20.077 -8.032 1.00 98.44 353 TYR A C 1
ATOM 2879 O O . TYR A 1 353 ? 2.522 20.356 -8.604 1.00 98.44 353 TYR A O 1
ATOM 2887 N N . ALA A 1 354 ? 0.319 19.971 -8.705 1.00 98.12 354 ALA A N 1
ATOM 2888 C CA . ALA A 1 354 ? 0.226 20.202 -10.146 1.00 98.12 354 ALA A CA 1
ATOM 2889 C C . ALA A 1 354 ? 0.605 21.642 -10.546 1.00 98.12 354 ALA A C 1
ATOM 2891 O O . ALA A 1 354 ? 1.270 21.837 -11.561 1.00 98.12 354 ALA A O 1
ATOM 2892 N N . ASN A 1 355 ? 0.241 22.648 -9.743 1.00 97.50 355 ASN A N 1
ATOM 2893 C CA . ASN A 1 355 ? 0.645 24.037 -9.980 1.00 97.50 355 ASN A CA 1
ATOM 2894 C C . ASN A 1 355 ? 2.172 24.224 -9.835 1.00 97.50 355 ASN A C 1
ATOM 2896 O O . ASN A 1 355 ? 2.780 24.886 -10.678 1.00 97.50 355 ASN A O 1
ATOM 2900 N N . TRP A 1 356 ? 2.808 23.584 -8.842 1.00 98.06 356 TRP A N 1
ATOM 2901 C CA . TRP A 1 356 ? 4.274 23.575 -8.720 1.00 98.06 356 TRP A CA 1
ATOM 2902 C C . TRP A 1 356 ? 4.937 22.912 -9.937 1.00 98.06 356 TRP A C 1
ATOM 2904 O O . TRP A 1 356 ? 5.826 23.517 -10.538 1.00 98.06 356 TRP A O 1
ATOM 2914 N N . LEU A 1 357 ? 4.456 21.738 -10.368 1.00 98.19 357 LEU A N 1
ATOM 2915 C CA . LEU A 1 357 ? 4.948 21.057 -11.576 1.00 98.19 357 LEU A CA 1
ATOM 2916 C C . LEU A 1 357 ? 4.871 21.951 -12.825 1.00 98.19 357 LEU A C 1
ATOM 2918 O O . LEU A 1 357 ? 5.823 21.988 -13.605 1.00 98.19 357 LEU A O 1
ATOM 2922 N N . ILE A 1 358 ? 3.779 22.704 -13.000 1.00 97.56 358 ILE A N 1
ATOM 2923 C CA . ILE A 1 358 ? 3.642 23.699 -14.077 1.00 97.56 358 ILE A CA 1
ATOM 2924 C C . ILE A 1 358 ? 4.707 24.801 -13.937 1.00 97.56 358 ILE A C 1
ATOM 2926 O O . ILE A 1 358 ? 5.354 25.146 -14.922 1.00 97.56 358 ILE A O 1
ATOM 2930 N N . SER A 1 359 ? 4.932 25.322 -12.726 1.00 96.75 359 SER A N 1
ATOM 2931 C CA . SER A 1 359 ? 5.868 26.432 -12.474 1.00 96.75 359 SER A CA 1
ATOM 2932 C C . SER A 1 359 ? 7.347 26.105 -12.732 1.00 96.75 359 SER A C 1
ATOM 2934 O O . SER A 1 359 ? 8.103 26.993 -13.118 1.00 96.75 359 SER A O 1
ATOM 2936 N N . ILE A 1 360 ? 7.754 24.839 -12.572 1.00 96.44 360 ILE A N 1
ATOM 2937 C CA . ILE A 1 360 ? 9.130 24.367 -12.826 1.00 96.44 360 ILE A CA 1
ATOM 2938 C C . ILE A 1 360 ? 9.321 23.750 -14.223 1.00 96.44 360 ILE A C 1
ATOM 2940 O O . ILE A 1 360 ? 10.424 23.320 -14.568 1.00 96.44 360 ILE A O 1
ATOM 2944 N N . SER A 1 361 ? 8.254 23.659 -15.021 1.00 97.50 361 SER A N 1
ATOM 2945 C CA . SER A 1 361 ? 8.304 23.084 -16.365 1.00 97.50 361 SER A CA 1
ATOM 2946 C C . SER A 1 361 ? 8.932 24.054 -17.361 1.00 97.50 361 SER A C 1
ATOM 2948 O O . SER A 1 361 ? 8.574 25.229 -17.421 1.00 97.50 361 SER A O 1
ATOM 2950 N N . VAL A 1 362 ? 9.838 23.550 -18.197 1.00 97.50 362 VAL A N 1
ATOM 2951 C CA . VAL A 1 362 ? 10.539 24.356 -19.205 1.00 97.50 362 VAL A CA 1
ATOM 2952 C C . VAL A 1 362 ? 9.825 24.219 -20.558 1.00 97.50 362 VAL A C 1
ATOM 2954 O O . VAL A 1 362 ? 9.687 23.094 -21.039 1.00 97.50 362 VAL A O 1
ATOM 2957 N N . PRO A 1 363 ? 9.379 25.310 -21.208 1.00 97.31 363 PRO A N 1
ATOM 2958 C CA . PRO A 1 363 ? 8.852 25.252 -22.572 1.00 97.31 363 PRO A CA 1
ATOM 2959 C C . PRO A 1 363 ? 9.923 24.853 -23.595 1.00 97.31 363 PRO A C 1
ATOM 2961 O O . PRO A 1 363 ? 11.050 25.345 -23.547 1.00 97.31 363 PRO A O 1
ATOM 2964 N N . GLU A 1 364 ? 9.571 23.984 -24.542 1.00 96.56 364 GLU A N 1
ATOM 2965 C CA . GLU A 1 364 ? 10.446 23.561 -25.640 1.00 96.56 364 GLU A CA 1
ATOM 2966 C C . GLU A 1 364 ? 9.614 23.196 -26.881 1.00 96.56 364 GLU A C 1
ATOM 2968 O O . GLU A 1 364 ? 8.913 22.181 -26.913 1.00 96.56 364 GLU A O 1
ATOM 2973 N N . GLY A 1 365 ? 9.675 24.054 -27.906 1.00 93.69 365 GLY A N 1
ATOM 2974 C CA . GLY A 1 365 ? 8.735 24.015 -29.031 1.00 93.69 365 GLY A CA 1
ATOM 2975 C C . GLY A 1 365 ? 7.297 24.255 -28.559 1.00 93.69 365 GLY A C 1
ATOM 2976 O O . GLY A 1 365 ? 7.067 25.039 -27.641 1.00 93.69 365 GLY A O 1
ATOM 2977 N N . ASP A 1 366 ? 6.342 23.531 -29.141 1.00 92.19 366 ASP A N 1
ATOM 2978 C CA . ASP A 1 366 ? 4.925 23.570 -28.742 1.00 92.19 366 ASP A CA 1
ATOM 2979 C C . ASP A 1 366 ? 4.623 22.730 -27.477 1.00 92.19 366 ASP A C 1
ATOM 2981 O O . ASP A 1 366 ? 3.463 22.473 -27.150 1.00 92.19 366 ASP A O 1
ATOM 2985 N N . GLY A 1 367 ? 5.654 22.238 -26.781 1.00 96.88 367 GLY A N 1
ATOM 2986 C CA . GLY A 1 367 ? 5.533 21.386 -25.600 1.00 96.88 367 GLY A CA 1
ATOM 2987 C C . GLY A 1 367 ? 6.251 21.933 -24.369 1.00 96.88 367 GLY A C 1
ATOM 2988 O O . GLY A 1 367 ? 6.869 22.996 -24.392 1.00 96.88 367 GLY A O 1
ATOM 2989 N N . VAL A 1 368 ? 6.167 21.182 -23.272 1.00 98.06 368 VAL A N 1
ATOM 2990 C CA . VAL A 1 368 ? 6.876 21.472 -22.016 1.00 98.06 368 VAL A CA 1
ATOM 2991 C C . VAL A 1 368 ? 7.572 20.221 -21.496 1.00 98.06 368 VAL A C 1
ATOM 2993 O O . VAL A 1 368 ? 7.035 19.117 -21.604 1.00 98.06 368 VAL A O 1
ATOM 2996 N N . LYS A 1 369 ? 8.753 20.394 -20.902 1.00 96.88 369 LYS A N 1
ATOM 2997 C CA . LYS A 1 369 ? 9.538 19.325 -20.280 1.00 96.88 369 LYS A CA 1
ATOM 2998 C C . LYS A 1 369 ? 9.653 19.531 -18.775 1.00 96.88 369 LYS A C 1
ATOM 3000 O O . LYS A 1 369 ? 10.024 20.609 -18.308 1.00 96.88 369 LYS A O 1
ATOM 3005 N N . VAL A 1 370 ? 9.332 18.481 -18.028 1.00 97.88 370 VAL A N 1
ATOM 3006 C CA . VAL A 1 370 ? 9.396 18.453 -16.566 1.00 97.88 370 VAL A CA 1
ATOM 3007 C C . VAL A 1 370 ? 10.772 17.916 -16.152 1.00 97.88 370 VAL A C 1
ATOM 3009 O O . VAL A 1 370 ? 11.175 16.869 -16.668 1.00 97.88 370 VAL A O 1
ATOM 3012 N N . PRO A 1 371 ? 11.518 18.599 -15.265 1.00 97.00 371 PRO A N 1
ATOM 3013 C CA . PRO A 1 371 ? 12.766 18.061 -14.729 1.00 97.00 371 PRO A CA 1
ATOM 3014 C C . PRO A 1 371 ? 12.475 16.888 -13.782 1.00 97.00 371 PRO A C 1
ATOM 3016 O O . PRO A 1 371 ? 11.437 16.868 -13.126 1.00 97.00 371 PRO A O 1
ATOM 3019 N N . GLU A 1 372 ? 13.381 15.924 -13.653 1.00 94.56 372 GLU A N 1
ATOM 3020 C CA . GLU A 1 372 ? 13.294 14.874 -12.630 1.00 94.56 372 GLU A CA 1
ATOM 3021 C C . GLU A 1 372 ? 13.422 15.465 -11.219 1.00 94.56 372 GLU A C 1
ATOM 3023 O O . GLU A 1 372 ? 12.669 15.110 -10.308 1.00 94.56 372 GLU A O 1
ATOM 3028 N N . VAL A 1 373 ? 14.369 16.396 -11.070 1.00 95.19 373 VAL A N 1
ATOM 3029 C CA . VAL A 1 373 ? 14.726 17.085 -9.828 1.00 95.19 373 VAL A CA 1
ATOM 3030 C C . VAL A 1 373 ? 14.715 18.592 -10.079 1.00 95.19 373 VAL A C 1
ATOM 3032 O O . VAL A 1 373 ? 15.354 19.093 -11.009 1.00 95.19 373 VAL A O 1
ATOM 3035 N N . GLU A 1 374 ? 14.008 19.326 -9.223 1.00 94.44 374 GLU A N 1
ATOM 3036 C CA . GLU A 1 374 ? 13.970 20.790 -9.232 1.00 94.44 374 GLU A CA 1
ATOM 3037 C C . GLU A 1 374 ? 15.391 21.386 -9.180 1.00 94.44 374 GLU A C 1
ATOM 3039 O O . GLU A 1 374 ? 16.187 21.055 -8.305 1.00 94.44 374 GLU A O 1
ATOM 3044 N N . GLY A 1 375 ? 15.730 22.254 -10.137 1.00 92.75 375 GLY A N 1
ATOM 3045 C CA . GLY A 1 375 ? 17.042 22.912 -10.224 1.00 92.75 375 GLY A CA 1
ATOM 3046 C C . GLY A 1 375 ? 18.181 22.077 -10.832 1.00 92.75 375 GLY A C 1
ATOM 3047 O O . GLY A 1 375 ? 19.095 22.663 -11.405 1.00 92.75 375 GLY A O 1
ATOM 3048 N N . GLU A 1 376 ? 18.124 20.741 -10.786 1.00 92.00 376 GLU A N 1
ATOM 3049 C CA . GLU A 1 376 ? 19.160 19.859 -11.367 1.00 92.00 376 GLU A CA 1
ATOM 3050 C C . GLU A 1 376 ? 18.829 19.387 -12.796 1.00 92.00 376 GLU A C 1
ATOM 3052 O O . GLU A 1 376 ? 19.727 19.024 -13.559 1.00 92.00 376 GLU A O 1
ATOM 3057 N N . GLY A 1 377 ? 17.556 19.432 -13.202 1.00 88.12 377 GLY A N 1
ATOM 3058 C CA . GLY A 1 377 ? 17.133 19.068 -14.554 1.00 88.12 377 GLY A CA 1
ATOM 3059 C C . GLY A 1 377 ? 16.810 17.580 -14.682 1.00 88.12 377 GLY A C 1
ATOM 3060 O O . GLY A 1 377 ? 15.941 17.080 -13.976 1.00 88.12 377 GLY A O 1
ATOM 3061 N N . GLY A 1 378 ? 17.459 16.888 -15.624 1.00 90.56 378 GLY A N 1
ATOM 3062 C CA . GLY A 1 378 ? 17.127 15.503 -15.986 1.00 90.56 378 GLY A CA 1
ATOM 3063 C C . GLY A 1 378 ? 15.784 15.416 -16.717 1.00 90.56 378 GLY A C 1
ATOM 3064 O O . GLY A 1 378 ? 14.756 15.157 -16.107 1.00 90.56 378 GLY A O 1
ATOM 3065 N N . PHE A 1 379 ? 15.770 15.662 -18.030 1.00 95.12 379 PHE A N 1
ATOM 3066 C CA . PHE A 1 379 ? 14.540 15.668 -18.832 1.00 95.12 379 PHE A CA 1
ATOM 3067 C C . PHE A 1 379 ? 14.415 14.377 -19.649 1.00 95.12 379 PHE A C 1
ATOM 3069 O O . PHE A 1 379 ? 15.300 14.065 -20.447 1.00 95.12 379 PHE A O 1
ATOM 3076 N N . HIS A 1 380 ? 13.305 13.644 -19.507 1.00 96.19 380 HIS A N 1
ATOM 3077 C CA . HIS A 1 380 ? 13.022 12.450 -20.316 1.00 96.19 380 HIS A CA 1
ATOM 3078 C C . HIS A 1 380 ? 11.518 12.198 -20.469 1.00 96.19 380 HIS A C 1
ATOM 3080 O O . HIS A 1 380 ? 10.731 12.515 -19.576 1.00 96.19 380 HIS A O 1
ATOM 3086 N N . ALA A 1 381 ? 11.105 11.593 -21.587 1.00 97.12 381 ALA A N 1
ATOM 3087 C CA . ALA A 1 381 ? 9.698 11.282 -21.863 1.00 97.12 381 ALA A CA 1
ATOM 3088 C C . ALA A 1 381 ? 9.070 10.336 -20.817 1.00 97.12 381 ALA A C 1
ATOM 3090 O O . ALA A 1 381 ? 7.862 10.383 -20.583 1.00 97.12 381 ALA A O 1
ATOM 3091 N N . TRP A 1 382 ? 9.887 9.536 -20.126 1.00 94.44 382 TRP A N 1
ATOM 3092 C CA . TRP A 1 382 ? 9.514 8.760 -18.937 1.00 94.44 382 TRP A CA 1
ATOM 3093 C C . TRP A 1 382 ? 8.908 9.617 -17.811 1.00 94.44 382 TRP A C 1
ATOM 3095 O O . TRP A 1 382 ? 7.865 9.271 -17.257 1.00 94.44 382 TRP A O 1
ATOM 3105 N N . ILE A 1 383 ? 9.511 10.772 -17.518 1.00 95.69 383 ILE A N 1
ATOM 3106 C CA . ILE A 1 383 ? 9.067 11.690 -16.458 1.00 95.69 383 ILE A CA 1
ATOM 3107 C C . ILE A 1 383 ? 7.790 12.403 -16.909 1.00 95.69 383 ILE A C 1
ATOM 3109 O O . ILE A 1 383 ? 6.763 12.335 -16.232 1.00 95.69 383 ILE A O 1
ATOM 3113 N N . ASN A 1 384 ? 7.819 12.998 -18.107 1.00 97.38 384 ASN A N 1
ATOM 3114 C CA . ASN A 1 384 ? 6.664 13.672 -18.701 1.00 97.38 384 ASN A CA 1
ATOM 3115 C C . ASN A 1 384 ? 5.426 12.763 -18.791 1.00 97.38 384 ASN A C 1
ATOM 3117 O O . ASN A 1 384 ? 4.318 13.236 -18.558 1.00 97.38 384 ASN A O 1
ATOM 3121 N N . SER A 1 385 ? 5.585 11.476 -19.121 1.00 96.12 385 SER A N 1
ATOM 3122 C CA . SER A 1 385 ? 4.455 10.546 -19.280 1.00 96.12 385 SER A CA 1
ATOM 3123 C C . SER A 1 385 ? 3.842 10.110 -17.941 1.00 96.12 385 SER A C 1
ATOM 3125 O O . SER A 1 385 ? 2.618 10.005 -17.842 1.00 96.12 385 SER A O 1
ATOM 3127 N N . ARG A 1 386 ? 4.644 9.969 -16.874 1.00 94.69 386 ARG A N 1
ATOM 3128 C CA . ARG A 1 386 ? 4.136 9.814 -15.495 1.00 94.69 386 ARG A CA 1
ATOM 3129 C C . ARG A 1 386 ? 3.375 11.048 -15.016 1.00 94.69 386 ARG A C 1
ATOM 3131 O O . ARG A 1 386 ? 2.269 10.920 -14.489 1.00 94.69 386 ARG A O 1
ATOM 3138 N N . VAL A 1 387 ? 3.941 12.238 -15.229 1.00 96.94 387 VAL A N 1
ATOM 3139 C CA . VAL A 1 387 ? 3.301 13.508 -14.855 1.00 96.94 387 VAL A CA 1
ATOM 3140 C C . VAL A 1 387 ? 2.007 13.714 -15.645 1.00 96.94 387 VAL A C 1
ATOM 3142 O O . VAL A 1 387 ? 0.985 14.043 -15.051 1.00 96.94 387 VAL A O 1
ATOM 3145 N N . PHE A 1 388 ? 2.006 13.412 -16.947 1.00 96.50 388 PHE A N 1
ATOM 3146 C CA . PHE A 1 388 ? 0.807 13.403 -17.787 1.00 96.50 388 PHE A CA 1
ATOM 3147 C C . PHE A 1 388 ? -0.309 12.541 -17.180 1.00 96.50 388 PHE A C 1
ATOM 3149 O O . PHE A 1 388 ? -1.442 13.012 -17.079 1.00 96.50 388 PHE A O 1
ATOM 3156 N N . ARG A 1 389 ? -0.001 11.323 -16.701 1.00 93.12 389 ARG A N 1
ATOM 3157 C CA . ARG A 1 389 ? -1.010 10.467 -16.057 1.00 93.12 389 ARG A CA 1
ATOM 3158 C C . ARG A 1 389 ? -1.656 11.154 -14.851 1.00 93.12 389 ARG A C 1
ATOM 3160 O O . ARG A 1 389 ? -2.882 11.206 -14.773 1.00 93.12 389 ARG A O 1
ATOM 3167 N N . PHE A 1 390 ? -0.841 11.670 -13.931 1.00 94.94 390 PHE A N 1
ATOM 3168 C CA . PHE A 1 390 ? -1.317 12.367 -12.730 1.00 94.94 390 PHE A CA 1
ATOM 3169 C C . PHE A 1 390 ? -2.168 13.602 -13.082 1.00 94.94 390 PHE A C 1
ATOM 3171 O O . PHE A 1 390 ? -3.261 13.781 -12.546 1.00 94.94 390 PHE A O 1
ATOM 3178 N N . VAL A 1 391 ? -1.713 14.413 -14.040 1.00 94.88 391 VAL A N 1
ATOM 3179 C CA . VAL A 1 391 ? -2.395 15.642 -14.472 1.00 94.88 391 VAL A CA 1
ATOM 3180 C C . VAL A 1 391 ? -3.744 15.346 -15.144 1.00 94.88 391 VAL A C 1
ATOM 3182 O O . VAL A 1 391 ? -4.714 16.050 -14.873 1.00 94.88 391 VAL A O 1
ATOM 3185 N N . VAL A 1 392 ? -3.860 14.287 -15.957 1.00 91.94 392 VAL A N 1
ATOM 3186 C CA . VAL A 1 392 ? -5.150 13.902 -16.569 1.00 91.94 392 VAL A CA 1
ATOM 3187 C C . VAL A 1 392 ? -6.124 13.316 -15.539 1.00 91.94 392 VAL A C 1
ATOM 3189 O O . VAL A 1 392 ? -7.322 13.584 -15.628 1.00 91.94 392 VAL A O 1
ATOM 3192 N N . MET A 1 393 ? -5.646 12.578 -14.528 1.00 88.75 393 MET A N 1
ATOM 3193 C CA . MET A 1 393 ? -6.500 12.172 -13.400 1.00 88.75 393 MET A CA 1
ATOM 3194 C C . MET A 1 393 ? -7.033 13.389 -12.639 1.00 88.75 393 MET A C 1
ATOM 3196 O O . MET A 1 393 ? -8.238 13.498 -12.422 1.00 88.75 393 MET A O 1
ATOM 3200 N N . LEU A 1 394 ? -6.158 14.343 -12.304 1.00 90.56 394 LEU A N 1
ATOM 3201 C CA . LEU A 1 394 ? -6.554 15.583 -11.641 1.00 90.56 394 LEU A CA 1
ATOM 3202 C C . LEU A 1 394 ? -7.542 16.399 -12.490 1.00 90.56 394 LEU A C 1
ATOM 3204 O O . LEU A 1 394 ? -8.513 16.923 -11.949 1.00 90.56 394 LEU A O 1
ATOM 3208 N N . TYR A 1 395 ? -7.352 16.470 -13.812 1.00 89.94 395 TYR A N 1
ATOM 3209 C CA . TYR A 1 395 ? -8.316 17.097 -14.719 1.00 89.94 395 TYR A CA 1
ATOM 3210 C C . TYR A 1 395 ? -9.688 16.406 -14.669 1.00 89.94 395 TYR A C 1
ATOM 3212 O O . TYR A 1 395 ? -10.692 17.085 -14.463 1.00 89.94 395 TYR A O 1
ATOM 3220 N N . ASN A 1 396 ? -9.745 15.072 -14.777 1.00 84.25 396 ASN A N 1
ATOM 3221 C CA . ASN A 1 396 ? -11.006 14.318 -14.713 1.00 84.25 396 ASN A CA 1
ATOM 3222 C C . ASN A 1 396 ? -11.774 14.557 -13.391 1.00 84.25 396 ASN A C 1
ATOM 3224 O O . ASN A 1 396 ? -13.001 14.520 -13.395 1.00 84.25 396 ASN A O 1
ATOM 3228 N N . LEU A 1 397 ? -11.067 14.818 -12.283 1.00 85.00 397 LEU A N 1
ATOM 3229 C CA . LEU A 1 397 ? -11.647 15.092 -10.960 1.00 85.00 397 LEU A CA 1
ATOM 3230 C C . LEU A 1 397 ? -12.002 16.573 -10.711 1.00 85.00 397 LEU A C 1
ATOM 3232 O O . LEU A 1 397 ? -12.705 16.870 -9.748 1.00 85.00 397 LEU A O 1
ATOM 3236 N N . THR A 1 398 ? -11.508 17.515 -11.525 1.00 84.69 398 THR A N 1
ATOM 3237 C CA . THR A 1 398 ? -11.637 18.968 -11.257 1.00 84.69 398 THR A CA 1
ATOM 3238 C C . THR A 1 398 ? -12.280 19.780 -12.378 1.00 84.69 398 THR A C 1
ATOM 3240 O O . THR A 1 398 ? -12.805 20.858 -12.111 1.00 84.69 398 THR A O 1
ATOM 3243 N N . GLY A 1 399 ? -12.210 19.315 -13.628 1.00 83.38 399 GLY A N 1
ATOM 3244 C CA . GLY A 1 399 ? -12.618 20.069 -14.816 1.00 83.38 399 GLY A CA 1
ATOM 3245 C C . GLY A 1 399 ? -11.739 21.285 -15.151 1.00 83.38 399 GLY A C 1
ATOM 3246 O O . GLY A 1 399 ? -12.060 22.015 -16.088 1.00 83.38 399 GLY A O 1
ATOM 3247 N N . ASP A 1 400 ? -10.643 21.529 -14.422 1.00 85.00 400 ASP A N 1
ATOM 3248 C CA . ASP A 1 400 ? -9.808 22.722 -14.600 1.00 85.00 400 ASP A CA 1
ATOM 3249 C C . ASP A 1 400 ? -8.963 22.626 -15.882 1.00 85.00 400 ASP A C 1
ATOM 3251 O O . ASP A 1 400 ? -7.976 21.887 -15.960 1.00 85.00 400 ASP A O 1
ATOM 3255 N N . GLY A 1 401 ? -9.344 23.412 -16.893 1.00 87.25 401 GLY A N 1
ATOM 3256 C CA . GLY A 1 401 ? -8.711 23.432 -18.214 1.00 87.25 401 GLY A CA 1
ATOM 3257 C C . GLY A 1 401 ? -7.207 23.736 -18.214 1.00 87.25 401 GLY A C 1
ATOM 3258 O O . GLY A 1 401 ? -6.534 23.365 -19.174 1.00 87.25 401 GLY A O 1
ATOM 3259 N N . ARG A 1 402 ? -6.642 24.317 -17.141 1.00 92.38 402 ARG A N 1
ATOM 3260 C CA . ARG A 1 402 ? -5.182 24.498 -16.999 1.00 92.38 402 ARG A CA 1
ATOM 3261 C C . ARG A 1 402 ? -4.446 23.158 -16.971 1.00 92.38 402 ARG A C 1
ATOM 3263 O O . ARG A 1 402 ? -3.353 23.045 -17.518 1.00 92.38 402 ARG A O 1
ATOM 3270 N N . TYR A 1 403 ? -5.046 22.135 -16.361 1.00 92.69 403 TYR A N 1
ATOM 3271 C CA . TYR A 1 403 ? -4.473 20.790 -16.323 1.00 92.69 403 TYR A CA 1
ATOM 3272 C C . TYR A 1 403 ? -4.633 20.072 -17.669 1.00 92.69 403 TYR A C 1
ATOM 3274 O O . TYR A 1 403 ? -3.738 19.329 -18.065 1.00 92.69 403 TYR A O 1
ATOM 3282 N N . LEU A 1 404 ? -5.698 20.354 -18.428 1.00 90.56 404 LEU A N 1
ATOM 3283 C CA . LEU A 1 404 ? -5.852 19.828 -19.787 1.00 90.56 404 LEU A CA 1
ATOM 3284 C C . LEU A 1 404 ? -4.797 20.411 -20.746 1.00 90.56 404 LEU A C 1
ATOM 3286 O O . LEU A 1 404 ? -4.079 19.645 -21.386 1.00 90.56 404 LEU A O 1
ATOM 3290 N N . ASP A 1 405 ? -4.635 21.738 -20.763 1.00 93.44 405 ASP A N 1
ATOM 3291 C CA . ASP A 1 405 ? -3.595 22.462 -21.518 1.00 93.44 405 ASP A CA 1
ATOM 3292 C C . ASP A 1 405 ? -2.176 21.968 -21.175 1.00 93.44 405 ASP A C 1
ATOM 3294 O O . ASP A 1 405 ? -1.374 21.673 -22.067 1.00 93.44 405 ASP A O 1
ATOM 3298 N N . PHE A 1 406 ? -1.877 21.791 -19.884 1.00 96.44 406 PHE A N 1
ATOM 3299 C CA . PHE A 1 406 ? -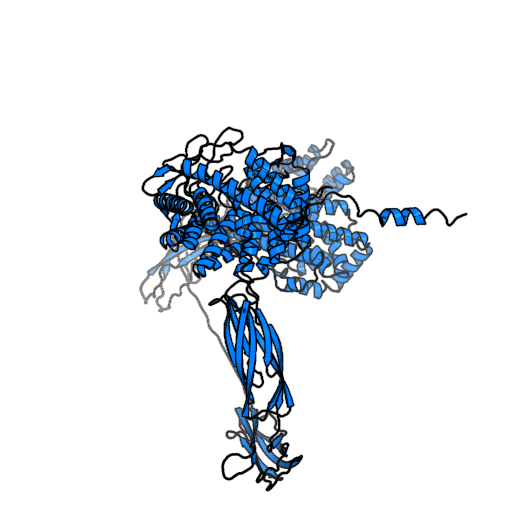0.601 21.226 -19.450 1.00 96.44 406 PHE A CA 1
ATOM 3300 C C . PHE A 1 406 ? -0.431 19.777 -19.932 1.00 96.44 406 PHE A C 1
ATOM 3302 O O . PHE A 1 406 ? 0.634 19.424 -20.438 1.00 96.44 406 PHE A O 1
ATOM 3309 N N . SER A 1 407 ? -1.481 18.948 -19.862 1.00 95.19 407 SER A N 1
ATOM 3310 C CA . SER A 1 407 ? -1.436 17.564 -20.350 1.00 95.19 407 SER A CA 1
ATOM 3311 C C . SER A 1 407 ? -1.168 17.467 -21.857 1.00 95.19 407 SER A C 1
ATOM 3313 O O . SER A 1 407 ? -0.372 16.624 -22.277 1.00 95.19 407 SER A O 1
ATOM 3315 N N . GLU A 1 408 ? -1.734 18.366 -22.669 1.00 95.06 408 GLU A N 1
ATOM 3316 C CA . GLU A 1 408 ? -1.440 18.422 -24.102 1.00 95.06 408 GLU A CA 1
ATOM 3317 C C . GLU A 1 408 ? 0.029 18.789 -24.346 1.00 95.06 408 GLU A C 1
ATOM 3319 O O . GLU A 1 408 ? 0.725 18.094 -25.088 1.00 95.06 408 GLU A O 1
ATOM 3324 N N . LYS A 1 409 ? 0.547 19.817 -23.664 1.00 97.31 409 LYS A N 1
ATOM 3325 C CA . LYS A 1 409 ? 1.948 20.255 -23.802 1.00 97.31 409 LYS A CA 1
ATOM 3326 C C . LYS A 1 409 ? 2.954 19.188 -23.361 1.00 97.31 409 LYS A C 1
ATOM 3328 O O . LYS A 1 409 ? 4.034 19.090 -23.952 1.00 97.31 409 LYS A O 1
ATOM 3333 N N . LEU A 1 410 ? 2.602 18.351 -22.383 1.00 98.25 410 LEU A N 1
ATOM 3334 C CA . LEU A 1 410 ? 3.399 17.181 -22.001 1.00 98.25 410 LEU A CA 1
ATOM 3335 C C . LEU A 1 410 ? 3.447 16.142 -23.137 1.00 98.25 410 LEU A C 1
ATOM 3337 O O . LEU A 1 410 ? 4.536 15.659 -23.460 1.00 98.25 410 LEU A O 1
ATOM 3341 N N . LEU A 1 411 ? 2.310 15.842 -23.786 1.00 97.25 411 LEU A N 1
ATOM 3342 C CA . LEU A 1 411 ? 2.252 14.955 -24.961 1.00 97.25 411 LEU A CA 1
ATOM 3343 C C . LEU A 1 411 ? 2.945 15.549 -26.194 1.00 97.25 411 LEU A C 1
ATOM 3345 O O . LEU A 1 411 ? 3.541 14.801 -26.970 1.00 97.25 411 LEU A O 1
ATOM 3349 N N . ASN A 1 412 ? 2.892 16.871 -26.383 1.00 97.12 412 ASN A N 1
ATOM 3350 C CA . ASN A 1 412 ? 3.597 17.567 -27.462 1.00 97.12 412 ASN A CA 1
ATOM 3351 C C . ASN A 1 412 ? 5.103 17.304 -27.364 1.00 97.12 412 ASN A C 1
ATOM 3353 O O . ASN A 1 412 ? 5.712 16.892 -28.350 1.00 97.12 412 ASN A O 1
ATOM 3357 N N . TRP A 1 413 ? 5.677 17.441 -26.163 1.00 97.94 413 TRP A N 1
ATOM 3358 C CA . TRP A 1 413 ? 7.101 17.193 -25.936 1.00 97.94 413 TRP A CA 1
ATOM 3359 C C . TRP A 1 413 ? 7.484 15.702 -25.969 1.00 97.94 413 TRP A C 1
ATOM 3361 O O . TRP A 1 413 ? 8.512 15.339 -26.542 1.00 97.94 413 TRP A O 1
ATOM 3371 N N . ILE A 1 414 ? 6.637 14.804 -25.444 1.00 98.12 414 ILE A N 1
ATOM 3372 C CA . ILE A 1 414 ? 6.831 13.348 -25.614 1.00 98.12 414 ILE A CA 1
ATOM 3373 C C . ILE A 1 414 ? 6.853 12.983 -27.107 1.00 98.12 414 ILE A C 1
ATOM 3375 O O . ILE A 1 414 ? 7.681 12.183 -27.537 1.00 98.12 414 ILE A O 1
ATOM 3379 N N . SER A 1 415 ? 5.973 13.575 -27.919 1.00 96.81 415 SER A N 1
ATOM 3380 C CA . SER A 1 415 ? 5.901 13.274 -29.351 1.00 96.81 415 SER A CA 1
ATOM 3381 C C . SER A 1 415 ? 7.025 13.909 -30.175 1.00 96.81 415 SER A C 1
ATOM 3383 O O . SER A 1 415 ? 7.376 13.339 -31.205 1.00 96.81 415 SER A O 1
ATOM 3385 N N . SER A 1 416 ? 7.573 15.062 -29.774 1.00 95.44 416 SER A N 1
ATOM 3386 C CA . SER A 1 416 ? 8.667 15.730 -30.501 1.00 95.44 416 SER A CA 1
ATOM 3387 C C . SER A 1 416 ? 10.047 15.140 -30.193 1.00 95.44 416 SER A C 1
ATOM 3389 O O . SER A 1 416 ? 10.931 15.182 -31.044 1.00 95.44 416 SER A O 1
ATOM 3391 N N . THR A 1 417 ? 10.223 14.539 -29.011 1.00 95.19 417 THR A N 1
ATOM 3392 C CA . THR A 1 417 ? 11.465 13.858 -28.596 1.00 95.19 417 THR A CA 1
ATOM 3393 C C . THR A 1 417 ? 11.554 12.387 -29.023 1.00 95.19 417 THR A C 1
ATOM 3395 O O . THR A 1 417 ? 12.564 11.729 -28.769 1.00 95.19 417 THR A O 1
ATOM 3398 N N . ALA A 1 418 ? 10.520 11.853 -29.678 1.00 96.94 418 ALA A N 1
ATOM 3399 C CA . ALA A 1 418 ? 10.475 10.466 -30.130 1.00 96.94 418 ALA A CA 1
ATOM 3400 C C . ALA A 1 418 ? 11.326 10.230 -31.393 1.00 96.94 418 ALA A C 1
ATOM 3402 O O . ALA A 1 418 ? 11.104 10.842 -32.439 1.00 96.94 418 ALA A O 1
ATOM 3403 N N . VAL A 1 419 ? 12.245 9.263 -31.341 1.00 96.56 419 VAL A N 1
ATOM 3404 C CA . VAL A 1 419 ? 12.987 8.777 -32.514 1.00 96.56 419 VAL A CA 1
ATOM 3405 C C . VAL A 1 419 ? 12.177 7.679 -33.207 1.00 96.56 419 VAL A C 1
ATOM 3407 O O . VAL A 1 419 ? 11.711 6.738 -32.564 1.00 96.56 419 VAL A O 1
ATOM 3410 N N . CYS A 1 420 ? 12.003 7.790 -34.528 1.00 95.25 420 CYS A N 1
ATOM 3411 C CA . CYS A 1 420 ? 11.156 6.886 -35.307 1.00 95.25 420 CYS A CA 1
ATOM 3412 C C . CYS A 1 420 ? 11.949 5.733 -35.961 1.00 95.25 420 CYS A C 1
ATOM 3414 O O . CYS A 1 420 ? 12.389 5.845 -37.103 1.00 95.25 420 CYS A O 1
ATOM 3416 N N . GLU A 1 421 ? 12.076 4.597 -35.271 1.00 93.44 421 GLU A N 1
ATOM 3417 C CA . GLU A 1 421 ? 12.778 3.385 -35.735 1.00 93.44 421 GLU A CA 1
ATOM 3418 C C . GLU A 1 421 ? 11.846 2.166 -35.697 1.00 93.44 421 GLU A C 1
ATOM 3420 O O . GLU A 1 421 ? 11.798 1.449 -34.705 1.00 93.44 421 GLU A O 1
ATOM 3425 N N . ASN A 1 422 ? 11.063 1.944 -36.761 1.00 93.19 422 ASN A N 1
ATOM 3426 C CA . ASN A 1 422 ? 9.945 0.975 -36.808 1.00 93.19 422 ASN A CA 1
ATOM 3427 C C . ASN A 1 422 ? 8.823 1.228 -35.773 1.00 93.19 422 ASN A C 1
ATOM 3429 O O . ASN A 1 422 ? 7.914 0.422 -35.627 1.00 93.19 422 ASN A O 1
ATOM 3433 N N . GLY A 1 423 ? 8.858 2.377 -35.103 1.00 97.12 423 GLY A N 1
ATOM 3434 C CA . GLY A 1 423 ? 7.990 2.794 -34.005 1.00 97.12 423 GLY A CA 1
ATOM 3435 C C . GLY A 1 423 ? 8.647 3.964 -33.272 1.00 97.12 423 GLY A C 1
ATOM 3436 O O . GLY A 1 423 ? 9.661 4.470 -33.745 1.00 97.12 423 GLY A O 1
ATOM 3437 N N . TYR A 1 424 ? 8.100 4.405 -32.145 1.00 98.38 424 TYR A N 1
ATOM 3438 C CA . TYR A 1 424 ? 8.701 5.451 -31.313 1.00 98.38 424 TYR A CA 1
ATOM 3439 C C . TYR A 1 424 ? 9.544 4.855 -30.184 1.00 98.38 424 TYR A C 1
ATOM 3441 O O . TYR A 1 424 ? 9.067 4.012 -29.425 1.00 98.38 424 TYR A O 1
ATOM 3449 N N . VAL A 1 425 ? 10.780 5.341 -30.073 1.00 97.81 425 VAL A N 1
ATOM 3450 C CA . VAL A 1 425 ? 11.689 5.110 -28.947 1.00 97.81 425 VAL A CA 1
ATOM 3451 C C . VAL A 1 425 ? 12.274 6.435 -28.474 1.00 97.81 425 VAL A C 1
ATOM 3453 O O . VAL A 1 425 ? 12.528 7.337 -29.271 1.00 97.81 425 VAL A O 1
ATOM 3456 N N . TRP A 1 426 ? 12.524 6.534 -27.174 1.00 97.31 426 TRP A N 1
ATOM 3457 C CA . TRP A 1 426 ? 13.145 7.690 -26.539 1.00 97.31 426 TRP A CA 1
ATOM 3458 C C . TRP A 1 426 ? 14.511 7.265 -26.000 1.00 97.31 426 TRP A C 1
ATOM 3460 O O . TRP A 1 426 ? 14.557 6.537 -25.007 1.00 97.31 426 TRP A O 1
ATOM 3470 N N . PRO A 1 427 ? 15.625 7.652 -26.648 1.00 94.31 427 PRO A N 1
ATOM 3471 C CA . PRO A 1 427 ? 16.952 7.335 -26.139 1.00 94.31 427 PRO A CA 1
ATOM 3472 C C . PRO A 1 427 ? 17.182 7.966 -24.761 1.00 94.31 427 PRO A C 1
ATOM 3474 O O . PRO A 1 427 ? 16.754 9.093 -24.505 1.00 94.31 427 PRO A O 1
ATOM 3477 N N . THR A 1 428 ? 17.859 7.253 -23.867 1.00 90.62 428 THR A N 1
ATOM 3478 C CA . THR A 1 428 ? 18.393 7.822 -22.619 1.00 90.62 428 THR A CA 1
ATOM 3479 C C . THR A 1 428 ? 19.576 8.756 -22.910 1.00 90.62 428 THR A C 1
ATOM 3481 O O . THR A 1 428 ? 20.090 8.792 -24.028 1.00 90.62 428 THR A O 1
ATOM 3484 N N . GLY A 1 429 ? 20.036 9.526 -21.915 1.00 85.62 429 GLY A N 1
ATOM 3485 C CA . GLY A 1 429 ? 21.130 10.500 -22.092 1.00 85.62 429 GLY A CA 1
ATOM 3486 C C . GLY A 1 429 ? 22.486 9.902 -22.512 1.00 85.62 429 GLY A C 1
ATOM 3487 O O . GLY A 1 429 ? 23.346 10.621 -23.008 1.00 85.62 429 GLY A O 1
ATOM 3488 N N . ASP A 1 430 ? 22.656 8.587 -22.361 1.00 87.19 430 ASP A N 1
ATOM 3489 C CA . ASP A 1 430 ? 23.794 7.785 -22.834 1.00 87.19 430 ASP A CA 1
ATOM 3490 C C . ASP A 1 430 ? 23.554 7.127 -24.215 1.00 87.19 430 ASP A C 1
ATOM 3492 O O . ASP A 1 430 ? 24.380 6.355 -24.700 1.00 87.19 430 ASP A O 1
ATOM 3496 N N . GLY A 1 431 ? 22.420 7.420 -24.861 1.00 90.12 431 GLY A N 1
ATOM 3497 C CA . GLY A 1 431 ? 22.043 6.928 -26.185 1.00 90.12 431 GLY A CA 1
ATOM 3498 C C . GLY A 1 431 ? 21.393 5.539 -26.224 1.00 90.12 431 GLY A C 1
ATOM 3499 O O . GLY A 1 431 ? 21.036 5.087 -27.317 1.00 90.12 431 GLY A O 1
ATOM 3500 N N . ARG A 1 432 ? 21.206 4.849 -25.086 1.00 91.06 432 ARG A N 1
ATOM 3501 C CA . ARG A 1 432 ? 20.551 3.525 -25.069 1.00 91.06 432 ARG A CA 1
ATOM 3502 C C . ARG A 1 432 ? 19.069 3.627 -25.448 1.00 91.06 432 ARG A C 1
ATOM 3504 O O . ARG A 1 432 ? 18.372 4.572 -25.094 1.00 91.06 432 ARG A O 1
ATOM 3511 N N . LYS A 1 433 ? 18.580 2.630 -26.192 1.00 93.75 433 LYS A N 1
ATOM 3512 C CA . LYS A 1 433 ? 17.238 2.604 -26.801 1.00 93.75 433 LYS A CA 1
ATOM 3513 C C . LYS A 1 433 ? 16.402 1.474 -26.205 1.00 93.75 433 LYS A C 1
ATOM 3515 O O . LYS A 1 433 ? 16.386 0.364 -26.729 1.00 93.75 433 LYS A O 1
ATOM 3520 N N . ILE A 1 434 ? 15.763 1.744 -25.072 1.00 94.19 434 ILE A N 1
ATOM 3521 C CA . ILE A 1 434 ? 15.153 0.710 -24.227 1.00 94.19 434 ILE A CA 1
ATOM 3522 C C . ILE A 1 434 ? 13.742 0.337 -24.751 1.00 94.19 434 ILE A C 1
ATOM 3524 O O . ILE A 1 434 ? 12.877 1.215 -24.872 1.00 94.19 434 ILE A O 1
ATOM 3528 N N . PRO A 1 435 ? 13.461 -0.947 -25.070 1.00 95.81 435 PRO A N 1
ATOM 3529 C CA . PRO A 1 435 ? 12.112 -1.408 -25.412 1.00 95.81 435 PRO A CA 1
ATOM 3530 C C . PRO A 1 435 ? 11.286 -1.787 -24.170 1.00 95.81 435 PRO A C 1
ATOM 3532 O O . PRO A 1 435 ? 10.061 -1.653 -24.181 1.00 95.81 435 PRO A O 1
ATOM 3535 N N . THR A 1 436 ? 11.943 -2.252 -23.106 1.00 93.88 436 THR A N 1
ATOM 3536 C CA . THR A 1 436 ? 11.330 -2.666 -21.834 1.00 93.88 436 THR A CA 1
ATOM 3537 C C . THR A 1 436 ? 10.803 -1.463 -21.034 1.00 93.88 436 THR A C 1
ATOM 3539 O O . THR A 1 436 ? 10.749 -0.349 -21.560 1.00 93.88 436 THR A O 1
ATOM 3542 N N . PHE A 1 437 ? 10.254 -1.687 -19.838 1.00 93.44 437 PHE A N 1
ATOM 3543 C CA . PHE A 1 437 ? 9.307 -0.751 -19.231 1.00 93.44 437 PHE A CA 1
ATOM 3544 C C . PHE A 1 437 ? 9.991 0.504 -18.671 1.00 93.44 437 PHE A C 1
ATOM 3546 O O . PHE A 1 437 ? 9.657 1.612 -19.085 1.00 93.44 437 PHE A O 1
ATOM 3553 N N . SER A 1 438 ? 10.957 0.353 -17.762 1.00 90.56 438 SER A N 1
ATOM 3554 C CA . SER A 1 438 ? 11.604 1.495 -17.097 1.00 90.56 438 SER A CA 1
ATOM 3555 C C . SER A 1 438 ? 12.489 2.299 -18.045 1.00 90.56 438 SER A C 1
ATOM 3557 O O . SER A 1 438 ? 13.305 1.733 -18.771 1.00 90.56 438 SER A O 1
ATOM 3559 N N . PHE A 1 439 ? 12.279 3.621 -18.069 1.00 91.31 439 PHE A N 1
ATOM 3560 C CA . PHE A 1 439 ? 12.848 4.578 -19.035 1.00 91.31 439 PHE A CA 1
ATOM 3561 C C . PHE A 1 439 ? 12.617 4.237 -20.521 1.00 91.31 439 PHE A C 1
ATOM 3563 O O . PHE A 1 439 ? 13.124 4.931 -21.401 1.00 91.31 439 PHE A O 1
ATOM 3570 N N . GLY A 1 440 ? 11.846 3.192 -20.821 1.00 94.56 440 GLY A N 1
ATOM 3571 C CA . GLY A 1 440 ? 11.745 2.620 -22.151 1.00 94.56 440 GLY A CA 1
ATOM 3572 C C . GLY A 1 440 ? 10.363 2.728 -22.775 1.00 94.56 440 GLY A C 1
ATOM 3573 O O . GLY A 1 440 ? 9.389 3.224 -22.203 1.00 94.56 440 GLY A O 1
ATOM 3574 N N . SER A 1 441 ? 10.303 2.266 -24.018 1.00 97.75 441 SER A N 1
ATOM 3575 C CA . SER A 1 441 ? 9.185 2.526 -24.925 1.00 97.75 441 SER A CA 1
ATOM 3576 C C . SER A 1 441 ? 7.873 1.925 -24.415 1.00 97.75 441 SER A C 1
ATOM 3578 O O . SER A 1 441 ? 6.833 2.575 -24.506 1.00 97.75 441 SER A O 1
ATOM 3580 N N . SER A 1 442 ? 7.904 0.727 -23.818 1.00 97.06 442 SER A N 1
ATOM 3581 C CA . SER A 1 442 ? 6.690 0.109 -23.266 1.00 97.06 442 SER A CA 1
ATOM 3582 C C . SER A 1 442 ? 6.134 0.844 -22.043 1.00 97.06 442 SER A C 1
ATOM 3584 O O . SER A 1 442 ? 4.918 0.977 -21.930 1.00 97.06 442 SER A O 1
ATOM 3586 N N . GLY A 1 443 ? 6.981 1.390 -21.167 1.00 95.06 443 GLY A N 1
ATOM 3587 C CA . GLY A 1 443 ? 6.522 2.151 -20.003 1.00 95.06 443 GLY A CA 1
ATOM 3588 C C . GLY A 1 443 ? 6.019 3.551 -20.357 1.00 95.06 443 GLY A C 1
ATOM 3589 O O . GLY A 1 443 ? 4.954 3.955 -19.895 1.00 95.06 443 GLY A O 1
ATOM 3590 N N . ILE A 1 444 ? 6.712 4.260 -21.258 1.00 97.38 444 ILE A N 1
ATOM 3591 C CA . ILE A 1 444 ? 6.263 5.563 -21.789 1.00 97.38 444 ILE A CA 1
ATOM 3592 C C . ILE A 1 444 ? 4.918 5.405 -22.516 1.00 97.38 444 ILE A C 1
ATOM 3594 O O . ILE A 1 444 ? 3.975 6.164 -22.274 1.00 97.38 444 ILE A O 1
ATOM 3598 N N . GLY A 1 445 ? 4.798 4.370 -23.355 1.00 97.50 445 GLY A N 1
ATOM 3599 C CA . GLY A 1 445 ? 3.547 4.007 -24.013 1.00 97.50 445 GLY A CA 1
ATOM 3600 C C . GLY A 1 445 ? 2.440 3.629 -23.024 1.00 97.50 445 GLY A C 1
ATOM 3601 O O . GLY A 1 445 ? 1.288 4.007 -23.246 1.00 97.50 445 GLY A O 1
ATOM 3602 N N . TYR A 1 446 ? 2.771 2.932 -21.930 1.00 95.81 446 TYR A N 1
ATOM 3603 C CA . TYR A 1 446 ? 1.819 2.577 -20.877 1.00 95.81 446 TYR A CA 1
ATOM 3604 C C . TYR A 1 446 ? 1.315 3.802 -20.108 1.00 95.81 446 TYR A C 1
ATOM 3606 O O . TYR A 1 446 ? 0.109 3.924 -19.928 1.00 95.81 446 TYR A O 1
ATOM 3614 N N . TYR A 1 447 ? 2.173 4.735 -19.685 1.00 94.69 447 TYR A N 1
ATOM 3615 C CA . TYR A 1 447 ? 1.714 5.905 -18.924 1.00 94.69 447 TYR A CA 1
ATOM 3616 C C . TYR A 1 447 ? 0.903 6.895 -19.769 1.00 94.69 447 TYR A C 1
ATOM 3618 O O . TYR A 1 447 ? -0.035 7.495 -19.250 1.00 94.69 447 TYR A O 1
ATOM 3626 N N . ALA A 1 448 ? 1.187 7.009 -21.073 1.00 94.19 448 ALA A N 1
ATOM 3627 C CA . ALA A 1 448 ? 0.298 7.706 -22.006 1.00 94.19 448 ALA A CA 1
ATOM 3628 C C . ALA A 1 448 ? -1.082 7.016 -22.101 1.00 94.19 448 ALA A C 1
ATOM 3630 O O . ALA A 1 448 ? -2.117 7.677 -22.138 1.00 94.19 448 ALA A O 1
ATOM 3631 N N . LEU A 1 449 ? -1.115 5.680 -22.076 1.00 89.56 449 LEU A N 1
ATOM 3632 C CA . LEU A 1 449 ? -2.345 4.890 -22.164 1.00 89.56 449 LEU A CA 1
ATOM 3633 C C . LEU A 1 449 ? -3.148 4.846 -20.848 1.00 89.56 449 LEU A C 1
ATOM 3635 O O . LEU A 1 449 ? -4.375 4.764 -20.874 1.00 89.56 449 LEU A O 1
ATOM 3639 N N . ALA A 1 450 ? -2.478 4.874 -19.694 1.00 81.44 450 ALA A N 1
ATOM 3640 C CA . ALA A 1 450 ? -3.069 4.563 -18.393 1.00 81.44 450 ALA A CA 1
ATOM 3641 C C . ALA A 1 450 ? -4.273 5.454 -18.012 1.00 81.44 450 ALA A C 1
ATOM 3643 O O . ALA A 1 450 ? -5.284 4.890 -17.579 1.00 81.44 450 ALA A O 1
ATOM 3644 N N . PRO A 1 451 ? -4.272 6.787 -18.239 1.00 76.56 451 PRO A N 1
ATOM 3645 C CA . PRO A 1 451 ? -5.458 7.616 -18.024 1.00 76.56 451 PRO A CA 1
ATOM 3646 C C . PRO A 1 451 ? -6.684 7.139 -18.794 1.00 76.56 451 PRO A C 1
ATOM 3648 O O . PRO A 1 451 ? -7.790 7.286 -18.293 1.00 76.56 451 PRO A O 1
ATOM 3651 N N . LEU A 1 452 ? -6.501 6.536 -19.974 1.00 69.81 452 LEU A N 1
ATOM 3652 C CA . LEU A 1 452 ? -7.595 6.051 -20.817 1.00 69.81 452 LEU A CA 1
ATOM 3653 C C . LEU A 1 452 ? -8.262 4.809 -20.214 1.00 69.81 452 LEU A C 1
ATOM 3655 O O . LEU A 1 452 ? -9.480 4.676 -20.292 1.00 69.81 452 LEU A O 1
ATOM 3659 N N . THR A 1 453 ? -7.489 3.939 -19.551 1.00 59.91 453 THR A N 1
ATOM 3660 C CA . THR A 1 453 ? -8.043 2.798 -18.792 1.00 59.91 453 THR A CA 1
ATOM 3661 C C . THR A 1 453 ? -8.800 3.239 -17.537 1.00 59.91 453 THR A C 1
ATOM 3663 O O . THR A 1 453 ? -9.780 2.604 -17.160 1.00 59.91 453 THR A O 1
ATOM 3666 N N . LEU A 1 454 ? -8.391 4.359 -16.930 1.00 51.88 454 LEU A N 1
ATOM 3667 C CA . LEU A 1 454 ? -9.003 4.930 -15.727 1.00 51.88 454 LEU A CA 1
ATOM 3668 C C . LEU A 1 454 ? -10.294 5.725 -16.013 1.00 51.88 454 LEU A C 1
ATOM 3670 O O . LEU A 1 454 ? -10.943 6.169 -15.073 1.00 51.88 454 LEU A O 1
ATOM 3674 N N . VAL A 1 455 ? -10.696 5.882 -17.285 1.00 40.94 455 VAL A N 1
ATOM 3675 C CA . VAL A 1 455 ? -12.017 6.431 -17.667 1.00 40.94 455 VAL A CA 1
ATOM 3676 C C . VAL A 1 455 ? -13.050 5.347 -17.995 1.00 40.94 455 VAL A C 1
ATOM 3678 O O . VAL A 1 455 ? -14.124 5.653 -18.515 1.00 40.94 455 VAL A O 1
ATOM 3681 N N . ALA A 1 456 ? -12.778 4.081 -17.670 1.00 35.31 456 ALA A N 1
ATOM 3682 C CA . ALA A 1 456 ? -13.884 3.184 -17.361 1.00 35.31 456 ALA A CA 1
ATOM 3683 C C . ALA A 1 456 ? -14.590 3.774 -16.123 1.00 35.31 456 ALA A C 1
ATOM 3685 O O . ALA A 1 456 ? -13.934 3.894 -15.086 1.00 35.31 456 ALA A O 1
ATOM 3686 N N . PRO A 1 457 ? -15.869 4.197 -16.201 1.00 35.88 457 PRO A N 1
ATOM 3687 C CA . PRO A 1 457 ? -16.559 4.711 -15.026 1.00 35.88 457 PRO A CA 1
ATOM 3688 C C . PRO A 1 457 ? -16.521 3.638 -13.940 1.00 35.88 457 PRO A C 1
ATOM 3690 O O . PRO A 1 457 ? -16.663 2.447 -14.241 1.00 35.88 457 PRO A O 1
ATOM 3693 N N . ALA A 1 458 ? -16.302 4.055 -12.691 1.00 39.53 458 ALA A N 1
ATOM 3694 C CA . ALA A 1 458 ? -16.233 3.132 -11.568 1.00 39.53 458 ALA A CA 1
ATOM 3695 C C . ALA A 1 458 ? -17.444 2.186 -11.586 1.00 39.53 458 ALA A C 1
ATOM 3697 O O . ALA A 1 458 ? -18.555 2.590 -11.947 1.00 39.53 458 ALA A O 1
ATOM 3698 N N . LYS A 1 459 ? -17.224 0.921 -11.213 1.00 50.84 459 LYS A N 1
ATOM 3699 C CA . LYS A 1 459 ? -18.286 -0.083 -11.074 1.00 50.84 459 LYS A CA 1
ATOM 3700 C C . LYS A 1 459 ? -19.111 0.221 -9.821 1.00 50.84 459 LYS A C 1
ATOM 3702 O O . LYS A 1 459 ? -18.951 -0.416 -8.786 1.00 50.84 459 LYS A O 1
ATOM 3707 N N . VAL A 1 460 ? -19.943 1.251 -9.932 1.00 64.25 460 VAL A N 1
ATOM 3708 C CA . VAL A 1 460 ? -20.848 1.740 -8.900 1.00 64.25 460 VAL A CA 1
ATOM 3709 C C . VAL A 1 460 ? -21.984 0.738 -8.764 1.00 64.25 460 VAL A C 1
ATOM 3711 O O . VAL A 1 460 ? -22.787 0.568 -9.682 1.00 64.25 460 VAL A O 1
ATOM 3714 N N . LEU A 1 461 ? -22.037 0.088 -7.607 1.00 77.06 461 LEU A N 1
ATOM 3715 C CA . LEU A 1 461 ? -23.257 -0.519 -7.106 1.00 77.06 461 LEU A CA 1
ATOM 3716 C C . LEU A 1 461 ? -24.101 0.601 -6.491 1.00 77.06 461 LEU A C 1
ATOM 3718 O O . LEU A 1 461 ? -23.662 1.231 -5.534 1.00 77.06 461 LEU A O 1
ATOM 3722 N N . ASP A 1 462 ? -25.271 0.859 -7.063 1.00 85.38 462 ASP A N 1
ATOM 3723 C CA . ASP A 1 462 ? -26.241 1.828 -6.550 1.00 85.38 462 ASP A CA 1
ATOM 3724 C C . ASP A 1 462 ? -27.652 1.433 -7.012 1.00 85.38 462 ASP A C 1
ATOM 3726 O O . ASP A 1 462 ? -27.822 0.746 -8.025 1.00 85.38 462 ASP A O 1
ATOM 3730 N N . GLY A 1 463 ? -28.677 1.836 -6.272 1.00 85.12 463 GLY A N 1
ATOM 3731 C CA . GLY A 1 463 ? -30.070 1.567 -6.603 1.00 85.12 463 GLY A CA 1
ATOM 3732 C C . GLY A 1 463 ? -31.034 2.239 -5.641 1.00 85.12 463 GLY A C 1
ATOM 3733 O O . GLY A 1 463 ? -30.672 2.639 -4.537 1.00 85.12 463 GLY A O 1
ATOM 3734 N N . GLN A 1 464 ? -32.293 2.347 -6.055 1.00 92.06 464 GLN A N 1
ATOM 3735 C CA . GLN A 1 464 ? -33.304 3.099 -5.319 1.00 92.06 464 GLN A CA 1
ATOM 3736 C C . GLN A 1 464 ? -34.674 2.420 -5.398 1.00 92.06 464 GLN A C 1
ATOM 3738 O O . GLN A 1 464 ? -35.142 2.077 -6.484 1.00 92.06 464 GLN A O 1
ATOM 3743 N N . ILE A 1 465 ? -35.370 2.302 -4.263 1.00 93.06 465 ILE A N 1
ATOM 3744 C CA . ILE A 1 465 ? -36.823 2.089 -4.263 1.00 93.06 465 ILE A CA 1
ATOM 3745 C C . ILE A 1 465 ? -37.481 3.420 -4.653 1.00 93.06 465 ILE A C 1
ATOM 3747 O O . ILE A 1 465 ? -37.418 4.407 -3.917 1.00 93.06 465 ILE A O 1
ATOM 3751 N N . THR A 1 466 ? -38.089 3.443 -5.836 1.00 90.81 466 THR A N 1
ATOM 3752 C CA . THR A 1 466 ? -38.701 4.629 -6.461 1.00 90.81 466 THR A CA 1
ATOM 3753 C C . THR A 1 466 ? -40.185 4.804 -6.124 1.00 90.81 466 THR A C 1
ATOM 3755 O O . THR A 1 466 ? -40.733 5.887 -6.319 1.00 90.81 466 THR A O 1
ATOM 3758 N N . GLY A 1 467 ? -40.831 3.771 -5.573 1.00 88.62 467 GLY A N 1
ATOM 3759 C CA . GLY A 1 467 ? -42.217 3.815 -5.111 1.00 88.62 467 GLY A CA 1
ATOM 3760 C C . GLY A 1 467 ? -42.613 2.575 -4.306 1.00 88.62 467 GLY A C 1
ATOM 3761 O O . GLY A 1 467 ? -41.963 1.534 -4.397 1.00 88.62 467 GLY A O 1
ATOM 3762 N N . VAL A 1 468 ? -43.689 2.700 -3.525 1.00 94.38 468 VAL A N 1
ATOM 3763 C CA . VAL A 1 468 ? -44.354 1.594 -2.818 1.00 94.38 468 VAL A CA 1
ATOM 3764 C C . VAL A 1 468 ? -45.871 1.735 -2.944 1.00 94.38 468 VAL A C 1
ATOM 3766 O O . VAL A 1 468 ? -46.397 2.846 -2.839 1.00 94.38 468 VAL A O 1
ATOM 3769 N N . SER A 1 469 ? -46.582 0.626 -3.154 1.00 89.81 469 SER A N 1
ATOM 3770 C CA . SER A 1 469 ? -48.045 0.600 -3.232 1.00 89.81 469 SER A CA 1
ATOM 3771 C C . SER A 1 469 ? -48.635 -0.663 -2.582 1.00 89.81 469 SER A C 1
ATOM 3773 O O . SER A 1 469 ? -48.239 -1.766 -2.965 1.00 89.81 469 SER A O 1
ATOM 3775 N N . PRO A 1 470 ? -49.590 -0.544 -1.637 1.00 90.56 470 PRO A N 1
ATOM 3776 C CA . PRO A 1 470 ? -49.980 0.678 -0.928 1.00 90.56 470 PRO A CA 1
ATOM 3777 C C . PRO A 1 470 ? -48.906 1.098 0.096 1.00 90.56 470 PRO A C 1
ATOM 3779 O O . PRO A 1 470 ? -48.134 0.273 0.569 1.00 90.56 470 PRO A O 1
ATOM 3782 N N . SER A 1 471 ? -48.866 2.371 0.498 1.00 85.00 471 SER A N 1
ATOM 3783 C CA . SER A 1 471 ? -47.991 2.836 1.596 1.00 85.00 471 SER A CA 1
ATOM 3784 C C . SER A 1 471 ? -48.627 2.705 2.991 1.00 85.00 471 SER A C 1
ATOM 3786 O O . SER A 1 471 ? -47.935 2.807 4.008 1.00 85.00 471 SER A O 1
ATOM 3788 N N . SER A 1 472 ? -49.937 2.454 3.062 1.00 89.31 472 SER A N 1
ATOM 3789 C CA . SER A 1 472 ? -50.666 2.184 4.303 1.00 89.31 472 SER A CA 1
ATOM 3790 C C . SER A 1 472 ? -51.875 1.267 4.086 1.00 89.31 472 SER A C 1
ATOM 3792 O O . SER A 1 472 ? -52.437 1.210 2.992 1.00 89.31 472 SER A O 1
ATOM 3794 N N . VAL A 1 473 ? -52.275 0.531 5.128 1.00 90.50 473 VAL A N 1
ATOM 3795 C CA . VAL A 1 473 ? -53.404 -0.416 5.092 1.00 90.50 473 VAL A CA 1
ATOM 3796 C C . VAL A 1 473 ? -54.072 -0.555 6.469 1.00 90.50 473 VAL A C 1
ATOM 3798 O O . VAL A 1 473 ? -53.444 -0.323 7.505 1.00 90.50 473 VAL A O 1
ATOM 3801 N N . SER A 1 474 ? -55.345 -0.957 6.488 1.00 87.56 474 SER A N 1
ATOM 3802 C CA . SER A 1 474 ? -56.100 -1.300 7.703 1.00 87.56 474 SER A CA 1
ATOM 3803 C C . SER A 1 474 ? -56.579 -2.749 7.623 1.00 87.56 474 SER A C 1
ATOM 3805 O O . SER A 1 474 ? -57.077 -3.163 6.578 1.00 87.56 474 SER A O 1
ATOM 3807 N N . MET A 1 475 ? -56.407 -3.515 8.701 1.00 81.81 475 MET A N 1
ATOM 3808 C CA . MET A 1 475 ? -56.512 -4.980 8.723 1.00 81.81 475 MET A CA 1
ATOM 3809 C C . MET A 1 475 ? -57.062 -5.490 10.066 1.00 81.81 475 MET A C 1
ATOM 3811 O O . MET A 1 475 ? -57.062 -4.783 11.077 1.00 81.81 475 MET A O 1
ATOM 3815 N N . ARG A 1 476 ? -57.502 -6.746 10.101 1.00 79.81 476 ARG A N 1
ATOM 3816 C CA . ARG A 1 476 ? -57.834 -7.492 11.325 1.00 79.81 476 ARG A CA 1
ATOM 3817 C C . ARG A 1 476 ? -56.762 -8.545 11.642 1.00 79.81 476 ARG A C 1
ATOM 3819 O O . ARG A 1 476 ? -56.074 -9.007 10.729 1.00 79.81 476 ARG A O 1
ATOM 3826 N N . PRO A 1 477 ? -56.639 -8.971 12.910 1.00 81.00 477 PRO A N 1
ATOM 3827 C CA . PRO A 1 477 ? -55.788 -10.092 13.289 1.00 81.00 477 PRO A CA 1
ATOM 3828 C C . PRO A 1 477 ? -56.117 -11.342 12.461 1.00 81.00 477 PRO A C 1
ATOM 3830 O O . PRO A 1 477 ? -57.272 -11.758 12.370 1.00 81.00 477 PRO A O 1
ATOM 3833 N N . GLY A 1 478 ? -55.101 -11.920 11.821 1.00 80.56 478 GLY A N 1
ATOM 3834 C CA . GLY A 1 478 ? -55.217 -13.058 10.909 1.00 80.56 478 GLY A CA 1
ATOM 3835 C C . GLY A 1 478 ? -55.360 -12.724 9.414 1.00 80.56 478 GLY A C 1
ATOM 3836 O O . GLY A 1 478 ? -55.266 -13.658 8.610 1.00 80.56 478 GLY A O 1
ATOM 3837 N N . GLU A 1 479 ? -55.554 -11.461 9.015 1.00 85.12 479 GLU A N 1
ATOM 3838 C CA . GLU A 1 479 ? -55.634 -11.031 7.603 1.00 85.12 479 GLU A CA 1
ATOM 3839 C C . GLU A 1 479 ? -54.246 -10.794 6.969 1.00 85.12 479 GLU A C 1
ATOM 3841 O O . GLU A 1 479 ? -53.260 -10.569 7.675 1.00 85.12 479 GLU A O 1
ATOM 3846 N N . SER A 1 480 ? -54.171 -10.811 5.630 1.00 90.62 480 SER A N 1
ATOM 3847 C CA . SER A 1 480 ? -52.941 -10.579 4.850 1.00 90.62 480 SER A CA 1
ATOM 3848 C C . SER A 1 480 ? -53.091 -9.438 3.838 1.00 90.62 480 SER A C 1
ATOM 3850 O O . SER A 1 480 ? -54.169 -9.250 3.278 1.00 90.62 480 SER A O 1
ATOM 3852 N N . ALA A 1 481 ? -51.999 -8.720 3.564 1.00 89.38 481 ALA A N 1
ATOM 3853 C CA . ALA A 1 481 ? -51.914 -7.659 2.560 1.00 89.38 481 ALA A CA 1
ATOM 3854 C C . ALA A 1 481 ? -50.585 -7.728 1.789 1.00 89.38 481 ALA A C 1
ATOM 3856 O O . ALA A 1 481 ? -49.549 -8.085 2.354 1.00 89.38 481 ALA A O 1
ATOM 3857 N N . SER A 1 482 ? -50.616 -7.371 0.504 1.00 93.19 482 SER A N 1
ATOM 3858 C CA . SER A 1 482 ? -49.441 -7.357 -0.377 1.00 93.19 482 SER A CA 1
ATOM 3859 C C . SER A 1 482 ? -48.989 -5.927 -0.676 1.00 93.19 482 SER A C 1
ATOM 3861 O O . SER A 1 482 ? -49.813 -5.053 -0.938 1.00 93.19 482 SER A O 1
ATOM 3863 N N . PHE A 1 483 ? -47.675 -5.717 -0.662 1.00 94.69 483 PHE A N 1
ATOM 3864 C CA . PHE A 1 483 ? -46.992 -4.441 -0.854 1.00 94.69 483 PHE A CA 1
ATOM 3865 C C . PHE A 1 483 ? -46.011 -4.574 -2.018 1.00 94.69 483 PHE A C 1
ATOM 3867 O O . PHE A 1 483 ? -45.110 -5.414 -1.971 1.00 94.69 483 PHE A O 1
ATOM 3874 N N . VAL A 1 484 ? -46.191 -3.764 -3.059 1.00 95.88 484 VAL A N 1
ATOM 3875 C CA . VAL A 1 484 ? -45.341 -3.748 -4.257 1.00 95.88 484 VAL A CA 1
ATOM 3876 C C . VAL A 1 484 ? -44.337 -2.605 -4.142 1.00 95.88 484 VAL A C 1
ATOM 3878 O O . VAL A 1 484 ? -44.735 -1.457 -3.947 1.00 95.88 484 VAL A O 1
ATOM 3881 N N . PHE A 1 485 ? -43.048 -2.916 -4.266 1.00 96.44 485 PHE A N 1
ATOM 3882 C CA . PHE A 1 485 ? -41.927 -1.976 -4.215 1.00 96.44 485 PHE A CA 1
ATOM 3883 C C . PHE A 1 485 ? -41.253 -1.892 -5.587 1.00 96.44 485 PHE A C 1
ATOM 3885 O O . PHE A 1 485 ? -40.707 -2.887 -6.066 1.00 96.44 485 PHE A O 1
ATOM 3892 N N . THR A 1 486 ? -41.257 -0.711 -6.207 1.00 95.88 486 THR A N 1
ATOM 3893 C CA . THR A 1 486 ? -40.664 -0.491 -7.537 1.00 95.88 486 THR A CA 1
ATOM 3894 C C . THR A 1 486 ? -39.199 -0.072 -7.393 1.00 95.88 486 THR A C 1
ATOM 3896 O O . THR A 1 486 ? -38.898 1.078 -7.058 1.00 95.88 486 THR A O 1
ATOM 3899 N N . VAL A 1 487 ? -38.275 -0.999 -7.638 1.00 95.62 487 VAL A N 1
ATOM 3900 C CA . VAL A 1 487 ? -36.822 -0.802 -7.527 1.00 95.62 487 VAL A CA 1
ATOM 3901 C C . VAL A 1 487 ? -36.234 -0.392 -8.877 1.00 95.62 487 VAL A C 1
ATOM 3903 O O . VAL A 1 487 ? -36.656 -0.886 -9.922 1.00 95.62 487 VAL A O 1
ATOM 3906 N N . LYS A 1 488 ? -35.231 0.488 -8.853 1.00 94.94 488 LYS A N 1
ATOM 3907 C CA . LYS A 1 488 ? -34.402 0.849 -10.005 1.00 94.94 488 LYS A CA 1
ATOM 3908 C C . LYS A 1 488 ? -32.924 0.600 -9.711 1.00 94.94 488 LYS A C 1
ATOM 3910 O O . LYS A 1 488 ? -32.442 1.005 -8.654 1.00 94.94 488 LYS A O 1
ATOM 3915 N N . ASN A 1 489 ? -32.196 0.047 -10.679 1.00 90.69 489 ASN A N 1
ATOM 3916 C CA . ASN A 1 489 ? -30.735 0.090 -10.694 1.00 90.69 489 ASN A CA 1
ATOM 3917 C C . ASN A 1 489 ? -30.257 1.460 -11.217 1.00 90.69 489 ASN A C 1
ATOM 3919 O O . ASN A 1 489 ? -30.493 1.813 -12.376 1.00 90.69 489 ASN A O 1
ATOM 3923 N N . THR A 1 490 ? -29.613 2.249 -10.356 1.00 84.56 490 THR A N 1
ATOM 3924 C CA . THR A 1 490 ? -29.016 3.558 -10.694 1.00 84.56 490 THR A CA 1
ATOM 3925 C C . THR A 1 490 ? -27.494 3.501 -10.851 1.00 84.56 490 THR A C 1
ATOM 3927 O O . THR A 1 490 ? -26.896 4.478 -11.301 1.00 84.56 490 THR A O 1
ATOM 3930 N N . GLY A 1 491 ? -26.882 2.354 -10.547 1.00 78.38 491 GLY A N 1
ATOM 3931 C CA . GLY A 1 491 ? -25.458 2.090 -10.714 1.00 78.38 491 GLY A CA 1
ATOM 3932 C C . GLY A 1 491 ? -25.035 1.750 -12.149 1.00 78.38 491 GLY A C 1
ATOM 3933 O O . GLY A 1 491 ? -25.785 1.882 -13.117 1.00 78.38 491 GLY A O 1
ATOM 3934 N N . SER A 1 492 ? -23.786 1.299 -12.285 1.00 73.62 492 SER A N 1
ATOM 3935 C CA . SER A 1 492 ? -23.129 0.983 -13.565 1.00 73.62 492 SER A CA 1
ATOM 3936 C C . SER A 1 492 ? -22.838 -0.512 -13.770 1.00 73.62 492 SER A C 1
ATOM 3938 O O . SER A 1 492 ? -22.192 -0.886 -14.752 1.00 73.62 492 SER A O 1
ATOM 3940 N N . ILE A 1 493 ? -23.327 -1.382 -12.878 1.00 77.19 493 ILE A N 1
ATOM 3941 C CA . ILE A 1 493 ? -23.199 -2.847 -12.971 1.00 77.19 493 ILE A CA 1
ATOM 3942 C C . ILE A 1 493 ? -24.543 -3.569 -12.784 1.00 77.19 493 ILE A C 1
ATOM 3944 O O . ILE A 1 493 ? -25.422 -3.036 -12.108 1.00 77.19 493 ILE A O 1
ATOM 3948 N N . PRO A 1 494 ? -24.709 -4.791 -13.329 1.00 84.81 494 PRO A N 1
ATOM 3949 C CA . PRO A 1 494 ? -25.787 -5.688 -12.925 1.00 84.81 494 PRO A CA 1
ATOM 3950 C C . PRO A 1 494 ? -25.714 -5.973 -11.422 1.00 84.81 494 PRO A C 1
ATOM 3952 O O . PRO A 1 494 ? -24.639 -6.267 -10.884 1.00 84.81 494 PRO A O 1
ATOM 3955 N N . ALA A 1 495 ? -26.859 -5.875 -10.759 1.00 88.19 495 ALA A N 1
ATOM 3956 C CA . ALA A 1 495 ? -26.963 -5.890 -9.310 1.00 88.19 495 ALA A CA 1
ATOM 3957 C C . ALA A 1 495 ? -28.195 -6.674 -8.854 1.00 88.19 495 ALA A C 1
ATOM 3959 O O . ALA A 1 495 ? -29.224 -6.682 -9.533 1.00 88.19 495 ALA A O 1
ATOM 3960 N N . ASP A 1 496 ? -28.076 -7.301 -7.688 1.00 94.31 496 ASP A N 1
ATOM 3961 C CA . ASP A 1 496 ? -29.189 -7.913 -6.975 1.00 94.31 496 ASP A CA 1
ATOM 3962 C C . ASP A 1 496 ? -29.669 -6.949 -5.888 1.00 94.31 496 ASP A C 1
ATOM 3964 O O . ASP A 1 496 ? -28.865 -6.346 -5.175 1.00 94.31 496 ASP A O 1
ATOM 3968 N N . TYR A 1 497 ? -30.985 -6.816 -5.753 1.00 94.69 497 TYR A N 1
ATOM 3969 C CA . TYR A 1 497 ? -31.642 -5.976 -4.755 1.00 94.69 497 TYR A CA 1
ATOM 3970 C C . TYR A 1 497 ? -32.533 -6.826 -3.861 1.00 94.69 497 TYR A C 1
ATOM 3972 O O . TYR A 1 497 ? -33.150 -7.787 -4.322 1.00 94.69 497 TYR A O 1
ATOM 3980 N N . HIS A 1 498 ? -32.612 -6.451 -2.589 1.00 94.50 498 HIS A N 1
ATOM 3981 C CA . HIS A 1 498 ? -33.343 -7.164 -1.551 1.00 94.50 498 HIS A CA 1
ATOM 3982 C C . HIS A 1 498 ? -34.157 -6.157 -0.734 1.00 94.50 498 HIS A C 1
ATOM 3984 O O . HIS A 1 498 ? -33.633 -5.141 -0.272 1.00 94.50 498 HIS A O 1
ATOM 3990 N N . VAL A 1 499 ? -35.456 -6.424 -0.595 1.00 95.44 499 VAL A N 1
ATOM 3991 C CA . VAL A 1 499 ? -36.393 -5.615 0.199 1.00 95.44 499 VAL A CA 1
ATOM 3992 C C . VAL A 1 499 ? -37.053 -6.538 1.212 1.00 95.44 499 VAL A C 1
ATOM 3994 O O . VAL A 1 499 ? -37.524 -7.615 0.834 1.00 95.44 499 VAL A O 1
ATOM 3997 N N . TYR A 1 500 ? -37.097 -6.137 2.484 1.00 94.62 500 TYR A N 1
ATOM 3998 C CA . TYR A 1 500 ? -37.702 -6.964 3.528 1.00 94.62 500 TYR A CA 1
ATOM 3999 C C . TYR A 1 500 ? -38.292 -6.185 4.712 1.00 94.62 500 TYR A C 1
ATOM 4001 O O . TYR A 1 500 ? -37.881 -5.066 5.029 1.00 94.62 500 TYR A O 1
ATOM 4009 N N . PHE A 1 501 ? -39.251 -6.820 5.390 1.00 93.94 501 PHE A N 1
ATOM 4010 C CA . PHE A 1 501 ? -39.698 -6.456 6.738 1.00 93.94 501 PHE A CA 1
ATOM 4011 C C . PHE A 1 501 ? -38.893 -7.269 7.766 1.00 93.94 501 PHE A C 1
ATOM 4013 O O . PHE A 1 501 ? -38.656 -8.454 7.521 1.00 93.94 501 PHE A O 1
ATOM 4020 N N . PRO A 1 502 ? -38.446 -6.684 8.891 1.00 89.06 502 PRO A N 1
ATOM 4021 C CA . PRO A 1 502 ? -37.569 -7.364 9.842 1.00 89.06 502 PRO A CA 1
ATOM 4022 C C . PRO A 1 502 ? -38.315 -8.392 10.703 1.00 89.06 502 PRO A C 1
ATOM 4024 O O . PRO A 1 502 ? -39.523 -8.278 10.939 1.00 89.06 502 PRO A O 1
ATOM 4027 N N . ASP A 1 503 ? -37.564 -9.330 11.284 1.00 81.06 503 ASP A N 1
ATOM 4028 C CA . ASP A 1 503 ? -38.036 -10.073 12.454 1.00 81.06 503 ASP A CA 1
ATOM 4029 C C . ASP A 1 503 ? -38.430 -9.108 13.581 1.00 81.06 503 ASP A C 1
ATOM 4031 O O . ASP A 1 503 ? -37.764 -8.104 13.837 1.00 81.06 503 ASP A O 1
ATOM 4035 N N . GLY A 1 504 ? -39.553 -9.396 14.239 1.00 79.19 504 GLY A N 1
ATOM 4036 C CA . GLY A 1 504 ? -40.176 -8.487 15.206 1.00 79.19 504 GLY A CA 1
ATOM 4037 C C . GLY A 1 504 ? -41.063 -7.394 14.591 1.00 79.19 504 GLY A C 1
ATOM 4038 O O . GLY A 1 504 ? -41.703 -6.659 15.342 1.00 79.19 504 GLY A O 1
ATOM 4039 N N . SER A 1 505 ? -41.172 -7.293 13.258 1.00 88.12 505 SER A N 1
ATOM 4040 C CA . SER A 1 505 ? -42.263 -6.531 12.633 1.00 88.12 505 SER A CA 1
ATOM 4041 C C . SER A 1 505 ? -43.619 -7.216 12.853 1.00 88.12 505 SER A C 1
ATOM 4043 O O . SER A 1 505 ? -43.682 -8.419 13.108 1.00 88.12 505 SER A O 1
ATOM 4045 N N . ILE A 1 506 ? -44.725 -6.484 12.666 1.00 88.75 506 ILE A N 1
ATOM 4046 C CA . ILE A 1 506 ? -46.079 -7.071 12.725 1.00 88.75 506 ILE A CA 1
ATOM 4047 C C . ILE A 1 506 ? -46.356 -8.106 11.620 1.00 88.75 506 ILE A C 1
ATOM 4049 O O . ILE A 1 506 ? -47.373 -8.785 11.664 1.00 88.75 506 ILE A O 1
ATOM 4053 N N . PHE A 1 507 ? -45.470 -8.248 10.633 1.00 90.19 507 PHE A N 1
ATOM 4054 C CA . PHE A 1 507 ? -45.571 -9.266 9.588 1.00 90.19 507 PHE A CA 1
ATOM 4055 C C . PHE A 1 507 ? -44.560 -10.412 9.758 1.00 90.19 507 PHE A C 1
ATOM 4057 O O . PHE A 1 507 ? -44.566 -11.340 8.953 1.00 90.19 507 PHE A O 1
ATOM 4064 N N . GLY A 1 508 ? -43.703 -10.358 10.788 1.00 86.44 508 GLY A N 1
ATOM 4065 C CA . GLY A 1 508 ? -42.494 -11.181 10.876 1.00 86.44 508 GLY A CA 1
ATOM 4066 C C . GLY A 1 508 ? -41.478 -10.832 9.782 1.00 86.44 508 GLY A C 1
ATOM 4067 O O . GLY A 1 508 ? -41.603 -9.800 9.113 1.00 86.44 508 GLY A O 1
ATOM 4068 N N . TYR A 1 509 ? -40.478 -11.693 9.587 1.00 91.12 509 TYR A N 1
ATOM 4069 C CA . TYR A 1 509 ? -39.578 -11.573 8.445 1.00 91.12 509 TYR A CA 1
ATOM 4070 C C . TYR A 1 509 ? -40.271 -12.003 7.143 1.00 91.12 509 TYR A C 1
ATOM 4072 O O . TYR A 1 509 ? -40.641 -13.166 6.966 1.00 91.12 509 TYR A O 1
ATOM 4080 N N . VAL A 1 510 ? -40.425 -11.056 6.216 1.00 91.88 510 VAL A N 1
ATOM 4081 C CA . VAL A 1 510 ? -40.936 -11.285 4.856 1.00 91.88 510 VAL A CA 1
ATOM 4082 C C . VAL A 1 510 ? -40.028 -10.542 3.891 1.00 91.88 510 VAL A C 1
ATOM 4084 O O . VAL A 1 510 ? -39.855 -9.331 4.031 1.00 91.88 510 VAL A O 1
ATOM 4087 N N . SER A 1 511 ? -39.468 -11.248 2.911 1.00 94.19 511 SER A N 1
ATOM 4088 C CA . SER A 1 511 ? -38.495 -10.697 1.968 1.00 94.19 511 SER A CA 1
ATOM 4089 C C . SER A 1 511 ? -38.754 -11.101 0.520 1.00 94.19 511 SER A C 1
ATOM 4091 O O . SER A 1 511 ? -39.514 -12.026 0.225 1.00 94.19 511 SER A O 1
ATOM 4093 N N . GLY A 1 512 ? -38.114 -10.374 -0.393 1.00 94.69 512 GLY A N 1
ATOM 4094 C CA . GLY A 1 512 ? -38.086 -10.669 -1.817 1.00 94.69 512 GLY A CA 1
ATOM 4095 C C . GLY A 1 512 ? -36.875 -10.017 -2.477 1.00 94.69 512 GLY A C 1
ATOM 4096 O O . GLY A 1 512 ? -36.356 -9.009 -1.989 1.00 94.69 512 GLY A O 1
ATOM 4097 N N . THR A 1 513 ? -36.412 -10.612 -3.573 1.00 93.94 513 THR A N 1
ATOM 4098 C CA . THR A 1 513 ? -35.213 -10.183 -4.300 1.00 93.94 513 THR A CA 1
ATOM 4099 C C . THR A 1 513 ? -35.479 -10.019 -5.792 1.00 93.94 513 THR A C 1
ATOM 4101 O O . THR A 1 513 ? -36.400 -10.626 -6.341 1.00 93.94 513 THR A O 1
ATOM 4104 N N . ILE A 1 514 ? -34.667 -9.194 -6.457 1.00 96.31 514 ILE A N 1
ATOM 4105 C CA . ILE A 1 514 ? -34.694 -9.019 -7.913 1.00 96.31 514 ILE A CA 1
ATOM 4106 C C . ILE A 1 514 ? -33.301 -8.672 -8.453 1.00 96.31 514 ILE A C 1
ATOM 4108 O O . ILE A 1 514 ? -32.581 -7.880 -7.848 1.00 96.31 514 ILE A O 1
ATOM 4112 N N . SER A 1 515 ? -32.934 -9.247 -9.597 1.00 93.88 515 SER A N 1
ATOM 4113 C CA . SER A 1 515 ? -31.713 -8.909 -10.341 1.00 93.88 515 SER A CA 1
ATOM 4114 C C . SER A 1 515 ? -32.047 -7.895 -11.436 1.00 93.88 515 SER A C 1
ATOM 4116 O O . SER A 1 515 ? -32.978 -8.130 -12.205 1.00 93.88 515 SER A O 1
ATOM 4118 N N . LEU A 1 516 ? -31.306 -6.787 -11.526 1.00 89.00 516 LEU A N 1
ATOM 4119 C CA . LEU A 1 516 ? -31.542 -5.709 -12.498 1.00 89.00 516 LEU A CA 1
ATOM 4120 C C . LEU A 1 516 ? -30.235 -5.243 -13.157 1.00 89.00 516 LEU A C 1
ATOM 4122 O O . LEU A 1 516 ? -29.211 -5.050 -12.493 1.00 89.00 516 LEU A O 1
ATOM 4126 N N . ASN A 1 517 ? -30.284 -4.993 -14.463 1.00 88.44 517 ASN A N 1
ATOM 4127 C CA . ASN A 1 517 ? -29.203 -4.387 -15.240 1.00 88.44 517 ASN A CA 1
ATOM 4128 C C . ASN A 1 517 ? -29.148 -2.856 -15.029 1.00 88.44 517 ASN A C 1
ATOM 4130 O O . ASN A 1 517 ? -30.137 -2.265 -14.594 1.00 88.44 517 ASN A O 1
ATOM 4134 N N . PRO A 1 518 ? -28.029 -2.177 -15.350 1.00 84.56 518 PRO A N 1
ATOM 4135 C CA . PRO A 1 518 ? -27.907 -0.723 -15.201 1.00 84.56 518 PRO A CA 1
ATOM 4136 C C . PRO A 1 518 ? -29.048 0.059 -15.868 1.00 84.56 518 PRO A C 1
ATOM 4138 O O . PRO A 1 518 ? -29.298 -0.085 -17.065 1.00 84.56 518 PRO A O 1
ATOM 4141 N N . GLY A 1 519 ? -29.736 0.904 -15.095 1.00 79.31 519 GLY A N 1
ATOM 4142 C CA . GLY A 1 519 ? -30.881 1.701 -15.546 1.00 79.31 519 GLY A CA 1
ATOM 4143 C C . GLY A 1 519 ? -32.229 0.968 -15.594 1.00 79.31 519 GLY A C 1
ATOM 4144 O O . GLY A 1 519 ? -33.248 1.628 -15.816 1.00 79.31 519 GLY A O 1
ATOM 4145 N N . GLU A 1 520 ? -32.256 -0.350 -15.378 1.00 91.19 520 GLU A N 1
ATOM 4146 C CA . GLU A 1 520 ? -33.464 -1.182 -15.397 1.00 91.19 520 GLU A CA 1
ATOM 4147 C C . GLU A 1 520 ? -34.335 -0.967 -14.143 1.00 91.19 520 GLU A C 1
ATOM 4149 O O . GLU A 1 520 ? -33.855 -0.554 -13.082 1.00 91.19 520 GLU A O 1
ATOM 4154 N N . TYR A 1 521 ? -35.632 -1.246 -14.283 1.00 94.62 521 TYR A N 1
ATOM 4155 C CA . TYR A 1 521 ? -36.640 -1.178 -13.224 1.00 94.62 521 TYR A CA 1
ATOM 4156 C C . TYR A 1 521 ? -37.290 -2.551 -13.040 1.00 94.62 521 TYR A C 1
ATOM 4158 O O . TYR A 1 521 ? -37.508 -3.264 -14.019 1.00 94.62 521 TYR A O 1
ATOM 4166 N N . GLY A 1 522 ? -37.691 -2.882 -11.816 1.00 93.06 522 GLY A N 1
ATOM 4167 C CA . GLY A 1 522 ? -38.500 -4.065 -11.533 1.00 93.06 522 GLY A CA 1
ATOM 4168 C C . GLY A 1 522 ? -39.224 -3.971 -10.193 1.00 93.06 522 GLY A C 1
ATOM 4169 O O . GLY A 1 522 ? -39.036 -3.017 -9.439 1.00 93.06 522 GLY A O 1
ATOM 4170 N N . GLU A 1 523 ? -40.081 -4.946 -9.901 1.00 96.44 523 GLU A N 1
ATOM 4171 C CA . GLU A 1 523 ? -40.990 -4.893 -8.753 1.00 96.44 523 GLU A CA 1
ATOM 4172 C C . GLU A 1 523 ? -40.806 -6.088 -7.814 1.00 96.44 523 GLU A C 1
ATOM 4174 O O . GLU A 1 523 ? -40.846 -7.242 -8.240 1.00 96.44 523 GLU A O 1
ATOM 4179 N N . ILE A 1 524 ? -40.646 -5.811 -6.517 1.00 96.38 524 ILE A N 1
ATOM 4180 C CA . ILE A 1 524 ? -40.661 -6.818 -5.449 1.00 96.38 524 ILE A CA 1
ATOM 4181 C C . ILE A 1 524 ? -42.014 -6.741 -4.738 1.00 96.38 524 ILE A C 1
ATOM 4183 O O . ILE A 1 524 ? -42.414 -5.672 -4.285 1.00 96.38 524 ILE A O 1
ATOM 4187 N N . THR A 1 525 ? -42.711 -7.872 -4.611 1.00 95.38 525 THR A N 1
ATOM 4188 C CA . THR A 1 525 ? -43.981 -7.959 -3.870 1.00 95.38 525 THR A CA 1
ATOM 4189 C C . THR A 1 525 ? -43.784 -8.700 -2.551 1.00 95.38 525 THR A C 1
ATOM 4191 O O . THR A 1 525 ? -43.533 -9.904 -2.553 1.00 95.38 525 THR A O 1
ATOM 4194 N N . LEU A 1 526 ? -43.950 -8.006 -1.424 1.00 95.62 526 LEU A N 1
ATOM 4195 C CA . LEU A 1 526 ? -43.954 -8.606 -0.084 1.00 95.62 526 LEU A CA 1
ATOM 4196 C C . LEU A 1 526 ? -45.396 -8.811 0.381 1.00 95.62 526 LEU A C 1
ATOM 4198 O O . LEU A 1 526 ? -46.201 -7.892 0.278 1.00 95.62 526 LEU A O 1
ATOM 4202 N N . THR A 1 527 ? -45.740 -9.983 0.918 1.00 93.25 527 THR A N 1
ATOM 4203 C CA . THR A 1 527 ? -47.086 -10.239 1.468 1.00 93.25 527 THR A CA 1
ATOM 4204 C C . THR A 1 527 ? -47.009 -10.475 2.968 1.00 93.25 527 THR A C 1
ATOM 4206 O O . THR A 1 527 ? -46.592 -11.540 3.414 1.00 93.25 527 THR A O 1
ATOM 4209 N N . GLY A 1 528 ? -47.405 -9.465 3.740 1.00 89.62 528 GLY A N 1
ATOM 4210 C CA . GLY A 1 528 ? -47.442 -9.514 5.196 1.00 89.62 528 GLY A CA 1
ATOM 4211 C C . GLY A 1 528 ? -48.774 -10.052 5.715 1.00 89.62 528 GLY A C 1
ATOM 4212 O O . GLY A 1 528 ? -49.827 -9.777 5.136 1.00 89.62 528 GLY A O 1
ATOM 4213 N N . ARG A 1 529 ? -48.740 -10.800 6.821 1.00 90.50 529 ARG A N 1
ATOM 4214 C CA . ARG A 1 529 ? -49.929 -11.277 7.542 1.00 90.50 529 ARG A CA 1
ATOM 4215 C C . ARG A 1 529 ? -49.896 -10.783 8.982 1.00 90.50 529 ARG A C 1
ATOM 4217 O O . ARG A 1 529 ? -48.892 -10.989 9.650 1.00 90.50 529 ARG A O 1
ATOM 4224 N N . VAL A 1 530 ? -50.982 -10.176 9.459 1.00 88.31 530 VAL A N 1
ATOM 4225 C CA . VAL A 1 530 ? -51.108 -9.761 10.867 1.00 88.31 530 VAL A CA 1
ATOM 4226 C C . VAL A 1 530 ? -51.375 -11.007 11.726 1.00 88.31 530 VAL A C 1
ATOM 4228 O O . VAL A 1 530 ? -52.326 -11.736 11.423 1.00 88.31 530 VAL A O 1
ATOM 4231 N N . PRO A 1 531 ? -50.592 -11.288 12.784 1.00 86.94 531 PRO A N 1
ATOM 4232 C CA . PRO A 1 531 ? -50.847 -12.404 13.692 1.00 86.94 531 PRO A CA 1
ATOM 4233 C C . PRO A 1 531 ? -52.244 -12.354 14.344 1.00 86.94 531 PRO A C 1
ATOM 4235 O O . PRO A 1 531 ? -52.749 -11.260 14.607 1.00 86.94 531 PRO A O 1
ATOM 4238 N N . PRO A 1 532 ? -52.888 -13.500 14.645 1.00 76.19 532 PRO A N 1
ATOM 4239 C CA . PRO A 1 532 ? -54.178 -13.553 15.352 1.00 76.19 532 PRO A CA 1
ATOM 4240 C C . PRO A 1 532 ? -54.193 -12.850 16.723 1.00 76.19 532 PRO A C 1
ATOM 4242 O O . PRO A 1 532 ? -55.224 -12.338 17.146 1.00 76.19 532 PRO A O 1
ATOM 4245 N N . GLU A 1 533 ? -53.042 -12.783 17.388 1.00 77.38 533 GLU A N 1
ATOM 4246 C CA . GLU A 1 533 ? -52.769 -12.073 18.643 1.00 77.38 533 GLU A CA 1
ATOM 4247 C C . GLU A 1 533 ? -52.408 -10.578 18.454 1.00 77.38 533 GLU A C 1
ATOM 4249 O O . GLU A 1 533 ? -51.993 -9.900 19.391 1.00 77.38 533 GLU A O 1
ATOM 4254 N N . THR A 1 534 ? -52.612 -10.058 17.238 1.00 80.62 534 THR A N 1
ATOM 4255 C CA . THR A 1 534 ? -52.706 -8.638 16.841 1.00 80.62 534 THR A CA 1
ATOM 4256 C C . THR A 1 534 ? -53.479 -7.729 17.806 1.00 80.62 534 THR A C 1
ATOM 4258 O O . THR A 1 534 ? -54.658 -7.471 17.574 1.00 80.62 534 THR A O 1
ATOM 4261 N N . SER A 1 535 ? -52.850 -7.202 18.859 1.00 77.06 535 SER A N 1
ATOM 4262 C CA . SER A 1 535 ? -53.381 -6.068 19.624 1.00 77.06 535 SER A CA 1
ATOM 4263 C C . SER A 1 535 ? -53.857 -4.926 18.700 1.00 77.06 535 SER A C 1
ATOM 4265 O O . SER A 1 535 ? -53.215 -4.654 17.682 1.00 77.06 535 SER A O 1
ATOM 4267 N N . PRO A 1 536 ? -54.958 -4.222 19.026 1.00 76.38 536 PRO A N 1
ATOM 4268 C CA . PRO A 1 536 ? -55.491 -3.163 18.170 1.00 76.38 536 PRO A CA 1
ATOM 4269 C C . PRO A 1 536 ? -54.650 -1.886 18.274 1.00 76.38 536 PRO A C 1
ATOM 4271 O O . PRO A 1 536 ? -54.303 -1.456 19.374 1.00 76.38 536 PRO A O 1
ATOM 4274 N N . GLY A 1 537 ? -54.364 -1.240 17.144 1.00 83.25 537 GLY A N 1
ATOM 4275 C CA . GLY A 1 537 ? -53.529 -0.035 17.097 1.00 83.25 537 GLY A CA 1
ATOM 4276 C C . GLY A 1 537 ? -52.930 0.227 15.716 1.00 83.25 537 GLY A C 1
ATOM 4277 O O . GLY A 1 537 ? -53.118 -0.563 14.794 1.00 83.25 537 GLY A O 1
ATOM 4278 N N . THR A 1 538 ? -52.200 1.332 15.562 1.00 86.31 538 THR A N 1
ATOM 4279 C CA . THR A 1 538 ? -51.448 1.632 14.332 1.00 86.31 538 THR A CA 1
ATOM 4280 C C . THR A 1 538 ? -49.968 1.326 14.533 1.00 86.31 538 THR A C 1
ATOM 4282 O O . THR A 1 538 ? -49.331 1.843 15.449 1.00 86.31 538 THR A O 1
ATOM 4285 N N . TYR A 1 539 ? -49.431 0.492 13.648 1.00 89.44 539 TYR A N 1
ATOM 4286 C CA . TYR A 1 539 ? -48.076 -0.032 13.664 1.00 89.44 539 TYR A CA 1
ATOM 4287 C C . TYR A 1 539 ? -47.300 0.514 12.466 1.00 89.44 539 TYR A C 1
ATOM 4289 O O . TYR A 1 539 ? -47.705 0.334 11.315 1.00 89.44 539 TYR A O 1
ATOM 4297 N N . ALA A 1 540 ? -46.165 1.155 12.735 1.00 88.81 540 ALA A N 1
ATOM 4298 C CA . ALA A 1 540 ? -45.197 1.500 11.705 1.00 88.81 540 ALA A CA 1
ATOM 4299 C C . ALA A 1 540 ? -44.277 0.296 11.466 1.00 88.81 540 ALA A C 1
ATOM 4301 O O . ALA A 1 540 ? -43.647 -0.189 12.405 1.00 88.81 540 ALA A O 1
ATOM 4302 N N . VAL A 1 541 ? -44.187 -0.174 10.222 1.00 92.12 541 VAL A N 1
ATOM 4303 C CA . VAL A 1 541 ? -43.257 -1.238 9.821 1.00 92.12 541 VAL A CA 1
ATOM 4304 C C . VAL A 1 541 ? -42.082 -0.597 9.099 1.00 92.12 541 VAL A C 1
ATOM 4306 O O . VAL A 1 541 ? -42.269 0.021 8.050 1.00 92.12 541 VAL A O 1
ATOM 4309 N N . ASP A 1 542 ? -40.888 -0.735 9.673 1.00 92.31 542 ASP A N 1
ATOM 4310 C CA . ASP A 1 542 ? -39.632 -0.392 9.006 1.00 92.31 542 ASP A CA 1
ATOM 4311 C C . ASP A 1 542 ? -39.393 -1.327 7.816 1.00 92.31 542 ASP A C 1
ATOM 4313 O O . ASP A 1 542 ? -39.522 -2.548 7.927 1.00 92.31 542 ASP A O 1
ATOM 4317 N N . VAL A 1 543 ? -39.049 -0.735 6.674 1.00 93.69 543 VAL A N 1
ATOM 4318 C CA . VAL A 1 543 ? -38.717 -1.442 5.436 1.00 93.69 543 VAL A CA 1
ATOM 4319 C C . VAL A 1 543 ? -37.221 -1.314 5.202 1.00 93.69 543 VAL A C 1
ATOM 4321 O O . VAL A 1 543 ? -36.699 -0.202 5.063 1.00 93.69 543 VAL A O 1
ATOM 4324 N N . TYR A 1 544 ? -36.543 -2.452 5.137 1.00 93.12 544 TYR A N 1
ATOM 4325 C CA . TYR A 1 544 ? -35.114 -2.517 4.876 1.00 93.12 544 TYR A CA 1
ATOM 4326 C C . TYR A 1 544 ? -34.832 -2.724 3.391 1.00 93.12 544 TYR A C 1
ATOM 4328 O O . TYR A 1 544 ? -35.568 -3.425 2.693 1.00 93.12 544 TYR A O 1
ATOM 4336 N N . PHE A 1 545 ? -33.752 -2.098 2.928 1.00 93.62 545 PHE A N 1
ATOM 4337 C CA . PHE A 1 545 ? -33.254 -2.190 1.563 1.00 93.62 545 PHE A CA 1
ATOM 4338 C C . PHE A 1 545 ? -31.759 -2.519 1.572 1.00 93.62 545 PHE A C 1
ATOM 4340 O O . PHE A 1 545 ? -30.968 -1.902 2.296 1.00 93.62 545 PHE A O 1
ATOM 4347 N N . GLU A 1 546 ? -31.399 -3.506 0.758 1.00 92.00 546 GLU A N 1
ATOM 4348 C CA . GLU A 1 546 ? -30.049 -4.025 0.568 1.00 92.00 546 GLU A CA 1
ATOM 4349 C C . GLU A 1 546 ? -29.762 -4.222 -0.923 1.00 92.00 546 GLU A C 1
ATOM 4351 O O . GLU A 1 546 ? -30.665 -4.450 -1.734 1.00 92.00 546 GLU A O 1
ATOM 4356 N N . MET A 1 547 ? -28.480 -4.163 -1.278 1.00 91.38 547 MET A N 1
ATOM 4357 C CA . MET A 1 547 ? -28.003 -4.399 -2.637 1.00 91.38 547 MET A CA 1
ATOM 4358 C C . MET A 1 547 ? -26.671 -5.153 -2.639 1.00 91.38 547 MET A C 1
ATOM 4360 O O . MET A 1 547 ? -25.851 -5.002 -1.727 1.00 91.38 547 MET A O 1
ATOM 4364 N N . ALA A 1 548 ? -26.455 -5.954 -3.678 1.00 87.00 548 ALA A N 1
ATOM 4365 C CA . ALA A 1 548 ? -25.221 -6.676 -3.961 1.00 87.00 548 ALA A CA 1
ATOM 4366 C C . ALA A 1 548 ? -24.849 -6.505 -5.446 1.00 87.00 548 ALA A C 1
ATOM 4368 O O . ALA A 1 548 ? -25.740 -6.374 -6.289 1.00 87.00 548 ALA A O 1
ATOM 4369 N N . PRO A 1 549 ? -23.558 -6.570 -5.824 1.00 81.19 549 PRO A N 1
ATOM 4370 C CA . PRO A 1 549 ? -23.195 -6.904 -7.202 1.00 81.19 549 PRO A CA 1
ATOM 4371 C C . PRO A 1 549 ? -23.826 -8.259 -7.551 1.00 81.19 549 PRO A C 1
ATOM 4373 O O . PRO A 1 549 ? -23.900 -9.108 -6.665 1.00 81.19 549 PRO A O 1
ATOM 4376 N N . HIS A 1 550 ? -24.258 -8.490 -8.795 1.00 83.44 550 HIS A N 1
ATOM 4377 C CA . HIS A 1 550 ? -24.971 -9.731 -9.132 1.00 83.44 550 HIS A CA 1
ATOM 4378 C C . HIS A 1 550 ? -24.172 -10.998 -8.750 1.00 83.44 550 HIS A C 1
ATOM 4380 O O . HIS A 1 550 ? -23.028 -11.169 -9.180 1.00 83.44 550 HIS A O 1
ATOM 4386 N N . GLY A 1 551 ? -24.760 -11.865 -7.916 1.00 74.44 551 GLY A N 1
ATOM 4387 C CA . GLY A 1 551 ? -24.113 -13.060 -7.349 1.00 74.44 551 GLY A CA 1
ATOM 4388 C C . GLY A 1 551 ? -23.036 -12.790 -6.281 1.00 74.44 551 GLY A C 1
ATOM 4389 O O . GLY A 1 551 ? -22.271 -13.693 -5.941 1.00 74.44 551 GLY A O 1
ATOM 4390 N N . GLY A 1 552 ? -22.935 -11.556 -5.784 1.00 70.19 552 GLY A N 1
ATOM 4391 C CA . GLY A 1 552 ? -21.933 -11.092 -4.824 1.00 70.19 552 GLY A CA 1
ATOM 4392 C C . GLY A 1 552 ? -22.394 -11.100 -3.362 1.00 70.19 552 GLY A C 1
ATOM 4393 O O . GLY A 1 552 ? -23.332 -11.791 -2.973 1.00 70.19 552 GLY A O 1
ATOM 4394 N N . VAL A 1 553 ? -21.702 -10.318 -2.528 1.00 72.00 553 VAL A N 1
ATOM 4395 C CA . VAL A 1 553 ? -22.022 -10.153 -1.100 1.00 72.00 553 VAL A CA 1
ATOM 4396 C C . VAL A 1 553 ? -22.898 -8.914 -0.902 1.00 72.00 553 VAL A C 1
ATOM 4398 O O . VAL A 1 553 ? -22.569 -7.840 -1.409 1.00 72.00 553 VAL A O 1
ATOM 4401 N N . TRP A 1 554 ? -23.983 -9.065 -0.140 1.00 81.12 554 TRP A N 1
ATOM 4402 C CA . TRP A 1 554 ? -24.878 -7.977 0.260 1.00 81.12 554 TRP A CA 1
ATOM 4403 C C . TRP A 1 554 ? -24.147 -6.905 1.074 1.00 81.12 554 TRP A C 1
ATOM 4405 O O . TRP A 1 554 ? -23.389 -7.209 1.998 1.00 81.12 554 TRP A O 1
ATOM 4415 N N . GLN A 1 555 ? -24.368 -5.640 0.717 1.00 75.19 555 GLN A N 1
ATOM 4416 C CA . GLN A 1 555 ? -23.854 -4.491 1.463 1.00 75.19 555 GLN A CA 1
ATOM 4417 C C . GLN A 1 555 ? -24.771 -4.124 2.639 1.00 75.19 555 GLN A C 1
ATOM 4419 O O . GLN A 1 555 ? -25.861 -4.673 2.781 1.00 75.19 555 GLN A O 1
ATOM 4424 N N . ARG A 1 556 ? -24.305 -3.218 3.514 1.00 66.00 556 ARG A N 1
ATOM 4425 C CA . ARG A 1 556 ? -24.979 -2.884 4.782 1.00 66.00 556 ARG A CA 1
ATOM 4426 C C . ARG A 1 556 ? -26.456 -2.543 4.581 1.00 66.00 556 ARG A C 1
ATOM 4428 O O . ARG A 1 556 ? -26.789 -1.617 3.846 1.00 66.00 556 ARG A O 1
ATOM 4435 N N . THR A 1 557 ? -27.299 -3.217 5.352 1.00 68.00 557 THR A N 1
ATOM 4436 C CA . THR A 1 557 ? -28.724 -2.939 5.468 1.00 68.00 557 THR A CA 1
ATOM 4437 C C . THR A 1 557 ? -28.992 -1.484 5.844 1.00 68.00 557 THR A C 1
ATOM 4439 O O . THR A 1 557 ? -28.418 -0.961 6.803 1.00 68.00 557 THR A O 1
ATOM 4442 N N . THR A 1 558 ? -29.920 -0.842 5.136 1.00 76.00 558 THR A N 1
ATOM 4443 C CA . THR A 1 558 ? -30.439 0.485 5.498 1.00 76.00 558 THR A CA 1
ATOM 4444 C C . THR A 1 558 ? -31.956 0.443 5.638 1.00 76.00 558 THR A C 1
ATOM 4446 O O . THR A 1 558 ? -32.629 -0.291 4.917 1.00 76.00 558 THR A O 1
ATOM 4449 N N . ILE A 1 559 ? -32.507 1.220 6.576 1.00 86.38 559 ILE A N 1
ATOM 4450 C CA . ILE A 1 559 ? -33.951 1.483 6.613 1.00 86.38 559 ILE A CA 1
ATOM 4451 C C . ILE A 1 559 ? -34.238 2.471 5.484 1.00 86.38 559 ILE A C 1
ATOM 4453 O O . ILE A 1 559 ? -33.796 3.618 5.547 1.00 86.38 559 ILE A O 1
ATOM 4457 N N . TRP A 1 560 ? -34.971 2.036 4.461 1.00 90.62 560 TRP A N 1
ATOM 4458 C CA . TRP A 1 560 ? -35.392 2.913 3.367 1.00 90.62 560 TRP A CA 1
ATOM 4459 C C . TRP A 1 560 ? -36.559 3.816 3.784 1.00 90.62 560 TRP A C 1
ATOM 4461 O O . TRP A 1 560 ? -36.607 4.991 3.423 1.00 90.62 560 TRP A O 1
ATOM 4471 N N . GLY A 1 561 ? -37.507 3.277 4.551 1.00 88.88 561 GLY A N 1
ATOM 4472 C CA . GLY A 1 561 ? -38.724 3.991 4.920 1.00 88.88 561 GLY A CA 1
ATOM 4473 C C . GLY A 1 561 ? -39.658 3.169 5.800 1.00 88.88 561 GLY A C 1
ATOM 4474 O O . GLY A 1 561 ? -39.300 2.094 6.276 1.00 88.88 561 GLY A O 1
ATOM 4475 N N . ARG A 1 562 ? -40.872 3.688 6.017 1.00 91.62 562 ARG A N 1
ATOM 4476 C CA . ARG A 1 562 ? -41.904 3.071 6.864 1.00 91.62 562 ARG A CA 1
ATOM 4477 C C . ARG A 1 562 ? -43.248 3.001 6.153 1.00 91.62 562 ARG A C 1
ATOM 4479 O O . ARG A 1 562 ? -43.697 4.005 5.603 1.00 91.62 562 ARG A O 1
ATOM 4486 N N . ILE A 1 563 ? -43.914 1.854 6.251 1.00 92.38 563 ILE A N 1
ATOM 4487 C CA . ILE A 1 563 ? -45.333 1.682 5.895 1.00 92.38 563 ILE A CA 1
ATOM 4488 C C . ILE A 1 563 ? -46.195 1.644 7.168 1.00 92.38 563 ILE A C 1
ATOM 4490 O O . ILE A 1 563 ? -45.684 1.374 8.257 1.00 92.38 563 ILE A O 1
ATOM 4494 N N . GLN A 1 564 ? -47.491 1.947 7.053 1.00 91.69 564 GLN A N 1
ATOM 4495 C CA . GLN A 1 564 ? -48.408 2.050 8.203 1.00 91.69 564 GLN A CA 1
ATOM 4496 C C . GLN A 1 564 ? -49.511 0.985 8.157 1.00 91.69 564 GLN A C 1
ATOM 4498 O O . GLN A 1 564 ? -50.233 0.880 7.167 1.00 91.69 564 GLN A O 1
ATOM 4503 N N . VAL A 1 565 ? -49.681 0.232 9.245 1.00 90.94 565 VAL A N 1
ATOM 4504 C CA . VAL A 1 565 ? -50.627 -0.891 9.355 1.00 90.94 565 VAL A CA 1
ATOM 4505 C C . VAL A 1 565 ? -51.550 -0.659 10.550 1.00 90.94 565 VAL A C 1
ATOM 4507 O O . VAL A 1 565 ? -51.081 -0.596 11.682 1.00 90.94 565 VAL A O 1
ATOM 4510 N N . THR A 1 566 ? -52.860 -0.518 10.334 1.00 88.75 566 THR A N 1
ATOM 4511 C CA . THR A 1 566 ? -53.831 -0.297 11.428 1.00 88.75 566 THR A CA 1
ATOM 4512 C C . THR A 1 566 ? -54.647 -1.552 11.720 1.00 88.75 566 THR A C 1
ATOM 4514 O O . THR A 1 566 ? -55.393 -2.017 10.864 1.00 88.75 566 THR A O 1
ATOM 4517 N N . VAL A 1 567 ? -54.524 -2.080 12.938 1.00 84.44 567 VAL A N 1
ATOM 4518 C CA . VAL A 1 567 ? -55.149 -3.322 13.415 1.00 84.44 567 VAL A CA 1
ATOM 4519 C C . VAL A 1 567 ? -56.430 -3.035 14.202 1.00 84.44 567 VAL A C 1
ATOM 4521 O O . VAL A 1 567 ? -56.458 -2.158 15.068 1.00 84.44 567 VAL A O 1
ATOM 4524 N N . LEU A 1 568 ? -57.487 -3.798 13.915 1.00 66.62 568 LEU A N 1
ATOM 4525 C CA . LEU A 1 568 ? -58.818 -3.709 14.538 1.00 66.62 568 LEU A CA 1
ATOM 4526 C C . LEU A 1 568 ? -59.059 -4.845 15.565 1.00 66.62 568 LEU A C 1
ATOM 4528 O O . LEU A 1 568 ? -58.329 -5.828 15.576 1.00 66.62 568 LEU A O 1
ATOM 4532 N N . SER A 1 569 ? -60.065 -4.731 16.443 1.00 53.69 569 SER A N 1
ATOM 4533 C CA . SER A 1 569 ? -60.142 -5.522 17.692 1.00 53.69 569 SER A CA 1
ATOM 4534 C C . SER A 1 569 ? -61.036 -6.780 17.716 1.00 53.69 569 SER A C 1
ATOM 4536 O O . SER A 1 569 ? -62.059 -6.869 17.037 1.00 53.69 569 SER A O 1
ATOM 4538 N N . ALA A 1 570 ? -60.660 -7.716 18.601 1.00 46.38 570 ALA A N 1
ATOM 4539 C CA . ALA A 1 570 ? -61.437 -8.829 19.174 1.00 46.38 570 ALA A CA 1
ATOM 4540 C C . ALA A 1 570 ? -60.896 -9.123 20.606 1.00 46.38 570 ALA A C 1
ATOM 4542 O O . ALA A 1 570 ? -59.760 -8.742 20.883 1.00 46.38 570 ALA A O 1
ATOM 4543 N N . GLY A 1 571 ? -61.661 -9.738 21.531 1.00 49.62 571 GLY A N 1
ATOM 4544 C CA . GLY A 1 571 ? -61.295 -9.777 22.973 1.00 49.62 571 GLY A CA 1
ATOM 4545 C C . GLY A 1 571 ? -61.757 -10.997 23.801 1.00 49.62 571 GLY A C 1
ATOM 4546 O O . GLY A 1 571 ? -62.563 -11.803 23.336 1.00 49.62 571 GLY A O 1
ATOM 4547 N N . ALA A 1 572 ? -61.223 -11.131 25.031 1.00 52.38 572 ALA A N 1
ATOM 4548 C CA . ALA A 1 572 ? -61.281 -12.331 25.894 1.00 52.38 572 ALA A CA 1
ATOM 4549 C C . ALA A 1 572 ? -61.135 -12.017 27.423 1.00 52.38 572 ALA A C 1
ATOM 4551 O O . ALA A 1 572 ? -60.726 -10.907 27.771 1.00 52.38 572 ALA A O 1
ATOM 4552 N N . PRO A 1 573 ? -61.462 -12.949 28.357 1.00 57.50 573 PRO A N 1
ATOM 4553 C CA . PRO A 1 573 ? -61.253 -12.790 29.814 1.00 57.50 573 PRO A CA 1
ATOM 4554 C C . PRO A 1 573 ? -59.798 -13.042 30.272 1.00 57.50 573 PRO A C 1
ATOM 4556 O O . PRO A 1 573 ? -59.019 -13.671 29.558 1.00 57.50 573 PRO A O 1
ATOM 4559 N N . LYS A 1 574 ? -59.442 -12.614 31.499 1.00 75.44 574 LYS A N 1
ATOM 4560 C CA . LYS A 1 574 ? -58.102 -12.795 32.106 1.00 75.44 574 LYS A CA 1
ATOM 4561 C C . LYS A 1 574 ? -58.169 -12.834 33.644 1.00 75.44 574 LYS A C 1
ATOM 4563 O O . LYS A 1 574 ? -58.930 -12.072 34.228 1.00 75.44 574 LYS A O 1
ATOM 4568 N N . LEU A 1 575 ? -57.356 -13.667 34.307 1.00 80.19 575 LEU A N 1
ATOM 4569 C CA . LEU A 1 575 ? -57.278 -13.772 35.779 1.00 80.19 575 LEU A CA 1
ATOM 4570 C C . LEU A 1 575 ? -55.863 -13.465 36.319 1.00 80.19 575 LEU A C 1
ATOM 4572 O O . LEU A 1 575 ? -54.866 -13.780 35.669 1.00 80.19 575 LEU A O 1
ATOM 4576 N N . GLU A 1 576 ? -55.773 -12.905 37.531 1.00 85.50 576 GLU A N 1
ATOM 4577 C CA . GLU A 1 576 ? -54.520 -12.558 38.234 1.00 85.50 576 GLU A CA 1
ATOM 4578 C C . GLU A 1 576 ? -54.559 -12.951 39.729 1.00 85.50 576 GLU A C 1
ATOM 4580 O O . GLU A 1 576 ? -55.623 -12.895 40.347 1.00 85.50 576 GLU A O 1
ATOM 4585 N N . ILE A 1 577 ? -53.406 -13.323 40.314 1.00 86.56 577 ILE A N 1
ATOM 4586 C CA . ILE A 1 577 ? -53.247 -13.806 41.708 1.00 86.56 577 ILE A CA 1
ATOM 4587 C C . ILE A 1 577 ? -52.269 -12.917 42.496 1.00 86.56 577 ILE A C 1
ATOM 4589 O O . ILE A 1 577 ? -51.239 -12.501 41.970 1.00 86.56 577 ILE A O 1
ATOM 4593 N N . THR A 1 578 ? -52.528 -12.703 43.792 1.00 85.06 578 THR A N 1
ATOM 4594 C CA . THR A 1 578 ? -51.568 -12.119 44.757 1.00 85.06 578 THR A CA 1
ATOM 4595 C C . THR A 1 578 ? -51.579 -12.873 46.096 1.00 85.06 578 THR A C 1
ATOM 4597 O O . THR A 1 578 ? -52.617 -13.401 46.494 1.00 85.06 578 THR A O 1
ATOM 4600 N N . HIS A 1 579 ? -50.433 -12.952 46.789 1.00 89.00 579 HIS A N 1
ATOM 4601 C CA . HIS A 1 579 ? -50.269 -13.702 48.049 1.00 89.00 579 HIS A CA 1
ATOM 4602 C C . HIS A 1 579 ? -49.094 -13.184 48.913 1.00 89.00 579 HIS A C 1
ATOM 4604 O O . HIS A 1 579 ? -48.336 -12.323 48.469 1.00 89.00 579 HIS A O 1
ATOM 4610 N N . ASN A 1 580 ? -48.921 -13.703 50.140 1.00 82.00 580 ASN A N 1
ATOM 4611 C CA . ASN A 1 580 ? -47.891 -13.261 51.109 1.00 82.00 580 ASN A CA 1
ATOM 4612 C C . ASN A 1 580 ? -47.023 -14.398 51.721 1.00 82.00 580 ASN A C 1
ATOM 4614 O O . ASN A 1 580 ? -46.656 -14.346 52.896 1.00 82.00 580 ASN A O 1
ATOM 4618 N N . PHE A 1 581 ? -46.705 -15.440 50.947 1.00 79.44 581 PHE A N 1
ATOM 4619 C CA . PHE A 1 581 ? -45.962 -16.627 51.419 1.00 79.44 581 PHE A CA 1
ATOM 4620 C C . PHE A 1 581 ? -44.457 -16.317 51.629 1.00 79.44 581 PHE A C 1
ATOM 4622 O O . PHE A 1 581 ? -43.853 -15.623 50.815 1.00 79.44 581 PHE A O 1
ATOM 4629 N N . THR A 1 582 ? -43.831 -16.835 52.698 1.00 71.31 582 THR A N 1
ATOM 4630 C CA . THR A 1 582 ? -42.396 -16.622 53.013 1.00 71.31 582 THR A CA 1
ATOM 4631 C C . THR A 1 582 ? -41.473 -17.757 52.539 1.00 71.31 582 THR A C 1
ATOM 4633 O O . THR A 1 582 ? -41.854 -18.924 52.559 1.00 71.31 582 THR A O 1
ATOM 4636 N N . THR A 1 583 ? -40.234 -17.433 52.150 1.00 73.19 583 THR A N 1
ATOM 4637 C CA . THR A 1 583 ? -39.302 -18.346 51.446 1.00 73.19 583 THR A CA 1
ATOM 4638 C C . THR A 1 583 ? -38.179 -18.947 52.306 1.00 73.19 583 THR A C 1
ATOM 4640 O O . THR A 1 583 ? -37.360 -19.721 51.809 1.00 73.19 583 THR A O 1
ATOM 4643 N N . LYS A 1 584 ? -38.116 -18.653 53.612 1.00 69.12 584 LYS A N 1
ATOM 4644 C CA . LYS A 1 584 ? -37.163 -19.287 54.548 1.00 69.12 584 LYS A CA 1
ATOM 4645 C C . LYS A 1 584 ? -37.819 -19.540 55.901 1.00 69.12 584 LYS A C 1
ATOM 4647 O O . LYS A 1 584 ? -38.416 -18.627 56.473 1.00 69.12 584 LYS A O 1
ATOM 4652 N N . VAL A 1 585 ? -37.682 -20.758 56.429 1.00 61.56 585 VAL A N 1
ATOM 4653 C CA . VAL A 1 585 ? -38.264 -21.159 57.720 1.00 61.56 585 VAL A CA 1
ATOM 4654 C C . VAL A 1 585 ? -37.293 -22.070 58.475 1.00 61.56 585 VAL A C 1
ATOM 4656 O O . VAL A 1 585 ? -36.468 -22.752 57.882 1.00 61.56 585 VAL A O 1
ATOM 4659 N N . VAL A 1 586 ? -37.371 -22.083 59.804 1.00 65.50 586 VAL A N 1
ATOM 4660 C CA . VAL A 1 586 ? -36.637 -23.047 60.641 1.00 65.50 586 VAL A CA 1
ATOM 4661 C C . VAL A 1 586 ? -37.576 -24.210 60.965 1.00 65.50 586 VAL A C 1
ATOM 4663 O O . VAL A 1 586 ? -38.778 -23.994 61.134 1.00 65.50 586 VAL A O 1
ATOM 4666 N N . SER A 1 587 ? -37.034 -25.430 61.014 1.00 62.62 587 SER A N 1
ATOM 4667 C CA . SER A 1 587 ? -37.810 -26.671 61.137 1.00 62.62 587 SER A CA 1
ATOM 4668 C C . SER A 1 587 ? -38.730 -26.644 62.365 1.00 62.62 587 SER A C 1
ATOM 4670 O O . SER A 1 587 ? -38.293 -26.286 63.459 1.00 62.62 587 SER A O 1
ATOM 4672 N N . GLY A 1 588 ? -40.006 -26.991 62.172 1.00 65.12 588 GLY A N 1
ATOM 4673 C CA . GLY A 1 588 ? -41.034 -27.054 63.219 1.00 65.12 588 GLY A CA 1
ATOM 4674 C C . GLY A 1 588 ? -41.863 -25.781 63.455 1.00 65.12 588 GLY A C 1
ATOM 4675 O O . GLY A 1 588 ? -42.684 -25.773 64.372 1.00 65.12 588 GLY A O 1
ATOM 4676 N N . ARG A 1 589 ? -41.682 -24.701 62.676 1.00 74.06 589 ARG A N 1
ATOM 4677 C CA . ARG A 1 589 ? -42.338 -23.392 62.911 1.00 74.06 589 ARG A CA 1
ATOM 4678 C C . ARG A 1 589 ? -43.641 -23.185 62.117 1.00 74.06 589 ARG A C 1
ATOM 4680 O O . ARG A 1 589 ? -43.701 -23.473 60.927 1.00 74.06 589 ARG A O 1
ATOM 4687 N N . GLU A 1 590 ? -44.651 -22.601 62.764 1.00 79.50 590 GLU A N 1
ATOM 4688 C CA . GLU A 1 590 ? -45.982 -22.299 62.198 1.00 79.50 590 GLU A CA 1
ATOM 4689 C C . GLU A 1 590 ? -46.113 -20.858 61.656 1.00 79.50 590 GLU A C 1
ATOM 4691 O O . GLU A 1 590 ? -45.465 -19.936 62.164 1.00 79.50 590 GLU A O 1
ATOM 4696 N N . PHE A 1 591 ? -46.951 -20.664 60.626 1.00 78.88 591 PHE A N 1
ATOM 4697 C CA . PHE A 1 591 ? -47.271 -19.370 59.997 1.00 78.88 591 PHE A CA 1
ATOM 4698 C C . PHE A 1 591 ? -48.620 -19.391 59.231 1.00 78.88 591 PHE A C 1
ATOM 4700 O O . PHE A 1 591 ? -49.284 -20.424 59.142 1.00 78.88 591 PHE A O 1
ATOM 4707 N N . SER A 1 592 ? -49.036 -18.242 58.679 1.00 78.19 592 SER A N 1
ATOM 4708 C CA . SER A 1 592 ? -50.287 -18.072 57.911 1.00 78.19 592 SER A CA 1
ATOM 4709 C C . SER A 1 592 ? -50.030 -17.439 56.540 1.00 78.19 592 SER A C 1
ATOM 4711 O O . SER A 1 592 ? -49.102 -16.642 56.401 1.00 78.19 592 SER A O 1
ATOM 4713 N N . VAL A 1 593 ? -50.882 -17.740 55.555 1.00 84.81 593 VAL A N 1
ATOM 4714 C CA . VAL A 1 593 ? -50.801 -17.249 54.167 1.00 84.81 593 VAL A CA 1
ATOM 4715 C C . VAL A 1 593 ? -52.178 -16.784 53.691 1.00 84.81 593 VAL A C 1
ATOM 4717 O O . VAL A 1 593 ? -53.162 -17.484 53.893 1.00 84.81 593 VAL A O 1
ATOM 4720 N N . ASN A 1 594 ? -52.247 -15.634 53.026 1.00 83.88 594 ASN A N 1
ATOM 4721 C CA . ASN A 1 594 ? -53.438 -15.066 52.392 1.00 83.88 594 ASN A CA 1
ATOM 4722 C C . ASN A 1 594 ? -53.272 -15.073 50.864 1.00 83.88 594 ASN A C 1
ATOM 4724 O O . ASN A 1 594 ? -52.158 -14.868 50.376 1.00 83.88 594 ASN A O 1
ATOM 4728 N N . VAL A 1 595 ? -54.371 -15.249 50.127 1.00 88.88 595 VAL A N 1
ATOM 4729 C CA . VAL A 1 595 ? -54.424 -15.255 48.654 1.00 88.88 595 VAL A CA 1
ATOM 4730 C C . VAL A 1 595 ? -55.636 -14.454 48.164 1.00 88.88 595 VAL A C 1
ATOM 4732 O O . VAL A 1 595 ? -56.717 -14.543 48.748 1.00 88.88 595 VAL A O 1
ATOM 4735 N N . ILE A 1 596 ? -55.463 -13.683 47.087 1.00 86.81 596 ILE A N 1
ATOM 4736 C CA . ILE A 1 596 ? -56.522 -12.929 46.395 1.00 86.81 596 ILE A CA 1
ATOM 4737 C C . ILE A 1 596 ? -56.425 -13.204 44.888 1.00 86.81 596 ILE A C 1
ATOM 4739 O O . ILE A 1 596 ? -55.326 -13.153 44.333 1.00 86.81 596 ILE A O 1
ATOM 4743 N N . VAL A 1 597 ? -57.566 -13.438 44.232 1.00 86.56 597 VAL A N 1
ATOM 4744 C CA . VAL A 1 597 ? -57.693 -13.655 42.778 1.00 86.56 597 VAL A CA 1
ATOM 4745 C C . VAL A 1 597 ? -58.676 -12.644 42.182 1.00 86.56 597 VAL A C 1
ATOM 4747 O O . VAL A 1 597 ? -59.749 -12.439 42.749 1.00 86.56 597 VAL A O 1
ATOM 4750 N N . ARG A 1 598 ? -58.344 -12.017 41.046 1.00 83.38 598 ARG A N 1
ATOM 4751 C CA . ARG A 1 598 ? -59.158 -10.977 40.379 1.00 83.38 598 ARG A CA 1
ATOM 4752 C C . ARG A 1 598 ? -59.302 -11.243 38.875 1.00 83.38 598 ARG A C 1
ATOM 4754 O O . ARG A 1 598 ? -58.347 -11.702 38.254 1.00 83.38 598 ARG A O 1
ATOM 4761 N N . ASN A 1 599 ? -60.454 -10.904 38.285 1.00 81.06 599 ASN A N 1
ATOM 4762 C CA . ASN A 1 599 ? -60.619 -10.836 36.824 1.00 81.06 599 ASN A CA 1
ATOM 4763 C C . ASN A 1 599 ? -60.206 -9.451 36.294 1.00 81.06 599 ASN A C 1
ATOM 4765 O O . ASN A 1 599 ? -60.714 -8.427 36.756 1.00 81.06 599 ASN A O 1
ATOM 4769 N N . THR A 1 600 ? -59.287 -9.425 35.328 1.00 77.44 600 THR A N 1
ATOM 4770 C CA . THR A 1 600 ? -58.719 -8.213 34.710 1.00 77.44 600 THR A CA 1
ATOM 4771 C C . THR A 1 600 ? -58.895 -8.155 33.186 1.00 77.44 600 THR A C 1
ATOM 4773 O O . THR A 1 600 ? -58.296 -7.296 32.545 1.00 77.44 600 THR A O 1
ATOM 4776 N N . GLY A 1 601 ? -59.705 -9.046 32.598 1.00 70.88 601 GLY A N 1
ATOM 4777 C CA . GLY A 1 601 ? -60.051 -9.035 31.168 1.00 70.88 601 GLY A CA 1
ATOM 4778 C C . GLY A 1 601 ? -61.466 -8.519 30.889 1.00 70.88 601 GLY A C 1
ATOM 4779 O O . GLY A 1 601 ? -62.257 -8.320 31.806 1.00 70.88 601 GLY A O 1
ATOM 4780 N N . ASP A 1 602 ? -61.808 -8.348 29.610 1.00 63.44 602 ASP A N 1
ATOM 4781 C CA . ASP A 1 602 ? -63.030 -7.646 29.171 1.00 63.44 602 ASP A CA 1
ATOM 4782 C C . ASP A 1 602 ? -64.306 -8.514 29.161 1.00 63.44 602 ASP A C 1
ATOM 4784 O O . ASP A 1 602 ? -65.397 -8.037 28.841 1.00 63.44 602 ASP A O 1
ATOM 4788 N N . ARG A 1 603 ? -64.196 -9.798 29.525 1.00 73.44 603 ARG A N 1
ATOM 4789 C CA . ARG A 1 603 ? -65.322 -10.737 29.670 1.00 73.44 603 ARG A CA 1
ATOM 4790 C C . ARG A 1 603 ? -65.399 -11.249 31.107 1.00 73.44 603 ARG A C 1
ATOM 4792 O O . ARG A 1 603 ? -64.387 -11.416 31.782 1.00 73.44 603 ARG A O 1
ATOM 4799 N N . GLU A 1 604 ? -66.607 -11.565 31.562 1.00 73.12 604 GLU A N 1
ATOM 4800 C CA . GLU A 1 604 ? -66.809 -12.398 32.750 1.00 73.12 604 GLU A CA 1
ATOM 4801 C C . GLU A 1 604 ? -66.098 -13.762 32.628 1.00 73.12 604 GLU A C 1
ATOM 4803 O O . GLU A 1 604 ? -66.053 -14.369 31.550 1.00 73.12 604 GLU A O 1
ATOM 4808 N N . ALA A 1 605 ? -65.569 -14.231 33.759 1.00 74.12 605 ALA A N 1
ATOM 4809 C CA . ALA A 1 605 ? -65.060 -15.583 33.951 1.00 74.12 605 ALA A CA 1
ATOM 4810 C C . ALA A 1 605 ? -66.085 -16.400 34.756 1.00 74.12 605 ALA A C 1
ATOM 4812 O O . ALA A 1 605 ? -66.741 -15.858 35.651 1.00 74.12 605 ALA A O 1
ATOM 4813 N N . ARG A 1 606 ? -66.262 -17.687 34.439 1.00 78.56 606 ARG A N 1
ATOM 4814 C CA . ARG A 1 606 ? -67.311 -18.550 35.020 1.00 78.56 606 ARG A CA 1
ATOM 4815 C C . ARG A 1 606 ? -66.724 -19.803 35.683 1.00 78.56 606 ARG A C 1
ATOM 4817 O O . ARG A 1 606 ? -65.839 -20.436 35.127 1.00 78.56 606 ARG A O 1
ATOM 4824 N N . ASN A 1 607 ? -67.240 -20.172 36.856 1.00 80.62 607 ASN A N 1
ATOM 4825 C CA . ASN A 1 607 ? -66.734 -21.269 37.697 1.00 80.62 607 ASN A CA 1
ATOM 4826 C C . ASN A 1 607 ? -65.230 -21.134 38.028 1.00 80.62 607 ASN A C 1
ATOM 4828 O O . ASN A 1 607 ? -64.436 -22.018 37.712 1.00 80.62 607 ASN A O 1
ATOM 4832 N N . VAL A 1 608 ? -64.819 -20.015 38.629 1.00 84.25 608 VAL A N 1
ATOM 4833 C CA . VAL A 1 608 ? -63.417 -19.785 39.014 1.00 84.25 608 VAL A CA 1
ATOM 4834 C C . VAL A 1 608 ? -63.090 -20.539 40.308 1.00 84.25 608 VAL A C 1
ATOM 4836 O O . VAL A 1 608 ? -63.786 -20.365 41.304 1.00 84.25 608 VAL A O 1
ATOM 4839 N N . ILE A 1 609 ? -62.028 -21.346 40.310 1.00 84.75 609 ILE A N 1
ATOM 4840 C CA . ILE A 1 609 ? -61.546 -22.148 41.454 1.00 84.75 609 ILE A CA 1
ATOM 4841 C C . ILE A 1 609 ? -60.078 -21.791 41.724 1.00 84.75 609 ILE A C 1
ATOM 4843 O O . ILE A 1 609 ? -59.332 -21.572 40.770 1.00 84.75 609 ILE A O 1
ATOM 4847 N N . SER A 1 610 ? -59.640 -21.730 42.989 1.00 88.44 610 SER A N 1
ATOM 4848 C CA . SER A 1 610 ? -58.249 -21.417 43.363 1.00 88.44 610 SER A CA 1
ATOM 4849 C C . SER A 1 610 ? -57.753 -22.186 44.597 1.00 88.44 610 SER A C 1
ATOM 4851 O O . SER A 1 610 ? -58.518 -22.440 45.527 1.00 88.44 610 SER A O 1
ATOM 4853 N N . GLY A 1 611 ? -56.462 -22.542 44.616 1.00 85.94 611 GLY A N 1
ATOM 4854 C CA . GLY A 1 611 ? -55.837 -23.323 45.689 1.00 85.94 611 GLY A CA 1
ATOM 4855 C C . GLY A 1 611 ? -54.319 -23.128 45.810 1.00 85.94 611 GLY A C 1
ATOM 4856 O O . GLY A 1 611 ? -53.692 -22.462 44.987 1.00 85.94 611 GLY A O 1
ATOM 4857 N N . ILE A 1 612 ? -53.740 -23.702 46.872 1.00 86.75 612 ILE A N 1
ATOM 4858 C CA . ILE A 1 612 ? -52.293 -23.754 47.153 1.00 86.75 612 ILE A CA 1
ATOM 4859 C C . ILE A 1 612 ? -51.880 -25.231 47.196 1.00 86.75 612 ILE A C 1
ATOM 4861 O O . ILE A 1 612 ? -52.574 -26.018 47.838 1.00 86.75 612 ILE A O 1
ATOM 4865 N N . ASP A 1 613 ? -50.759 -25.581 46.570 1.00 81.75 613 ASP A N 1
ATOM 4866 C CA . ASP A 1 613 ? -50.206 -26.941 46.511 1.00 81.75 613 ASP A CA 1
ATOM 4867 C C . ASP A 1 613 ? -48.685 -26.930 46.786 1.00 81.75 613 ASP A C 1
ATOM 4869 O O . ASP A 1 613 ? -48.023 -25.904 46.593 1.00 81.75 613 ASP A O 1
ATOM 4873 N N . TRP A 1 614 ? -48.110 -28.037 47.270 1.00 84.50 614 TRP A N 1
ATOM 4874 C CA . TRP A 1 614 ? -46.674 -28.148 47.571 1.00 84.50 614 TRP A CA 1
ATOM 4875 C C . TRP A 1 614 ? -46.139 -29.583 47.537 1.00 84.50 614 TRP A C 1
ATOM 4877 O O . TRP A 1 614 ? -46.843 -30.555 47.792 1.00 84.50 614 TRP A O 1
ATOM 4887 N N . SER A 1 615 ? -44.838 -29.708 47.263 1.00 69.44 615 SER A N 1
ATOM 4888 C CA . SER A 1 615 ? -44.134 -30.994 47.229 1.00 69.44 615 SER A CA 1
ATOM 4889 C C . SER A 1 615 ? -43.806 -31.530 48.629 1.00 69.44 615 SER A C 1
ATOM 4891 O O . SER A 1 615 ? -43.194 -30.812 49.424 1.00 69.44 615 SER A O 1
ATOM 4893 N N . ASP A 1 616 ? -44.085 -32.815 48.862 1.00 68.44 616 ASP A N 1
ATOM 4894 C CA . ASP A 1 616 ? -43.682 -33.602 50.039 1.00 68.44 616 ASP A CA 1
ATOM 4895 C C . ASP A 1 616 ? -44.153 -33.041 51.401 1.00 68.44 616 ASP A C 1
ATOM 4897 O O . ASP A 1 616 ? -45.015 -32.167 51.498 1.00 68.44 616 ASP A O 1
ATOM 4901 N N . ASN A 1 617 ? -43.563 -33.543 52.491 1.00 69.25 617 ASN A N 1
ATOM 4902 C CA . ASN A 1 617 ? -43.828 -33.143 53.881 1.00 69.25 617 ASN A CA 1
ATOM 4903 C C . ASN A 1 617 ? -43.298 -31.724 54.222 1.00 69.25 617 ASN A C 1
ATOM 4905 O O . ASN A 1 617 ? -42.866 -31.470 55.349 1.00 69.25 617 ASN A O 1
ATOM 4909 N N . ALA A 1 618 ? -43.281 -30.806 53.250 1.00 72.88 618 ALA A N 1
ATOM 4910 C CA . ALA A 1 618 ? -42.800 -29.435 53.396 1.00 72.88 618 ALA A CA 1
ATOM 4911 C C . ALA A 1 618 ? -43.621 -28.646 54.421 1.00 72.88 618 ALA A C 1
ATOM 4913 O O . ALA A 1 618 ? -43.054 -27.979 55.294 1.00 72.88 618 ALA A O 1
ATOM 4914 N N . PHE A 1 619 ? -44.952 -28.757 54.320 1.00 81.31 619 PHE A N 1
ATOM 4915 C CA . PHE A 1 619 ? -45.899 -28.099 55.210 1.00 81.31 619 PHE A CA 1
ATOM 4916 C C . PHE A 1 619 ? -47.046 -29.020 55.628 1.00 81.31 619 PHE A C 1
ATOM 4918 O O . PHE A 1 619 ? -47.629 -29.726 54.808 1.00 81.31 619 PHE A O 1
ATOM 4925 N N . GLU A 1 620 ? -47.414 -28.955 56.905 1.00 81.50 620 GLU A N 1
ATOM 4926 C CA . GLU A 1 620 ? -48.672 -29.502 57.419 1.00 81.50 620 GLU A CA 1
ATOM 4927 C C . GLU A 1 620 ? -49.755 -28.410 57.359 1.00 81.50 620 GLU A C 1
ATOM 4929 O O . GLU A 1 620 ? -49.528 -27.282 57.810 1.00 81.50 620 GLU A O 1
ATOM 4934 N N . SER A 1 621 ? -50.918 -28.724 56.777 1.00 77.06 621 SER A N 1
ATOM 4935 C CA . SER A 1 621 ? -52.030 -27.776 56.618 1.00 77.06 621 SER A CA 1
ATOM 4936 C C . SER A 1 621 ? -52.959 -27.795 57.828 1.00 77.06 621 SER A C 1
ATOM 4938 O O . SER A 1 621 ? -53.549 -28.823 58.154 1.00 77.06 621 SER A O 1
ATOM 4940 N N . MET A 1 622 ? -53.148 -26.636 58.461 1.00 75.38 622 MET A N 1
ATOM 4941 C CA . MET A 1 622 ? -54.041 -26.446 59.614 1.00 75.38 622 MET A CA 1
ATOM 4942 C C . MET A 1 622 ? -55.350 -25.724 59.238 1.00 75.38 622 MET A C 1
ATOM 4944 O O . MET A 1 622 ? -55.956 -25.024 60.058 1.00 75.38 622 MET A O 1
ATOM 4948 N N . GLY A 1 623 ? -55.781 -25.901 57.985 1.00 76.62 623 GLY A N 1
ATOM 4949 C CA . GLY A 1 623 ? -57.055 -25.422 57.449 1.00 76.62 623 GLY A CA 1
ATOM 4950 C C . GLY A 1 623 ? -57.023 -24.005 56.865 1.00 76.62 623 GLY A C 1
ATOM 4951 O O . GLY A 1 623 ? -56.127 -23.203 57.147 1.00 76.62 623 GLY A O 1
ATOM 4952 N N . CYS A 1 624 ? -58.045 -23.713 56.056 1.00 83.12 624 CYS A N 1
ATOM 4953 C CA . CYS A 1 624 ? -58.233 -22.445 55.354 1.00 83.12 624 CYS A CA 1
ATOM 4954 C C . CYS A 1 624 ? -59.627 -21.842 55.606 1.00 83.12 624 CYS A C 1
ATOM 4956 O O . CYS A 1 624 ? -60.572 -22.557 55.940 1.00 83.12 624 CYS A O 1
ATOM 4958 N N . THR A 1 625 ? -59.766 -20.528 55.427 1.00 78.06 625 THR A N 1
ATOM 4959 C CA . THR A 1 625 ? -61.020 -19.768 55.542 1.00 78.06 625 THR A CA 1
ATOM 4960 C C . THR A 1 625 ? -61.138 -18.727 54.422 1.00 78.06 625 THR A C 1
ATOM 4962 O O . THR A 1 625 ? -60.139 -18.172 53.971 1.00 78.06 625 THR A O 1
ATOM 4965 N N . GLY A 1 626 ? -62.362 -18.445 53.968 1.00 84.50 626 GLY A N 1
ATOM 4966 C CA . GLY A 1 626 ? -62.638 -17.510 52.869 1.00 84.50 626 GLY A CA 1
ATOM 4967 C C . GLY A 1 626 ? -63.300 -18.189 51.670 1.00 84.50 626 GLY A C 1
ATOM 4968 O O . GLY A 1 626 ? -63.955 -19.215 51.823 1.00 84.50 626 GLY A O 1
ATOM 4969 N N . THR A 1 627 ? -63.168 -17.588 50.487 1.00 82.81 627 THR A N 1
ATOM 4970 C CA . THR A 1 627 ? -63.812 -18.035 49.241 1.00 82.81 627 THR A CA 1
ATOM 4971 C C . THR A 1 627 ? -62.766 -18.599 48.281 1.00 82.81 627 THR A C 1
ATOM 4973 O O . THR A 1 627 ? -61.979 -17.838 47.720 1.00 82.81 627 THR A O 1
ATOM 4976 N N . LEU A 1 628 ? -62.766 -19.924 48.103 1.00 82.06 628 LEU A N 1
ATOM 4977 C CA . LEU A 1 628 ? -61.868 -20.645 47.188 1.00 82.06 628 LEU A CA 1
ATOM 4978 C C . LEU A 1 628 ? -62.514 -20.942 45.819 1.00 82.06 628 LEU A C 1
ATOM 4980 O O . LEU A 1 628 ? -61.809 -21.297 44.878 1.00 82.06 628 LEU A O 1
ATOM 4984 N N . GLU A 1 629 ? -63.830 -20.741 45.684 1.00 84.44 629 GLU A N 1
ATOM 4985 C CA . GLU A 1 629 ? -64.599 -20.957 44.450 1.00 84.44 629 GLU A CA 1
ATOM 4986 C C . GLU A 1 629 ? -65.608 -19.817 44.217 1.00 84.44 629 GLU A C 1
ATOM 4988 O O . GLU A 1 629 ? -66.224 -19.329 45.167 1.00 84.44 629 GLU A O 1
ATOM 4993 N N . ALA A 1 630 ? -65.806 -19.397 42.964 1.00 81.75 630 ALA A N 1
ATOM 4994 C CA . ALA A 1 630 ? -66.741 -18.342 42.567 1.00 81.75 630 ALA A CA 1
ATOM 4995 C C . ALA A 1 630 ? -67.455 -18.681 41.243 1.00 81.75 630 ALA A C 1
ATOM 4997 O O . ALA A 1 630 ? -66.831 -18.812 40.192 1.00 81.75 630 ALA A O 1
ATOM 4998 N N . ALA A 1 631 ? -68.789 -18.779 41.269 1.00 78.75 631 ALA A N 1
ATOM 4999 C CA . ALA A 1 631 ? -69.587 -19.193 40.105 1.00 78.75 631 ALA A CA 1
ATOM 5000 C C . ALA A 1 631 ? -69.495 -18.226 38.903 1.00 78.75 631 ALA A C 1
ATOM 5002 O O . ALA A 1 631 ? -69.521 -18.663 37.753 1.00 78.75 631 ALA A O 1
ATOM 5003 N N . VAL A 1 632 ? -69.362 -16.920 39.155 1.00 79.75 632 VAL A N 1
ATOM 5004 C CA . VAL A 1 632 ? -69.064 -15.890 38.145 1.00 79.75 632 VAL A CA 1
ATOM 5005 C C . VAL A 1 632 ? -68.155 -14.840 38.782 1.00 79.75 632 VAL A C 1
ATOM 5007 O O . VAL A 1 632 ? -68.380 -14.457 39.929 1.00 79.75 632 VAL A O 1
ATOM 5010 N N . LEU A 1 633 ? -67.164 -14.359 38.030 1.00 79.69 633 LEU A N 1
ATOM 5011 C CA . LEU A 1 633 ? -66.290 -13.246 38.395 1.00 79.69 633 LEU A CA 1
ATOM 5012 C C . LEU A 1 633 ? -66.247 -12.257 37.215 1.00 79.69 633 LEU A C 1
ATOM 5014 O O . LEU A 1 633 ? -65.663 -12.551 36.166 1.00 79.69 633 LEU A O 1
ATOM 5018 N N . LYS A 1 634 ? -66.917 -11.107 37.336 1.00 80.62 634 LYS A N 1
ATOM 5019 C CA . LYS A 1 634 ? -66.987 -10.087 36.270 1.00 80.62 634 LYS A CA 1
ATOM 5020 C C . LYS A 1 634 ? -65.679 -9.284 36.164 1.00 80.62 634 LYS A C 1
ATOM 5022 O O . LYS A 1 634 ? -64.896 -9.301 37.114 1.00 80.62 634 LYS A O 1
ATOM 5027 N N . PRO A 1 635 ? -65.442 -8.549 35.059 1.00 77.12 635 PRO A N 1
ATOM 5028 C CA . PRO A 1 635 ? -64.304 -7.636 34.947 1.00 77.12 635 PRO A CA 1
ATOM 5029 C C . PRO A 1 635 ? -64.196 -6.707 36.170 1.00 77.12 635 PRO A C 1
ATOM 5031 O O . PRO A 1 635 ? -65.143 -5.994 36.502 1.00 77.12 635 PRO A O 1
ATOM 5034 N N . GLY A 1 636 ? -63.057 -6.751 36.866 1.00 75.88 636 GLY A N 1
ATOM 5035 C CA . GLY A 1 636 ? -62.784 -5.990 38.090 1.00 75.88 636 GLY A CA 1
ATOM 5036 C C . GLY A 1 636 ? -63.200 -6.648 39.418 1.00 75.88 636 GLY A C 1
ATOM 5037 O O . GLY A 1 636 ? -62.756 -6.183 40.469 1.00 75.88 636 GLY A O 1
ATOM 5038 N N . GLU A 1 637 ? -63.999 -7.722 39.417 1.00 84.38 637 GLU A N 1
ATOM 5039 C CA . GLU A 1 637 ? -64.386 -8.449 40.641 1.00 84.38 637 GLU A CA 1
ATOM 5040 C C . GLU A 1 637 ? -63.260 -9.382 41.141 1.00 84.38 637 GLU A C 1
ATOM 5042 O O . GLU A 1 637 ? -62.402 -9.830 40.372 1.00 84.38 637 GLU A O 1
ATOM 5047 N N . GLN A 1 638 ? -63.248 -9.674 42.451 1.00 87.19 638 GLN A N 1
ATOM 5048 C CA . GLN A 1 638 ? -62.217 -10.491 43.106 1.00 87.19 638 GLN A CA 1
ATOM 5049 C C . GLN A 1 638 ? -62.767 -11.423 44.199 1.00 87.19 638 GLN A C 1
ATOM 5051 O O . GLN A 1 638 ? -63.786 -11.133 44.825 1.00 87.19 638 GLN A O 1
ATOM 5056 N N . MET A 1 639 ? -62.028 -12.497 44.476 1.00 85.81 639 MET A N 1
ATOM 5057 C CA . MET A 1 639 ? -62.247 -13.489 45.539 1.00 85.81 639 MET A CA 1
ATOM 5058 C C . MET A 1 639 ? -60.975 -13.641 46.394 1.00 85.81 639 MET A C 1
ATOM 5060 O O . MET A 1 639 ? -59.884 -13.308 45.933 1.00 85.81 639 MET A O 1
ATOM 5064 N N . GLN A 1 640 ? -61.092 -14.100 47.646 1.00 89.56 640 GLN A N 1
ATOM 5065 C CA . GLN A 1 640 ? -59.951 -14.183 48.574 1.00 89.56 640 GLN A CA 1
ATOM 5066 C C . GLN A 1 640 ? -60.117 -15.247 49.670 1.00 89.56 640 GLN A C 1
ATOM 5068 O O . GLN A 1 640 ? -61.231 -15.495 50.142 1.00 89.56 640 GLN A O 1
ATOM 5073 N N . TYR A 1 641 ? -58.997 -15.818 50.124 1.00 88.62 641 TYR A N 1
ATOM 5074 C CA . TYR A 1 641 ? -58.935 -16.802 51.211 1.00 88.62 641 TYR A CA 1
ATOM 5075 C C . TYR A 1 641 ? -57.610 -16.742 52.001 1.00 88.62 641 TYR A C 1
ATOM 5077 O O . TYR A 1 641 ? -56.669 -16.037 51.634 1.00 88.62 641 TYR A O 1
ATOM 5085 N N . SER A 1 642 ? -57.550 -17.456 53.127 1.00 85.38 642 SER A N 1
ATOM 5086 C CA . SER A 1 642 ? -56.415 -17.524 54.056 1.00 85.38 642 SER A CA 1
ATOM 5087 C C . SER A 1 642 ? -56.217 -18.953 54.569 1.00 85.38 642 SER A C 1
ATOM 5089 O O . SER A 1 642 ? -57.201 -19.659 54.753 1.00 85.38 642 SER A O 1
ATOM 5091 N N . CYS A 1 643 ? -54.979 -19.384 54.817 1.00 86.06 643 CYS A N 1
ATOM 5092 C CA . CYS A 1 643 ? -54.598 -20.733 55.256 1.00 86.06 643 CYS A CA 1
ATOM 5093 C C . CYS A 1 643 ? -53.514 -20.688 56.351 1.00 86.06 643 CYS A C 1
ATOM 5095 O O . CYS A 1 643 ? -52.688 -19.773 56.368 1.00 86.06 643 CYS A O 1
ATOM 5097 N N . ARG A 1 644 ? -53.466 -21.690 57.244 1.00 83.19 644 ARG A N 1
ATOM 5098 C CA . ARG A 1 644 ? -52.383 -21.868 58.241 1.00 83.19 644 ARG A CA 1
ATOM 5099 C C . ARG A 1 644 ? -51.526 -23.095 57.946 1.00 83.19 644 ARG A C 1
ATOM 5101 O O . ARG A 1 644 ? -52.069 -24.144 57.618 1.00 83.19 644 ARG A O 1
ATOM 5108 N N . LEU A 1 645 ? -50.208 -22.956 58.099 1.00 84.69 645 LEU A N 1
ATOM 5109 C CA . LEU A 1 645 ? -49.192 -23.935 57.696 1.00 84.69 645 LEU A CA 1
ATOM 5110 C C . LEU A 1 645 ? -48.105 -24.118 58.769 1.00 84.69 645 LEU A C 1
ATOM 5112 O O . LEU A 1 645 ? -47.796 -23.186 59.516 1.00 84.69 645 LEU A O 1
ATOM 5116 N N . LYS A 1 646 ? -47.470 -25.295 58.801 1.00 80.44 646 LYS A N 1
ATOM 5117 C CA . LYS A 1 646 ? -46.357 -25.632 59.709 1.00 80.44 646 LYS A CA 1
ATOM 5118 C C . LYS A 1 646 ? -45.173 -26.230 58.957 1.00 80.44 646 LYS A C 1
ATOM 5120 O O . LYS A 1 646 ? -45.350 -27.218 58.260 1.00 80.44 646 LYS A O 1
ATOM 5125 N N . ALA A 1 647 ? -43.981 -25.651 59.098 1.00 77.38 647 ALA A N 1
ATOM 5126 C CA . ALA A 1 647 ? -42.787 -26.053 58.352 1.00 77.38 647 ALA A CA 1
ATOM 5127 C C . ALA A 1 647 ? -42.161 -27.365 58.864 1.00 77.38 647 ALA A C 1
ATOM 5129 O O . ALA A 1 647 ? -41.860 -27.491 60.054 1.00 77.38 647 ALA A O 1
ATOM 5130 N N . GLY A 1 648 ? -41.920 -28.303 57.945 1.00 73.88 648 GLY A N 1
ATOM 5131 C CA . GLY A 1 648 ? -41.371 -29.636 58.204 1.00 73.88 648 GLY A CA 1
ATOM 5132 C C . GLY A 1 648 ? -39.842 -29.703 58.342 1.00 73.88 648 GLY A C 1
ATOM 5133 O O . GLY A 1 648 ? -39.207 -28.876 59.004 1.00 73.88 648 GLY A O 1
ATOM 5134 N N . SER A 1 649 ? -39.246 -30.749 57.765 1.00 70.94 649 SER A N 1
ATOM 5135 C CA . SER A 1 649 ? -37.833 -31.132 57.932 1.00 70.94 649 SER A CA 1
ATOM 5136 C C . SER A 1 649 ? -36.833 -30.218 57.196 1.00 70.94 649 SER A C 1
ATOM 5138 O O . SER A 1 649 ? -37.199 -29.617 56.185 1.00 70.94 649 SER A O 1
ATOM 5140 N N . PRO A 1 650 ? -35.552 -30.154 57.630 1.00 68.44 650 PRO A N 1
ATOM 5141 C CA . PRO A 1 650 ? -34.465 -29.514 56.880 1.00 68.44 650 PRO A CA 1
ATOM 5142 C C . PRO A 1 650 ? -34.412 -29.961 55.410 1.00 68.44 650 PRO A C 1
ATOM 5144 O O . PRO A 1 650 ? -34.427 -31.156 55.131 1.00 68.44 650 PRO A O 1
ATOM 5147 N N . GLY A 1 651 ? -34.377 -29.005 54.480 1.00 73.00 651 GLY A N 1
ATOM 5148 C CA . GLY A 1 651 ? -34.591 -29.229 53.047 1.00 73.00 651 GLY A CA 1
ATOM 5149 C C . GLY A 1 651 ? -34.983 -27.941 52.313 1.00 73.00 651 GLY A C 1
ATOM 5150 O O . GLY A 1 651 ? -35.029 -26.870 52.918 1.00 73.00 651 GLY A O 1
ATOM 5151 N N . THR A 1 652 ? -35.253 -28.033 51.008 1.00 76.25 652 THR A N 1
ATOM 5152 C CA . THR A 1 652 ? -35.837 -26.942 50.203 1.00 76.25 652 THR A CA 1
ATOM 5153 C C . THR A 1 652 ? -36.937 -27.505 49.308 1.00 76.25 652 THR A C 1
ATOM 5155 O O . THR A 1 652 ? -36.703 -28.498 48.625 1.00 76.25 652 THR A O 1
ATOM 5158 N N . TYR A 1 653 ? -38.116 -26.883 49.316 1.00 79.25 653 TYR A N 1
ATOM 5159 C CA . TYR A 1 653 ? -39.353 -27.437 48.749 1.00 79.25 653 TYR A CA 1
ATOM 5160 C C . TYR A 1 653 ? -40.028 -26.455 47.784 1.00 79.25 653 TYR A C 1
ATOM 5162 O O . TYR A 1 653 ? -39.853 -25.242 47.929 1.00 79.25 653 TYR A O 1
ATOM 5170 N N . ASN A 1 654 ? -40.811 -26.968 46.829 1.00 81.88 654 ASN A N 1
ATOM 5171 C CA . ASN A 1 654 ? -41.570 -26.164 45.864 1.00 81.88 654 ASN A CA 1
ATOM 5172 C C . ASN A 1 654 ? -43.019 -25.952 46.336 1.00 81.88 654 ASN A C 1
ATOM 5174 O O . ASN A 1 654 ? -43.625 -26.854 46.915 1.00 81.88 654 ASN A O 1
ATOM 5178 N N . VAL A 1 655 ? -43.577 -24.778 46.033 1.00 83.94 655 VAL A N 1
ATOM 5179 C CA . VAL A 1 655 ? -44.969 -24.394 46.317 1.00 83.94 655 VAL A CA 1
ATOM 5180 C C . VAL A 1 655 ? -45.577 -23.736 45.074 1.00 83.94 655 VAL A C 1
ATOM 5182 O O . VAL A 1 655 ? -44.904 -22.954 44.397 1.00 83.94 655 VAL A O 1
ATOM 5185 N N . GLU A 1 656 ? -46.845 -24.025 44.790 1.00 86.38 656 GLU A N 1
ATOM 5186 C CA . GLU A 1 656 ? -47.651 -23.388 43.745 1.00 86.38 656 GLU A CA 1
ATOM 5187 C C . GLU A 1 656 ? -48.948 -22.801 44.322 1.00 86.38 656 GLU A C 1
ATOM 5189 O O . GLU A 1 656 ? -49.540 -23.344 45.251 1.00 86.38 656 GLU A O 1
ATOM 5194 N N . ILE A 1 657 ? -49.405 -21.686 43.753 1.00 88.06 657 ILE A N 1
ATOM 5195 C CA . ILE A 1 657 ? -50.746 -21.129 43.963 1.00 88.06 657 ILE A CA 1
ATOM 5196 C C . ILE A 1 657 ? -51.374 -20.927 42.588 1.00 88.06 657 ILE A C 1
ATOM 5198 O O . ILE A 1 657 ? -50.751 -20.298 41.735 1.00 88.06 657 ILE A O 1
ATOM 5202 N N . SER A 1 658 ? -52.577 -21.445 42.355 1.00 85.62 658 SER A N 1
ATOM 5203 C CA . SER A 1 658 ? -53.233 -21.430 41.039 1.00 85.62 658 SER A CA 1
ATOM 5204 C C . SER A 1 658 ? -54.683 -20.954 41.107 1.00 85.62 658 SER A C 1
ATOM 5206 O O . SER A 1 658 ? -55.314 -20.976 42.168 1.00 85.62 658 SER A O 1
ATOM 5208 N N . ALA A 1 659 ? -55.207 -20.500 39.968 1.00 83.88 659 ALA A N 1
ATOM 5209 C CA . ALA A 1 659 ? -56.609 -20.162 39.768 1.00 83.88 659 ALA A CA 1
ATOM 5210 C C . ALA A 1 659 ? -57.045 -20.470 38.324 1.00 83.88 659 ALA A C 1
ATOM 5212 O O . ALA A 1 659 ? -56.306 -20.196 37.375 1.00 83.88 659 ALA A O 1
ATOM 5213 N N . VAL A 1 660 ? -58.244 -21.033 38.156 1.00 82.25 660 VAL A N 1
ATOM 5214 C CA . VAL A 1 660 ? -58.738 -21.552 36.870 1.00 82.25 660 VAL A CA 1
ATOM 5215 C C . VAL A 1 660 ? -60.235 -21.313 36.674 1.00 82.25 660 VAL A C 1
ATOM 5217 O O . VAL A 1 660 ? -61.022 -21.512 37.593 1.00 82.25 660 VAL A O 1
ATOM 5220 N N . GLU A 1 661 ? -60.628 -20.917 35.465 1.00 78.56 661 GLU A N 1
ATOM 5221 C CA . GLU A 1 661 ? -62.009 -20.888 34.971 1.00 78.56 661 GLU A CA 1
ATOM 5222 C C . GLU A 1 661 ? -62.426 -22.299 34.503 1.00 78.56 661 GLU A C 1
ATOM 5224 O O . GLU A 1 661 ? -61.966 -22.785 33.465 1.00 78.56 661 GLU A O 1
ATOM 5229 N N . ALA A 1 662 ? -63.280 -22.987 35.267 1.00 64.69 662 ALA A N 1
ATOM 5230 C CA . ALA A 1 662 ? -63.659 -24.374 35.002 1.00 64.69 662 ALA A CA 1
ATOM 5231 C C . ALA A 1 662 ? -64.725 -24.493 33.890 1.00 64.69 662 ALA A C 1
ATOM 5233 O O . ALA A 1 662 ? -65.938 -24.464 34.138 1.00 64.69 662 ALA A O 1
ATOM 5234 N N . LEU A 1 663 ? -64.247 -24.667 32.653 1.00 59.44 663 LEU A N 1
ATOM 5235 C CA . LEU A 1 663 ? -65.042 -25.006 31.468 1.00 59.44 663 LEU A CA 1
ATOM 5236 C C . LEU A 1 663 ? -64.941 -26.508 31.142 1.00 59.44 663 LEU A C 1
ATOM 5238 O O . LEU A 1 663 ? -63.906 -27.131 31.366 1.00 59.44 663 LEU A O 1
ATOM 5242 N N . ALA A 1 664 ? -66.020 -27.088 30.605 1.00 50.53 664 ALA A N 1
ATOM 5243 C CA . ALA A 1 664 ? -66.138 -28.535 30.367 1.00 50.53 664 ALA A CA 1
ATOM 5244 C C . ALA A 1 664 ? -65.246 -29.071 29.227 1.00 50.53 664 ALA A C 1
ATOM 5246 O O . ALA A 1 664 ? -64.919 -30.255 29.207 1.00 50.53 664 ALA A O 1
ATOM 5247 N N . GLU A 1 665 ? -64.838 -28.199 28.306 1.00 49.69 665 GLU A N 1
ATOM 5248 C CA . GLU A 1 665 ? -63.822 -28.461 27.287 1.00 49.69 665 GLU A CA 1
ATOM 5249 C C . GLU A 1 665 ? -62.692 -27.441 27.499 1.00 49.69 665 GLU A C 1
ATOM 5251 O O . GLU A 1 665 ? -62.950 -26.255 27.724 1.00 49.69 665 GLU A O 1
ATOM 5256 N N . GLY A 1 666 ? -61.443 -27.913 27.534 1.00 50.72 666 GLY A N 1
ATOM 5257 C CA . GLY A 1 666 ? -60.319 -27.171 28.116 1.00 50.72 666 GLY A CA 1
ATOM 5258 C C . GLY A 1 666 ? -59.926 -25.907 27.346 1.00 50.72 666 GLY A C 1
ATOM 5259 O O . GLY A 1 666 ? -59.167 -25.983 26.385 1.00 50.72 666 GLY A O 1
ATOM 5260 N N . GLY A 1 667 ? -60.395 -24.744 27.810 1.00 52.59 667 GLY A N 1
ATOM 5261 C CA . GLY A 1 667 ? -60.083 -23.437 27.213 1.00 52.59 667 GLY A CA 1
ATOM 5262 C C . GLY A 1 667 ? -60.468 -22.218 28.063 1.00 52.59 667 GLY A C 1
ATOM 5263 O O . GLY A 1 667 ? -60.681 -21.140 27.515 1.00 52.59 667 GLY A O 1
ATOM 5264 N N . GLY A 1 668 ? -60.618 -22.386 29.382 1.00 63.03 668 GLY A N 1
ATOM 5265 C CA . GLY A 1 668 ? -60.896 -21.287 30.316 1.00 63.03 668 GLY A CA 1
ATOM 5266 C C . GLY A 1 668 ? -59.632 -20.528 30.736 1.00 63.03 668 GLY A C 1
ATOM 5267 O O . GLY A 1 668 ? -58.517 -21.035 30.603 1.00 63.03 668 GLY A O 1
ATOM 5268 N N . ALA A 1 669 ? -59.793 -19.315 31.271 1.00 64.25 669 ALA A N 1
ATOM 5269 C CA . ALA A 1 669 ? -58.678 -18.539 31.815 1.00 64.25 669 ALA A CA 1
ATOM 5270 C C . ALA A 1 669 ? -57.971 -19.278 32.975 1.00 64.25 669 ALA A C 1
ATOM 5272 O O . ALA A 1 669 ? -58.598 -19.615 33.979 1.00 64.25 669 ALA A O 1
ATOM 5273 N N . TYR A 1 670 ? -56.656 -19.488 32.858 1.00 77.44 670 TYR A N 1
ATOM 5274 C CA . TYR A 1 670 ? -55.799 -20.115 33.874 1.00 77.44 670 TYR A CA 1
ATOM 5275 C C . TYR A 1 670 ? -54.648 -19.180 34.260 1.00 77.44 670 TYR A C 1
ATOM 5277 O O . TYR A 1 670 ? -54.101 -18.476 33.410 1.00 77.44 670 TYR A O 1
ATOM 5285 N N . THR A 1 671 ? -54.248 -19.194 35.532 1.00 81.06 671 THR A N 1
ATOM 5286 C CA . THR A 1 671 ? -53.073 -18.471 36.035 1.00 81.06 671 THR A CA 1
ATOM 5287 C C . THR A 1 671 ? -52.485 -19.181 37.262 1.00 81.06 671 THR A C 1
ATOM 5289 O O . THR A 1 671 ? -53.224 -19.769 38.054 1.00 81.06 671 THR A O 1
ATOM 5292 N N . SER A 1 672 ? -51.159 -19.163 37.432 1.00 83.06 672 SER A N 1
ATOM 5293 C CA . SER A 1 672 ? -50.504 -19.680 38.640 1.00 83.06 672 SER A CA 1
ATOM 5294 C C . SER A 1 672 ? -49.149 -19.029 38.933 1.00 83.06 672 SER A C 1
ATOM 5296 O O . SER A 1 672 ? -48.531 -18.408 38.068 1.00 83.06 672 SER A O 1
ATOM 5298 N N . THR A 1 673 ? -48.691 -19.181 40.177 1.00 81.81 673 THR A N 1
ATOM 5299 C CA . THR A 1 673 ? -47.451 -18.613 40.721 1.00 81.81 673 THR A CA 1
ATOM 5300 C C . THR A 1 673 ? -46.686 -19.697 41.484 1.00 81.81 673 THR A C 1
ATOM 5302 O O . THR A 1 673 ? -47.243 -20.314 42.391 1.00 81.81 673 THR A O 1
ATOM 5305 N N . ARG A 1 674 ? -45.408 -19.923 41.144 1.00 82.75 674 ARG A N 1
ATOM 5306 C CA . ARG A 1 674 ? -44.542 -20.976 41.722 1.00 82.75 674 ARG A CA 1
ATOM 5307 C C . ARG A 1 674 ? -43.300 -20.388 42.400 1.00 82.75 674 ARG A C 1
ATOM 5309 O O . ARG A 1 674 ? -42.706 -19.453 41.867 1.00 82.75 674 ARG A O 1
ATOM 5316 N N . PHE A 1 675 ? -42.889 -20.934 43.546 1.00 82.00 675 PHE A N 1
ATOM 5317 C CA . PHE A 1 675 ? -41.717 -20.477 44.319 1.00 82.00 675 PHE A CA 1
ATOM 5318 C C . PHE A 1 675 ? -41.158 -21.576 45.253 1.00 82.00 675 PHE A C 1
ATOM 5320 O O . PHE A 1 675 ? -41.712 -22.671 45.333 1.00 82.00 675 PHE A O 1
ATOM 5327 N N . GLN A 1 676 ? -40.044 -21.296 45.950 1.00 82.19 676 GLN A N 1
ATOM 5328 C CA . GLN A 1 676 ? -39.340 -22.248 46.831 1.00 82.19 676 GLN A CA 1
ATOM 5329 C C . GLN A 1 676 ? -39.155 -21.756 48.278 1.00 82.19 676 GLN A C 1
ATOM 5331 O O . GLN A 1 676 ? -39.114 -20.550 48.532 1.00 82.19 676 GLN A O 1
ATOM 5336 N N . VAL A 1 677 ? -39.007 -22.700 49.223 1.00 76.19 677 VAL A N 1
ATOM 5337 C CA . VAL A 1 677 ? -38.887 -22.445 50.678 1.00 76.19 677 VAL A CA 1
ATOM 5338 C C . VAL A 1 677 ? -37.853 -23.378 51.356 1.00 76.19 677 VAL A C 1
ATOM 5340 O O . VAL A 1 677 ? -37.867 -24.566 51.054 1.00 76.19 677 VAL A O 1
ATOM 5343 N N . SER A 1 678 ? -36.974 -22.889 52.262 1.00 74.12 678 SER A N 1
ATOM 5344 C CA . SER A 1 678 ? -35.741 -23.606 52.732 1.00 74.12 678 SER A CA 1
ATOM 5345 C C . SER A 1 678 ? -35.442 -23.638 54.269 1.00 74.12 678 SER A C 1
ATOM 5347 O O . SER A 1 678 ? -35.861 -22.704 54.961 1.00 74.12 678 SER A O 1
ATOM 5349 N N . ILE A 1 679 ? -34.727 -24.688 54.776 1.00 73.62 679 ILE A N 1
ATOM 5350 C CA . ILE A 1 679 ? -34.552 -25.171 56.200 1.00 73.62 679 ILE A CA 1
ATOM 5351 C C . ILE A 1 679 ? -33.165 -25.973 56.428 1.00 73.62 679 ILE A C 1
ATOM 5353 O O . ILE A 1 679 ? -32.824 -26.713 55.512 1.00 73.62 679 ILE A O 1
ATOM 5357 N N . THR A 1 680 ? -32.324 -25.908 57.533 1.00 53.84 680 THR A N 1
ATOM 5358 C CA . THR A 1 680 ? -30.772 -26.075 57.490 1.00 53.84 680 THR A CA 1
ATOM 5359 C C . THR A 1 680 ? -29.806 -26.780 58.598 1.00 53.84 680 THR A C 1
ATOM 5361 O O . THR A 1 680 ? -30.272 -26.951 59.727 1.00 53.84 680 THR A O 1
ATOM 5364 N N . SER A 1 681 ? -28.466 -27.140 58.293 1.00 44.19 681 SER A N 1
ATOM 5365 C CA . SER A 1 681 ? -27.295 -27.807 59.120 1.00 44.19 681 SER A CA 1
ATOM 5366 C C . SER A 1 681 ? -25.693 -27.736 58.696 1.00 44.19 681 SER A C 1
ATOM 5368 O O . SER A 1 681 ? -25.388 -26.834 57.920 1.00 44.19 681 SER A O 1
ATOM 5370 N N . LEU A 1 682 ? -24.659 -28.559 59.210 1.00 36.69 682 LEU A N 1
ATOM 5371 C CA . LEU A 1 682 ? -23.078 -28.440 59.362 1.00 36.69 682 LEU A CA 1
ATOM 5372 C C . LEU A 1 682 ? -22.137 -29.793 59.194 1.00 36.69 682 LEU A C 1
ATOM 5374 O O . LEU A 1 682 ? -22.825 -30.797 59.059 1.00 36.69 682 LEU A O 1
ATOM 5378 N N . LEU A 1 683 ? -20.752 -30.135 59.276 1.00 39.69 683 LEU A N 1
ATOM 5379 C CA . LEU A 1 683 ? -19.209 -29.754 59.260 1.00 39.69 683 LEU A CA 1
ATOM 5380 C C . LEU A 1 683 ? -18.182 -31.051 59.444 1.00 39.69 683 LEU A C 1
ATOM 5382 O O . LEU A 1 683 ? -18.813 -32.052 59.757 1.00 39.69 683 LEU A O 1
ATOM 5386 N N . LEU A 1 684 ? -16.787 -31.358 59.416 1.00 40.97 684 LEU A N 1
ATOM 5387 C CA . LEU A 1 684 ? -15.266 -31.040 59.076 1.00 40.97 684 LEU A CA 1
ATOM 5388 C C . LEU A 1 684 ? -14.235 -32.319 59.327 1.00 40.97 684 LEU A C 1
ATOM 5390 O O . LEU A 1 684 ? -14.845 -33.279 59.778 1.00 40.97 684 LEU A O 1
ATOM 5394 N N . LYS A 1 685 ? -12.843 -32.629 59.238 1.00 43.47 685 LYS A N 1
ATOM 5395 C CA . LYS A 1 685 ? -11.341 -32.318 58.805 1.00 43.47 685 LYS A CA 1
ATOM 5396 C C . LYS A 1 685 ? -10.285 -33.565 59.097 1.00 43.47 685 LYS A C 1
ATOM 5398 O O . LYS A 1 685 ? -10.861 -34.478 59.668 1.00 43.47 685 LYS A O 1
ATOM 5403 N N . VAL A 1 686 ? -8.896 -33.853 58.958 1.00 46.97 686 VAL A N 1
ATOM 5404 C CA . VAL A 1 686 ? -7.457 -33.563 58.340 1.00 46.97 686 VAL A CA 1
ATOM 5405 C C . VAL A 1 686 ? -6.286 -34.643 58.835 1.00 46.97 686 VAL A C 1
ATOM 5407 O O . VAL A 1 686 ? -6.760 -35.405 59.668 1.00 46.97 686 VAL A O 1
ATOM 5410 N N . LEU A 1 687 ? -4.916 -34.988 58.598 1.00 39.97 687 LEU A N 1
ATOM 5411 C CA . LEU A 1 687 ? -3.477 -34.654 58.009 1.00 39.97 687 LEU A CA 1
ATOM 5412 C C . LEU A 1 687 ? -2.356 -35.876 57.811 1.00 39.97 687 LEU A C 1
ATOM 5414 O O . LEU A 1 687 ? -2.782 -37.009 57.993 1.00 39.97 687 LEU A O 1
ATOM 5418 N N . GLY A 1 688 ? -0.978 -35.735 57.505 1.00 39.81 688 GLY A N 1
ATOM 5419 C CA . GLY A 1 688 ? 0.183 -36.797 57.336 1.00 39.81 688 GLY A CA 1
ATOM 5420 C C . GLY A 1 688 ? 1.782 -36.439 57.121 1.00 39.81 688 GLY A C 1
ATOM 5421 O O . GLY A 1 688 ? 2.051 -35.243 57.137 1.00 39.81 688 GLY A O 1
ATOM 5422 N N . TYR A 1 689 ? 2.839 -37.370 56.945 1.00 33.19 689 TYR A N 1
ATOM 5423 C CA . TYR A 1 689 ? 4.414 -37.176 57.010 1.00 33.19 689 TYR A CA 1
ATOM 5424 C C . TYR A 1 689 ? 5.588 -37.927 56.098 1.00 33.19 689 TYR A C 1
ATOM 5426 O O . TYR A 1 689 ? 5.352 -38.009 54.900 1.00 33.19 689 TYR A O 1
ATOM 5434 N N . LYS A 1 690 ? 6.877 -38.325 56.540 1.00 30.17 690 LYS A N 1
ATOM 5435 C CA . LYS A 1 690 ? 8.298 -38.430 55.826 1.00 30.17 690 LYS A CA 1
ATOM 5436 C C . LYS A 1 690 ? 9.388 -39.579 56.266 1.00 30.17 690 LYS A C 1
ATOM 5438 O O . LYS A 1 690 ? 8.941 -40.304 57.140 1.00 30.17 690 LYS A O 1
ATOM 5443 N N . THR A 1 691 ? 10.743 -39.911 55.980 1.00 30.22 691 THR A N 1
ATOM 5444 C CA . THR A 1 691 ? 12.142 -39.487 55.350 1.00 30.22 691 THR A CA 1
ATOM 5445 C C . THR A 1 691 ? 13.380 -40.567 55.314 1.00 30.22 691 THR A C 1
ATOM 5447 O O . THR A 1 691 ? 13.352 -41.349 56.264 1.00 30.22 691 THR A O 1
ATOM 5450 N N . VAL A 1 692 ? 14.510 -40.569 54.469 1.00 30.47 692 VAL A N 1
ATOM 5451 C CA . VAL A 1 692 ? 15.781 -41.522 54.425 1.00 30.47 692 VAL A CA 1
ATOM 5452 C C . VAL A 1 692 ? 17.305 -40.985 54.091 1.00 30.47 692 VAL A C 1
ATOM 5454 O O . VAL A 1 692 ? 17.600 -39.901 54.588 1.00 30.47 692 VAL A O 1
ATOM 5457 N N . ASN A 1 693 ? 18.330 -41.699 53.443 1.00 38.00 693 ASN A N 1
ATOM 5458 C CA . ASN A 1 693 ? 19.890 -41.574 53.487 1.00 38.00 693 ASN A CA 1
ATOM 5459 C C . ASN A 1 693 ? 20.843 -42.188 52.306 1.00 38.00 693 ASN A C 1
ATOM 5461 O O . ASN A 1 693 ? 20.268 -42.934 51.526 1.00 38.00 693 ASN A O 1
ATOM 5465 N N . ILE A 1 694 ? 22.231 -41.970 52.178 1.00 47.12 694 ILE A N 1
ATOM 5466 C CA . ILE A 1 694 ? 23.224 -42.141 50.971 1.00 47.12 694 ILE A CA 1
ATOM 5467 C C . ILE A 1 694 ? 24.837 -42.338 51.168 1.00 47.12 694 ILE A C 1
ATOM 5469 O O . ILE A 1 694 ? 25.202 -42.243 52.333 1.00 47.12 694 ILE A O 1
ATOM 5473 N N . SER A 1 695 ? 25.787 -42.573 50.140 1.00 42.81 695 SER A N 1
ATOM 5474 C CA . SER A 1 695 ? 27.352 -42.388 50.124 1.00 42.81 695 SER A CA 1
ATOM 5475 C C . SER A 1 695 ? 28.457 -42.702 48.925 1.00 42.81 695 SER A C 1
ATOM 5477 O O . SER A 1 695 ? 28.812 -43.876 48.807 1.00 42.81 695 SER A O 1
ATOM 5479 N N . SER A 1 696 ? 29.227 -41.729 48.270 1.00 46.44 696 SER A N 1
ATOM 5480 C CA . SER A 1 696 ? 30.656 -41.710 47.570 1.00 46.44 696 SER A CA 1
ATOM 5481 C C . SER A 1 696 ? 31.085 -41.775 45.981 1.00 46.44 696 SER A C 1
ATOM 5483 O O . SER A 1 696 ? 30.672 -42.712 45.316 1.00 46.44 696 SER A O 1
ATOM 5485 N N . GLY A 1 697 ? 32.008 -40.928 45.335 1.00 48.44 697 GLY A N 1
ATOM 5486 C CA . GLY A 1 697 ? 32.554 -41.062 43.884 1.00 48.44 697 GLY A CA 1
ATOM 5487 C C . GLY A 1 697 ? 33.200 -39.952 42.894 1.00 48.44 697 GLY A C 1
ATOM 5488 O O . GLY A 1 697 ? 33.304 -40.234 41.700 1.00 48.44 697 GLY A O 1
ATOM 5489 N N . ALA A 1 698 ? 33.668 -38.733 43.270 1.00 50.38 698 ALA A N 1
ATOM 5490 C CA . ALA A 1 698 ? 33.774 -37.500 42.395 1.00 50.38 698 ALA A CA 1
ATOM 5491 C C . ALA A 1 698 ? 35.148 -36.986 41.783 1.00 50.38 698 ALA A C 1
ATOM 5493 O O . ALA A 1 698 ? 36.214 -37.383 42.255 1.00 50.38 698 ALA A O 1
ATOM 5494 N N . PRO A 1 699 ? 35.169 -36.019 40.807 1.00 44.91 699 PRO A N 1
ATOM 5495 C CA . PRO A 1 699 ? 36.370 -35.299 40.316 1.00 44.91 699 PRO A CA 1
ATOM 5496 C C . PRO A 1 699 ? 36.828 -34.122 41.212 1.00 44.91 699 PRO A C 1
ATOM 5498 O O . PRO A 1 699 ? 36.030 -33.480 41.887 1.00 44.91 699 PRO A O 1
ATOM 5501 N N . ILE A 1 700 ? 38.128 -33.792 41.167 1.00 45.16 700 ILE A N 1
ATOM 5502 C CA . ILE A 1 700 ? 38.814 -32.951 42.178 1.00 45.16 700 ILE A CA 1
ATOM 5503 C C . ILE A 1 700 ? 38.543 -31.431 42.042 1.00 45.16 700 ILE A C 1
ATOM 5505 O O . ILE A 1 700 ? 38.583 -30.712 43.042 1.00 45.16 700 ILE A O 1
ATOM 5509 N N . VAL A 1 701 ? 38.261 -30.931 40.831 1.00 47.16 701 VAL A N 1
ATOM 5510 C CA . VAL A 1 701 ? 37.994 -29.503 40.537 1.00 47.16 701 VAL A CA 1
ATOM 5511 C C . VAL A 1 701 ? 36.838 -29.391 39.522 1.00 47.16 701 VAL A C 1
ATOM 5513 O O . VAL A 1 701 ? 37.086 -29.476 38.319 1.00 47.16 701 VAL A O 1
ATOM 5516 N N . PRO A 1 702 ? 35.574 -29.259 39.970 1.00 44.78 702 PRO A N 1
ATOM 5517 C CA . PRO A 1 702 ? 34.413 -29.082 39.099 1.00 44.78 702 PRO A CA 1
ATOM 5518 C C . PRO A 1 702 ? 34.120 -27.599 38.814 1.00 44.78 702 PRO A C 1
ATOM 5520 O O . PRO A 1 702 ? 34.169 -26.751 39.702 1.00 44.78 702 PRO A O 1
ATOM 5523 N N . ILE A 1 703 ? 33.757 -27.284 37.574 1.00 43.62 703 ILE A N 1
ATOM 5524 C CA . ILE A 1 703 ? 33.350 -25.940 37.139 1.00 43.62 703 ILE A CA 1
ATOM 5525 C C . ILE A 1 703 ? 31.891 -25.673 37.568 1.00 43.62 703 ILE A C 1
ATOM 5527 O O . ILE A 1 703 ? 31.112 -26.606 37.771 1.00 43.62 703 ILE A O 1
ATOM 5531 N N . MET A 1 704 ? 31.490 -24.400 37.698 1.00 44.44 704 MET A N 1
ATOM 5532 C CA . MET A 1 704 ? 30.084 -24.021 37.911 1.00 44.44 704 MET A CA 1
ATOM 5533 C C . MET A 1 704 ? 29.165 -24.695 36.880 1.00 44.44 704 MET A C 1
ATOM 5535 O O . MET A 1 704 ? 29.357 -24.542 35.677 1.00 44.44 704 MET A O 1
ATOM 5539 N N . GLY A 1 705 ? 28.176 -25.448 37.361 1.00 47.50 705 GLY A N 1
ATOM 5540 C CA . GLY A 1 705 ? 27.226 -26.188 36.533 1.00 47.50 705 GLY A CA 1
ATOM 5541 C C . GLY A 1 705 ? 27.692 -27.561 36.033 1.00 47.50 705 GLY A C 1
ATOM 5542 O O . GLY A 1 705 ? 26.882 -28.275 35.447 1.00 47.50 705 GLY A O 1
ATOM 5543 N N . GLN A 1 706 ? 28.944 -27.966 36.273 1.00 49.72 706 GLN A N 1
ATOM 5544 C CA . GLN A 1 706 ? 29.476 -29.248 35.799 1.00 49.72 706 GLN A CA 1
ATOM 5545 C C . GLN A 1 706 ? 28.866 -30.446 36.546 1.00 49.72 706 GLN A C 1
ATOM 5547 O O . GLN A 1 706 ? 28.768 -30.430 37.773 1.00 49.72 706 GLN A O 1
ATOM 5552 N N . MET A 1 707 ? 28.515 -31.493 35.789 1.00 50.97 707 MET A N 1
ATOM 5553 C CA . MET A 1 707 ? 27.937 -32.752 36.278 1.00 50.97 707 MET A CA 1
ATOM 5554 C C . MET A 1 707 ? 29.005 -33.847 36.488 1.00 50.97 707 MET A C 1
ATOM 5556 O O . MET A 1 707 ? 29.963 -33.921 35.715 1.00 50.97 707 MET A O 1
ATOM 5560 N N . PHE A 1 708 ? 28.836 -34.715 37.493 1.00 53.66 708 PHE A N 1
ATOM 5561 C CA . PHE A 1 708 ? 29.692 -35.886 37.771 1.00 53.66 708 PHE A CA 1
ATOM 5562 C C . PHE A 1 708 ? 28.961 -36.996 38.555 1.00 53.66 708 PHE A C 1
ATOM 5564 O O . PHE A 1 708 ? 27.929 -36.733 39.157 1.00 53.66 708 PHE A O 1
ATOM 5571 N N . GLU A 1 709 ? 29.479 -38.229 38.566 1.00 55.75 709 GLU A N 1
ATOM 5572 C CA . GLU A 1 709 ? 28.809 -39.403 39.166 1.00 55.75 709 GLU A CA 1
ATOM 5573 C C . GLU A 1 709 ? 29.328 -39.761 40.575 1.00 55.75 709 GLU A C 1
ATOM 5575 O O . GLU A 1 709 ? 30.433 -39.372 40.959 1.00 55.75 709 GLU A O 1
ATOM 5580 N N . LEU A 1 710 ? 28.491 -40.434 41.375 1.00 52.53 710 LEU A N 1
ATOM 5581 C CA . LEU A 1 710 ? 28.710 -40.688 42.799 1.00 52.53 710 LEU A CA 1
ATOM 5582 C C . LEU A 1 710 ? 27.873 -41.912 43.256 1.00 52.53 710 LEU A C 1
ATOM 5584 O O . LEU A 1 710 ? 26.647 -41.853 43.263 1.00 52.53 710 LEU A O 1
ATOM 5588 N N . ASP A 1 711 ? 28.514 -43.024 43.619 1.00 56.28 711 ASP A N 1
ATOM 5589 C CA . ASP A 1 711 ? 27.863 -44.292 44.006 1.00 56.28 711 ASP A CA 1
ATOM 5590 C C . ASP A 1 711 ? 27.528 -44.326 45.511 1.00 56.28 711 ASP A C 1
ATOM 5592 O O . ASP A 1 711 ? 27.888 -43.408 46.238 1.00 56.28 711 ASP A O 1
ATOM 5596 N N . VAL A 1 712 ? 26.742 -45.306 45.978 1.00 49.72 712 VAL A N 1
ATOM 5597 C CA . VAL A 1 712 ? 26.032 -45.296 47.281 1.00 49.72 712 VAL A CA 1
ATOM 5598 C C . VAL A 1 712 ? 25.696 -46.714 47.738 1.00 49.72 712 VAL A C 1
ATOM 5600 O O . VAL A 1 712 ? 25.351 -47.522 46.891 1.00 49.72 712 VAL A O 1
ATOM 5603 N N . ASN A 1 713 ? 25.695 -47.026 49.041 1.00 50.84 713 ASN A N 1
ATOM 5604 C CA . ASN A 1 713 ? 25.239 -48.335 49.544 1.00 50.84 713 ASN A CA 1
ATOM 5605 C C . ASN A 1 713 ? 24.180 -48.190 50.656 1.00 50.84 713 ASN A C 1
ATOM 5607 O O . ASN A 1 713 ? 24.317 -47.334 51.531 1.00 50.84 713 ASN A O 1
ATOM 5611 N N . LEU A 1 714 ? 23.134 -49.024 50.626 1.00 51.44 714 LEU A N 1
ATOM 5612 C CA . LEU A 1 714 ? 22.059 -49.072 51.629 1.00 51.44 714 LEU A CA 1
ATOM 5613 C C . LEU A 1 714 ? 21.788 -50.510 52.092 1.00 51.44 714 LEU A C 1
ATOM 5615 O O . LEU A 1 714 ? 21.856 -51.448 51.297 1.00 51.44 714 LEU A O 1
ATOM 5619 N N . SER A 1 715 ? 21.437 -50.663 53.372 1.00 45.28 715 SER A N 1
ATOM 5620 C CA . SER A 1 715 ? 21.068 -51.940 53.998 1.00 45.28 715 SER A CA 1
ATOM 5621 C C . SER A 1 715 ? 20.184 -51.726 55.234 1.00 45.28 715 SER A C 1
ATOM 5623 O O . SER A 1 715 ? 20.529 -50.916 56.095 1.00 45.28 715 SER A O 1
ATOM 5625 N N . ASP A 1 716 ? 19.093 -52.483 55.347 1.00 44.09 716 ASP A N 1
ATOM 5626 C CA . ASP A 1 716 ? 18.221 -52.570 56.528 1.00 44.09 716 ASP A CA 1
ATOM 5627 C C . ASP A 1 716 ? 17.716 -54.019 56.667 1.00 44.09 716 ASP A C 1
ATOM 5629 O O . ASP A 1 716 ? 17.360 -54.666 55.680 1.00 44.09 716 ASP A O 1
ATOM 5633 N N . GLU A 1 717 ? 17.698 -54.540 57.893 1.00 44.69 717 GLU A N 1
ATOM 5634 C CA . GLU A 1 717 ? 17.231 -55.896 58.212 1.00 44.69 717 GLU A CA 1
ATOM 5635 C C . GLU A 1 717 ? 15.730 -55.943 58.561 1.00 44.69 717 GLU A C 1
ATOM 5637 O O . GLU A 1 717 ? 15.150 -57.026 58.634 1.00 44.69 717 GLU A O 1
ATOM 5642 N N . SER A 1 718 ? 15.084 -54.786 58.763 1.00 45.12 718 SER A N 1
ATOM 5643 C CA . SER A 1 718 ? 13.717 -54.674 59.295 1.00 45.12 718 SER A CA 1
ATOM 5644 C C . SER A 1 718 ? 12.601 -54.516 58.250 1.00 45.12 718 SER A C 1
ATOM 5646 O O . SER A 1 718 ? 11.424 -54.606 58.600 1.00 45.12 718 SER A O 1
ATOM 5648 N N . GLY A 1 719 ? 12.946 -54.355 56.967 1.00 46.53 719 GLY A N 1
ATOM 5649 C CA . GLY A 1 719 ? 11.983 -54.355 55.859 1.00 46.53 719 GLY A CA 1
ATOM 5650 C C . GLY A 1 719 ? 11.291 -53.012 55.593 1.00 46.53 719 GLY A C 1
ATOM 5651 O O . GLY A 1 719 ? 10.103 -52.993 55.263 1.00 46.53 719 GLY A O 1
ATOM 5652 N N . ALA A 1 720 ? 12.004 -51.889 55.724 1.00 38.66 720 ALA A N 1
ATOM 5653 C CA . ALA A 1 720 ? 11.497 -50.572 55.335 1.00 38.66 720 ALA A CA 1
ATOM 5654 C C . ALA A 1 720 ? 11.636 -50.282 53.822 1.00 38.66 720 ALA A C 1
ATOM 5656 O O . ALA A 1 720 ? 12.568 -50.727 53.154 1.00 38.66 720 ALA A O 1
ATOM 5657 N N . TYR A 1 721 ? 10.722 -49.471 53.279 1.00 41.28 721 TYR A N 1
ATOM 5658 C CA . TYR A 1 721 ? 10.799 -48.965 51.904 1.00 41.28 721 TYR A CA 1
ATOM 5659 C C . TYR A 1 721 ? 11.704 -47.726 51.830 1.00 41.28 721 TYR A C 1
ATOM 5661 O O . TYR A 1 721 ? 11.510 -46.779 52.593 1.00 41.28 721 TYR A O 1
ATOM 5669 N N . VAL A 1 722 ? 12.645 -47.697 50.882 1.00 38.47 722 VAL A N 1
ATOM 5670 C CA . VAL A 1 722 ? 13.511 -46.535 50.611 1.00 38.47 722 VAL A CA 1
ATOM 5671 C C . VAL A 1 722 ? 12.797 -45.572 49.645 1.00 38.47 722 VAL A C 1
ATOM 5673 O O . VAL A 1 722 ? 12.544 -45.958 48.503 1.00 38.47 722 VAL A O 1
ATOM 5676 N N . PRO A 1 723 ? 12.462 -44.329 50.047 1.00 40.66 723 PRO A N 1
ATOM 5677 C CA . PRO A 1 723 ? 11.930 -43.308 49.149 1.00 40.66 723 PRO A CA 1
ATOM 5678 C C . PRO A 1 723 ? 13.011 -42.741 48.223 1.00 40.66 723 PRO A C 1
ATOM 5680 O O . PRO A 1 723 ? 14.202 -42.802 48.522 1.00 40.66 723 PRO A O 1
ATOM 5683 N N . GLU A 1 724 ? 12.578 -42.078 47.153 1.00 41.06 724 GLU A N 1
ATOM 5684 C CA . GLU A 1 724 ? 13.431 -41.271 46.274 1.00 41.06 724 GLU A CA 1
ATOM 5685 C C . GLU A 1 724 ? 13.877 -39.964 46.968 1.00 41.06 724 GLU A C 1
ATOM 5687 O O . GLU A 1 724 ? 13.414 -38.875 46.637 1.00 41.06 724 GLU A O 1
ATOM 5692 N N . GLU A 1 725 ? 14.765 -40.052 47.963 1.00 42.28 725 GLU A N 1
ATOM 5693 C CA . GLU A 1 725 ? 15.397 -38.880 48.587 1.00 42.28 725 GLU A CA 1
ATOM 5694 C C . GLU A 1 725 ? 16.898 -38.785 48.259 1.00 42.28 725 GLU A C 1
ATOM 5696 O O . GLU A 1 725 ? 17.603 -39.778 48.070 1.00 42.28 725 GLU A O 1
ATOM 5701 N N . SER A 1 726 ? 17.362 -37.543 48.105 1.00 39.31 726 SER A N 1
ATOM 5702 C CA . SER A 1 726 ? 18.583 -37.174 47.384 1.00 39.31 726 SER A CA 1
ATOM 5703 C C . SER A 1 726 ? 19.803 -36.910 48.274 1.00 39.31 726 SER A C 1
ATOM 5705 O O . SER A 1 726 ? 19.712 -36.821 49.500 1.00 39.31 726 SER A O 1
ATOM 5707 N N . LEU A 1 727 ? 20.968 -36.748 47.636 1.00 37.88 727 LEU A N 1
ATOM 5708 C CA . LEU A 1 727 ? 22.258 -36.590 48.307 1.00 37.88 727 LEU A CA 1
ATOM 5709 C C . LEU A 1 727 ? 22.347 -35.240 49.020 1.00 37.88 727 LEU A C 1
ATOM 5711 O O . LEU A 1 727 ? 22.467 -34.194 48.386 1.00 37.88 727 LEU A O 1
ATOM 5715 N N . MET A 1 728 ? 22.298 -35.280 50.348 1.00 41.97 728 MET A N 1
ATOM 5716 C CA . MET A 1 728 ? 22.613 -34.145 51.215 1.00 41.97 728 MET A CA 1
ATOM 5717 C C . MET A 1 728 ? 24.108 -34.175 51.548 1.00 41.97 728 MET A C 1
ATOM 5719 O O . MET A 1 728 ? 24.671 -35.255 51.718 1.00 41.97 728 MET A O 1
ATOM 5723 N N . LEU A 1 729 ? 24.732 -33.001 51.663 1.00 38.16 729 LEU A N 1
ATOM 5724 C CA . LEU A 1 729 ? 26.070 -32.843 52.231 1.00 38.16 729 LEU A CA 1
ATOM 5725 C C . LEU A 1 729 ? 25.950 -32.365 53.681 1.00 38.16 729 LEU A C 1
ATOM 5727 O O . LEU A 1 729 ? 25.212 -31.420 53.956 1.00 38.16 729 LEU A O 1
ATOM 5731 N N . SER A 1 730 ? 26.759 -32.925 54.577 1.00 38.81 730 SER A N 1
ATOM 5732 C CA . SER A 1 730 ? 27.218 -32.238 55.786 1.00 38.81 730 SER A CA 1
ATOM 5733 C C . SER A 1 730 ? 28.721 -31.979 55.717 1.00 38.81 730 SER A C 1
ATOM 5735 O O . SER A 1 730 ? 29.479 -32.772 55.163 1.00 38.81 730 SER A O 1
ATOM 5737 N N . SER A 1 731 ? 29.159 -30.859 56.287 1.00 33.19 731 SER A N 1
ATOM 5738 C CA . SER A 1 731 ? 30.533 -30.370 56.185 1.00 33.19 731 SER A CA 1
ATOM 5739 C C . SER A 1 731 ? 31.198 -30.330 57.567 1.00 33.19 731 SER A C 1
ATOM 5741 O O . SER A 1 731 ? 31.016 -29.374 58.320 1.00 33.19 731 SER A O 1
ATOM 5743 N N . ILE A 1 732 ? 31.959 -31.374 57.919 1.00 33.06 732 ILE A N 1
ATOM 5744 C CA . ILE A 1 732 ? 32.586 -31.512 59.256 1.00 33.06 732 ILE A CA 1
ATOM 5745 C C . ILE A 1 732 ? 33.738 -30.509 59.482 1.00 33.06 732 ILE A C 1
ATOM 5747 O O . ILE A 1 732 ? 34.045 -30.153 60.615 1.00 33.06 732 ILE A O 1
ATOM 5751 N N . ALA A 1 733 ? 34.297 -29.960 58.404 1.00 37.00 733 ALA A N 1
ATOM 5752 C CA . ALA A 1 733 ? 34.750 -28.573 58.403 1.00 37.00 733 ALA A CA 1
ATOM 5753 C C . ALA A 1 733 ? 33.771 -27.809 57.511 1.00 37.00 733 ALA A C 1
ATOM 5755 O O . ALA A 1 733 ? 33.577 -28.222 56.365 1.00 37.00 733 ALA A O 1
ATOM 5756 N N . THR A 1 734 ? 33.149 -26.740 58.018 1.00 41.34 734 THR A N 1
ATOM 5757 C CA . THR A 1 734 ? 32.372 -25.812 57.182 1.00 41.34 734 THR A CA 1
ATOM 5758 C C . THR A 1 734 ? 33.236 -25.384 55.998 1.00 41.34 734 THR A C 1
ATOM 5760 O O . THR A 1 734 ? 34.397 -25.036 56.245 1.00 41.34 734 THR A O 1
ATOM 5763 N N . PRO A 1 735 ? 32.733 -25.387 54.746 1.00 38.72 735 PRO A N 1
ATOM 5764 C CA . PRO A 1 735 ? 33.476 -24.755 53.664 1.00 38.72 735 PRO A CA 1
ATOM 5765 C C . PRO A 1 735 ? 33.750 -23.314 54.095 1.00 38.72 735 PRO A C 1
ATOM 5767 O O . PRO A 1 735 ? 32.858 -22.671 54.659 1.00 38.72 735 PRO A O 1
ATOM 5770 N N . GLU A 1 736 ? 34.981 -22.833 53.907 1.00 38.78 736 GLU A N 1
ATOM 5771 C CA . GLU A 1 736 ? 35.290 -21.440 54.225 1.00 38.78 736 GLU A CA 1
ATOM 5772 C C . GLU A 1 736 ? 34.334 -20.569 53.418 1.00 38.78 736 GLU A C 1
ATOM 5774 O O . GLU A 1 736 ? 34.292 -20.629 52.188 1.00 38.78 736 GLU A O 1
ATOM 5779 N N . LYS A 1 737 ? 33.467 -19.872 54.153 1.00 44.78 737 LYS A N 1
ATOM 5780 C CA . LYS A 1 737 ? 32.376 -19.094 53.583 1.00 44.78 737 LYS A CA 1
ATOM 5781 C C . LYS A 1 737 ? 32.961 -18.044 52.649 1.00 44.78 737 LYS A C 1
ATOM 5783 O O . LYS A 1 737 ? 34.081 -17.575 52.864 1.00 44.78 737 LYS A O 1
ATOM 5788 N N . ASP A 1 738 ? 32.188 -17.638 51.644 1.00 41.97 738 ASP A N 1
ATOM 5789 C CA . ASP A 1 738 ? 32.561 -16.440 50.891 1.00 41.97 738 ASP A CA 1
ATOM 5790 C C . ASP A 1 738 ? 32.723 -15.238 51.859 1.00 41.97 738 ASP A C 1
ATOM 5792 O O . ASP A 1 738 ? 32.232 -15.287 52.996 1.00 41.97 738 ASP A O 1
ATOM 5796 N N . PRO A 1 739 ? 33.368 -14.130 51.450 1.00 33.41 739 PRO A N 1
ATOM 5797 C CA . PRO A 1 739 ? 33.507 -12.938 52.296 1.00 33.41 739 PRO A CA 1
ATOM 5798 C C . PRO A 1 739 ? 32.181 -12.309 52.781 1.00 33.41 739 PRO A C 1
ATOM 5800 O O . PRO A 1 739 ? 32.204 -11.309 53.491 1.00 33.41 739 PRO A O 1
ATOM 5803 N N . SER A 1 740 ? 31.028 -12.874 52.401 1.00 34.44 740 SER A N 1
ATOM 5804 C CA . SER A 1 740 ? 29.674 -12.489 52.805 1.00 34.44 740 SER A CA 1
ATOM 5805 C C . SER A 1 740 ? 28.944 -13.555 53.649 1.00 34.44 740 SER A C 1
ATOM 5807 O O . SER A 1 740 ? 27.765 -13.387 53.959 1.00 34.44 740 SER A O 1
ATOM 5809 N N . GLY A 1 741 ? 29.612 -14.643 54.051 1.00 39.25 741 GLY A N 1
ATOM 5810 C CA . GLY A 1 741 ? 29.070 -15.672 54.947 1.00 39.25 741 GLY A CA 1
ATOM 5811 C C . GLY A 1 741 ? 28.325 -16.837 54.273 1.00 39.25 741 GLY A C 1
ATOM 5812 O O . GLY A 1 741 ? 27.803 -17.710 54.980 1.00 39.25 741 GLY A O 1
ATOM 5813 N N . ASN A 1 742 ? 28.279 -16.897 52.940 1.00 43.00 742 ASN A N 1
ATOM 5814 C CA . ASN A 1 742 ? 27.546 -17.921 52.194 1.00 43.00 742 ASN A CA 1
ATOM 5815 C C . ASN A 1 742 ? 28.311 -19.248 52.112 1.00 43.00 742 ASN A C 1
ATOM 5817 O O . ASN A 1 742 ? 29.518 -19.283 51.885 1.00 43.00 742 ASN A O 1
ATOM 5821 N N . GLU A 1 743 ? 27.570 -20.349 52.228 1.00 42.47 743 GLU A N 1
ATOM 5822 C CA . GLU A 1 743 ? 28.043 -21.697 51.907 1.00 42.47 743 GLU A CA 1
ATOM 5823 C C . GLU A 1 743 ? 27.659 -22.018 50.451 1.00 42.47 743 GLU A C 1
ATOM 5825 O O . GLU A 1 743 ? 26.458 -22.117 50.153 1.00 42.47 743 GLU A O 1
ATOM 5830 N N . PRO A 1 744 ? 28.630 -22.160 49.528 1.00 45.88 744 PRO A N 1
ATOM 5831 C CA . PRO A 1 744 ? 28.353 -22.637 48.177 1.00 45.88 744 PRO A CA 1
ATOM 5832 C C . PRO A 1 744 ? 28.005 -24.141 48.201 1.00 45.88 744 PRO A C 1
ATOM 5834 O O . PRO A 1 744 ? 28.077 -24.782 49.252 1.00 45.88 744 PRO A O 1
ATOM 5837 N N . ARG A 1 745 ? 27.494 -24.700 47.095 1.00 47.66 745 ARG A N 1
ATOM 5838 C CA . ARG A 1 745 ? 26.724 -25.958 47.128 1.00 47.66 745 ARG A CA 1
ATOM 5839 C C . ARG A 1 745 ? 27.125 -26.972 46.061 1.00 47.66 745 ARG A C 1
ATOM 5841 O O . ARG A 1 745 ? 27.532 -26.637 44.954 1.00 47.66 745 ARG A O 1
ATOM 5848 N N . ILE A 1 746 ? 26.915 -28.240 46.400 1.00 48.44 746 ILE A N 1
ATOM 5849 C CA . ILE A 1 746 ? 26.864 -29.368 45.467 1.00 48.44 746 ILE A CA 1
ATOM 5850 C C . ILE A 1 746 ? 25.505 -30.050 45.689 1.00 48.44 746 ILE A C 1
ATOM 5852 O O . ILE A 1 746 ? 25.031 -30.104 46.823 1.00 48.44 746 ILE A O 1
ATOM 5856 N N . ALA A 1 747 ? 24.853 -30.535 44.634 1.00 47.69 747 ALA A N 1
ATOM 5857 C CA . ALA A 1 747 ? 23.549 -31.201 44.715 1.00 47.69 747 ALA A CA 1
ATOM 5858 C C . ALA A 1 747 ? 23.526 -32.436 43.809 1.00 47.69 747 ALA A C 1
ATOM 5860 O O . ALA A 1 747 ? 23.948 -32.320 42.659 1.00 47.69 747 ALA A O 1
ATOM 5861 N N . CYS A 1 748 ? 23.046 -33.595 44.294 1.00 46.50 748 CYS A N 1
ATOM 5862 C CA . CYS A 1 748 ? 23.058 -34.833 43.501 1.00 46.50 748 CYS A CA 1
ATOM 5863 C C . CYS A 1 748 ? 21.731 -35.602 43.458 1.00 46.50 748 CYS A C 1
ATOM 5865 O O . CYS A 1 748 ? 21.075 -35.804 44.482 1.00 46.50 748 CYS A O 1
ATOM 5867 N N . LEU A 1 749 ? 21.393 -36.085 42.262 1.00 47.97 749 LEU A N 1
ATOM 5868 C CA . LEU A 1 749 ? 20.164 -36.798 41.907 1.00 47.97 749 LEU A CA 1
ATOM 5869 C C . LEU A 1 749 ? 20.373 -38.312 41.844 1.00 47.97 749 LEU A C 1
ATOM 5871 O O . LEU A 1 749 ? 21.336 -38.764 41.238 1.00 47.97 749 LEU A O 1
ATOM 5875 N N . LEU A 1 750 ? 19.444 -39.066 42.429 1.00 43.12 750 LEU A N 1
ATOM 5876 C CA . LEU A 1 750 ? 19.342 -40.530 42.375 1.00 43.12 750 LEU A CA 1
ATOM 5877 C C . LEU A 1 750 ? 19.110 -41.017 40.928 1.00 43.12 750 LEU A C 1
ATOM 5879 O O . LEU A 1 750 ? 18.274 -40.440 40.237 1.00 43.12 750 LEU A O 1
ATOM 5883 N N . MET A 1 751 ? 19.801 -42.075 40.480 1.00 48.19 751 MET A N 1
ATOM 5884 C CA . MET A 1 751 ? 19.657 -42.624 39.114 1.00 48.19 751 MET A CA 1
ATOM 5885 C C . MET A 1 751 ? 18.997 -44.009 39.010 1.00 48.19 751 MET A C 1
ATOM 5887 O O . MET A 1 751 ? 18.529 -44.362 37.932 1.00 48.19 751 MET A O 1
ATOM 5891 N N . ASP A 1 752 ? 18.959 -44.804 40.082 1.00 52.47 752 ASP A N 1
ATOM 5892 C CA . ASP A 1 752 ? 18.383 -46.158 40.071 1.00 52.47 752 ASP A CA 1
ATOM 5893 C C . ASP A 1 752 ? 17.724 -46.445 41.429 1.00 52.47 752 ASP A C 1
ATOM 5895 O O . ASP A 1 752 ? 18.350 -46.266 42.473 1.00 52.47 752 ASP A O 1
ATOM 5899 N N . SER A 1 753 ? 16.454 -46.851 41.433 1.00 44.97 753 SER A N 1
ATOM 5900 C CA . SER A 1 753 ? 15.670 -47.104 42.644 1.00 44.97 753 SER A CA 1
ATOM 5901 C C . SER A 1 753 ? 14.963 -48.460 42.561 1.00 44.97 753 SER A C 1
ATOM 5903 O O . SER A 1 753 ? 14.570 -48.934 41.497 1.00 44.97 753 SER A O 1
ATOM 5905 N N . GLY A 1 754 ? 14.847 -49.152 43.693 1.00 47.00 754 GLY A N 1
ATOM 5906 C CA . GLY A 1 754 ? 14.172 -50.448 43.765 1.00 47.00 754 GLY A CA 1
ATOM 5907 C C . GLY A 1 754 ? 14.292 -51.065 45.151 1.00 47.00 754 GLY A C 1
ATOM 5908 O O . GLY A 1 754 ? 15.323 -50.913 45.806 1.00 47.00 754 GLY A O 1
ATOM 5909 N N . ALA A 1 755 ? 13.222 -51.720 45.599 1.00 41.12 755 ALA A N 1
ATOM 5910 C CA . ALA A 1 755 ? 13.085 -52.198 46.969 1.00 41.12 755 ALA A CA 1
ATOM 5911 C C . ALA A 1 755 ? 14.138 -53.258 47.333 1.00 41.12 755 ALA A C 1
ATOM 5913 O O . ALA A 1 755 ? 14.353 -54.213 46.588 1.00 41.12 755 ALA A O 1
ATOM 5914 N N . ILE A 1 756 ? 14.743 -53.101 48.510 1.00 40.03 756 ILE A N 1
ATOM 5915 C CA . ILE A 1 756 ? 15.644 -54.085 49.111 1.00 40.03 756 ILE A CA 1
ATOM 5916 C C . ILE A 1 756 ? 14.795 -55.004 49.993 1.00 40.03 756 ILE A C 1
ATOM 5918 O O . ILE A 1 756 ? 14.192 -54.554 50.967 1.00 40.03 756 ILE A O 1
ATOM 5922 N N . THR A 1 757 ? 14.736 -56.293 49.664 1.00 43.06 757 THR A N 1
ATOM 5923 C CA . THR A 1 757 ? 14.258 -57.316 50.605 1.00 43.06 757 THR A CA 1
ATOM 5924 C C . THR A 1 757 ? 15.365 -57.664 51.597 1.00 43.06 757 THR A C 1
ATOM 5926 O O . THR A 1 757 ? 16.543 -57.649 51.244 1.00 43.06 757 THR A O 1
ATOM 5929 N N . SER A 1 758 ? 14.992 -57.986 52.838 1.00 44.25 758 SER A N 1
ATOM 5930 C CA . SER A 1 758 ? 15.927 -58.258 53.939 1.00 44.25 758 SER A CA 1
ATOM 5931 C C . SER A 1 758 ? 17.068 -59.208 53.540 1.00 44.25 758 SER A C 1
ATOM 5933 O O . SER A 1 758 ? 16.797 -60.290 53.017 1.00 44.25 758 SER A O 1
ATOM 5935 N N . SER A 1 759 ? 18.305 -58.835 53.896 1.00 46.31 759 SER A N 1
ATOM 5936 C CA . SER A 1 759 ? 19.594 -59.541 53.701 1.00 46.31 759 SER A CA 1
ATOM 5937 C C . SER A 1 759 ? 20.403 -59.316 52.406 1.00 46.31 759 SER A C 1
ATOM 5939 O O . SER A 1 759 ? 21.481 -59.896 52.291 1.00 46.31 759 SER A O 1
ATOM 5941 N N . GLU A 1 760 ? 20.004 -58.418 51.495 1.00 48.50 760 GLU A N 1
ATOM 5942 C CA . GLU A 1 760 ? 20.877 -57.970 50.386 1.00 48.50 760 GLU A CA 1
ATOM 5943 C C . GLU A 1 760 ? 21.397 -56.529 50.562 1.00 48.50 760 GLU A C 1
ATOM 5945 O O . GLU A 1 760 ? 20.705 -55.656 51.083 1.00 48.50 760 GLU A O 1
ATOM 5950 N N . SER A 1 761 ? 22.623 -56.267 50.090 1.00 48.72 761 SER A N 1
ATOM 5951 C CA . SER A 1 761 ? 23.220 -54.925 49.987 1.00 48.72 761 SER A CA 1
ATOM 5952 C C . SER A 1 761 ? 23.260 -54.475 48.526 1.00 48.72 761 SER A C 1
ATOM 5954 O O . SER A 1 761 ? 23.762 -55.224 47.682 1.00 48.72 761 SER A O 1
ATOM 5956 N N . ARG A 1 762 ? 22.791 -53.260 48.217 1.00 53.16 762 ARG A N 1
ATOM 5957 C CA . ARG A 1 762 ? 22.692 -52.764 46.832 1.00 53.16 762 ARG A CA 1
ATOM 5958 C C . ARG A 1 762 ? 23.419 -51.434 46.641 1.00 53.16 762 ARG A C 1
ATOM 5960 O O . ARG A 1 762 ? 23.149 -50.464 47.348 1.00 53.16 762 ARG A O 1
ATOM 5967 N N . ILE A 1 763 ? 24.278 -51.391 45.618 1.00 52.25 763 ILE A N 1
ATOM 5968 C CA . ILE A 1 763 ? 24.890 -50.148 45.145 1.00 52.25 763 ILE A CA 1
ATOM 5969 C C . ILE A 1 763 ? 23.859 -49.348 44.340 1.00 52.25 763 ILE A C 1
ATOM 5971 O O . ILE A 1 763 ? 23.205 -49.883 43.445 1.00 52.25 763 ILE A O 1
ATOM 5975 N N . ILE A 1 764 ? 23.746 -48.065 44.655 1.00 57.09 764 ILE A N 1
ATOM 5976 C CA . ILE A 1 764 ? 22.898 -47.064 44.007 1.00 57.09 764 ILE A CA 1
ATOM 5977 C C . ILE A 1 764 ? 23.817 -45.978 43.418 1.00 57.09 764 ILE A C 1
ATOM 5979 O O . ILE A 1 764 ? 24.922 -45.778 43.916 1.00 57.09 764 ILE A O 1
ATOM 5983 N N . LYS A 1 765 ? 23.394 -45.278 42.359 1.00 53.78 765 LYS A N 1
ATOM 5984 C CA . LYS A 1 765 ? 24.204 -44.266 41.652 1.00 53.78 765 LYS A CA 1
ATOM 5985 C C . LYS A 1 765 ? 23.534 -42.892 41.668 1.00 53.78 765 LYS A C 1
ATOM 5987 O O . LYS A 1 765 ? 22.308 -42.815 41.594 1.00 53.78 765 LYS A O 1
ATOM 5992 N N . TYR A 1 766 ? 24.326 -41.823 41.755 1.00 58.44 766 TYR A N 1
ATOM 5993 C CA . TYR A 1 766 ? 23.862 -40.434 41.797 1.00 58.44 766 TYR A CA 1
ATOM 5994 C C . TYR A 1 766 ? 24.653 -39.531 40.838 1.00 58.44 766 TYR A C 1
ATOM 5996 O O . TYR A 1 766 ? 25.856 -39.702 40.670 1.00 58.44 766 TYR A O 1
ATOM 6004 N N . TRP A 1 767 ? 23.999 -38.517 40.266 1.00 53.84 767 TRP A N 1
ATOM 6005 C CA . TRP A 1 767 ? 24.625 -37.464 39.452 1.00 53.84 767 TRP A CA 1
ATOM 6006 C C . TRP A 1 767 ? 24.612 -36.113 40.169 1.00 53.84 767 TRP A C 1
ATOM 6008 O O . TRP A 1 767 ? 23.549 -35.572 40.463 1.00 53.84 767 TRP A O 1
ATOM 6018 N N . CYS A 1 768 ? 25.799 -35.576 40.439 1.00 55.78 768 CYS A N 1
ATOM 6019 C CA . CYS A 1 768 ? 26.086 -34.359 41.190 1.00 55.78 768 CYS A CA 1
ATOM 6020 C C . CYS A 1 768 ? 26.403 -33.153 40.302 1.00 55.78 768 CYS A C 1
ATOM 6022 O O . CYS A 1 768 ? 27.124 -33.297 39.321 1.00 55.78 768 CYS A O 1
ATOM 6024 N N . LYS A 1 769 ? 25.972 -31.957 40.718 1.00 52.00 769 LYS A N 1
ATOM 6025 C CA . LYS A 1 769 ? 26.248 -30.651 40.093 1.00 52.00 769 LYS A CA 1
ATOM 6026 C C . LYS A 1 769 ? 26.810 -29.661 41.124 1.00 52.00 769 LYS A C 1
ATOM 6028 O O . LYS A 1 769 ? 26.329 -29.651 42.256 1.00 52.00 769 LYS A O 1
ATOM 6033 N N . ALA A 1 770 ? 27.781 -28.822 40.749 1.00 49.72 770 ALA A N 1
ATOM 6034 C CA . ALA A 1 770 ? 28.356 -27.776 41.615 1.00 49.72 770 ALA A CA 1
ATOM 6035 C C . ALA A 1 770 ? 27.817 -26.362 41.295 1.00 49.72 770 ALA A C 1
ATOM 6037 O O . ALA A 1 770 ? 27.751 -25.969 40.128 1.00 49.72 770 ALA A O 1
ATOM 6038 N N . GLU A 1 771 ? 27.462 -25.582 42.322 1.00 46.94 771 GLU A N 1
ATOM 6039 C CA . GLU A 1 771 ? 26.813 -24.264 42.214 1.00 46.94 771 GLU A CA 1
ATOM 6040 C C . GLU A 1 771 ? 27.325 -23.275 43.283 1.00 46.94 771 GLU A C 1
ATOM 6042 O O . GLU A 1 771 ? 27.600 -23.644 44.426 1.00 46.94 771 GLU A O 1
ATOM 6047 N N . TRP A 1 772 ? 27.417 -21.988 42.934 1.00 49.22 772 TRP A N 1
ATOM 6048 C CA . TRP A 1 772 ? 27.968 -20.936 43.802 1.00 49.22 772 TRP A CA 1
ATOM 6049 C C . TRP A 1 772 ? 26.984 -19.777 43.943 1.00 49.22 772 TRP A C 1
ATOM 6051 O O . TRP A 1 772 ? 26.235 -19.469 43.017 1.00 49.22 772 TRP A O 1
ATOM 6061 N N . LYS A 1 773 ? 27.057 -19.072 45.072 1.00 40.28 773 LYS A N 1
ATOM 6062 C CA . LYS A 1 773 ? 26.615 -17.680 45.171 1.00 40.28 773 LYS A CA 1
ATOM 6063 C C . LYS A 1 773 ? 27.798 -16.828 45.604 1.00 40.28 773 LYS A C 1
ATOM 6065 O O . LYS A 1 773 ? 28.584 -17.259 46.439 1.00 40.28 773 LYS A O 1
ATOM 6070 N N . ILE A 1 774 ? 27.879 -15.640 45.021 1.00 38.16 774 ILE A N 1
ATOM 6071 C CA . ILE A 1 774 ? 28.718 -14.530 45.469 1.00 38.16 774 ILE A CA 1
ATOM 6072 C C . ILE A 1 774 ? 27.732 -13.441 45.886 1.00 38.16 774 ILE A C 1
ATOM 6074 O O . ILE A 1 774 ? 26.787 -13.168 45.141 1.00 38.16 774 ILE A O 1
ATOM 6078 N N . ALA A 1 775 ? 27.919 -12.838 47.056 1.00 34.91 775 ALA A N 1
ATOM 6079 C CA . ALA A 1 775 ? 27.182 -11.639 47.448 1.00 34.91 775 ALA A CA 1
ATOM 6080 C C . ALA A 1 775 ? 28.068 -10.383 47.371 1.00 34.91 775 ALA A C 1
ATOM 6082 O O . ALA A 1 775 ? 29.295 -10.459 47.315 1.00 34.91 775 ALA A O 1
ATOM 6083 N N . TYR A 1 776 ? 27.420 -9.220 47.297 1.00 35.09 776 TYR A N 1
ATOM 6084 C CA . TYR A 1 776 ? 28.082 -7.931 47.107 1.00 35.09 776 TYR A CA 1
ATOM 6085 C C . TYR A 1 776 ? 28.919 -7.529 48.327 1.00 35.09 776 TYR A C 1
ATOM 6087 O O . TYR A 1 776 ? 28.426 -7.540 49.456 1.00 35.09 776 TYR A O 1
ATOM 6095 N N . VAL A 1 777 ? 30.141 -7.048 48.081 1.00 33.50 777 VAL A N 1
ATOM 6096 C CA . VAL A 1 777 ? 30.893 -6.277 49.076 1.00 33.50 777 VAL A CA 1
ATOM 6097 C C . VAL A 1 777 ? 30.168 -4.949 49.281 1.00 33.50 777 VAL A C 1
ATOM 6099 O O . VAL A 1 777 ? 30.181 -4.078 48.415 1.00 33.50 777 VAL A O 1
ATOM 6102 N N . ASN A 1 778 ? 29.512 -4.794 50.428 1.00 34.06 778 ASN A N 1
ATOM 6103 C CA . ASN A 1 778 ? 28.830 -3.559 50.804 1.00 34.06 778 ASN A CA 1
ATOM 6104 C C . ASN A 1 778 ? 29.861 -2.524 51.294 1.00 34.06 778 ASN A C 1
ATOM 6106 O O . ASN A 1 778 ? 29.999 -2.306 52.499 1.00 34.06 778 ASN A O 1
ATOM 6110 N N . ILE A 1 779 ? 30.613 -1.931 50.357 1.00 36.94 779 ILE A N 1
ATOM 6111 C CA . ILE A 1 779 ? 31.525 -0.807 50.623 1.00 36.94 779 ILE A CA 1
ATOM 6112 C C . ILE A 1 779 ? 30.719 0.273 51.353 1.00 36.94 779 ILE A C 1
ATOM 6114 O O . ILE A 1 779 ? 29.630 0.646 50.909 1.00 36.94 779 ILE A O 1
ATOM 6118 N N . SER A 1 780 ? 31.195 0.726 52.517 1.00 36.19 780 SER A N 1
ATOM 6119 C CA . SER A 1 780 ? 30.353 1.522 53.410 1.00 36.19 780 SER A CA 1
ATOM 6120 C C . SER A 1 780 ? 29.937 2.835 52.744 1.00 36.19 780 SER A C 1
ATOM 6122 O O . SER A 1 780 ? 30.764 3.659 52.349 1.00 36.19 780 SER A O 1
ATOM 6124 N N . LYS A 1 781 ? 28.616 3.043 52.649 1.00 35.47 781 LYS A N 1
ATOM 6125 C CA . LYS A 1 781 ? 28.010 4.245 52.048 1.00 35.47 781 LYS A CA 1
ATOM 6126 C C . LYS A 1 781 ? 28.566 5.535 52.653 1.00 35.47 781 LYS A C 1
ATOM 6128 O O . LYS A 1 781 ? 28.670 6.540 51.963 1.00 35.47 781 LYS A O 1
ATOM 6133 N N . GLU A 1 782 ? 28.958 5.483 53.922 1.00 34.94 782 GLU A N 1
ATOM 6134 C CA . GLU A 1 782 ? 29.567 6.572 54.683 1.00 34.94 782 GLU A CA 1
ATOM 6135 C C . GLU A 1 782 ? 30.971 6.939 54.180 1.00 34.94 782 GLU A C 1
ATOM 6137 O O . GLU A 1 782 ? 31.267 8.124 54.064 1.00 34.94 782 GLU A O 1
ATOM 6142 N N . GLY A 1 783 ? 31.818 5.970 53.808 1.00 36.00 783 GLY A N 1
ATOM 6143 C CA . GLY A 1 783 ? 33.171 6.244 53.306 1.00 36.00 783 GLY A CA 1
ATOM 6144 C C . GLY A 1 783 ? 33.155 6.987 51.968 1.00 36.00 783 GLY A C 1
ATOM 6145 O O . GLY A 1 783 ? 33.818 8.013 51.811 1.00 36.00 783 GLY A O 1
ATOM 6146 N N . ILE A 1 784 ? 32.323 6.521 51.031 1.00 40.50 784 ILE A N 1
ATOM 6147 C CA . ILE A 1 784 ? 32.124 7.175 49.727 1.00 40.50 784 ILE A CA 1
ATOM 6148 C C . ILE A 1 784 ? 31.415 8.528 49.904 1.00 40.50 784 ILE A C 1
ATOM 6150 O O . ILE A 1 784 ? 31.798 9.507 49.268 1.00 40.50 784 ILE A O 1
ATOM 6154 N N . TRP A 1 785 ? 30.432 8.629 50.809 1.00 36.56 785 TRP A N 1
ATOM 6155 C CA . TRP A 1 785 ? 29.749 9.892 51.113 1.00 36.56 785 TRP A CA 1
ATOM 6156 C C . TRP A 1 785 ? 30.694 10.940 51.720 1.00 36.56 785 TRP A C 1
ATOM 6158 O O . TRP A 1 785 ? 30.639 12.100 51.312 1.00 36.56 785 TRP A O 1
ATOM 6168 N N . ILE A 1 786 ? 31.600 10.556 52.627 1.00 38.59 786 ILE A N 1
ATOM 6169 C CA . ILE A 1 786 ? 32.634 11.452 53.171 1.00 38.59 786 ILE A CA 1
ATOM 6170 C C . ILE A 1 786 ? 33.587 11.898 52.055 1.00 38.59 786 ILE A C 1
ATOM 6172 O O . ILE A 1 786 ? 33.785 13.099 51.877 1.00 38.59 786 ILE A O 1
ATOM 6176 N N . ALA A 1 787 ? 34.124 10.963 51.262 1.00 40.31 787 ALA A N 1
ATOM 6177 C CA . ALA A 1 787 ? 35.051 11.280 50.175 1.00 40.31 787 ALA A CA 1
ATOM 6178 C C . ALA A 1 787 ? 34.428 12.223 49.127 1.00 40.31 787 ALA A C 1
ATOM 6180 O O . ALA A 1 787 ? 35.040 13.227 48.762 1.00 40.31 787 ALA A O 1
ATOM 6181 N N . ALA A 1 788 ? 33.191 11.952 48.696 1.00 39.19 788 ALA A N 1
ATOM 6182 C CA . ALA A 1 788 ? 32.477 12.775 47.723 1.00 39.19 788 ALA A CA 1
ATOM 6183 C C . ALA A 1 788 ? 32.159 14.182 48.261 1.00 39.19 788 ALA A C 1
ATOM 6185 O O . ALA A 1 788 ? 32.376 15.163 47.551 1.00 39.19 788 ALA A O 1
ATOM 6186 N N . ASN A 1 789 ? 31.705 14.311 49.516 1.00 38.88 789 ASN A N 1
ATOM 6187 C CA . ASN A 1 789 ? 31.447 15.626 50.119 1.00 38.88 789 ASN A CA 1
ATOM 6188 C C . ASN A 1 789 ? 32.735 16.440 50.326 1.00 38.88 789 ASN A C 1
ATOM 6190 O O . ASN A 1 789 ? 32.708 17.658 50.153 1.00 38.88 789 ASN A O 1
ATOM 6194 N N . LEU A 1 790 ? 33.854 15.793 50.673 1.00 39.03 790 LEU A N 1
ATOM 6195 C CA . LEU A 1 790 ? 35.155 16.459 50.797 1.00 39.03 790 LEU A CA 1
ATOM 6196 C C . LEU A 1 790 ? 35.665 16.957 49.438 1.00 39.03 790 LEU A C 1
ATOM 6198 O O . LEU A 1 790 ? 36.067 18.116 49.343 1.00 39.03 790 LEU A O 1
ATOM 6202 N N . LEU A 1 791 ? 35.569 16.138 48.381 1.00 41.31 791 LEU A N 1
ATOM 6203 C CA . LEU A 1 791 ? 35.895 16.559 47.012 1.00 41.31 791 LEU A CA 1
ATOM 6204 C C . LEU A 1 791 ? 35.031 17.751 46.575 1.00 41.31 791 LEU A C 1
ATOM 6206 O O . LEU A 1 791 ? 35.554 18.755 46.097 1.00 41.31 791 LEU A O 1
ATOM 6210 N N . PHE A 1 792 ? 33.714 17.662 46.782 1.00 37.19 792 PHE A N 1
ATOM 6211 C CA . PHE A 1 792 ? 32.772 18.700 46.366 1.00 37.19 792 PHE A CA 1
ATOM 6212 C C . PHE A 1 792 ? 33.014 20.019 47.118 1.00 37.19 792 PHE A C 1
ATOM 6214 O O . PHE A 1 792 ? 33.096 21.073 46.490 1.00 37.19 792 PHE A O 1
ATOM 6221 N N . LYS A 1 793 ? 33.242 19.975 48.442 1.00 36.16 793 LYS A N 1
ATOM 6222 C CA . LYS A 1 793 ? 33.604 21.173 49.219 1.00 36.16 793 LYS A CA 1
ATOM 6223 C C . LYS A 1 793 ? 34.914 21.804 48.753 1.00 36.16 793 LYS A C 1
ATOM 6225 O O . LYS A 1 793 ? 34.945 23.023 48.578 1.00 36.16 793 LYS A O 1
ATOM 6230 N N . ALA A 1 794 ? 35.956 21.002 48.522 1.00 39.50 794 ALA A N 1
ATOM 6231 C CA . ALA A 1 794 ? 37.253 21.493 48.055 1.00 39.50 794 ALA A CA 1
ATOM 6232 C C . ALA A 1 794 ? 37.144 22.217 46.698 1.00 39.50 794 ALA A C 1
ATOM 6234 O O . ALA A 1 794 ? 37.751 23.272 46.519 1.00 39.50 794 ALA A O 1
ATOM 6235 N N . ILE A 1 795 ? 36.306 21.706 45.786 1.00 42.25 795 ILE A N 1
ATOM 6236 C CA . ILE A 1 795 ? 35.998 22.352 44.499 1.00 42.25 795 ILE A CA 1
ATOM 6237 C C . ILE A 1 795 ? 35.268 23.694 44.697 1.00 42.25 795 ILE A C 1
ATOM 6239 O O . ILE A 1 795 ? 35.553 24.651 43.982 1.00 42.25 795 ILE A O 1
ATOM 6243 N N . THR A 1 796 ? 34.347 23.792 45.664 1.00 35.53 796 THR A N 1
ATOM 6244 C CA . THR A 1 796 ? 33.510 24.998 45.855 1.00 35.53 796 THR A CA 1
ATOM 6245 C C . THR A 1 796 ? 34.135 26.142 46.662 1.00 35.53 796 THR A C 1
ATOM 6247 O O . THR A 1 796 ? 33.660 27.267 46.533 1.00 35.53 796 THR A O 1
ATOM 6250 N N . LEU A 1 797 ? 35.144 25.889 47.511 1.00 34.91 797 LEU A N 1
ATOM 6251 C CA . LEU A 1 797 ? 35.629 26.882 48.492 1.00 34.91 797 LEU A CA 1
ATOM 6252 C C . LEU A 1 797 ? 37.095 27.318 48.331 1.00 34.91 797 LEU A C 1
ATOM 6254 O O . LEU A 1 797 ? 37.462 28.359 48.863 1.00 34.91 797 LEU A O 1
ATOM 6258 N N . GLY A 1 798 ? 37.937 26.577 47.604 1.00 41.66 798 GLY A N 1
ATOM 6259 C CA . GLY A 1 798 ? 39.307 27.003 47.262 1.00 41.66 798 GLY A CA 1
ATOM 6260 C C . GLY A 1 798 ? 40.345 27.019 48.402 1.00 41.66 798 GLY A C 1
ATOM 6261 O O . GLY A 1 798 ? 41.539 27.130 48.126 1.00 41.66 798 GLY A O 1
ATOM 6262 N N . GLU A 1 799 ? 39.934 26.859 49.661 1.00 43.91 799 GLU A N 1
ATOM 6263 C CA . GLU A 1 799 ? 40.825 26.781 50.826 1.00 43.91 799 GLU A CA 1
ATOM 6264 C C . GLU A 1 799 ? 41.255 25.325 51.087 1.00 43.91 799 GLU A C 1
ATOM 6266 O O . GLU A 1 799 ? 40.522 24.518 51.656 1.00 43.91 799 GLU A O 1
ATOM 6271 N N . LEU A 1 800 ? 42.456 24.981 50.611 1.00 48.53 800 LEU A N 1
ATOM 6272 C CA . LEU A 1 800 ? 43.046 23.635 50.671 1.00 48.53 800 LEU A CA 1
ATOM 6273 C C . LEU A 1 800 ? 44.082 23.369 51.793 1.00 48.53 800 LEU A C 1
ATOM 6275 O O . LEU A 1 800 ? 44.178 22.204 52.180 1.00 48.53 800 LEU A O 1
ATOM 6279 N N . PRO A 1 801 ? 44.852 24.345 52.331 1.00 44.31 801 PRO A N 1
ATOM 6280 C CA . PRO A 1 801 ? 45.853 24.070 53.374 1.00 44.31 801 PRO A CA 1
ATOM 6281 C C . PRO A 1 801 ? 45.257 23.477 54.658 1.00 44.31 801 PRO A C 1
ATOM 6283 O O . PRO A 1 801 ? 45.642 22.382 55.062 1.00 44.31 801 PRO A O 1
ATOM 6286 N N . ASP A 1 802 ? 44.260 24.145 55.240 1.00 44.69 802 ASP A N 1
ATOM 6287 C CA . ASP A 1 802 ? 43.645 23.788 56.527 1.00 44.69 802 ASP A CA 1
ATOM 6288 C C . ASP A 1 802 ? 42.965 22.403 56.510 1.00 44.69 802 ASP A C 1
ATOM 6290 O O . ASP A 1 802 ? 42.762 21.779 57.553 1.00 44.69 802 ASP A O 1
ATOM 6294 N N . LEU A 1 803 ? 42.645 21.885 55.317 1.00 42.59 803 LEU A N 1
ATOM 6295 C CA . LEU A 1 803 ? 42.096 20.543 55.140 1.00 42.59 803 LEU A CA 1
ATOM 6296 C C . LEU A 1 803 ? 43.128 19.445 55.451 1.00 42.59 803 LEU A C 1
ATOM 6298 O O . LEU A 1 803 ? 42.748 18.371 55.914 1.00 42.59 803 LEU A O 1
ATOM 6302 N N . VAL A 1 804 ? 44.421 19.699 55.217 1.00 42.62 804 VAL A N 1
ATOM 6303 C CA . VAL A 1 804 ? 45.501 18.732 55.481 1.00 42.62 804 VAL A CA 1
ATOM 6304 C C . VAL A 1 804 ? 45.701 18.561 56.986 1.00 42.62 804 VAL A C 1
ATOM 6306 O O . VAL A 1 804 ? 45.662 17.433 57.478 1.00 42.62 804 VAL A O 1
ATOM 6309 N N . ASP A 1 805 ? 45.808 19.667 57.722 1.00 44.22 805 ASP A N 1
ATOM 6310 C CA . ASP A 1 805 ? 45.974 19.664 59.180 1.00 44.22 805 ASP A CA 1
ATOM 6311 C C . ASP A 1 805 ? 44.747 19.051 59.887 1.00 44.22 805 ASP A C 1
ATOM 6313 O O . ASP A 1 805 ? 44.883 18.291 60.850 1.00 44.22 805 ASP A O 1
ATOM 6317 N N . LEU A 1 806 ? 43.536 19.298 59.365 1.00 41.72 806 LEU A N 1
ATOM 6318 C CA . LEU A 1 806 ? 42.306 18.668 59.857 1.00 41.72 806 LEU A CA 1
ATOM 6319 C C . LEU A 1 806 ? 42.293 17.144 59.627 1.00 41.72 806 LEU A C 1
ATOM 6321 O O . LEU A 1 806 ? 41.811 16.396 60.481 1.00 41.72 806 LEU A O 1
ATOM 6325 N N . LEU A 1 807 ? 42.829 16.668 58.497 1.00 40.12 807 LEU A N 1
ATOM 6326 C CA . LEU A 1 807 ? 42.924 15.239 58.186 1.00 40.12 807 LEU A CA 1
ATOM 6327 C C . LEU A 1 807 ? 43.993 14.527 59.031 1.00 40.12 807 LEU A C 1
ATOM 6329 O O . LEU A 1 807 ? 43.727 13.423 59.515 1.00 40.12 807 LEU A O 1
ATOM 6333 N N . GLU A 1 808 ? 45.152 15.152 59.278 1.00 40.88 808 GLU A N 1
ATOM 6334 C CA . GLU A 1 808 ? 46.159 14.609 60.208 1.00 40.88 808 GLU A CA 1
ATOM 6335 C C . GLU A 1 808 ? 45.619 14.529 61.652 1.00 40.88 808 GLU A C 1
ATOM 6337 O O . GLU A 1 808 ? 45.917 13.570 62.367 1.00 40.88 808 GLU A O 1
ATOM 6342 N N . GLY A 1 809 ? 44.757 15.468 62.066 1.00 42.47 809 GLY A N 1
ATOM 6343 C CA . GLY A 1 809 ? 44.143 15.479 63.399 1.00 42.47 809 GLY A CA 1
ATOM 6344 C C . GLY A 1 809 ? 43.081 14.398 63.664 1.00 42.47 809 GLY A C 1
ATOM 6345 O O . GLY A 1 809 ? 42.853 14.054 64.824 1.00 42.47 809 GLY A O 1
ATOM 6346 N N . ILE A 1 810 ? 42.427 13.857 62.627 1.00 39.94 810 ILE A N 1
ATOM 6347 C CA . ILE A 1 810 ? 41.280 12.933 62.774 1.00 39.94 810 ILE A CA 1
ATOM 6348 C C . ILE A 1 810 ? 41.660 11.458 62.526 1.00 39.94 810 ILE A C 1
ATOM 6350 O O . ILE A 1 810 ? 41.065 10.563 63.126 1.00 39.94 810 ILE A O 1
ATOM 6354 N N . MET A 1 811 ? 42.650 11.174 61.671 1.00 34.12 811 MET A N 1
ATOM 6355 C CA . MET A 1 811 ? 42.841 9.844 61.054 1.00 34.12 811 MET A CA 1
ATOM 6356 C C . MET A 1 811 ? 44.031 9.024 61.598 1.00 34.12 811 MET A C 1
ATOM 6358 O O . MET A 1 811 ? 44.738 8.350 60.844 1.00 34.12 811 MET A O 1
ATOM 6362 N N . LEU A 1 812 ? 44.259 9.021 62.916 1.00 33.75 812 LEU A N 1
ATOM 6363 C CA . LEU A 1 812 ? 45.370 8.289 63.550 1.00 33.75 812 LEU A CA 1
ATOM 6364 C C . LEU A 1 812 ? 45.169 6.756 63.647 1.00 33.75 812 LEU A C 1
ATOM 6366 O O . LEU A 1 812 ? 45.105 6.208 64.749 1.00 33.75 812 LEU A O 1
ATOM 6370 N N . LYS A 1 813 ? 45.172 6.058 62.494 1.00 36.75 813 LYS A N 1
ATOM 6371 C CA . LYS A 1 813 ? 45.985 4.830 62.289 1.00 36.75 813 LYS A CA 1
ATOM 6372 C C . LYS A 1 813 ? 45.949 4.217 60.885 1.00 36.75 813 LYS A C 1
ATOM 6374 O O . LYS A 1 813 ? 47.002 3.814 60.399 1.00 36.75 813 LYS A O 1
ATOM 6379 N N . ASP A 1 814 ? 44.775 4.087 60.270 1.00 38.28 814 ASP A N 1
ATOM 6380 C CA . ASP A 1 814 ? 44.556 2.952 59.351 1.00 38.28 814 ASP A CA 1
ATOM 6381 C C . ASP A 1 814 ? 44.852 3.208 57.857 1.00 38.28 814 ASP A C 1
ATOM 6383 O O . ASP A 1 814 ? 45.029 2.248 57.110 1.00 38.28 814 ASP A O 1
ATOM 6387 N N . TYR A 1 815 ? 44.958 4.466 57.399 1.00 44.00 815 TYR A N 1
ATOM 6388 C CA . TYR A 1 815 ? 45.069 4.792 55.959 1.00 44.00 815 TYR A CA 1
ATOM 6389 C C . TYR A 1 815 ? 46.172 5.817 55.609 1.00 44.00 815 TYR A C 1
ATOM 6391 O O . TYR A 1 815 ? 45.873 6.914 55.129 1.00 44.00 815 TYR A O 1
ATOM 6399 N N . PRO A 1 816 ? 47.468 5.471 55.762 1.00 38.28 816 PRO A N 1
ATOM 6400 C CA . PRO A 1 816 ? 48.588 6.363 55.418 1.00 38.28 816 PRO A CA 1
ATOM 6401 C C . PRO A 1 816 ? 48.668 6.732 53.921 1.00 38.28 816 PRO A C 1
ATOM 6403 O O . PRO A 1 816 ? 49.343 7.691 53.549 1.00 38.28 816 PRO A O 1
ATOM 6406 N N . THR A 1 817 ? 47.979 5.995 53.046 1.00 42.59 817 THR A N 1
ATOM 6407 C CA . THR A 1 817 ? 48.009 6.177 51.585 1.00 42.59 817 THR A CA 1
ATOM 6408 C C . THR A 1 817 ? 47.347 7.481 51.121 1.00 42.59 817 THR A C 1
ATOM 6410 O O . THR A 1 817 ? 47.802 8.082 50.149 1.00 42.59 817 THR A O 1
ATOM 6413 N N . ILE A 1 818 ? 46.309 7.956 51.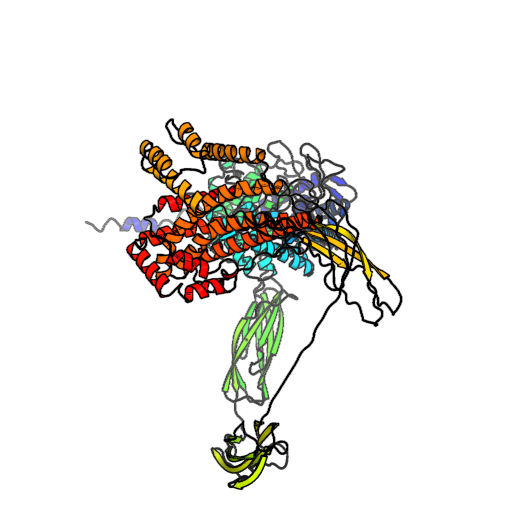824 1.00 42.06 818 ILE A N 1
ATOM 6414 C CA . ILE A 1 818 ? 45.535 9.153 51.434 1.00 42.06 818 ILE A CA 1
ATOM 6415 C C . ILE A 1 818 ? 46.405 10.422 51.501 1.00 42.06 818 ILE A C 1
ATOM 6417 O O . ILE A 1 818 ? 46.343 11.268 50.609 1.00 42.06 818 ILE A O 1
ATOM 6421 N N . ILE A 1 819 ? 47.289 10.508 52.501 1.00 39.44 819 ILE A N 1
ATOM 6422 C CA . ILE A 1 819 ? 48.219 11.634 52.699 1.00 39.44 819 ILE A CA 1
ATOM 6423 C C . ILE A 1 819 ? 49.201 11.764 51.521 1.00 39.44 819 ILE A C 1
ATOM 6425 O O . ILE A 1 819 ? 49.543 12.874 51.113 1.00 39.44 819 ILE A O 1
ATOM 6429 N N . ASN A 1 820 ? 49.627 10.647 50.923 1.00 40.97 820 ASN A N 1
ATOM 6430 C CA . ASN A 1 820 ? 50.484 10.683 49.735 1.00 40.97 820 ASN A CA 1
ATOM 6431 C C . ASN A 1 820 ? 49.721 11.139 48.483 1.00 40.97 820 ASN A C 1
ATOM 6433 O O . ASN A 1 820 ? 50.291 11.865 47.673 1.00 40.97 820 ASN A O 1
ATOM 6437 N N . LEU A 1 821 ? 48.438 10.784 48.346 1.00 38.81 821 LEU A N 1
ATOM 6438 C CA . LEU A 1 821 ? 47.616 11.227 47.217 1.00 38.81 821 LEU A CA 1
ATOM 6439 C C . LEU A 1 821 ? 47.417 12.754 47.235 1.00 38.81 821 LEU A C 1
ATOM 6441 O O . LEU A 1 821 ? 47.658 13.415 46.227 1.00 38.81 821 LEU A O 1
ATOM 6445 N N . ALA A 1 822 ? 47.096 13.321 48.404 1.00 40.41 822 ALA A N 1
ATOM 6446 C CA . ALA A 1 822 ? 46.947 14.768 48.594 1.00 40.41 822 ALA A CA 1
ATOM 6447 C C . ALA A 1 822 ? 48.241 15.557 48.296 1.00 40.41 822 ALA A C 1
ATOM 6449 O O . ALA A 1 822 ? 48.190 16.674 47.781 1.00 40.41 822 ALA A O 1
ATOM 6450 N N . ARG A 1 823 ? 49.416 14.963 48.559 1.00 40.22 823 ARG A N 1
ATOM 6451 C CA . ARG A 1 823 ? 50.724 15.550 48.209 1.00 40.22 823 ARG A CA 1
ATOM 6452 C C . ARG A 1 823 ? 51.020 15.525 46.705 1.00 40.22 823 ARG A C 1
ATOM 6454 O O . ARG A 1 823 ? 51.811 16.343 46.244 1.00 40.22 823 ARG A O 1
ATOM 6461 N N . MET A 1 824 ? 50.403 14.624 45.935 1.00 39.00 824 MET A N 1
ATOM 6462 C CA . MET A 1 824 ? 50.601 14.533 44.480 1.00 39.00 824 MET A CA 1
ATOM 6463 C C . MET A 1 824 ? 49.714 15.502 43.685 1.00 39.00 824 MET A C 1
ATOM 6465 O O . MET A 1 824 ? 50.094 15.901 42.589 1.00 39.00 824 MET A O 1
ATOM 6469 N N . THR A 1 825 ? 48.580 15.942 44.236 1.00 44.41 825 THR A N 1
ATOM 6470 C CA . THR A 1 825 ? 47.674 16.929 43.612 1.00 44.41 825 THR A CA 1
ATOM 6471 C C . THR A 1 825 ? 48.079 18.392 43.859 1.00 44.41 825 THR A C 1
ATOM 6473 O O . THR A 1 825 ? 47.297 19.305 43.611 1.00 44.41 825 THR A O 1
ATOM 6476 N N . GLY A 1 826 ? 49.297 18.644 44.349 1.00 38.19 826 GLY A N 1
ATOM 6477 C CA . GLY A 1 826 ? 49.798 19.959 44.774 1.00 38.19 826 GLY A CA 1
ATOM 6478 C C . GLY A 1 826 ? 50.167 20.962 43.668 1.00 38.19 826 GLY A C 1
ATOM 6479 O O . GLY A 1 826 ? 51.034 21.802 43.897 1.00 38.19 826 GLY A O 1
ATOM 6480 N N . THR A 1 827 ? 49.551 20.900 42.483 1.00 33.03 827 THR A N 1
ATOM 6481 C CA . THR A 1 827 ? 49.699 21.910 41.411 1.00 33.03 827 THR A CA 1
ATOM 6482 C C . THR A 1 827 ? 48.363 22.193 40.726 1.00 33.03 827 THR A C 1
ATOM 6484 O O . THR A 1 827 ? 47.485 21.340 40.697 1.00 33.03 827 THR A O 1
ATOM 6487 N N . SER A 1 828 ? 48.198 23.411 40.212 1.00 38.47 828 SER A N 1
ATOM 6488 C CA . SER A 1 828 ? 46.894 24.045 39.990 1.00 38.47 828 SER A CA 1
ATOM 6489 C C . SER A 1 828 ? 46.179 23.721 38.665 1.00 38.47 828 SER A C 1
ATOM 6491 O O . SER A 1 828 ? 46.773 23.228 37.709 1.00 38.47 828 SER A O 1
ATOM 6493 N N . SER A 1 829 ? 44.908 24.149 38.608 1.00 34.88 829 SER A N 1
ATOM 6494 C CA . SER A 1 829 ? 43.918 24.052 37.515 1.00 34.88 829 SER A CA 1
ATOM 6495 C C . SER A 1 829 ? 43.143 22.726 37.414 1.00 34.88 829 SER A C 1
ATOM 6497 O O . SER A 1 829 ? 43.494 21.732 38.039 1.00 34.88 829 SER A O 1
ATOM 6499 N N . ALA A 1 830 ? 41.973 22.783 36.766 1.00 38.03 830 ALA A N 1
ATOM 6500 C CA . ALA A 1 830 ? 40.887 21.823 36.968 1.00 38.03 830 ALA A CA 1
ATOM 6501 C C . ALA A 1 830 ? 41.132 20.459 36.299 1.00 38.03 830 ALA A C 1
ATOM 6503 O O . ALA A 1 830 ? 41.424 20.387 35.108 1.00 38.03 830 ALA A O 1
ATOM 6504 N N . MET A 1 831 ? 40.930 19.388 37.069 1.00 37.62 831 MET A N 1
ATOM 6505 C CA . MET A 1 831 ? 41.056 17.997 36.626 1.00 37.62 831 MET A CA 1
ATOM 6506 C C . MET A 1 831 ? 39.854 17.576 35.768 1.00 37.62 831 MET A C 1
ATOM 6508 O O . MET A 1 831 ? 38.704 17.817 36.141 1.00 37.62 831 MET A O 1
ATOM 6512 N N . THR A 1 832 ? 40.101 16.918 34.636 1.00 41.59 832 THR A N 1
ATOM 6513 C CA . THR A 1 832 ? 39.039 16.403 33.759 1.00 41.59 832 THR A CA 1
ATOM 6514 C C . THR A 1 832 ? 38.500 15.045 34.229 1.00 41.59 832 THR A C 1
ATOM 6516 O O . THR A 1 832 ? 39.157 14.295 34.955 1.00 41.59 832 THR A O 1
ATOM 6519 N N . SER A 1 833 ? 37.293 14.684 33.781 1.00 39.44 833 SER A N 1
ATOM 6520 C CA . SER A 1 833 ? 36.653 13.398 34.106 1.00 39.44 833 SER A CA 1
ATOM 6521 C C . SER A 1 833 ? 37.448 12.174 33.626 1.00 39.44 833 SER A C 1
ATOM 6523 O O . SER A 1 833 ? 37.391 11.111 34.248 1.00 39.44 833 SER A O 1
ATOM 6525 N N . ASP A 1 834 ? 38.217 12.318 32.547 1.00 40.41 834 ASP A N 1
ATOM 6526 C CA . ASP A 1 834 ? 39.076 11.263 32.003 1.00 40.41 834 ASP A CA 1
ATOM 6527 C C . ASP A 1 834 ? 40.358 11.069 32.841 1.00 40.41 834 ASP A C 1
ATOM 6529 O O . ASP A 1 834 ? 40.844 9.949 33.012 1.00 40.41 834 ASP A O 1
ATOM 6533 N N . GLU A 1 835 ? 40.873 12.137 33.456 1.00 39.03 835 GLU A N 1
ATOM 6534 C CA . GLU A 1 835 ? 41.994 12.076 34.402 1.00 39.03 835 GLU A CA 1
ATOM 6535 C C . GLU A 1 835 ? 41.570 11.474 35.747 1.00 39.03 835 GLU A C 1
ATOM 6537 O O . GLU A 1 835 ? 42.290 10.636 36.295 1.00 39.03 835 GLU A O 1
ATOM 6542 N N . ALA A 1 836 ? 40.377 11.816 36.245 1.00 41.25 836 ALA A N 1
ATOM 6543 C CA . ALA A 1 836 ? 39.798 11.181 37.432 1.00 41.25 836 ALA A CA 1
ATOM 6544 C C . ALA A 1 836 ? 39.599 9.664 37.223 1.00 41.25 836 ALA A C 1
ATOM 6546 O O . ALA A 1 836 ? 39.983 8.858 38.074 1.00 41.25 836 ALA A O 1
ATOM 6547 N N . ASN A 1 837 ? 39.096 9.259 36.049 1.00 41.25 837 ASN A N 1
ATOM 6548 C CA . ASN A 1 837 ? 38.994 7.850 35.651 1.00 41.25 837 ASN A CA 1
ATOM 6549 C C . ASN A 1 837 ? 40.360 7.143 35.603 1.00 41.25 837 ASN A C 1
ATOM 6551 O O . ASN A 1 837 ? 40.476 5.994 36.037 1.00 41.25 837 ASN A O 1
ATOM 6555 N N . LYS A 1 838 ? 41.407 7.809 35.098 1.00 43.34 838 LYS A N 1
ATOM 6556 C CA . LYS A 1 838 ? 42.776 7.262 35.074 1.00 43.34 838 LYS A CA 1
ATOM 6557 C C . LYS A 1 838 ? 43.354 7.081 36.477 1.00 43.34 838 LYS A C 1
ATOM 6559 O O . LYS A 1 838 ? 43.970 6.048 36.731 1.00 43.34 838 LYS A O 1
ATOM 6564 N N . ALA A 1 839 ? 43.121 8.025 37.390 1.00 39.66 839 ALA A N 1
ATOM 6565 C CA . ALA A 1 839 ? 43.555 7.912 38.782 1.00 39.66 839 ALA A CA 1
ATOM 6566 C C . ALA A 1 839 ? 42.886 6.722 39.499 1.00 39.66 839 ALA A C 1
ATOM 6568 O O . ALA A 1 839 ? 43.577 5.906 40.109 1.00 39.66 839 ALA A O 1
ATOM 6569 N N . LEU A 1 840 ? 41.565 6.564 39.351 1.00 40.50 840 LEU A N 1
ATOM 6570 C CA . LEU A 1 840 ? 40.808 5.459 39.953 1.00 40.50 840 LEU A CA 1
ATOM 6571 C C . LEU A 1 840 ? 41.206 4.084 39.382 1.00 40.50 840 LEU A C 1
ATOM 6573 O O . LEU A 1 840 ? 41.338 3.109 40.118 1.00 40.50 840 LEU A O 1
ATOM 6577 N N . LYS A 1 841 ? 41.469 3.999 38.072 1.00 41.84 841 LYS A N 1
ATOM 6578 C CA . LYS A 1 841 ? 41.944 2.758 37.431 1.00 41.84 841 LYS A CA 1
ATOM 6579 C C . LYS A 1 841 ? 43.400 2.415 37.786 1.00 41.84 841 LYS A C 1
ATOM 6581 O O . LYS A 1 841 ? 43.802 1.265 37.617 1.00 41.84 841 LYS A O 1
ATOM 6586 N N . ALA A 1 842 ? 44.182 3.369 38.299 1.00 39.97 842 ALA A N 1
ATOM 6587 C CA . ALA A 1 842 ? 45.548 3.133 38.762 1.00 39.97 842 ALA A CA 1
ATOM 6588 C C . ALA A 1 842 ? 45.616 2.569 40.195 1.00 39.97 842 ALA A C 1
ATOM 6590 O O . ALA A 1 842 ? 46.470 1.725 40.460 1.00 39.97 842 ALA A O 1
ATOM 6591 N N . SER A 1 843 ? 44.723 2.983 41.105 1.00 38.06 843 SER A N 1
ATOM 6592 C CA . SER A 1 843 ? 44.704 2.477 42.489 1.00 38.06 843 SER A CA 1
ATOM 6593 C C . SER A 1 843 ? 44.241 1.020 42.577 1.00 38.06 843 SER A C 1
ATOM 6595 O O . SER A 1 843 ? 44.918 0.207 43.201 1.00 38.06 843 SER A O 1
ATOM 6597 N N . ILE A 1 844 ? 43.156 0.659 41.883 1.00 38.00 844 ILE A N 1
ATOM 6598 C CA . ILE A 1 844 ? 42.601 -0.711 41.879 1.00 38.00 844 ILE A CA 1
ATOM 6599 C C . ILE A 1 844 ? 43.628 -1.727 41.338 1.00 38.00 844 ILE A C 1
ATOM 6601 O O . ILE A 1 844 ? 43.742 -2.848 41.830 1.00 38.00 844 ILE A O 1
ATOM 6605 N N . LYS A 1 845 ? 44.470 -1.313 40.383 1.00 36.06 845 LYS A N 1
ATOM 6606 C CA . LYS A 1 845 ? 45.530 -2.156 39.805 1.00 36.06 845 LYS A CA 1
ATOM 6607 C C . LYS A 1 845 ? 46.701 -2.450 40.762 1.00 36.06 845 LYS A C 1
ATOM 6609 O O . LYS A 1 845 ? 47.542 -3.304 40.473 1.00 36.06 845 LYS A O 1
ATOM 6614 N N . LEU A 1 846 ? 46.765 -1.778 41.915 1.00 35.44 846 LEU A N 1
ATOM 6615 C CA . LEU A 1 846 ? 47.667 -2.157 43.006 1.00 35.44 846 LEU A CA 1
ATOM 6616 C C . LEU A 1 846 ? 47.097 -3.305 43.857 1.00 35.44 846 LEU A C 1
ATOM 6618 O O . LEU A 1 846 ? 47.872 -4.110 44.370 1.00 35.44 846 LEU A O 1
ATOM 6622 N N . GLU A 1 847 ? 45.772 -3.421 43.974 1.00 37.41 847 GLU A N 1
ATOM 6623 C CA . GLU A 1 847 ? 45.110 -4.436 44.807 1.00 37.41 847 GLU A CA 1
ATOM 6624 C C . GLU A 1 847 ? 45.168 -5.838 44.180 1.00 37.41 847 GLU A C 1
ATOM 6626 O O . GLU A 1 847 ? 45.338 -6.819 44.906 1.00 37.41 847 GLU A O 1
ATOM 6631 N N . GLU A 1 848 ? 45.170 -5.938 42.841 1.00 33.16 848 GLU A N 1
ATOM 6632 C CA . GLU A 1 848 ? 45.418 -7.200 42.112 1.00 33.16 848 GLU A CA 1
ATOM 6633 C C . GLU A 1 848 ? 46.727 -7.888 42.560 1.00 33.16 848 GLU A C 1
ATOM 6635 O O . GLU A 1 848 ? 46.802 -9.115 42.618 1.00 33.16 848 GLU A O 1
ATOM 6640 N N . ASN A 1 849 ? 47.750 -7.109 42.937 1.00 34.50 849 ASN A N 1
ATOM 6641 C CA . ASN A 1 849 ? 49.049 -7.626 43.384 1.00 34.50 849 ASN A CA 1
ATOM 6642 C C . ASN A 1 849 ? 49.074 -8.072 44.861 1.00 34.50 849 ASN A C 1
ATOM 6644 O O . ASN A 1 849 ? 50.080 -8.625 45.304 1.00 34.50 849 ASN A O 1
ATOM 6648 N N . MET A 1 850 ? 48.000 -7.850 45.630 1.00 30.89 850 MET A N 1
ATOM 6649 C CA . MET A 1 850 ? 47.920 -8.198 47.060 1.00 30.89 850 MET A CA 1
ATOM 6650 C C . MET A 1 850 ? 47.104 -9.471 47.350 1.00 30.89 850 MET A C 1
ATOM 6652 O O . MET A 1 850 ? 46.944 -9.845 48.510 1.00 30.89 850 MET A O 1
ATOM 6656 N N . GLY A 1 851 ? 46.637 -10.181 46.315 1.00 30.20 851 GLY A N 1
ATOM 6657 C CA . GLY A 1 851 ? 46.105 -11.546 46.446 1.00 30.20 851 GLY A CA 1
ATOM 6658 C C . GLY A 1 851 ? 44.681 -11.664 47.004 1.00 30.20 851 GLY A C 1
ATOM 6659 O O . GLY A 1 851 ? 44.299 -12.736 47.469 1.00 30.20 851 GLY A O 1
ATOM 6660 N N . ILE A 1 852 ? 43.883 -10.593 46.956 1.00 37.78 852 ILE A N 1
ATOM 6661 C CA . ILE A 1 852 ? 42.512 -10.564 47.494 1.00 37.78 852 ILE A CA 1
ATOM 6662 C C . ILE A 1 852 ? 41.512 -11.118 46.456 1.00 37.78 852 ILE A C 1
ATOM 6664 O O . ILE A 1 852 ? 40.716 -10.385 45.874 1.00 37.78 852 ILE A O 1
ATOM 6668 N N . LEU A 1 853 ? 41.548 -12.434 46.217 1.00 35.53 853 LEU A N 1
ATOM 6669 C CA . LEU A 1 853 ? 40.534 -13.168 45.441 1.00 35.53 853 LEU A CA 1
ATOM 6670 C C . LEU A 1 853 ? 40.132 -14.471 46.166 1.00 35.53 853 LEU A C 1
ATOM 6672 O O . LEU A 1 853 ? 41.011 -15.202 46.621 1.00 35.53 853 LEU A O 1
ATOM 6676 N N . PRO A 1 854 ? 38.826 -14.787 46.289 1.00 38.94 854 PRO A N 1
ATOM 6677 C CA . PRO A 1 854 ? 38.355 -15.910 47.099 1.00 38.94 854 PRO A CA 1
ATOM 6678 C C . PRO A 1 854 ? 38.514 -17.271 46.401 1.00 38.94 854 PRO A C 1
ATOM 6680 O O . PRO A 1 854 ? 38.245 -17.413 45.207 1.00 38.94 854 PRO A O 1
ATOM 6683 N N . VAL A 1 855 ? 38.882 -18.289 47.185 1.00 34.25 855 VAL A N 1
ATOM 6684 C CA . VAL A 1 855 ? 39.044 -19.695 46.774 1.00 34.25 855 VAL A CA 1
ATOM 6685 C C . VAL A 1 855 ? 38.457 -20.583 47.878 1.00 34.25 855 VAL A C 1
ATOM 6687 O O . VAL A 1 855 ? 38.765 -20.367 49.046 1.00 34.25 855 VAL A O 1
ATOM 6690 N N . VAL A 1 856 ? 37.599 -21.557 47.544 1.00 35.12 856 VAL A N 1
ATOM 6691 C CA . VAL A 1 856 ? 36.780 -22.309 48.531 1.00 35.12 856 VAL A CA 1
ATOM 6692 C C . VAL A 1 856 ? 36.810 -23.821 48.268 1.00 35.12 856 VAL A C 1
ATOM 6694 O O . VAL A 1 856 ? 36.935 -24.235 47.115 1.00 35.12 856 VAL A O 1
ATOM 6697 N N . GLY A 1 857 ? 36.662 -24.651 49.317 1.00 35.91 857 GLY A N 1
ATOM 6698 C CA . GLY A 1 857 ? 36.605 -26.117 49.204 1.00 35.91 857 GLY A CA 1
ATOM 6699 C C . GLY A 1 857 ? 35.848 -26.881 50.311 1.00 35.91 857 GLY A C 1
ATOM 6700 O O . GLY A 1 857 ? 35.542 -26.322 51.360 1.00 35.91 857 GLY A O 1
ATOM 6701 N N . TYR A 1 858 ? 35.552 -28.171 50.071 1.00 38.75 858 TYR A N 1
ATOM 6702 C CA . TYR A 1 858 ? 34.424 -28.921 50.690 1.00 38.75 858 TYR A CA 1
ATOM 6703 C C . TYR A 1 858 ? 34.749 -30.242 51.416 1.00 38.75 858 TYR A C 1
ATOM 6705 O O . TYR A 1 858 ? 35.879 -30.703 51.367 1.00 38.75 858 TYR A O 1
ATOM 6713 N N . ASN A 1 859 ? 33.725 -30.871 52.022 1.00 38.41 859 ASN A N 1
ATOM 6714 C CA . ASN A 1 859 ? 33.630 -32.297 52.393 1.00 38.41 859 ASN A CA 1
ATOM 6715 C C . ASN A 1 859 ? 32.162 -32.805 52.248 1.00 38.41 859 ASN A C 1
ATOM 6717 O O . ASN A 1 859 ? 31.265 -31.988 52.048 1.00 38.41 859 ASN A O 1
ATOM 6721 N N . LEU A 1 860 ? 31.916 -34.125 52.324 1.00 40.62 860 LEU A N 1
ATOM 6722 C CA . LEU A 1 860 ? 30.640 -34.822 52.021 1.00 40.62 860 LEU A CA 1
ATOM 6723 C C . LEU A 1 860 ? 30.254 -35.810 53.149 1.00 40.62 860 LEU A C 1
ATOM 6725 O O . LEU A 1 860 ? 31.123 -36.554 53.584 1.00 40.62 860 LEU A O 1
ATOM 6729 N N . THR A 1 861 ? 28.988 -35.858 53.601 1.00 40.97 861 THR A N 1
ATOM 6730 C CA . THR A 1 861 ? 28.431 -36.853 54.571 1.00 40.97 861 THR A CA 1
ATOM 6731 C C . THR A 1 861 ? 26.888 -36.765 54.659 1.00 40.97 861 THR A C 1
ATOM 6733 O O . THR A 1 861 ? 26.323 -35.809 54.133 1.00 40.97 861 THR A O 1
ATOM 6736 N N . PHE A 1 862 ? 26.197 -37.746 55.277 1.00 40.22 862 PHE A N 1
ATOM 6737 C CA . PHE A 1 862 ? 24.796 -38.106 54.939 1.00 40.22 862 PHE A CA 1
ATOM 6738 C C . PHE A 1 862 ? 23.731 -37.938 56.048 1.00 40.22 862 PHE A C 1
ATOM 6740 O O . PHE A 1 862 ? 24.074 -37.880 57.227 1.00 40.22 862 PHE A O 1
ATOM 6747 N N . PRO A 1 863 ? 22.430 -37.799 55.689 1.00 37.53 863 PRO A N 1
ATOM 6748 C CA . PRO A 1 863 ? 21.464 -37.103 56.546 1.00 37.53 863 PRO A CA 1
ATOM 6749 C C . PRO A 1 863 ? 20.672 -37.947 57.560 1.00 37.53 863 PRO A C 1
ATOM 6751 O O . PRO A 1 863 ? 20.003 -37.345 58.403 1.00 37.53 863 PRO A O 1
ATOM 6754 N N . LYS A 1 864 ? 20.645 -39.290 57.487 1.00 39.38 864 LYS A N 1
ATOM 6755 C CA . LYS A 1 864 ? 19.763 -40.090 58.371 1.00 39.38 864 LYS A CA 1
ATOM 6756 C C . LYS A 1 864 ? 20.152 -41.538 58.708 1.00 39.38 864 LYS A C 1
ATOM 6758 O O . LYS A 1 864 ? 19.361 -42.228 59.346 1.00 39.38 864 LYS A O 1
ATOM 6763 N N . ALA A 1 865 ? 21.357 -41.980 58.365 1.00 38.41 865 ALA A N 1
ATOM 6764 C CA . ALA A 1 865 ? 22.001 -43.145 58.977 1.00 38.41 865 ALA A CA 1
ATOM 6765 C C . ALA A 1 865 ? 23.488 -42.819 59.221 1.00 38.41 865 ALA A C 1
ATOM 6767 O O . ALA A 1 865 ? 24.050 -42.018 58.470 1.00 38.41 865 ALA A O 1
ATOM 6768 N N . PRO A 1 866 ? 24.132 -43.377 60.263 1.00 39.09 866 PRO A N 1
ATOM 6769 C CA . PRO A 1 866 ? 25.518 -43.053 60.582 1.00 39.09 866 PRO A CA 1
ATOM 6770 C C . PRO A 1 866 ? 26.478 -43.661 59.549 1.00 39.09 866 PRO A C 1
ATOM 6772 O O . PRO A 1 866 ? 26.552 -44.879 59.412 1.00 39.09 866 PRO A O 1
ATOM 6775 N N . VAL A 1 867 ? 27.238 -42.811 58.851 1.00 37.75 867 VAL A N 1
ATOM 6776 C CA . VAL A 1 867 ? 28.342 -43.218 57.965 1.00 37.75 867 VAL A CA 1
ATOM 6777 C C . VAL A 1 867 ? 29.535 -42.290 58.191 1.00 37.75 867 VAL A C 1
ATOM 6779 O O . VAL A 1 867 ? 29.365 -41.074 58.280 1.00 37.75 867 VAL A O 1
ATOM 6782 N N . GLU A 1 868 ? 30.742 -42.851 58.253 1.00 37.28 868 GLU A N 1
ATOM 6783 C CA . GLU A 1 868 ? 32.000 -42.105 58.356 1.00 37.28 868 GLU A CA 1
ATOM 6784 C C . GLU A 1 868 ? 32.721 -42.061 56.995 1.00 37.28 868 GLU A C 1
ATOM 6786 O O . GLU A 1 868 ? 32.915 -43.096 56.361 1.00 37.28 868 GLU A O 1
ATOM 6791 N N . GLY A 1 869 ? 33.155 -40.875 56.549 1.00 40.12 869 GLY A N 1
ATOM 6792 C CA . GLY A 1 869 ? 33.999 -40.709 55.352 1.00 40.12 869 GLY A CA 1
ATOM 6793 C C . GLY A 1 869 ? 33.797 -39.365 54.643 1.00 40.12 869 GLY A C 1
ATOM 6794 O O . GLY A 1 869 ? 32.668 -38.994 54.361 1.00 40.12 869 GLY A O 1
ATOM 6795 N N . ASN A 1 870 ? 34.882 -38.637 54.346 1.00 43.00 870 ASN A N 1
ATOM 6796 C CA . ASN A 1 870 ? 34.872 -37.271 53.786 1.00 43.00 870 ASN A CA 1
ATOM 6797 C C . ASN A 1 870 ? 35.771 -37.159 52.527 1.00 43.00 870 ASN A C 1
ATOM 6799 O O . ASN A 1 870 ? 36.787 -37.849 52.448 1.00 43.00 870 ASN A O 1
ATOM 6803 N N . ILE A 1 871 ? 35.437 -36.277 51.567 1.00 40.53 871 ILE A N 1
ATOM 6804 C CA . ILE A 1 871 ? 36.148 -36.091 50.274 1.00 40.53 871 ILE A CA 1
ATOM 6805 C C . ILE A 1 871 ? 36.287 -34.590 49.931 1.00 40.53 871 ILE A C 1
ATOM 6807 O O . ILE A 1 871 ? 35.275 -33.892 49.894 1.00 40.53 871 ILE A O 1
ATOM 6811 N N . ARG A 1 872 ? 37.507 -34.103 49.620 1.00 37.56 872 ARG A N 1
ATOM 6812 C CA . ARG A 1 872 ? 37.832 -32.662 49.443 1.00 37.56 872 ARG A CA 1
ATOM 6813 C C . ARG A 1 872 ? 37.976 -32.205 47.974 1.00 37.56 872 ARG A C 1
ATOM 6815 O O . ARG A 1 872 ? 38.583 -32.908 47.173 1.00 37.56 872 ARG A O 1
ATOM 6822 N N . ILE A 1 873 ? 37.467 -31.006 47.652 1.00 39.22 873 ILE A N 1
ATOM 6823 C CA . ILE A 1 873 ? 37.360 -30.370 46.306 1.00 39.22 873 ILE A CA 1
ATOM 6824 C C . ILE A 1 873 ? 37.605 -28.839 46.421 1.00 39.22 873 ILE A C 1
ATOM 6826 O O . ILE A 1 873 ? 37.307 -28.318 47.494 1.00 39.22 873 ILE A O 1
ATOM 6830 N N . ILE A 1 874 ? 38.113 -28.119 45.388 1.00 37.34 874 ILE A N 1
ATOM 6831 C CA . ILE A 1 874 ? 38.442 -26.650 45.398 1.00 37.34 874 ILE A CA 1
ATOM 6832 C C . ILE A 1 874 ? 38.135 -25.941 44.039 1.00 37.34 874 ILE A C 1
ATOM 6834 O O . ILE A 1 874 ? 38.371 -26.570 43.011 1.00 37.34 874 ILE A O 1
ATOM 6838 N N . VAL A 1 875 ? 37.647 -24.672 43.991 1.00 37.72 875 VAL A N 1
ATOM 6839 C CA . VAL A 1 875 ? 37.214 -23.942 42.740 1.00 37.72 875 VAL A CA 1
ATOM 6840 C C . VAL A 1 875 ? 37.441 -22.389 42.744 1.00 37.72 875 VAL A C 1
ATOM 6842 O O . VAL A 1 875 ? 37.654 -21.809 43.808 1.00 37.72 875 VAL A O 1
ATOM 6845 N N . PHE A 1 876 ? 37.383 -21.722 41.562 1.00 36.91 876 PHE A N 1
ATOM 6846 C CA . PHE A 1 876 ? 37.627 -20.276 41.265 1.00 36.91 876 PHE A CA 1
ATOM 6847 C C . PHE A 1 876 ? 36.530 -19.588 40.379 1.00 36.91 876 PHE A C 1
ATOM 6849 O O . PHE A 1 876 ? 35.820 -20.298 39.661 1.00 36.91 876 PHE A O 1
ATOM 6856 N N . PRO A 1 877 ? 36.417 -18.231 40.342 1.00 42.03 877 PRO A N 1
ATOM 6857 C CA . PRO A 1 877 ? 35.458 -17.463 39.510 1.00 42.03 877 PRO A CA 1
ATOM 6858 C C . PRO A 1 877 ? 36.003 -16.928 38.145 1.00 42.03 877 PRO A C 1
ATOM 6860 O O . PRO A 1 877 ? 37.214 -16.935 37.931 1.00 42.03 877 PRO A O 1
ATOM 6863 N N . PRO A 1 878 ? 35.152 -16.423 37.209 1.00 40.03 878 PRO A N 1
ATOM 6864 C CA . PRO A 1 878 ? 35.556 -16.063 35.834 1.00 40.03 878 PRO A CA 1
ATOM 6865 C C . PRO A 1 878 ? 35.830 -14.562 35.580 1.00 40.03 878 PRO A C 1
ATOM 6867 O O . PRO A 1 878 ? 35.014 -13.702 35.917 1.00 40.03 878 PRO A O 1
ATOM 6870 N N . GLN A 1 879 ? 36.900 -14.260 34.827 1.00 40.88 879 GLN A N 1
ATOM 6871 C CA . GLN A 1 879 ? 37.396 -12.898 34.534 1.00 40.88 879 GLN A CA 1
ATOM 6872 C C . GLN A 1 879 ? 36.343 -11.907 33.993 1.00 40.88 879 GLN A C 1
ATOM 6874 O O . GLN A 1 879 ? 36.378 -10.732 34.347 1.00 40.88 879 GLN A O 1
ATOM 6879 N N . ARG A 1 880 ? 35.386 -12.347 33.155 1.00 41.56 880 ARG A N 1
ATOM 6880 C CA . ARG A 1 880 ? 34.392 -11.441 32.534 1.00 41.56 880 ARG A CA 1
ATOM 6881 C C . ARG A 1 880 ? 33.558 -10.684 33.577 1.00 41.56 880 ARG A C 1
ATOM 6883 O O . ARG A 1 880 ? 33.289 -9.507 33.370 1.00 41.56 880 ARG A O 1
ATOM 6890 N N . LYS A 1 881 ? 33.208 -11.323 34.705 1.00 47.28 881 LYS A N 1
ATOM 6891 C CA . LYS A 1 881 ? 32.428 -10.680 35.781 1.00 47.28 881 LYS A CA 1
ATOM 6892 C C . LYS A 1 881 ? 33.235 -9.625 36.555 1.00 47.28 881 LYS A C 1
ATOM 6894 O O . LYS A 1 881 ? 32.629 -8.711 37.099 1.00 47.28 881 LYS A O 1
ATOM 6899 N N . ILE A 1 882 ? 34.571 -9.704 36.555 1.00 43.41 882 ILE A N 1
ATOM 6900 C CA . ILE A 1 882 ? 35.447 -8.702 37.190 1.00 43.41 882 ILE A CA 1
ATOM 6901 C C . ILE A 1 882 ? 35.361 -7.376 36.423 1.00 43.41 882 ILE A C 1
ATOM 6903 O O . ILE A 1 882 ? 35.114 -6.338 37.026 1.00 43.41 882 ILE A O 1
ATOM 6907 N N . ASN A 1 883 ? 35.462 -7.414 35.090 1.00 43.81 883 ASN A N 1
ATOM 6908 C CA . ASN A 1 883 ? 35.339 -6.209 34.261 1.00 43.81 883 ASN A CA 1
ATOM 6909 C C . ASN A 1 883 ? 33.951 -5.555 34.410 1.00 43.81 883 ASN A C 1
ATOM 6911 O O . ASN A 1 883 ? 33.865 -4.349 34.616 1.00 43.81 883 ASN A O 1
ATOM 6915 N N . THR A 1 884 ? 32.873 -6.350 34.387 1.00 45.81 884 THR A N 1
ATOM 6916 C CA . THR A 1 884 ? 31.487 -5.861 34.544 1.00 45.81 884 THR A CA 1
ATOM 6917 C C . THR A 1 884 ? 31.240 -5.135 35.873 1.00 45.81 884 THR A C 1
ATOM 6919 O O . THR A 1 884 ? 30.395 -4.245 35.928 1.00 45.81 884 THR A O 1
ATOM 6922 N N . LEU A 1 885 ? 31.980 -5.478 36.934 1.00 43.34 885 LEU A N 1
ATOM 6923 C CA . LEU A 1 885 ? 31.886 -4.808 38.234 1.00 43.34 885 LEU A CA 1
ATOM 6924 C C . LEU A 1 885 ? 32.487 -3.388 38.214 1.00 43.34 885 LEU A C 1
ATOM 6926 O O . LEU A 1 885 ? 32.024 -2.520 38.946 1.00 43.34 885 LEU A O 1
ATOM 6930 N N . LEU A 1 886 ? 33.495 -3.139 37.369 1.00 44.00 886 LEU A N 1
ATOM 6931 C CA . LEU A 1 886 ? 34.223 -1.864 37.320 1.00 44.00 886 LEU A CA 1
ATOM 6932 C C . LEU A 1 886 ? 33.464 -0.763 36.564 1.00 44.00 886 LEU A C 1
ATOM 6934 O O . LEU A 1 886 ? 33.588 0.409 36.914 1.00 44.00 886 LEU A O 1
ATOM 6938 N N . ASP A 1 887 ? 32.672 -1.122 35.551 1.00 45.75 887 ASP A N 1
ATOM 6939 C CA . ASP A 1 887 ? 31.865 -0.148 34.801 1.00 45.75 887 ASP A CA 1
ATOM 6940 C C . ASP A 1 887 ? 30.606 0.289 35.582 1.00 45.75 887 ASP A C 1
ATOM 6942 O O . ASP A 1 887 ? 30.164 1.432 35.461 1.00 45.75 887 ASP A O 1
ATOM 6946 N N . TYR A 1 888 ? 30.063 -0.590 36.435 1.00 48.94 888 TYR A N 1
ATOM 6947 C CA . TYR A 1 888 ? 28.877 -0.341 37.267 1.00 48.94 888 TYR A CA 1
ATOM 6948 C C . TYR A 1 888 ? 29.015 0.899 38.172 1.00 48.94 888 TYR A C 1
ATOM 6950 O O . TYR A 1 888 ? 28.158 1.784 38.132 1.00 48.94 888 TYR A O 1
ATOM 6958 N N . GLU A 1 889 ? 30.106 1.003 38.940 1.00 43.94 889 GLU A N 1
ATOM 6959 C CA . GLU A 1 889 ? 30.332 2.092 39.910 1.00 43.94 889 GLU A CA 1
ATOM 6960 C C . GLU A 1 889 ? 30.359 3.485 39.243 1.00 43.94 889 GLU A C 1
ATOM 6962 O O . GLU A 1 889 ? 29.837 4.472 39.778 1.00 43.94 889 GLU A O 1
ATOM 6967 N N . ALA A 1 890 ? 30.916 3.565 38.028 1.00 45.16 890 ALA A N 1
ATOM 6968 C CA . ALA A 1 890 ? 31.009 4.804 37.259 1.00 45.16 890 ALA A CA 1
ATOM 6969 C C . ALA A 1 890 ? 29.641 5.290 36.742 1.00 45.16 890 ALA A C 1
ATOM 6971 O O . ALA A 1 890 ? 29.365 6.492 36.750 1.00 45.16 890 ALA A O 1
ATOM 6972 N N . TRP A 1 891 ? 28.764 4.374 36.316 1.00 46.75 891 TRP A N 1
ATOM 6973 C CA . TRP A 1 891 ? 27.431 4.723 35.808 1.00 46.75 891 TRP A CA 1
ATOM 6974 C C . TRP A 1 891 ? 26.400 4.938 36.923 1.00 46.75 891 TRP A C 1
ATOM 6976 O O . TRP A 1 891 ? 25.621 5.892 36.846 1.00 46.75 891 TRP A O 1
ATOM 6986 N N . HIS A 1 892 ? 26.432 4.128 37.989 1.00 48.75 892 HIS A N 1
ATOM 6987 C CA . HIS A 1 892 ? 25.544 4.266 39.153 1.00 48.75 892 HIS A CA 1
ATOM 6988 C C . HIS A 1 892 ? 25.632 5.675 39.769 1.00 48.75 892 HIS A C 1
ATOM 6990 O O . HIS A 1 892 ? 24.611 6.316 40.032 1.00 48.75 892 HIS A O 1
ATOM 6996 N N . THR A 1 893 ? 26.856 6.197 39.915 1.00 43.59 893 THR A N 1
ATOM 6997 C CA . THR A 1 893 ? 27.125 7.527 40.486 1.00 43.59 893 THR A CA 1
ATOM 6998 C C . THR A 1 893 ? 26.426 8.658 39.718 1.00 43.59 893 THR A C 1
ATOM 7000 O O . THR A 1 893 ? 25.838 9.548 40.333 1.00 43.59 893 THR A O 1
ATOM 7003 N N . ASN A 1 894 ? 26.423 8.613 38.381 1.00 44.47 894 ASN A N 1
ATOM 7004 C CA . ASN A 1 894 ? 25.790 9.643 37.547 1.00 44.47 894 ASN A CA 1
ATOM 7005 C C . ASN A 1 894 ? 24.254 9.539 37.555 1.00 44.47 894 ASN A C 1
ATOM 7007 O O . ASN A 1 894 ? 23.559 10.551 37.674 1.00 44.47 894 ASN A O 1
ATOM 7011 N N . ALA A 1 895 ? 23.716 8.318 37.493 1.00 48.22 895 ALA A N 1
ATOM 7012 C CA . ALA A 1 895 ? 22.276 8.056 37.531 1.00 48.22 895 ALA A CA 1
ATOM 7013 C C . ALA A 1 895 ? 21.618 8.542 38.840 1.00 48.22 895 ALA A C 1
ATOM 7015 O O . ALA A 1 895 ? 20.523 9.114 38.838 1.00 48.22 895 ALA A O 1
ATOM 7016 N N . TYR A 1 896 ? 22.318 8.371 39.964 1.00 47.81 896 TYR A N 1
ATOM 7017 C CA . TYR A 1 896 ? 21.865 8.798 41.289 1.00 47.81 896 TYR A CA 1
ATOM 7018 C C . TYR A 1 896 ? 21.748 10.330 41.440 1.00 47.81 896 TYR A C 1
ATOM 7020 O O . TYR A 1 896 ? 20.883 10.812 42.174 1.00 47.81 896 TYR A O 1
ATOM 7028 N N . LEU A 1 897 ? 22.556 11.113 40.714 1.00 45.38 897 LEU A N 1
ATOM 7029 C CA . LEU A 1 897 ? 22.480 12.581 40.734 1.00 45.38 897 LEU A CA 1
ATOM 7030 C C . LEU A 1 897 ? 21.222 13.101 40.016 1.00 45.38 897 LEU A C 1
ATOM 7032 O O . LEU A 1 897 ? 20.497 13.928 40.571 1.00 45.38 897 LEU A O 1
ATOM 7036 N N . ALA A 1 898 ? 20.911 12.570 38.828 1.00 45.50 898 ALA A N 1
ATOM 7037 C CA . ALA A 1 898 ? 19.705 12.941 38.076 1.00 45.50 898 ALA A CA 1
ATOM 7038 C C . ALA A 1 898 ? 18.406 12.546 38.810 1.00 45.50 898 ALA A C 1
ATOM 7040 O O . ALA A 1 898 ? 17.448 13.319 38.863 1.00 45.50 898 ALA A O 1
ATOM 7041 N N . SER A 1 899 ? 18.405 11.370 39.446 1.00 51.31 899 SER A N 1
ATOM 7042 C CA . SER A 1 899 ? 17.332 10.900 40.334 1.00 51.31 899 SER A CA 1
ATOM 7043 C C . SER A 1 899 ? 17.007 11.894 41.449 1.00 51.31 899 SER A C 1
ATOM 7045 O O . SER A 1 899 ? 15.842 12.256 41.638 1.00 51.31 899 SER A O 1
ATOM 7047 N N . LYS A 1 900 ? 18.039 12.391 42.149 1.00 49.53 900 LYS A N 1
ATOM 7048 C CA . LYS A 1 900 ? 17.857 13.367 43.227 1.00 49.53 900 LYS A CA 1
ATOM 7049 C C . LYS A 1 900 ? 17.205 14.656 42.743 1.00 49.53 900 LYS A C 1
ATOM 7051 O O . LYS A 1 900 ? 16.263 15.109 43.389 1.00 49.53 900 LYS A O 1
ATOM 7056 N N . ALA A 1 901 ? 17.638 15.199 41.607 1.00 52.56 901 ALA A N 1
ATOM 7057 C CA . ALA A 1 901 ? 17.048 16.414 41.047 1.00 52.56 901 ALA A CA 1
ATOM 7058 C C . ALA A 1 901 ? 15.540 16.256 40.773 1.00 52.56 901 ALA A C 1
ATOM 7060 O O . ALA A 1 901 ? 14.748 17.090 41.205 1.00 52.56 901 ALA A O 1
ATOM 7061 N N . LEU A 1 902 ? 15.124 15.150 40.141 1.00 52.22 902 LEU A N 1
ATOM 7062 C CA . LEU A 1 902 ? 13.702 14.871 39.899 1.00 52.22 902 LEU A CA 1
ATOM 7063 C C . LEU A 1 902 ? 12.910 14.675 41.201 1.00 52.22 902 LEU A C 1
ATOM 7065 O O . LEU A 1 902 ? 11.776 15.140 41.301 1.00 52.22 902 LEU A O 1
ATOM 7069 N N . SER A 1 903 ? 13.497 14.012 42.205 1.00 56.06 903 SER A N 1
ATOM 7070 C CA . SER A 1 903 ? 12.793 13.678 43.452 1.00 56.06 903 SER A CA 1
ATOM 7071 C C . SER A 1 903 ? 12.342 14.901 44.265 1.00 56.06 903 SER A C 1
ATOM 7073 O O . SER A 1 903 ? 11.320 14.813 44.945 1.00 56.06 903 SER A O 1
ATOM 7075 N N . VAL A 1 904 ? 13.020 16.052 44.143 1.00 56.59 904 VAL A N 1
ATOM 7076 C CA . VAL A 1 904 ? 12.630 17.298 44.834 1.00 56.59 904 VAL A CA 1
ATOM 7077 C C . VAL A 1 904 ? 11.254 17.796 44.369 1.00 56.59 904 VAL A C 1
ATOM 7079 O O . VAL A 1 904 ? 10.437 18.174 45.201 1.00 56.59 904 VAL A O 1
ATOM 7082 N N . TYR A 1 905 ? 10.947 17.720 43.070 1.00 59.22 905 TYR A N 1
ATOM 7083 C CA . TYR A 1 905 ? 9.690 18.234 42.497 1.00 59.22 905 TYR A CA 1
ATOM 7084 C C . TYR A 1 905 ? 8.452 17.361 42.775 1.00 59.22 905 TYR A C 1
ATOM 7086 O O . TYR A 1 905 ? 7.316 17.788 42.560 1.00 59.22 905 TYR A O 1
ATOM 7094 N N . THR A 1 906 ? 8.651 16.119 43.225 1.00 59.56 906 THR A N 1
ATOM 7095 C CA . THR A 1 906 ? 7.568 15.130 43.389 1.00 59.56 906 THR A CA 1
ATOM 7096 C C . THR A 1 906 ? 6.541 15.543 44.441 1.00 59.56 906 THR A C 1
ATOM 7098 O O . THR A 1 906 ? 5.340 15.368 44.240 1.00 59.56 906 THR A O 1
ATOM 7101 N N . LEU A 1 907 ? 7.018 16.117 45.547 1.00 59.44 907 LEU A N 1
ATOM 7102 C CA . LEU A 1 907 ? 6.224 16.475 46.720 1.00 59.44 907 LEU A CA 1
ATOM 7103 C C . LEU A 1 907 ? 5.195 17.569 46.409 1.00 59.44 907 LEU A C 1
ATOM 7105 O O . LEU A 1 907 ? 4.051 17.465 46.849 1.00 59.44 907 LEU A O 1
ATOM 7109 N N . ASP A 1 908 ? 5.567 18.548 45.583 1.00 59.91 908 ASP A N 1
ATOM 7110 C CA . ASP A 1 908 ? 4.675 19.624 45.136 1.00 59.91 908 ASP A CA 1
ATOM 7111 C C . ASP A 1 908 ? 3.648 19.120 44.115 1.00 59.91 908 ASP A C 1
ATOM 7113 O O . ASP A 1 908 ? 2.449 19.395 44.220 1.00 59.91 908 ASP A O 1
ATOM 7117 N N . ALA A 1 909 ? 4.102 18.324 43.141 1.00 59.19 909 ALA A N 1
ATOM 7118 C CA . ALA A 1 909 ? 3.248 17.793 42.082 1.00 59.19 909 ALA A CA 1
ATOM 7119 C C . ALA A 1 909 ? 2.135 16.872 42.626 1.00 59.19 909 ALA A C 1
ATOM 7121 O O . ALA A 1 909 ? 0.999 16.930 42.146 1.00 59.19 909 ALA A O 1
ATOM 7122 N N . VAL A 1 910 ? 2.431 16.073 43.662 1.00 58.78 910 VAL A N 1
ATOM 7123 C CA . VAL A 1 910 ? 1.469 15.179 44.338 1.00 58.78 910 VAL A CA 1
ATOM 7124 C C . VAL A 1 910 ? 0.295 15.935 44.978 1.00 58.78 910 VAL A C 1
ATOM 7126 O O . VAL A 1 910 ? -0.815 15.404 44.985 1.00 58.78 910 VAL A O 1
ATOM 7129 N N . LEU A 1 911 ? 0.492 17.167 45.467 1.00 55.66 911 LEU A N 1
ATOM 7130 C CA . LEU A 1 911 ? -0.587 17.960 46.081 1.00 55.66 911 LEU A CA 1
ATOM 7131 C C . LEU A 1 911 ? -1.577 18.550 45.067 1.00 55.66 911 LEU A C 1
ATOM 7133 O O . LEU A 1 911 ? -2.721 18.836 45.418 1.00 55.66 911 LEU A O 1
ATOM 7137 N N . LEU A 1 912 ? -1.129 18.773 43.831 1.00 57.12 912 LEU A N 1
ATOM 7138 C CA . LEU A 1 912 ? -1.868 19.532 42.817 1.00 57.12 912 LEU A CA 1
ATOM 7139 C C . LEU A 1 912 ? -2.579 18.627 41.813 1.00 57.12 912 LEU A C 1
ATOM 7141 O O . LEU A 1 912 ? -3.691 18.927 41.379 1.00 57.12 912 LEU A O 1
ATOM 7145 N N . ASN A 1 913 ? -1.933 17.530 41.414 1.00 61.84 913 ASN A N 1
ATOM 7146 C CA . ASN A 1 913 ? -2.468 16.606 40.424 1.00 61.84 913 ASN A CA 1
ATOM 7147 C C . ASN A 1 913 ? -1.825 15.216 40.603 1.00 61.84 913 ASN A C 1
ATOM 7149 O O . ASN A 1 913 ? -0.633 15.068 40.319 1.00 61.84 913 ASN A O 1
ATOM 7153 N N . PRO A 1 914 ? -2.586 14.171 40.985 1.00 62.72 914 PRO A N 1
ATOM 7154 C CA . PRO A 1 914 ? -2.027 12.844 41.243 1.00 62.72 914 PRO A CA 1
ATOM 7155 C C . PRO A 1 914 ? -1.362 12.205 40.011 1.00 62.72 914 PRO A C 1
ATOM 7157 O O . PRO A 1 914 ? -0.484 11.366 40.183 1.00 62.72 914 PRO A O 1
ATOM 7160 N N . PHE A 1 915 ? -1.712 12.617 38.785 1.00 58.66 915 PHE A N 1
ATOM 7161 C CA . PHE A 1 915 ? -1.064 12.141 37.555 1.00 58.66 915 PHE A CA 1
ATOM 7162 C C . PHE A 1 915 ? 0.313 12.792 37.327 1.00 58.66 915 PHE A C 1
ATOM 7164 O O . PHE A 1 915 ? 1.254 12.099 36.950 1.00 58.66 915 PHE A O 1
ATOM 7171 N N . LEU A 1 916 ? 0.456 14.099 37.597 1.00 60.25 916 LEU A N 1
ATOM 7172 C CA . LEU A 1 916 ? 1.760 14.785 37.555 1.00 60.25 916 LEU A CA 1
ATOM 7173 C C . LEU A 1 916 ? 2.661 14.312 38.702 1.00 60.25 916 LEU A C 1
ATOM 7175 O O . LEU A 1 916 ? 3.837 14.025 38.483 1.00 60.25 916 LEU A O 1
ATOM 7179 N N . GLY A 1 917 ? 2.089 14.182 39.904 1.00 61.69 917 GLY A N 1
ATOM 7180 C CA . GLY A 1 917 ? 2.760 13.615 41.068 1.00 61.69 917 GLY A CA 1
ATOM 7181 C C . GLY A 1 917 ? 3.301 12.218 40.789 1.00 61.69 917 GLY A C 1
ATOM 7182 O O . GLY A 1 917 ? 4.485 11.985 41.007 1.00 61.69 917 GLY A O 1
ATOM 7183 N N . ALA A 1 918 ? 2.472 11.322 40.237 1.00 62.28 918 ALA A N 1
ATOM 7184 C CA . ALA A 1 918 ? 2.892 9.980 39.842 1.00 62.28 918 ALA A CA 1
ATOM 7185 C C . ALA A 1 918 ? 4.059 10.003 38.842 1.00 62.28 918 ALA A C 1
ATOM 7187 O O . ALA A 1 918 ? 5.064 9.358 39.108 1.00 62.28 918 ALA A O 1
ATOM 7188 N N . ALA A 1 919 ? 3.976 10.767 37.748 1.00 60.19 919 ALA A N 1
ATOM 7189 C CA . ALA A 1 919 ? 5.011 10.772 36.706 1.00 60.19 919 ALA A CA 1
ATOM 7190 C C . ALA A 1 919 ? 6.401 11.194 37.228 1.00 60.19 919 ALA A C 1
ATOM 7192 O O . ALA A 1 919 ? 7.396 10.519 36.983 1.00 60.19 919 ALA A O 1
ATOM 7193 N N . PHE A 1 920 ? 6.497 12.264 38.026 1.00 62.28 920 PHE A N 1
ATOM 7194 C CA . PHE A 1 920 ? 7.788 12.644 38.621 1.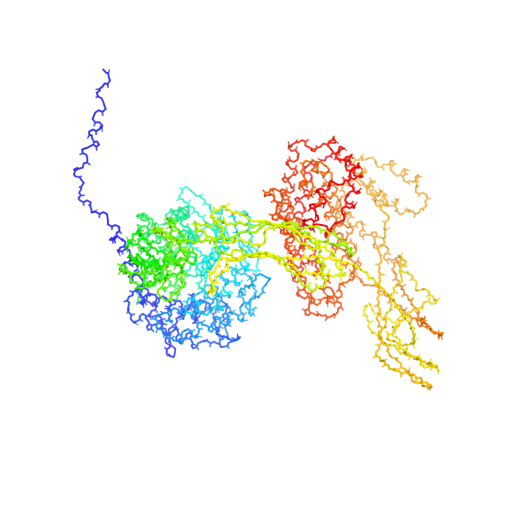00 62.28 920 PHE A CA 1
ATOM 7195 C C . PHE A 1 920 ? 8.268 11.642 39.687 1.00 62.28 920 PHE A C 1
ATOM 7197 O O . PHE A 1 920 ? 9.471 11.400 39.829 1.00 62.28 920 PHE A O 1
ATOM 7204 N N . LEU A 1 921 ? 7.341 11.059 40.451 1.00 63.47 921 LEU A N 1
ATOM 7205 C CA . LEU A 1 921 ? 7.610 10.073 41.502 1.00 63.47 921 LEU A CA 1
ATOM 7206 C C . LEU A 1 921 ? 8.110 8.737 40.930 1.00 63.47 921 LEU A C 1
ATOM 7208 O O . LEU A 1 921 ? 8.981 8.096 41.519 1.00 63.47 921 LEU A O 1
ATOM 7212 N N . ILE A 1 922 ? 7.616 8.357 39.754 1.00 60.78 922 ILE A N 1
ATOM 7213 C CA . ILE A 1 922 ? 8.147 7.253 38.962 1.00 60.78 922 ILE A CA 1
ATOM 7214 C C . ILE A 1 922 ? 9.525 7.665 38.423 1.00 60.78 922 ILE A C 1
ATOM 7216 O O . ILE A 1 922 ? 10.528 7.122 38.881 1.00 60.78 922 ILE A O 1
ATOM 7220 N N . GLY A 1 923 ? 9.623 8.676 37.552 1.00 57.19 923 GLY A N 1
ATOM 7221 C CA . GLY A 1 923 ? 10.869 9.043 36.861 1.00 57.19 923 GLY A CA 1
ATOM 7222 C C . GLY A 1 923 ? 12.076 9.286 37.777 1.00 57.19 923 GLY A C 1
ATOM 7223 O O . GLY A 1 923 ? 13.189 8.852 37.472 1.00 57.19 923 GLY A O 1
ATOM 7224 N N . SER A 1 924 ? 11.861 9.893 38.949 1.00 58.88 924 SER A N 1
ATOM 7225 C CA . SER A 1 924 ? 12.908 10.066 39.969 1.00 58.88 924 SER A CA 1
ATOM 7226 C C . SER A 1 924 ? 13.431 8.754 40.563 1.00 58.88 924 SER A C 1
ATOM 7228 O O . SER A 1 924 ? 14.605 8.681 40.927 1.00 58.88 924 SER A O 1
ATOM 7230 N N . THR A 1 925 ? 12.613 7.704 40.634 1.00 53.41 925 THR A N 1
ATOM 7231 C CA . THR A 1 925 ? 13.002 6.385 41.159 1.00 53.41 925 THR A CA 1
ATOM 7232 C C . THR A 1 925 ? 13.482 5.420 40.070 1.00 53.41 925 THR A C 1
ATOM 7234 O O . THR A 1 925 ? 14.209 4.471 40.379 1.00 53.41 925 THR A O 1
ATOM 7237 N N . LEU A 1 926 ? 13.175 5.681 38.792 1.00 52.03 926 LEU A N 1
ATOM 7238 C CA . LEU A 1 926 ? 13.591 4.819 37.678 1.00 52.03 926 LEU A CA 1
ATOM 7239 C C . LEU A 1 926 ? 15.075 4.914 37.343 1.00 52.03 926 LEU A C 1
ATOM 7241 O O . LEU A 1 926 ? 15.713 3.882 37.146 1.00 52.03 926 LEU A O 1
ATOM 7245 N N . ILE A 1 927 ? 15.624 6.130 37.258 1.00 52.50 927 ILE A N 1
ATOM 7246 C CA . ILE A 1 927 ? 16.961 6.360 36.684 1.00 52.50 927 ILE A CA 1
ATOM 7247 C C . ILE A 1 927 ? 18.065 5.538 37.389 1.00 52.50 927 ILE A C 1
ATOM 7249 O O . ILE A 1 927 ? 18.841 4.893 36.683 1.00 52.50 927 ILE A O 1
ATOM 7253 N N . PRO A 1 928 ? 18.131 5.444 38.737 1.00 50.94 928 PRO A N 1
ATOM 7254 C CA . PRO A 1 928 ? 19.098 4.571 39.404 1.00 50.94 928 PRO A CA 1
ATOM 7255 C C . PRO A 1 928 ? 18.720 3.098 39.251 1.00 50.94 928 PRO A C 1
ATOM 7257 O O . PRO A 1 928 ? 19.592 2.261 39.052 1.00 50.94 928 PRO A O 1
ATOM 7260 N N . SER A 1 929 ? 17.422 2.783 39.317 1.00 48.38 929 SER A N 1
ATOM 7261 C CA . SER A 1 929 ? 16.905 1.412 39.303 1.00 48.38 929 SER A CA 1
ATOM 7262 C C . SER A 1 929 ? 17.194 0.683 37.991 1.00 48.38 929 SER A C 1
ATOM 7264 O O . SER A 1 929 ? 17.532 -0.495 38.030 1.00 48.38 929 SER A O 1
ATOM 7266 N N . VAL A 1 930 ? 17.121 1.364 36.841 1.00 46.66 930 VAL A N 1
ATOM 7267 C CA . VAL A 1 930 ? 17.451 0.780 35.526 1.00 46.66 930 VAL A CA 1
ATOM 7268 C C . VAL A 1 930 ? 18.945 0.455 35.420 1.00 46.66 930 VAL A C 1
ATOM 7270 O O . VAL A 1 930 ? 19.298 -0.632 34.962 1.00 46.66 930 VAL A O 1
ATOM 7273 N N . VAL A 1 931 ? 19.822 1.347 35.898 1.00 49.19 931 VAL A N 1
ATOM 7274 C CA . VAL A 1 931 ? 21.279 1.120 35.913 1.00 49.19 931 VAL A CA 1
ATOM 7275 C C . VAL A 1 931 ? 21.648 0.001 36.890 1.00 49.19 931 VAL A C 1
ATOM 7277 O O . VAL A 1 931 ? 22.343 -0.941 36.508 1.00 49.19 931 VAL A O 1
ATOM 7280 N N . ASP A 1 932 ? 21.114 0.034 38.114 1.00 51.12 932 ASP A N 1
ATOM 7281 C CA . ASP A 1 932 ? 21.273 -1.040 39.100 1.00 51.12 932 ASP A CA 1
ATOM 7282 C C . ASP A 1 932 ? 20.851 -2.394 38.530 1.00 51.12 932 ASP A C 1
ATOM 7284 O O . ASP A 1 932 ? 21.574 -3.379 38.659 1.00 51.12 932 ASP A O 1
ATOM 7288 N N . TRP A 1 933 ? 19.681 -2.445 37.895 1.00 48.31 933 TRP A N 1
ATOM 7289 C CA . TRP A 1 933 ? 19.097 -3.663 37.349 1.00 48.31 933 TRP A CA 1
ATOM 7290 C C . TRP A 1 933 ? 19.900 -4.215 36.165 1.00 48.31 933 TRP A C 1
ATOM 7292 O O . TRP A 1 933 ? 20.128 -5.424 36.116 1.00 48.31 933 TRP A O 1
ATOM 7302 N N . HIS A 1 934 ? 20.397 -3.357 35.266 1.00 44.88 934 HIS A N 1
ATOM 7303 C CA . HIS A 1 934 ? 21.251 -3.762 34.145 1.00 44.88 934 HIS A CA 1
ATOM 7304 C C . HIS A 1 934 ? 22.500 -4.517 34.630 1.00 44.88 934 HIS A C 1
ATOM 7306 O O . HIS A 1 934 ? 22.760 -5.643 34.198 1.00 44.88 934 HIS A O 1
ATOM 7312 N N . TYR A 1 935 ? 23.242 -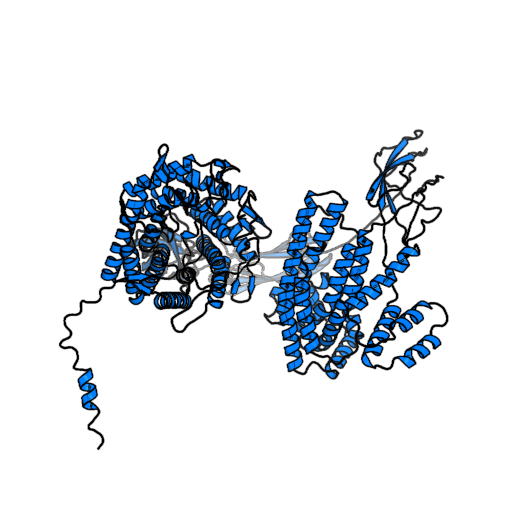3.936 35.577 1.00 49.19 935 TYR A N 1
ATOM 7313 C CA . TYR A 1 935 ? 24.485 -4.530 36.074 1.00 49.19 935 TYR A CA 1
ATOM 7314 C C . TYR A 1 935 ? 24.252 -5.673 37.073 1.00 49.19 935 TYR A C 1
ATOM 7316 O O . TYR A 1 935 ? 24.932 -6.696 36.979 1.00 49.19 935 TYR A O 1
ATOM 7324 N N . LYS A 1 936 ? 23.251 -5.583 37.966 1.00 49.34 936 LYS A N 1
ATOM 7325 C CA . LYS A 1 936 ? 22.865 -6.705 38.849 1.00 49.34 936 LYS A CA 1
ATOM 7326 C C . LYS A 1 936 ? 22.498 -7.940 38.039 1.00 49.34 936 LYS A C 1
ATOM 7328 O O . LYS A 1 936 ? 23.020 -9.015 38.310 1.00 49.34 936 LYS A O 1
ATOM 7333 N N . ARG A 1 937 ? 21.698 -7.792 36.980 1.00 45.75 937 ARG A N 1
ATOM 7334 C CA . ARG A 1 937 ? 21.257 -8.915 36.138 1.00 45.75 937 ARG A CA 1
ATOM 7335 C C . ARG A 1 937 ? 22.359 -9.485 35.231 1.00 45.75 937 ARG A C 1
ATOM 7337 O O . ARG A 1 937 ? 22.237 -10.622 34.785 1.00 45.75 937 ARG A O 1
ATOM 7344 N N . ALA A 1 938 ? 23.441 -8.740 34.992 1.00 43.38 938 ALA A N 1
ATOM 7345 C CA . ALA A 1 938 ? 24.662 -9.245 34.352 1.00 43.38 938 ALA A CA 1
ATOM 7346 C C . ALA A 1 938 ? 25.600 -9.994 35.330 1.00 43.38 938 ALA A C 1
ATOM 7348 O O . ALA A 1 938 ? 26.418 -10.820 34.910 1.00 43.38 938 ALA A O 1
ATOM 7349 N N . LEU A 1 939 ? 25.486 -9.718 36.635 1.00 45.28 939 LEU A N 1
ATOM 7350 C CA . LEU A 1 939 ? 26.276 -10.337 37.706 1.00 45.28 939 LEU A CA 1
ATOM 7351 C C . LEU A 1 939 ? 25.561 -11.524 38.376 1.00 45.28 939 LEU A C 1
ATOM 7353 O O . LEU A 1 939 ? 26.234 -12.458 38.819 1.00 45.28 939 LEU A O 1
ATOM 7357 N N . GLU A 1 940 ? 24.230 -11.536 38.394 1.00 42.84 940 GLU A N 1
ATOM 7358 C CA . GLU A 1 940 ? 23.391 -12.671 38.792 1.00 42.84 940 GLU A CA 1
ATOM 7359 C C . GLU A 1 940 ? 23.546 -13.874 37.835 1.00 42.84 940 GLU A C 1
ATOM 7361 O O . GLU A 1 940 ? 24.229 -13.811 36.807 1.00 42.84 940 GLU A O 1
ATOM 7366 N N . ASP A 1 941 ? 22.982 -15.019 38.222 1.00 46.19 941 ASP A N 1
ATOM 7367 C CA . ASP A 1 941 ? 22.998 -16.249 37.422 1.00 46.19 941 ASP A CA 1
ATOM 7368 C C . ASP A 1 941 ? 21.658 -16.384 36.666 1.00 46.19 941 ASP A C 1
ATOM 7370 O O . ASP A 1 941 ? 20.603 -16.092 37.242 1.00 46.19 941 ASP A O 1
ATOM 7374 N N . PRO A 1 942 ? 21.659 -16.738 35.369 1.00 45.44 942 PRO A N 1
ATOM 7375 C CA . PRO A 1 942 ? 20.497 -16.570 34.505 1.00 45.44 942 PRO A CA 1
ATOM 7376 C C . PRO A 1 942 ? 19.375 -17.582 34.769 1.00 45.44 942 PRO A C 1
ATOM 7378 O O . PRO A 1 942 ? 19.578 -18.692 35.256 1.00 45.44 942 PRO A O 1
ATOM 7381 N N . SER A 1 943 ? 18.155 -17.195 34.385 1.00 47.22 943 SER A N 1
ATOM 7382 C CA . SER A 1 943 ? 16.952 -18.018 34.557 1.00 47.22 943 SER A CA 1
ATOM 7383 C C . SER A 1 943 ? 17.074 -19.388 33.881 1.00 47.22 943 SER A C 1
ATOM 7385 O O . SER A 1 943 ? 17.344 -19.483 32.683 1.00 47.22 943 SER A O 1
ATOM 7387 N N . LEU A 1 944 ? 16.766 -20.446 34.641 1.00 49.91 944 LEU A N 1
ATOM 7388 C CA . LEU A 1 944 ? 16.781 -21.844 34.192 1.00 49.91 944 LEU A CA 1
ATOM 7389 C C . LEU A 1 944 ? 15.832 -22.132 33.010 1.00 49.91 944 LEU A C 1
ATOM 7391 O O . LEU A 1 944 ? 16.014 -23.130 32.317 1.00 49.91 944 LEU A O 1
ATOM 7395 N N . ASN A 1 945 ? 14.842 -21.270 32.746 1.00 59.53 945 ASN A N 1
ATOM 7396 C CA . ASN A 1 945 ? 13.945 -21.384 31.592 1.00 59.53 945 ASN A CA 1
ATOM 7397 C C . ASN A 1 945 ? 14.424 -20.510 30.417 1.00 59.53 945 ASN A C 1
ATOM 7399 O O . ASN A 1 945 ? 13.800 -19.510 30.055 1.00 59.53 945 ASN A O 1
ATOM 7403 N N . TYR A 1 946 ? 15.545 -20.902 29.810 1.00 60.94 946 TYR A N 1
ATOM 7404 C CA . TYR A 1 946 ? 16.069 -20.267 28.596 1.00 60.94 946 TYR A CA 1
ATOM 7405 C C . TYR A 1 946 ? 15.306 -20.676 27.320 1.00 60.94 946 TYR A C 1
ATOM 7407 O O . TYR A 1 946 ? 15.445 -20.020 26.292 1.00 60.94 946 TYR A O 1
ATOM 7415 N N . ALA A 1 947 ? 14.505 -21.747 27.348 1.00 67.69 947 ALA A N 1
ATOM 7416 C CA . ALA A 1 947 ? 13.826 -22.269 26.156 1.00 67.69 947 ALA A CA 1
ATOM 7417 C C . ALA A 1 947 ? 12.584 -21.449 25.748 1.00 67.69 947 ALA A C 1
ATOM 7419 O O . ALA A 1 947 ? 12.200 -21.426 24.579 1.00 67.69 947 ALA A O 1
ATOM 7420 N N . GLN A 1 948 ? 11.949 -20.760 26.698 1.00 76.44 948 GLN A N 1
ATOM 7421 C CA . GLN A 1 948 ? 10.811 -19.882 26.435 1.00 76.44 948 GLN A CA 1
ATOM 7422 C C . GLN A 1 948 ? 11.293 -18.474 26.054 1.00 76.44 948 GLN A C 1
ATOM 7424 O O . GLN A 1 948 ? 12.088 -17.882 26.783 1.00 76.44 948 GLN A O 1
ATOM 7429 N N . LEU A 1 949 ? 10.773 -17.889 24.969 1.00 74.62 949 LEU A N 1
ATOM 7430 C CA . LEU A 1 949 ? 10.997 -16.472 24.636 1.00 74.62 949 LEU A CA 1
ATOM 7431 C C . LEU A 1 949 ? 10.297 -15.537 25.637 1.00 74.62 949 LEU A C 1
ATOM 7433 O O . LEU A 1 949 ? 9.282 -15.897 26.238 1.00 74.62 949 LEU A O 1
ATOM 7437 N N . VAL A 1 950 ? 10.830 -14.327 25.820 1.00 74.31 950 VAL A N 1
ATOM 7438 C CA . VAL A 1 950 ? 10.141 -13.266 26.574 1.00 74.31 950 VAL A CA 1
ATOM 7439 C C . VAL A 1 950 ? 9.065 -12.645 25.676 1.00 74.31 950 VAL A C 1
ATOM 7441 O O . VAL A 1 950 ? 9.404 -12.210 24.568 1.00 74.31 950 VAL A O 1
ATOM 7444 N N . PRO A 1 951 ? 7.789 -12.605 26.102 1.00 81.00 951 PRO A N 1
ATOM 7445 C CA . PRO A 1 951 ? 6.726 -11.973 25.330 1.00 81.00 951 PRO A CA 1
ATOM 7446 C C . PRO A 1 951 ? 6.887 -10.443 25.315 1.00 81.00 951 PRO A C 1
ATOM 7448 O O . PRO A 1 951 ? 7.440 -9.875 26.259 1.00 81.00 951 PRO A O 1
ATOM 7451 N N . PRO A 1 952 ? 6.386 -9.758 24.275 1.00 77.00 952 PRO A N 1
ATOM 7452 C CA . PRO A 1 952 ? 6.377 -8.303 24.238 1.00 77.00 952 PRO A CA 1
ATOM 7453 C C . PRO A 1 952 ? 5.427 -7.746 25.315 1.00 77.00 952 PRO A C 1
ATOM 7455 O O . PRO A 1 952 ? 4.356 -8.321 25.538 1.00 77.00 952 PRO A O 1
ATOM 7458 N N . PRO A 1 953 ? 5.776 -6.627 25.971 1.00 82.81 953 PRO A N 1
ATOM 7459 C CA . PRO A 1 953 ? 4.920 -5.979 26.959 1.00 82.81 953 PRO A CA 1
ATOM 7460 C C . PRO A 1 953 ? 3.537 -5.572 26.443 1.00 82.81 953 PRO A C 1
ATOM 7462 O O . PRO A 1 953 ? 3.386 -5.075 25.326 1.00 82.81 953 PRO A O 1
ATOM 7465 N N . THR A 1 954 ? 2.531 -5.695 27.309 1.00 82.94 954 THR A N 1
ATOM 7466 C CA . THR A 1 954 ? 1.138 -5.312 27.037 1.00 82.94 954 THR A CA 1
ATOM 7467 C C . THR A 1 954 ? 0.704 -4.157 27.936 1.00 82.94 954 THR A C 1
ATOM 7469 O O . THR A 1 954 ? 0.772 -4.283 29.155 1.00 82.94 954 THR A O 1
ATOM 7472 N N . VAL A 1 955 ? 0.199 -3.063 27.357 1.00 85.12 955 VAL A N 1
ATOM 7473 C CA . VAL A 1 955 ? -0.282 -1.894 28.119 1.00 85.12 955 VAL A CA 1
ATOM 7474 C C . VAL A 1 955 ? -1.513 -2.255 28.976 1.00 85.12 955 VAL A C 1
ATOM 7476 O O . VAL A 1 955 ? -2.513 -2.719 28.417 1.00 85.12 955 VAL A O 1
ATOM 7479 N N . PRO A 1 956 ? -1.495 -2.014 30.303 1.00 86.44 956 PRO A N 1
ATOM 7480 C CA . PRO A 1 956 ? -2.629 -2.265 31.188 1.00 86.44 956 PRO A CA 1
ATOM 7481 C C . PRO A 1 956 ? -3.906 -1.514 30.764 1.00 86.44 956 PRO A C 1
ATOM 7483 O O . PRO A 1 956 ? -3.838 -0.326 30.430 1.00 86.44 956 PRO A O 1
ATOM 7486 N N . PRO A 1 957 ? -5.102 -2.138 30.828 1.00 82.00 957 PRO A N 1
ATOM 7487 C CA . PRO A 1 957 ? -6.353 -1.506 30.396 1.00 82.00 957 PRO A CA 1
ATOM 7488 C C . PRO A 1 957 ? -6.692 -0.180 31.092 1.00 82.00 957 PRO A C 1
ATOM 7490 O O . PRO A 1 957 ? -7.430 0.627 30.528 1.00 82.00 957 PRO A O 1
ATOM 7493 N N . ALA A 1 958 ? -6.153 0.073 32.290 1.00 80.94 958 ALA A N 1
ATOM 7494 C CA . ALA A 1 958 ? -6.356 1.318 33.027 1.00 80.94 958 ALA A CA 1
ATOM 7495 C C . ALA A 1 958 ? -5.819 2.564 32.296 1.00 80.94 958 ALA A C 1
ATOM 7497 O O . ALA A 1 958 ? -6.432 3.623 32.417 1.00 80.94 958 ALA A O 1
ATOM 7498 N N . PHE A 1 959 ? -4.778 2.447 31.458 1.00 82.44 959 PHE A N 1
ATOM 7499 C CA . PHE A 1 959 ? -4.290 3.572 30.643 1.00 82.44 959 PHE A CA 1
ATOM 7500 C C . PHE A 1 959 ? -5.374 4.146 29.716 1.00 82.44 959 PHE A C 1
ATOM 7502 O O . PHE A 1 959 ? -5.399 5.348 29.469 1.00 82.44 959 PHE A O 1
ATOM 7509 N N . ARG A 1 960 ? -6.334 3.320 29.270 1.00 78.88 960 ARG A N 1
ATOM 7510 C CA . ARG A 1 960 ? -7.474 3.760 28.441 1.00 78.88 960 ARG A CA 1
ATOM 7511 C C . ARG A 1 960 ? -8.517 4.586 29.208 1.00 78.88 960 ARG A C 1
ATOM 7513 O O . ARG A 1 960 ? -9.418 5.134 28.583 1.00 78.88 960 ARG A O 1
ATOM 7520 N N . LYS A 1 961 ? -8.424 4.655 30.543 1.00 78.75 961 LYS A N 1
ATOM 7521 C CA . LYS A 1 961 ? -9.286 5.484 31.404 1.00 78.75 961 LYS A CA 1
ATOM 7522 C C . LYS A 1 961 ? -8.687 6.872 31.684 1.00 78.75 961 LYS A C 1
ATOM 7524 O O . LYS A 1 961 ? -9.369 7.704 32.277 1.00 78.75 961 LYS A O 1
ATOM 7529 N N . LEU A 1 962 ? -7.420 7.110 31.330 1.00 77.31 962 LEU A N 1
ATOM 7530 C CA . LEU A 1 962 ? -6.739 8.375 31.611 1.00 77.31 962 LEU A CA 1
ATOM 7531 C C . LEU A 1 962 ? -7.208 9.487 30.655 1.00 77.31 962 LEU A C 1
ATOM 7533 O O . LEU A 1 962 ? -7.428 9.222 29.472 1.00 77.31 962 LEU A O 1
ATOM 7537 N N . PRO A 1 963 ? -7.323 10.747 31.118 1.00 74.56 963 PRO A N 1
ATOM 7538 C CA . PRO A 1 963 ? -7.571 11.876 30.227 1.00 74.56 963 PRO A CA 1
ATOM 7539 C C . PRO A 1 963 ? -6.345 12.117 29.335 1.00 74.56 963 PRO A C 1
ATOM 7541 O O . PRO A 1 963 ? -5.212 12.008 29.805 1.00 74.56 963 PRO A O 1
ATOM 7544 N N . ASN A 1 964 ? -6.547 12.478 28.066 1.00 76.44 964 ASN A N 1
ATOM 7545 C CA . ASN A 1 964 ? -5.451 12.710 27.119 1.00 76.44 964 ASN A CA 1
ATOM 7546 C C . ASN A 1 964 ? -4.711 14.032 27.424 1.00 76.44 964 ASN A C 1
ATOM 7548 O O . ASN A 1 964 ? -5.075 15.087 26.910 1.00 76.44 964 ASN A O 1
ATOM 7552 N N . THR A 1 965 ? -3.701 13.970 28.294 1.00 79.06 965 THR A N 1
ATOM 7553 C CA . THR A 1 965 ? -2.902 15.110 28.782 1.00 79.06 965 THR A CA 1
ATOM 7554 C C . THR A 1 965 ? -1.405 14.806 28.696 1.00 79.06 965 THR A C 1
ATOM 7556 O O . THR A 1 965 ? -1.019 13.638 28.635 1.00 79.06 965 THR A O 1
ATOM 7559 N N . THR A 1 966 ? -0.555 15.838 28.769 1.00 74.88 966 THR A N 1
ATOM 7560 C CA . THR A 1 966 ? 0.916 15.714 28.851 1.00 74.88 966 THR A CA 1
ATOM 7561 C C . THR A 1 966 ? 1.343 14.700 29.919 1.00 74.88 966 THR A C 1
ATOM 7563 O O . THR A 1 966 ? 2.143 13.811 29.642 1.00 74.88 966 THR A O 1
ATOM 7566 N N . ALA A 1 967 ? 0.733 14.769 31.108 1.00 72.75 967 ALA A N 1
ATOM 7567 C CA . ALA A 1 967 ? 1.004 13.868 32.228 1.00 72.75 967 ALA A CA 1
ATOM 7568 C C . ALA A 1 967 ? 0.625 12.410 31.921 1.00 72.75 967 ALA A C 1
ATOM 7570 O O . ALA A 1 967 ? 1.403 11.497 32.178 1.00 72.75 967 ALA A O 1
ATOM 7571 N N . SER A 1 968 ? -0.553 12.176 31.335 1.00 78.94 968 SER A N 1
ATOM 7572 C CA . SER A 1 968 ? -1.003 10.822 30.987 1.00 78.94 968 SER A CA 1
ATOM 7573 C C . SER A 1 968 ? -0.207 10.215 29.827 1.00 78.94 968 SER A C 1
ATOM 7575 O O . SER A 1 968 ? -0.026 9.000 29.780 1.00 78.94 968 SER A O 1
ATOM 7577 N N . GLN A 1 969 ? 0.285 11.046 28.901 1.00 79.62 969 GLN A N 1
ATOM 7578 C CA . GLN A 1 969 ? 1.191 10.619 27.832 1.00 79.62 969 GLN A CA 1
ATOM 7579 C C . GLN A 1 969 ? 2.587 10.293 28.380 1.00 79.62 969 GLN A C 1
ATOM 7581 O O . GLN A 1 969 ? 3.152 9.269 27.999 1.00 79.62 969 GLN A O 1
ATOM 7586 N N . ALA A 1 970 ? 3.103 11.097 29.318 1.00 80.06 970 ALA A N 1
ATOM 7587 C CA . ALA A 1 970 ? 4.343 10.802 30.032 1.00 80.06 970 ALA A CA 1
ATOM 7588 C C . ALA A 1 970 ? 4.237 9.457 30.770 1.00 80.06 970 ALA A C 1
ATOM 7590 O O . ALA A 1 970 ? 5.014 8.555 30.475 1.00 80.06 970 ALA A O 1
ATOM 7591 N N . LEU A 1 971 ? 3.204 9.263 31.602 1.00 80.12 971 LEU A N 1
ATOM 7592 C CA . LEU A 1 971 ? 2.939 7.991 32.293 1.00 80.12 971 LEU A CA 1
ATOM 7593 C C . LEU A 1 971 ? 2.870 6.788 31.334 1.00 80.12 971 LEU A C 1
ATOM 7595 O O . LEU A 1 971 ? 3.351 5.706 31.665 1.00 80.12 971 LEU A O 1
ATOM 7599 N N . LEU A 1 972 ? 2.280 6.944 30.144 1.00 83.88 972 LEU A N 1
ATOM 7600 C CA . LEU A 1 972 ? 2.201 5.858 29.162 1.00 83.88 972 LEU A CA 1
ATOM 7601 C C . LEU A 1 972 ? 3.574 5.513 28.565 1.00 83.88 972 LEU A C 1
ATOM 7603 O O . LEU A 1 972 ? 3.922 4.334 28.487 1.00 83.88 972 LEU A O 1
ATOM 7607 N N . TYR A 1 973 ? 4.364 6.510 28.155 1.00 82.31 973 TYR A N 1
ATOM 7608 C CA . TYR A 1 973 ? 5.710 6.267 27.625 1.00 82.31 973 TYR A CA 1
ATOM 7609 C C . TYR A 1 973 ? 6.692 5.798 28.704 1.00 82.31 973 TYR A C 1
ATOM 7611 O O . TYR A 1 973 ? 7.573 4.999 28.412 1.00 82.31 973 TYR A O 1
ATOM 7619 N N . GLU A 1 974 ? 6.497 6.210 29.952 1.00 79.00 974 GLU A N 1
ATOM 7620 C CA . GLU A 1 974 ? 7.258 5.763 31.118 1.00 79.00 974 GLU A CA 1
ATOM 7621 C C . GLU A 1 974 ? 6.966 4.299 31.480 1.00 79.00 974 GLU A C 1
ATOM 7623 O O . GLU A 1 974 ? 7.896 3.512 31.669 1.00 79.00 974 GLU A O 1
ATOM 7628 N N . TYR A 1 975 ? 5.692 3.888 31.467 1.00 81.75 975 TYR A N 1
ATOM 7629 C CA . TYR A 1 975 ? 5.322 2.473 31.573 1.00 81.75 975 TYR A CA 1
ATOM 7630 C C . TYR A 1 975 ? 5.925 1.644 30.432 1.00 81.75 975 TYR A C 1
ATOM 7632 O O . TYR A 1 975 ? 6.482 0.570 30.662 1.00 81.75 975 TYR A O 1
ATOM 7640 N N . LEU A 1 976 ? 5.823 2.134 29.192 1.00 81.50 976 LEU A N 1
ATOM 7641 C CA . LEU A 1 976 ? 6.343 1.434 28.019 1.00 81.50 976 LEU A CA 1
ATOM 7642 C C . LEU A 1 976 ? 7.873 1.314 28.062 1.00 81.50 976 LEU A C 1
ATOM 7644 O O . LEU A 1 976 ? 8.383 0.222 27.821 1.00 81.50 976 LEU A O 1
ATOM 7648 N N . TYR A 1 977 ? 8.589 2.377 28.438 1.00 75.00 977 TYR A N 1
ATOM 7649 C CA . TYR A 1 977 ? 10.032 2.358 28.694 1.00 75.00 977 TYR A CA 1
ATOM 7650 C C . TYR A 1 977 ? 10.398 1.258 29.695 1.00 75.00 977 TYR A C 1
ATOM 7652 O O . TYR A 1 977 ? 11.186 0.376 29.361 1.00 75.00 977 TYR A O 1
ATOM 7660 N N . LEU A 1 978 ? 9.764 1.240 30.874 1.00 64.88 978 LEU A N 1
ATOM 7661 C CA . LEU A 1 978 ? 10.007 0.226 31.904 1.00 64.88 978 LEU A CA 1
ATOM 7662 C C . LEU A 1 978 ? 9.744 -1.196 31.429 1.00 64.88 978 LEU A C 1
ATOM 7664 O O . LEU A 1 978 ? 10.566 -2.089 31.636 1.00 64.88 978 LEU A O 1
ATOM 7668 N N . ALA A 1 979 ? 8.585 -1.424 30.817 1.00 75.56 979 ALA A N 1
ATOM 7669 C CA . ALA A 1 979 ? 8.167 -2.767 30.474 1.00 75.56 979 ALA A CA 1
ATOM 7670 C C . ALA A 1 979 ? 9.032 -3.338 29.335 1.00 75.56 979 ALA A C 1
ATOM 7672 O O . ALA A 1 979 ? 9.412 -4.510 29.390 1.00 75.56 979 ALA A O 1
ATOM 7673 N N . TYR A 1 980 ? 9.418 -2.512 28.350 1.00 72.31 980 TYR A N 1
ATOM 7674 C CA . TYR A 1 980 ? 10.354 -2.905 27.291 1.00 72.31 980 TYR A CA 1
ATOM 7675 C C . TYR A 1 980 ? 11.798 -3.028 27.796 1.00 72.31 980 TYR A C 1
ATOM 7677 O O . TYR A 1 980 ? 12.468 -3.998 27.439 1.00 72.31 980 TYR A O 1
ATOM 7685 N N . ALA A 1 981 ? 12.262 -2.148 28.690 1.00 60.69 981 ALA A N 1
ATOM 7686 C CA . ALA A 1 981 ? 13.562 -2.297 29.343 1.00 60.69 981 ALA A CA 1
ATOM 7687 C C . ALA A 1 981 ? 13.633 -3.626 30.111 1.00 60.69 981 ALA A C 1
ATOM 7689 O O . ALA A 1 981 ? 14.542 -4.420 29.871 1.00 60.69 981 ALA A O 1
ATOM 7690 N N . ASN A 1 982 ? 12.623 -3.931 30.937 1.00 64.62 982 ASN A N 1
ATOM 7691 C CA . ASN A 1 982 ? 12.534 -5.189 31.679 1.00 64.62 982 ASN A CA 1
ATOM 7692 C C . ASN A 1 982 ? 12.515 -6.417 30.749 1.00 64.62 982 ASN A C 1
ATOM 7694 O O . ASN A 1 982 ? 13.269 -7.369 30.961 1.00 64.62 982 ASN A O 1
ATOM 7698 N N . ALA A 1 983 ? 11.710 -6.385 29.680 1.00 67.94 983 ALA A N 1
ATOM 7699 C CA . ALA A 1 983 ? 11.672 -7.460 28.688 1.00 67.94 983 ALA A CA 1
ATOM 7700 C C . ALA A 1 983 ? 13.016 -7.636 27.951 1.00 67.94 983 ALA A C 1
ATOM 7702 O O . ALA A 1 983 ? 13.392 -8.766 27.614 1.00 67.94 983 ALA A O 1
ATOM 7703 N N . SER A 1 984 ? 13.769 -6.548 27.740 1.00 64.44 984 SER A N 1
ATOM 7704 C CA . SER A 1 984 ? 15.090 -6.569 27.107 1.00 64.44 984 SER A CA 1
ATOM 7705 C C . SER A 1 984 ? 16.093 -7.396 27.904 1.00 64.44 984 SER A C 1
ATOM 7707 O O . SER A 1 984 ? 16.537 -8.432 27.405 1.00 64.44 984 SER A O 1
ATOM 7709 N N . ALA A 1 985 ? 16.415 -7.024 29.149 1.00 53.56 985 ALA A N 1
ATOM 7710 C CA . ALA A 1 985 ? 17.387 -7.804 29.919 1.00 53.56 985 ALA A CA 1
ATOM 7711 C C . ALA A 1 985 ? 16.796 -9.057 30.591 1.00 53.56 985 ALA A C 1
ATOM 7713 O O . ALA A 1 985 ? 17.554 -9.922 31.036 1.00 53.56 985 ALA A O 1
ATOM 7714 N N . GLU A 1 986 ? 15.472 -9.270 30.585 1.00 63.62 986 GLU A N 1
ATOM 7715 C CA . GLU A 1 986 ? 14.955 -10.635 30.724 1.00 63.62 986 GLU A CA 1
ATOM 7716 C C . GLU A 1 986 ? 15.361 -11.505 29.526 1.00 63.62 986 GLU A C 1
ATOM 7718 O O . GLU A 1 986 ? 15.857 -12.613 29.737 1.00 63.62 986 GLU A O 1
ATOM 7723 N N . SER A 1 987 ? 15.246 -10.996 28.296 1.00 60.12 987 SER A N 1
ATOM 7724 C CA . SER A 1 987 ? 15.703 -11.715 27.100 1.00 60.12 987 SER A CA 1
ATOM 7725 C C . SER A 1 987 ? 17.220 -11.912 27.140 1.00 60.12 987 SER A C 1
ATOM 7727 O O . SER A 1 987 ? 17.688 -13.029 26.956 1.00 60.12 987 SER A O 1
ATOM 7729 N N . LEU A 1 988 ? 17.999 -10.884 27.498 1.00 53.25 988 LEU A N 1
ATOM 7730 C CA . LEU A 1 988 ? 19.458 -10.993 27.635 1.00 53.25 988 LEU A CA 1
ATOM 7731 C C . LEU A 1 988 ? 19.866 -12.025 28.699 1.00 53.25 988 LEU A C 1
ATOM 7733 O O . LEU A 1 988 ? 20.761 -12.831 28.455 1.00 53.25 988 LEU A O 1
ATOM 7737 N N . ALA A 1 989 ? 19.181 -12.068 29.846 1.00 54.69 989 ALA A N 1
ATOM 7738 C CA . ALA A 1 989 ? 19.419 -13.095 30.858 1.00 54.69 989 ALA A CA 1
ATOM 7739 C C . ALA A 1 989 ? 19.101 -14.501 30.320 1.00 54.69 989 ALA A C 1
ATOM 7741 O O . ALA A 1 989 ? 19.899 -15.418 30.504 1.00 54.69 989 ALA A O 1
ATOM 7742 N N . ARG A 1 990 ? 17.988 -14.687 29.596 1.00 67.94 990 ARG A N 1
ATOM 7743 C CA . ARG A 1 990 ? 17.667 -15.978 28.961 1.00 67.94 990 ARG A CA 1
ATOM 7744 C C . ARG A 1 990 ? 18.652 -16.334 27.828 1.00 67.94 990 ARG A C 1
ATOM 7746 O O . ARG A 1 990 ? 18.973 -17.511 27.682 1.00 67.94 990 ARG A O 1
ATOM 7753 N N . ALA A 1 991 ? 19.224 -15.357 27.113 1.00 54.69 991 ALA A N 1
ATOM 7754 C CA . ALA A 1 991 ? 20.334 -15.575 26.176 1.00 54.69 991 ALA A CA 1
ATOM 7755 C C . ALA A 1 991 ? 21.582 -16.104 26.896 1.00 54.69 991 ALA A C 1
ATOM 7757 O O . ALA A 1 991 ? 22.160 -17.099 26.466 1.00 54.69 991 ALA A O 1
ATOM 7758 N N . MET A 1 992 ? 21.980 -15.483 28.011 1.00 51.44 992 MET A N 1
ATOM 7759 C CA . MET A 1 992 ? 23.131 -15.931 28.806 1.00 51.44 992 MET A CA 1
ATOM 7760 C C . MET A 1 992 ? 22.886 -17.308 29.445 1.00 51.44 992 MET A C 1
ATOM 7762 O O . MET A 1 992 ? 23.809 -18.117 29.514 1.00 51.44 992 MET A O 1
ATOM 7766 N N . GLY A 1 993 ? 21.643 -17.628 29.822 1.00 54.34 993 GLY A N 1
ATOM 7767 C CA . GLY A 1 993 ? 21.244 -18.979 30.236 1.00 54.34 993 GLY A CA 1
ATOM 7768 C C . GLY A 1 993 ? 21.379 -20.004 29.107 1.00 54.34 993 GLY A C 1
ATOM 7769 O O . GLY A 1 993 ? 21.921 -21.087 29.319 1.00 54.34 993 GLY A O 1
ATOM 7770 N N . ALA A 1 994 ? 20.985 -19.644 27.882 1.00 55.59 994 ALA A N 1
ATOM 7771 C CA . ALA A 1 994 ? 21.213 -20.476 26.702 1.00 55.59 994 ALA A CA 1
ATOM 7772 C C . ALA A 1 994 ? 22.714 -20.643 26.377 1.00 55.59 994 ALA A C 1
ATOM 7774 O O . ALA A 1 994 ? 23.116 -21.731 25.971 1.00 55.59 994 ALA A O 1
ATOM 7775 N N . VAL A 1 995 ? 23.555 -19.622 26.605 1.00 50.28 995 VAL A N 1
ATOM 7776 C CA . VAL A 1 995 ? 25.027 -19.728 26.496 1.00 50.28 995 VAL A CA 1
ATOM 7777 C C . VAL A 1 995 ? 25.572 -20.730 27.519 1.00 50.28 995 VAL A C 1
ATOM 7779 O O . VAL A 1 995 ? 26.274 -21.662 27.132 1.00 50.28 995 VAL A O 1
ATOM 7782 N N . GLN A 1 996 ? 25.227 -20.582 28.805 1.00 50.38 996 GLN A N 1
ATOM 7783 C CA . GLN A 1 996 ? 25.668 -21.494 29.873 1.00 50.38 996 GLN A CA 1
ATOM 7784 C C . GLN A 1 996 ? 25.247 -22.949 29.618 1.00 50.38 996 GLN A C 1
ATOM 7786 O O . GLN A 1 996 ? 26.012 -23.872 29.884 1.00 50.38 996 GLN A O 1
ATOM 7791 N N . MET A 1 997 ? 24.044 -23.154 29.076 1.00 51.97 997 MET A N 1
ATOM 7792 C CA . MET A 1 997 ? 23.478 -24.474 28.775 1.00 51.97 997 MET A CA 1
ATOM 7793 C C . MET A 1 997 ? 23.882 -25.016 27.388 1.00 51.97 997 MET A C 1
ATOM 7795 O O . MET A 1 997 ? 23.350 -26.036 26.956 1.00 51.97 997 MET A O 1
ATOM 7799 N N . ASN A 1 998 ? 24.801 -24.343 26.677 1.00 51.22 998 ASN A N 1
ATOM 7800 C CA . ASN A 1 998 ? 25.245 -24.671 25.311 1.00 51.22 998 ASN A CA 1
ATOM 7801 C C . ASN A 1 998 ? 24.092 -24.817 24.285 1.00 51.22 998 ASN A C 1
ATOM 7803 O O . ASN A 1 998 ? 24.190 -25.524 23.282 1.00 51.22 998 ASN A O 1
ATOM 7807 N N . ALA A 1 999 ? 22.972 -24.139 24.532 1.00 53.88 999 ALA A N 1
ATOM 7808 C CA . ALA A 1 999 ? 21.730 -24.255 23.781 1.00 53.88 999 ALA A CA 1
ATOM 7809 C C . ALA A 1 999 ? 21.661 -23.197 22.666 1.00 53.88 999 ALA A C 1
ATOM 7811 O O . ALA A 1 999 ? 20.798 -22.314 22.660 1.00 53.88 999 ALA A O 1
ATOM 7812 N N . THR A 1 1000 ? 22.602 -23.281 21.721 1.00 57.25 1000 THR A N 1
ATOM 7813 C CA . THR A 1 1000 ? 22.884 -22.265 20.685 1.00 57.25 1000 THR A CA 1
ATOM 7814 C C . THR A 1 1000 ? 21.654 -21.739 19.944 1.00 57.25 1000 THR A C 1
ATOM 7816 O O . THR A 1 1000 ? 21.541 -20.530 19.738 1.00 57.25 1000 THR A O 1
ATOM 7819 N N . ASN A 1 1001 ? 20.692 -22.613 19.636 1.00 58.78 1001 ASN A N 1
ATOM 7820 C CA . ASN A 1 1001 ? 19.427 -22.277 18.972 1.00 58.78 1001 ASN A CA 1
ATOM 7821 C C . ASN A 1 1001 ? 18.593 -21.200 19.697 1.00 58.78 1001 ASN A C 1
ATOM 7823 O O . ASN A 1 1001 ? 17.810 -20.512 19.048 1.00 58.78 1001 ASN A O 1
ATOM 7827 N N . TYR A 1 1002 ? 18.751 -21.037 21.016 1.00 56.97 1002 TYR A N 1
ATOM 7828 C CA . TYR A 1 1002 ? 18.027 -20.039 21.813 1.00 56.97 1002 TYR A CA 1
ATOM 7829 C C . TYR A 1 1002 ? 18.832 -18.757 22.060 1.00 56.97 1002 TYR A C 1
ATOM 7831 O O . TYR A 1 1002 ? 18.236 -17.715 22.325 1.00 56.97 1002 TYR A O 1
ATOM 7839 N N . ILE A 1 1003 ? 20.164 -18.791 21.920 1.00 52.09 1003 ILE A N 1
ATOM 7840 C CA . ILE A 1 1003 ? 21.030 -17.620 22.141 1.00 52.09 1003 ILE A CA 1
ATOM 7841 C C . ILE A 1 1003 ? 20.648 -16.492 21.174 1.00 52.09 1003 ILE A C 1
ATOM 7843 O O . ILE A 1 1003 ? 20.359 -15.377 21.604 1.00 52.09 1003 ILE A O 1
ATOM 7847 N N . TYR A 1 1004 ? 20.605 -16.782 19.870 1.00 50.75 1004 TYR A N 1
ATOM 7848 C CA . TYR A 1 1004 ? 20.373 -15.763 18.844 1.00 50.75 1004 TYR A CA 1
ATOM 7849 C C . TYR A 1 1004 ? 18.958 -15.140 18.898 1.00 50.75 1004 TYR A C 1
ATOM 7851 O O . TYR A 1 1004 ? 18.872 -13.911 18.904 1.00 50.75 1004 TYR A O 1
ATOM 7859 N N . PRO A 1 1005 ? 17.852 -15.909 19.036 1.00 53.91 1005 PRO A N 1
ATOM 7860 C CA . PRO A 1 1005 ? 16.521 -15.336 19.260 1.00 53.91 1005 PRO A CA 1
ATOM 7861 C C . PRO A 1 1005 ? 16.429 -14.437 20.499 1.00 53.91 1005 PRO A C 1
ATOM 7863 O O . PRO A 1 1005 ? 15.817 -13.373 20.435 1.00 53.91 1005 PRO A O 1
ATOM 7866 N N . HIS A 1 1006 ? 17.057 -14.822 21.616 1.00 67.00 1006 HIS A N 1
ATOM 7867 C CA . HIS A 1 1006 ? 17.032 -14.009 22.835 1.00 67.00 1006 HIS A CA 1
ATOM 7868 C C . HIS A 1 1006 ? 17.880 -12.742 22.734 1.00 67.00 1006 HIS A C 1
ATOM 7870 O O . HIS A 1 1006 ? 17.445 -11.701 23.219 1.00 67.00 1006 HIS A O 1
ATOM 7876 N N . LEU A 1 1007 ? 19.041 -12.786 22.070 1.00 50.81 1007 LEU A N 1
ATOM 7877 C CA . LEU A 1 1007 ? 19.827 -11.580 21.783 1.00 50.81 1007 LEU A CA 1
ATOM 7878 C C . LEU A 1 1007 ? 19.066 -10.625 20.851 1.00 50.81 1007 LEU A C 1
ATOM 7880 O O . LEU A 1 1007 ? 18.999 -9.432 21.138 1.00 50.81 1007 LEU A O 1
ATOM 7884 N N . ARG A 1 1008 ? 18.418 -11.143 19.796 1.00 60.62 1008 ARG A N 1
ATOM 7885 C CA . ARG A 1 1008 ? 17.573 -10.347 18.889 1.00 60.62 1008 ARG A CA 1
ATOM 7886 C C . ARG A 1 1008 ? 16.395 -9.701 19.625 1.00 60.62 1008 ARG A C 1
ATOM 7888 O O . ARG A 1 1008 ? 16.133 -8.518 19.426 1.00 60.62 1008 ARG A O 1
ATOM 7895 N N . ASN A 1 1009 ? 15.715 -10.442 20.502 1.00 65.75 1009 ASN A N 1
ATOM 7896 C CA . ASN A 1 1009 ? 14.636 -9.889 21.323 1.00 65.75 1009 ASN A CA 1
ATOM 7897 C C . ASN A 1 1009 ? 15.161 -8.852 22.329 1.00 65.75 1009 ASN A C 1
ATOM 7899 O O . ASN A 1 1009 ? 14.551 -7.796 22.468 1.00 65.75 1009 ASN A O 1
ATOM 7903 N N . ALA A 1 1010 ? 16.307 -9.096 22.974 1.00 56.53 1010 ALA A N 1
ATOM 7904 C CA . ALA A 1 1010 ? 16.936 -8.130 23.875 1.00 56.53 1010 ALA A CA 1
ATOM 7905 C C . ALA A 1 1010 ? 17.245 -6.804 23.162 1.00 56.53 1010 ALA A C 1
ATOM 7907 O O . ALA A 1 1010 ? 16.888 -5.741 23.671 1.00 56.53 1010 ALA A O 1
ATOM 7908 N N . GLN A 1 1011 ? 17.835 -6.870 21.965 1.00 51.00 1011 GLN A N 1
ATOM 7909 C CA . GLN A 1 1011 ? 18.111 -5.712 21.110 1.00 51.00 1011 GLN A CA 1
ATOM 7910 C C . GLN A 1 1011 ? 16.826 -4.968 20.731 1.00 51.00 1011 GLN A C 1
ATOM 7912 O O . GLN A 1 1011 ? 16.698 -3.784 21.025 1.00 51.00 1011 GLN A O 1
ATOM 7917 N N . MET A 1 1012 ? 15.843 -5.670 20.158 1.00 67.94 1012 MET A N 1
ATOM 7918 C CA . MET A 1 1012 ? 14.555 -5.096 19.750 1.00 67.94 1012 MET A CA 1
ATOM 7919 C C . MET A 1 1012 ? 13.834 -4.398 20.915 1.00 67.94 1012 MET A C 1
ATOM 7921 O O . MET A 1 1012 ? 13.325 -3.288 20.767 1.00 67.94 1012 MET A O 1
ATOM 7925 N N . TYR A 1 1013 ? 13.815 -5.023 22.094 1.00 66.50 1013 TYR A N 1
ATOM 7926 C CA . TYR A 1 1013 ? 13.196 -4.443 23.279 1.00 66.50 1013 TYR A CA 1
ATOM 7927 C C . TYR A 1 1013 ? 14.003 -3.267 23.860 1.00 66.50 1013 TYR A C 1
ATOM 7929 O O . TYR A 1 1013 ? 13.390 -2.320 24.344 1.00 66.50 1013 TYR A O 1
ATOM 7937 N N . ALA A 1 1014 ? 15.339 -3.262 23.759 1.00 51.56 1014 ALA A N 1
ATOM 7938 C CA . ALA A 1 1014 ? 16.166 -2.114 24.152 1.00 51.56 1014 ALA A CA 1
ATOM 7939 C C . ALA A 1 1014 ? 15.943 -0.906 23.225 1.00 51.56 1014 ALA A C 1
ATOM 7941 O O . ALA A 1 1014 ? 15.740 0.208 23.704 1.00 51.56 1014 ALA A O 1
ATOM 7942 N N . SER A 1 1015 ? 15.898 -1.127 21.905 1.00 54.44 1015 SER A N 1
ATOM 7943 C CA . SER A 1 1015 ? 15.577 -0.080 20.927 1.00 54.44 1015 SER A CA 1
ATOM 7944 C C . SER A 1 1015 ? 14.177 0.496 21.148 1.00 54.44 1015 SER A C 1
ATOM 7946 O O . SER A 1 1015 ? 14.006 1.713 21.110 1.00 54.44 1015 SER A O 1
ATOM 7948 N N . ASN A 1 1016 ? 13.188 -0.351 21.454 1.00 63.25 1016 ASN A N 1
ATOM 7949 C CA . ASN A 1 1016 ? 11.846 0.110 21.812 1.00 63.25 1016 ASN A CA 1
ATOM 7950 C C . ASN A 1 1016 ? 11.841 0.910 23.121 1.00 63.25 1016 ASN A C 1
ATOM 7952 O O . ASN A 1 1016 ? 11.182 1.944 23.180 1.00 63.25 1016 ASN A O 1
ATOM 7956 N N . ALA A 1 1017 ? 12.576 0.478 24.153 1.00 63.09 1017 ALA A N 1
ATOM 7957 C CA . ALA A 1 1017 ? 12.692 1.233 25.398 1.00 63.09 1017 ALA A CA 1
ATOM 7958 C C . ALA A 1 1017 ? 13.253 2.639 25.131 1.00 63.09 1017 ALA A C 1
ATOM 7960 O O . ALA A 1 1017 ? 12.589 3.621 25.459 1.00 63.09 1017 ALA A O 1
ATOM 7961 N N . SER A 1 1018 ? 14.392 2.749 24.440 1.00 56.78 1018 SER A N 1
ATOM 7962 C CA . SER A 1 1018 ? 14.999 4.050 24.129 1.00 56.78 1018 SER A CA 1
ATOM 7963 C C . SER A 1 1018 ? 14.100 4.938 23.249 1.00 56.78 1018 SER A C 1
ATOM 7965 O O . SER A 1 1018 ? 13.983 6.137 23.496 1.00 56.78 1018 SER A O 1
ATOM 7967 N N . LEU A 1 1019 ? 13.345 4.357 22.303 1.00 68.00 1019 LEU A N 1
ATOM 7968 C CA . LEU A 1 1019 ? 12.318 5.081 21.536 1.00 68.00 1019 LEU A CA 1
ATOM 7969 C C . LEU A 1 1019 ? 11.198 5.654 22.426 1.00 68.00 1019 LEU A C 1
ATOM 7971 O O . LEU A 1 1019 ? 10.666 6.730 22.140 1.00 68.00 1019 LEU A O 1
ATOM 7975 N N . TYR A 1 1020 ? 10.805 4.957 23.495 1.00 73.44 1020 TYR A N 1
ATOM 7976 C CA . TYR A 1 1020 ? 9.837 5.489 24.456 1.00 73.44 1020 TYR A CA 1
ATOM 7977 C C . TYR A 1 1020 ? 10.472 6.512 25.408 1.00 73.44 1020 TYR A C 1
ATOM 7979 O O . TYR A 1 1020 ? 9.834 7.524 25.695 1.00 73.44 1020 TYR A O 1
ATOM 7987 N N . TYR A 1 1021 ? 11.740 6.347 25.803 1.00 69.19 1021 TYR A N 1
ATOM 7988 C CA . TYR A 1 1021 ? 12.471 7.356 26.580 1.00 69.19 1021 TYR A CA 1
ATOM 7989 C C . TYR A 1 1021 ? 12.643 8.671 25.804 1.00 69.19 1021 TYR A C 1
ATOM 7991 O O . TYR A 1 1021 ? 12.377 9.751 26.338 1.00 69.19 1021 TYR A O 1
ATOM 7999 N N . SER A 1 1022 ? 12.962 8.603 24.505 1.00 63.34 1022 SER A N 1
ATOM 8000 C CA . SER A 1 1022 ? 13.068 9.785 23.639 1.00 63.34 1022 SER A CA 1
ATOM 8001 C C . SER A 1 1022 ? 11.736 10.531 23.472 1.00 63.34 1022 SER A C 1
ATOM 8003 O O . SER A 1 1022 ? 11.738 11.718 23.150 1.00 63.34 1022 SER A O 1
ATOM 8005 N N . LYS A 1 1023 ? 10.598 9.853 23.690 1.00 77.00 1023 LYS A N 1
ATOM 8006 C CA . LYS A 1 1023 ? 9.248 10.448 23.726 1.00 77.00 1023 LYS A CA 1
ATOM 8007 C C . LYS A 1 1023 ? 8.862 10.950 25.125 1.00 77.00 1023 LYS A C 1
ATOM 8009 O O . LYS A 1 1023 ? 8.109 11.913 25.225 1.00 77.00 1023 LYS A O 1
ATOM 8014 N N . LEU A 1 1024 ? 9.397 10.343 26.186 1.00 78.25 1024 LEU A N 1
ATOM 8015 C CA . LEU A 1 1024 ? 9.180 10.731 27.582 1.00 78.25 1024 LEU A CA 1
ATOM 8016 C C . LEU A 1 1024 ? 9.938 12.010 27.968 1.00 78.25 1024 LEU A C 1
ATOM 8018 O O . LEU A 1 1024 ? 9.339 12.926 28.530 1.00 78.25 1024 LEU A O 1
ATOM 8022 N N . ALA A 1 1025 ? 11.238 12.096 27.667 1.00 70.06 1025 ALA A N 1
ATOM 8023 C CA . ALA A 1 1025 ? 12.093 13.187 28.147 1.00 70.06 1025 ALA A CA 1
ATOM 8024 C C . ALA A 1 1025 ? 11.585 14.604 27.772 1.00 70.06 1025 ALA A C 1
ATOM 8026 O O . ALA A 1 1025 ? 11.558 15.462 28.658 1.00 70.06 1025 ALA A O 1
ATOM 8027 N N . PRO A 1 1026 ? 11.085 14.874 26.543 1.00 76.00 1026 PRO A N 1
ATOM 8028 C CA . PRO A 1 1026 ? 10.492 16.172 26.206 1.00 76.00 1026 PRO A CA 1
ATOM 8029 C C . PRO A 1 1026 ? 9.229 16.509 27.015 1.00 76.00 1026 PRO A C 1
ATOM 8031 O O . PRO A 1 1026 ? 9.014 17.673 27.349 1.00 76.00 1026 PRO A O 1
ATOM 8034 N N . LEU A 1 1027 ? 8.411 15.509 27.369 1.00 78.38 1027 LEU A N 1
ATOM 8035 C CA . LEU A 1 1027 ? 7.202 15.707 28.178 1.00 78.38 1027 LEU A CA 1
ATOM 8036 C C . LEU A 1 1027 ? 7.556 16.033 29.635 1.00 78.38 1027 LEU A C 1
ATOM 8038 O O . LEU A 1 1027 ? 6.944 16.921 30.224 1.00 78.38 1027 LEU A O 1
ATOM 8042 N N . LEU A 1 1028 ? 8.585 15.385 30.193 1.00 74.44 1028 LEU A N 1
ATOM 8043 C CA . LEU A 1 1028 ? 9.111 15.725 31.520 1.00 74.44 1028 LEU A CA 1
ATOM 8044 C C . LEU A 1 1028 ? 9.687 17.151 31.545 1.00 74.44 1028 LEU A C 1
ATOM 8046 O O . LEU A 1 1028 ? 9.389 17.910 32.466 1.00 74.44 1028 LEU A O 1
ATOM 8050 N N . ILE A 1 1029 ? 10.435 17.552 30.509 1.00 75.94 1029 ILE A N 1
ATOM 8051 C CA . ILE A 1 1029 ? 10.937 18.930 30.348 1.00 75.94 1029 ILE A CA 1
ATOM 8052 C C . ILE A 1 1029 ? 9.776 19.937 30.288 1.00 75.94 1029 ILE A C 1
ATOM 8054 O O . ILE A 1 1029 ? 9.819 20.955 30.984 1.00 75.94 1029 ILE A O 1
ATOM 8058 N N . GLN A 1 1030 ? 8.719 19.644 29.519 1.00 79.25 1030 GLN A N 1
ATOM 8059 C CA . GLN A 1 1030 ? 7.513 20.477 29.452 1.00 79.25 1030 GLN A CA 1
ATOM 8060 C C . GLN A 1 1030 ? 6.817 20.589 30.819 1.00 79.25 1030 GLN A C 1
ATOM 8062 O O . GLN A 1 1030 ? 6.454 21.690 31.229 1.00 79.25 1030 GLN A O 1
ATOM 8067 N N . MET A 1 1031 ? 6.666 19.483 31.550 1.00 76.44 1031 MET A N 1
ATOM 8068 C CA . MET A 1 1031 ? 6.028 19.472 32.872 1.00 76.44 1031 MET A CA 1
ATOM 8069 C C . MET A 1 1031 ? 6.833 20.258 33.924 1.00 76.44 1031 MET A C 1
ATOM 8071 O O . MET A 1 1031 ? 6.236 20.939 34.758 1.00 76.44 1031 MET A O 1
ATOM 8075 N N . VAL A 1 1032 ? 8.172 20.236 33.866 1.00 73.38 1032 VAL A N 1
ATOM 8076 C CA . VAL A 1 1032 ? 9.031 21.105 34.701 1.00 73.38 1032 VAL A CA 1
ATOM 8077 C C . VAL A 1 1032 ? 8.827 22.583 34.341 1.00 73.38 1032 VAL A C 1
ATOM 8079 O O . VAL A 1 1032 ? 8.744 23.431 35.230 1.00 73.38 1032 VAL A O 1
ATOM 8082 N N . ASP A 1 1033 ? 8.697 22.905 33.050 1.00 77.31 1033 ASP A N 1
ATOM 8083 C CA . ASP A 1 1033 ? 8.374 24.257 32.575 1.00 77.31 1033 ASP A CA 1
ATOM 8084 C C . ASP A 1 1033 ? 7.007 24.751 33.075 1.00 77.31 1033 ASP A C 1
ATOM 8086 O O . ASP A 1 1033 ? 6.879 25.904 33.489 1.00 77.31 1033 ASP A O 1
ATOM 8090 N N . GLU A 1 1034 ? 5.990 23.888 33.048 1.00 74.88 1034 GLU A N 1
ATOM 8091 C CA . GLU A 1 1034 ? 4.636 24.191 33.520 1.00 74.88 1034 GLU A CA 1
ATOM 8092 C C . GLU A 1 1034 ? 4.625 24.467 35.033 1.00 74.88 1034 GLU A C 1
ATOM 8094 O O . GLU A 1 1034 ? 4.184 25.546 35.438 1.00 74.88 1034 GLU A O 1
ATOM 8099 N N . LEU A 1 1035 ? 5.199 23.571 35.851 1.00 69.88 1035 LEU A N 1
ATOM 8100 C CA . LEU A 1 1035 ? 5.297 23.741 37.310 1.00 69.88 1035 LEU A CA 1
ATOM 8101 C C . LEU A 1 1035 ? 6.055 25.019 37.707 1.00 69.88 1035 LEU A C 1
ATOM 8103 O O . LEU A 1 1035 ? 5.609 25.754 38.596 1.00 69.88 1035 LEU A O 1
ATOM 8107 N N . ASN A 1 1036 ? 7.162 25.315 37.017 1.00 76.56 1036 ASN A N 1
ATOM 8108 C CA . ASN A 1 1036 ? 7.950 26.528 37.231 1.00 76.56 1036 ASN A CA 1
ATOM 8109 C C . ASN A 1 1036 ? 7.126 27.799 36.965 1.00 76.56 1036 ASN A C 1
ATOM 8111 O O . ASN A 1 1036 ? 7.041 28.681 37.817 1.00 76.56 1036 ASN A O 1
ATOM 8115 N N . ARG A 1 1037 ? 6.458 27.882 35.805 1.00 77.12 1037 ARG A N 1
ATOM 8116 C CA . ARG A 1 1037 ? 5.663 29.064 35.411 1.00 77.12 1037 ARG A CA 1
ATOM 8117 C C . ARG A 1 1037 ? 4.487 29.334 36.346 1.00 77.12 1037 ARG A C 1
ATOM 8119 O O . ARG A 1 1037 ? 4.102 30.488 36.505 1.00 77.12 1037 ARG A O 1
ATOM 8126 N N . SER A 1 1038 ? 3.930 28.294 36.966 1.00 71.88 1038 SER A N 1
ATOM 8127 C CA . SER A 1 1038 ? 2.882 28.428 37.985 1.00 71.88 1038 SER A CA 1
ATOM 8128 C C . SER A 1 1038 ? 3.377 28.871 39.370 1.00 71.88 1038 SER A C 1
ATOM 8130 O O . SER A 1 1038 ? 2.550 29.119 40.243 1.00 71.88 1038 SER A O 1
ATOM 8132 N N . GLY A 1 1039 ? 4.692 28.980 39.594 1.00 68.19 1039 GLY A N 1
ATOM 8133 C CA . GLY A 1 1039 ? 5.259 29.377 40.888 1.00 68.19 1039 GLY A CA 1
ATOM 8134 C C . GLY A 1 1039 ? 5.129 28.317 41.988 1.00 68.19 1039 GLY A C 1
ATOM 8135 O O . GLY A 1 1039 ? 5.269 28.642 43.164 1.00 68.19 1039 GLY A O 1
ATOM 8136 N N . TYR A 1 1040 ? 4.852 27.057 41.629 1.00 66.19 1040 TYR A N 1
ATOM 8137 C CA . TYR A 1 1040 ? 4.713 25.976 42.609 1.00 66.19 1040 TYR A CA 1
ATOM 8138 C C . TYR A 1 1040 ? 6.053 25.425 43.100 1.00 66.19 1040 TYR A C 1
ATOM 8140 O O . TYR A 1 1040 ? 6.108 24.929 44.220 1.00 66.19 1040 TYR A O 1
ATOM 8148 N N . ILE A 1 1041 ? 7.128 25.568 42.318 1.00 68.44 1041 ILE A N 1
ATOM 8149 C CA . ILE A 1 1041 ? 8.489 25.204 42.733 1.00 68.44 1041 ILE A CA 1
ATOM 8150 C C . ILE A 1 1041 ? 8.965 26.219 43.786 1.00 68.44 1041 ILE A C 1
ATOM 8152 O O . ILE A 1 1041 ? 9.475 27.286 43.443 1.00 68.44 1041 ILE A O 1
ATOM 8156 N N . SER A 1 1042 ? 8.756 25.914 45.068 1.00 73.06 1042 SER A N 1
ATOM 8157 C CA . SER A 1 1042 ? 9.183 26.757 46.189 1.00 73.06 1042 SER A CA 1
ATOM 8158 C C . SER A 1 1042 ? 9.406 25.942 47.464 1.00 73.06 1042 SER A C 1
ATOM 8160 O O . SER A 1 1042 ? 8.788 24.897 47.674 1.00 73.06 1042 SER A O 1
ATOM 8162 N N . GLU A 1 1043 ? 10.255 26.448 48.361 1.00 79.25 1043 GLU A N 1
ATOM 8163 C CA . GLU A 1 1043 ? 10.516 25.791 49.647 1.00 79.25 1043 GLU A CA 1
ATOM 8164 C C . GLU A 1 1043 ? 9.251 25.675 50.523 1.00 79.25 1043 GLU A C 1
ATOM 8166 O O . GLU A 1 1043 ? 9.092 24.706 51.267 1.00 79.25 1043 GLU A O 1
ATOM 8171 N N . GLU A 1 1044 ? 8.337 26.645 50.427 1.00 78.69 1044 GLU A N 1
ATOM 8172 C CA . GLU A 1 1044 ? 7.082 26.667 51.186 1.00 78.69 1044 GLU A CA 1
ATOM 8173 C C . GLU A 1 1044 ? 6.151 25.516 50.777 1.00 78.69 1044 GLU A C 1
ATOM 8175 O O . GLU A 1 1044 ? 5.642 24.797 51.643 1.00 78.69 1044 GLU A O 1
ATOM 8180 N N . ASN A 1 1045 ? 5.976 25.293 49.469 1.00 75.38 1045 ASN A N 1
ATOM 8181 C CA . ASN A 1 1045 ? 5.175 24.175 48.971 1.00 75.38 1045 ASN A CA 1
ATOM 8182 C C . ASN A 1 1045 ? 5.847 22.836 49.305 1.00 75.38 1045 ASN A C 1
ATOM 8184 O O . ASN A 1 1045 ? 5.182 21.955 49.857 1.00 75.38 1045 ASN A O 1
ATOM 8188 N N . PHE A 1 1046 ? 7.166 22.724 49.103 1.00 77.25 1046 PHE A N 1
ATOM 8189 C CA . PHE A 1 1046 ? 7.899 21.479 49.343 1.00 77.25 1046 PHE A CA 1
ATOM 8190 C C . PHE A 1 1046 ? 7.779 21.024 50.800 1.00 77.25 1046 PHE A C 1
ATOM 8192 O O . PHE A 1 1046 ? 7.493 19.856 51.078 1.00 77.25 1046 PHE A O 1
ATOM 8199 N N . ARG A 1 1047 ? 7.971 21.952 51.752 1.00 79.31 1047 ARG A N 1
ATOM 8200 C CA . ARG A 1 1047 ? 7.843 21.668 53.191 1.00 79.31 1047 ARG A CA 1
ATOM 8201 C C . ARG A 1 1047 ? 6.433 21.186 53.526 1.00 79.31 1047 ARG A C 1
ATOM 8203 O O . ARG A 1 1047 ? 6.290 20.163 54.191 1.00 79.31 1047 ARG A O 1
ATOM 8210 N N . ARG A 1 1048 ? 5.406 21.848 52.986 1.00 79.50 1048 ARG A N 1
ATOM 8211 C CA . ARG A 1 1048 ? 3.995 21.473 53.157 1.00 79.50 1048 ARG A CA 1
ATOM 8212 C C . ARG A 1 1048 ? 3.668 20.098 52.556 1.00 79.50 1048 ARG A C 1
ATOM 8214 O O . ARG A 1 1048 ? 2.971 19.309 53.192 1.00 79.50 1048 ARG A O 1
ATOM 8221 N N . GLY A 1 1049 ? 4.188 19.779 51.370 1.00 75.19 1049 GLY A N 1
ATOM 8222 C CA . GLY A 1 1049 ? 4.065 18.451 50.758 1.00 75.19 1049 GLY A CA 1
ATOM 8223 C C . GLY A 1 1049 ? 4.745 17.366 51.593 1.00 75.19 1049 GLY A C 1
ATOM 8224 O O . GLY A 1 1049 ? 4.178 16.294 51.811 1.00 75.19 1049 GLY A O 1
ATOM 8225 N N . GLN A 1 1050 ? 5.922 17.665 52.144 1.00 80.38 1050 GLN A N 1
ATOM 8226 C CA . GLN A 1 1050 ? 6.650 16.748 53.016 1.00 80.38 1050 GLN A CA 1
ATOM 8227 C C . GLN A 1 1050 ? 5.958 16.527 54.364 1.00 80.38 1050 GLN A C 1
ATOM 8229 O O . GLN A 1 1050 ? 5.937 15.396 54.849 1.00 80.38 1050 GLN A O 1
ATOM 8234 N N . GLU A 1 1051 ? 5.377 17.563 54.965 1.00 80.19 1051 GLU A N 1
ATOM 8235 C CA . GLU A 1 1051 ? 4.566 17.446 56.181 1.00 80.19 1051 GLU A CA 1
ATOM 8236 C C . GLU A 1 1051 ? 3.332 16.569 55.930 1.00 80.19 1051 GLU A C 1
ATOM 8238 O O . GLU A 1 1051 ? 3.118 15.603 56.662 1.00 80.19 1051 GLU A O 1
ATOM 8243 N N . MET A 1 1052 ? 2.608 16.790 54.826 1.00 77.75 1052 MET A N 1
ATOM 8244 C CA . MET A 1 1052 ? 1.466 15.949 54.452 1.00 77.75 1052 MET A CA 1
ATOM 8245 C C . MET A 1 1052 ? 1.856 14.479 54.224 1.00 77.75 1052 MET A C 1
ATOM 8247 O O . MET A 1 1052 ? 1.183 13.593 54.750 1.00 77.75 1052 MET A O 1
ATOM 8251 N N . ILE A 1 1053 ? 2.963 14.189 53.523 1.00 77.94 1053 ILE A N 1
ATOM 8252 C CA . ILE A 1 1053 ? 3.429 12.799 53.355 1.00 77.94 1053 ILE A CA 1
ATOM 8253 C C . ILE A 1 1053 ? 3.929 12.208 54.686 1.00 77.94 1053 ILE A C 1
ATOM 8255 O O . ILE A 1 1053 ? 3.707 11.023 54.940 1.00 77.94 1053 ILE A O 1
ATOM 8259 N N . ARG A 1 1054 ? 4.554 12.995 55.577 1.00 79.50 1054 ARG A N 1
ATOM 8260 C CA . ARG A 1 1054 ? 4.949 12.546 56.929 1.00 79.50 1054 ARG A CA 1
ATOM 8261 C C . ARG A 1 1054 ? 3.748 12.135 57.778 1.00 79.50 1054 ARG A C 1
ATOM 8263 O O . ARG A 1 1054 ? 3.806 11.069 58.387 1.00 79.50 1054 ARG A O 1
ATOM 8270 N N . GLU A 1 1055 ? 2.689 12.940 57.789 1.00 79.00 1055 GLU A N 1
ATOM 8271 C CA . GLU A 1 1055 ? 1.476 12.698 58.579 1.00 79.00 1055 GLU A CA 1
ATOM 8272 C C . GLU A 1 1055 ? 0.572 11.600 58.000 1.00 79.00 1055 GLU A C 1
ATOM 8274 O O . GLU A 1 1055 ? 0.029 10.796 58.757 1.00 79.00 1055 GLU A O 1
ATOM 8279 N N . GLN A 1 1056 ? 0.387 11.572 56.675 1.00 76.00 1056 GLN A N 1
ATOM 8280 C CA . GLN A 1 1056 ? -0.699 10.820 56.023 1.00 76.00 1056 GLN A CA 1
ATOM 8281 C C . GLN A 1 1056 ? -0.208 9.713 55.072 1.00 76.00 1056 GLN A C 1
ATOM 8283 O O . GLN A 1 1056 ? -1.016 8.906 54.614 1.00 76.00 1056 GLN A O 1
ATOM 8288 N N . GLY A 1 1057 ? 1.102 9.636 54.807 1.00 73.69 1057 GLY A N 1
ATOM 8289 C CA . GLY A 1 1057 ? 1.689 8.732 53.812 1.00 73.69 1057 GLY A CA 1
ATOM 8290 C C . GLY A 1 1057 ? 1.509 9.237 52.378 1.00 73.69 1057 GLY A C 1
ATOM 8291 O O . GLY A 1 1057 ? 1.159 10.397 52.147 1.00 73.69 1057 GLY A O 1
ATOM 8292 N N . LEU A 1 1058 ? 1.758 8.375 51.389 1.00 72.94 1058 LEU A N 1
ATOM 8293 C CA . LEU A 1 1058 ? 1.373 8.683 50.006 1.00 72.94 1058 LEU A CA 1
ATOM 8294 C C . LEU A 1 1058 ? -0.165 8.705 49.869 1.00 72.94 1058 LEU A C 1
ATOM 8296 O O . LEU A 1 1058 ? -0.822 7.797 50.381 1.00 72.94 1058 LEU A O 1
ATOM 8300 N N . PRO A 1 1059 ? -0.768 9.677 49.150 1.00 76.94 1059 PRO A N 1
ATOM 8301 C CA . PRO A 1 1059 ? -2.219 9.720 48.978 1.00 76.94 1059 PRO A CA 1
ATOM 8302 C C . PRO A 1 1059 ? -2.770 8.421 48.377 1.00 76.94 1059 PRO A C 1
ATOM 8304 O O . PRO A 1 1059 ? -2.294 7.955 47.340 1.00 76.94 1059 PRO A O 1
ATOM 8307 N N . ASN A 1 1060 ? -3.808 7.855 49.002 1.00 71.94 1060 ASN A N 1
ATOM 8308 C CA . ASN A 1 1060 ? -4.368 6.546 48.632 1.00 71.94 1060 ASN A CA 1
ATOM 8309 C C . ASN A 1 1060 ? -4.757 6.438 47.145 1.00 71.94 1060 ASN A C 1
ATOM 8311 O O . ASN A 1 1060 ? -4.623 5.371 46.547 1.00 71.94 1060 ASN A O 1
ATOM 8315 N N . ASP A 1 1061 ? -5.211 7.535 46.531 1.00 70.19 1061 ASP A N 1
ATOM 8316 C CA . ASP A 1 1061 ? -5.544 7.575 45.104 1.00 70.19 1061 ASP A CA 1
ATOM 8317 C C . ASP A 1 1061 ? -4.310 7.478 44.192 1.00 70.19 1061 ASP A C 1
ATOM 8319 O O . ASP A 1 1061 ? -4.410 6.874 43.128 1.00 70.19 1061 ASP A O 1
ATOM 8323 N N . VAL A 1 1062 ? -3.143 7.988 44.611 1.00 72.25 1062 VAL A N 1
ATOM 8324 C CA . VAL A 1 1062 ? -1.867 7.821 43.885 1.00 72.25 1062 VAL A CA 1
ATOM 8325 C C . VAL A 1 1062 ? -1.395 6.372 43.987 1.00 72.25 1062 VAL A C 1
ATOM 8327 O O . VAL A 1 1062 ? -1.041 5.773 42.975 1.00 72.25 1062 VAL A O 1
ATOM 8330 N N . VAL A 1 1063 ? -1.447 5.774 45.182 1.00 73.00 1063 VAL A N 1
ATOM 8331 C CA . VAL A 1 1063 ? -1.044 4.370 45.384 1.00 73.00 1063 VAL A CA 1
ATOM 8332 C C . VAL A 1 1063 ? -1.942 3.421 44.580 1.00 73.00 1063 VAL A C 1
ATOM 8334 O O . VAL A 1 1063 ? -1.434 2.550 43.876 1.00 73.00 1063 VAL A O 1
ATOM 8337 N N . ARG A 1 1064 ? -3.268 3.631 44.601 1.00 78.88 1064 ARG A N 1
ATOM 8338 C CA . ARG A 1 1064 ? -4.217 2.855 43.783 1.00 78.88 1064 ARG A CA 1
ATOM 8339 C C . ARG A 1 1064 ? -3.996 3.067 42.283 1.00 78.88 1064 ARG A C 1
ATOM 8341 O O . ARG A 1 1064 ? -4.075 2.107 41.526 1.00 78.88 1064 ARG A O 1
ATOM 8348 N N . LEU A 1 1065 ? -3.706 4.295 41.850 1.00 76.94 1065 LEU A N 1
ATOM 8349 C CA . LEU A 1 1065 ? -3.432 4.606 40.446 1.00 76.94 1065 LEU A CA 1
ATOM 8350 C C . LEU A 1 1065 ? -2.178 3.883 39.931 1.00 76.94 1065 LEU A C 1
ATOM 8352 O O . LEU A 1 1065 ? -2.215 3.322 38.839 1.00 76.94 1065 LEU A O 1
ATOM 8356 N N . LEU A 1 1066 ? -1.092 3.864 40.709 1.00 76.00 1066 LEU A N 1
ATOM 8357 C CA . LEU A 1 1066 ? 0.139 3.149 40.351 1.00 76.00 1066 LEU A CA 1
ATOM 8358 C C . LEU A 1 1066 ? -0.094 1.635 40.218 1.00 76.00 1066 LEU A C 1
ATOM 8360 O O . LEU A 1 1066 ? 0.490 1.009 39.334 1.00 76.00 1066 LEU A O 1
ATOM 8364 N N . ASP A 1 1067 ? -0.969 1.060 41.047 1.00 80.88 1067 ASP A N 1
ATOM 8365 C CA . ASP A 1 1067 ? -1.343 -0.356 40.978 1.00 80.88 1067 ASP A CA 1
ATOM 8366 C C . ASP A 1 1067 ? -2.274 -0.664 39.788 1.00 80.88 1067 ASP A C 1
ATOM 8368 O O . ASP A 1 1067 ? -1.989 -1.566 39.002 1.00 80.88 1067 ASP A O 1
ATOM 8372 N N . GLU A 1 1068 ? -3.322 0.143 39.557 1.00 81.88 1068 GLU A N 1
ATOM 8373 C CA . GLU A 1 1068 ? -4.206 0.005 38.383 1.00 81.88 1068 GLU A CA 1
ATOM 8374 C C . GLU A 1 1068 ? -3.443 0.160 37.051 1.00 81.88 1068 GLU A C 1
ATOM 8376 O O . GLU A 1 1068 ? -3.746 -0.539 36.080 1.00 81.88 1068 GLU A O 1
ATOM 8381 N N . LEU A 1 1069 ? -2.441 1.047 36.999 1.00 80.50 1069 LEU A N 1
ATOM 8382 C CA . LEU A 1 1069 ? -1.536 1.228 35.855 1.00 80.50 1069 LEU A CA 1
ATOM 8383 C C . LEU A 1 1069 ? -0.384 0.202 35.814 1.00 80.50 1069 LEU A C 1
ATOM 8385 O O . LEU A 1 1069 ? 0.434 0.243 34.899 1.00 80.50 1069 LEU A O 1
ATOM 8389 N N . GLY A 1 1070 ? -0.310 -0.736 36.764 1.00 79.31 1070 GLY A N 1
ATOM 8390 C CA . GLY A 1 1070 ? 0.651 -1.842 36.760 1.00 79.31 1070 GLY A CA 1
ATOM 8391 C C . GLY A 1 1070 ? 2.105 -1.464 37.066 1.00 79.31 1070 GLY A C 1
ATOM 8392 O O . GLY A 1 1070 ? 2.993 -2.290 36.847 1.00 79.31 1070 GLY A O 1
ATOM 8393 N N . PHE A 1 1071 ? 2.373 -0.264 37.584 1.00 73.31 1071 PHE A N 1
ATOM 8394 C CA . PHE A 1 1071 ? 3.715 0.183 37.982 1.00 73.31 1071 PHE A CA 1
ATOM 8395 C C . PHE A 1 1071 ? 4.247 -0.534 39.234 1.00 73.31 1071 PHE A C 1
ATOM 8397 O O . PHE A 1 1071 ? 5.461 -0.653 39.409 1.00 73.31 1071 PHE A O 1
ATOM 8404 N N . THR A 1 1072 ? 3.360 -1.073 40.073 1.00 71.31 1072 THR A N 1
ATOM 8405 C CA . THR A 1 1072 ? 3.693 -1.892 41.256 1.00 71.31 1072 THR A CA 1
ATOM 8406 C C . THR A 1 1072 ? 4.433 -3.191 40.923 1.00 71.31 1072 THR A C 1
ATOM 8408 O O . THR A 1 1072 ? 5.100 -3.752 41.788 1.00 71.31 1072 THR A O 1
ATOM 8411 N N . ASN A 1 1073 ? 4.418 -3.633 39.659 1.00 70.06 1073 ASN A N 1
ATOM 8412 C CA . ASN A 1 1073 ? 5.260 -4.734 39.173 1.00 70.06 1073 ASN A CA 1
ATOM 8413 C C . ASN A 1 1073 ? 6.757 -4.369 39.091 1.00 70.06 1073 ASN A C 1
ATOM 8415 O O . ASN A 1 1073 ? 7.588 -5.261 38.927 1.00 70.06 1073 ASN A O 1
ATOM 8419 N N . TYR A 1 1074 ? 7.102 -3.077 39.179 1.00 64.88 1074 TYR A N 1
ATOM 8420 C CA . TYR A 1 1074 ? 8.456 -2.561 38.952 1.00 64.88 1074 TYR A CA 1
ATOM 8421 C C . TYR A 1 1074 ? 9.020 -1.735 40.129 1.00 64.88 1074 TYR A C 1
ATOM 8423 O O . TYR A 1 1074 ? 10.219 -1.468 40.147 1.00 64.88 1074 TYR A O 1
ATOM 8431 N N . MET A 1 1075 ? 8.201 -1.333 41.116 1.00 64.12 1075 MET A N 1
ATOM 8432 C CA . MET A 1 1075 ? 8.596 -0.463 42.245 1.00 64.12 1075 MET A CA 1
ATOM 8433 C C . MET A 1 1075 ? 7.823 -0.782 43.546 1.00 64.12 1075 MET A C 1
ATOM 8435 O O . MET A 1 1075 ? 6.618 -1.018 43.500 1.00 64.12 1075 MET A O 1
ATOM 8439 N N . ASP A 1 1076 ? 8.475 -0.701 44.720 1.00 67.12 1076 ASP A N 1
ATOM 8440 C CA . ASP A 1 1076 ? 7.803 -0.768 46.041 1.00 67.12 1076 ASP A CA 1
ATOM 8441 C C . ASP A 1 1076 ? 7.460 0.641 46.555 1.00 67.12 1076 ASP A C 1
ATOM 8443 O O . ASP A 1 1076 ? 8.343 1.408 46.952 1.00 67.12 1076 ASP A O 1
ATOM 8447 N N . ALA A 1 1077 ? 6.163 0.958 46.611 1.00 62.88 1077 ALA A N 1
ATOM 8448 C CA . ALA A 1 1077 ? 5.642 2.244 47.079 1.00 62.88 1077 ALA A CA 1
ATOM 8449 C C . ALA A 1 1077 ? 6.109 2.641 48.497 1.00 62.88 1077 ALA A C 1
ATOM 8451 O O . ALA A 1 1077 ? 6.257 3.830 48.781 1.00 62.88 1077 ALA A O 1
ATOM 8452 N N . ARG A 1 1078 ? 6.408 1.680 49.385 1.00 67.81 1078 ARG A N 1
ATOM 8453 C CA . ARG A 1 1078 ? 6.892 1.966 50.752 1.00 67.81 1078 ARG A CA 1
ATOM 8454 C C . ARG A 1 1078 ? 8.327 2.486 50.762 1.00 67.81 1078 ARG A C 1
ATOM 8456 O O . ARG A 1 1078 ? 8.682 3.283 51.628 1.00 67.81 1078 ARG A O 1
ATOM 8463 N N . ASN A 1 1079 ? 9.147 2.064 49.797 1.00 66.62 1079 ASN A N 1
ATOM 8464 C CA . ASN A 1 1079 ? 10.491 2.611 49.619 1.00 66.62 1079 ASN A CA 1
ATOM 8465 C C . ASN A 1 1079 ? 10.411 4.072 49.148 1.00 66.62 1079 ASN A C 1
ATOM 8467 O O . ASN A 1 1079 ? 11.108 4.934 49.678 1.00 66.62 1079 ASN A O 1
ATOM 8471 N N . ILE A 1 1080 ? 9.493 4.362 48.220 1.00 64.12 1080 ILE A N 1
ATOM 8472 C CA . ILE A 1 1080 ? 9.240 5.721 47.724 1.00 64.12 1080 ILE A CA 1
ATOM 8473 C C . ILE A 1 1080 ? 8.778 6.638 48.864 1.00 64.12 1080 ILE A C 1
ATOM 8475 O O . ILE A 1 1080 ? 9.372 7.690 49.086 1.00 64.12 1080 ILE A O 1
ATOM 8479 N N . GLU A 1 1081 ? 7.782 6.220 49.650 1.00 71.38 1081 GLU A N 1
ATOM 8480 C CA . GLU A 1 1081 ? 7.302 6.992 50.804 1.00 71.38 1081 GLU A CA 1
ATOM 8481 C C . GLU A 1 1081 ? 8.429 7.285 51.817 1.00 71.38 1081 GLU A C 1
ATOM 8483 O O . GLU A 1 1081 ? 8.531 8.399 52.334 1.00 71.38 1081 GLU A O 1
ATOM 8488 N N . SER A 1 1082 ? 9.326 6.319 52.049 1.00 72.62 1082 SER A N 1
ATOM 8489 C CA . SER A 1 1082 ? 10.508 6.489 52.905 1.00 72.62 1082 SER A CA 1
ATOM 8490 C C . SER A 1 1082 ? 11.502 7.528 52.363 1.00 72.62 1082 SER A C 1
ATOM 8492 O O . SER A 1 1082 ? 12.065 8.302 53.138 1.00 72.62 1082 SER A O 1
ATOM 8494 N N . ILE A 1 1083 ? 11.695 7.605 51.042 1.00 67.38 1083 ILE A N 1
ATOM 8495 C CA . ILE A 1 1083 ? 12.544 8.629 50.408 1.00 67.38 1083 ILE A CA 1
ATOM 8496 C C . ILE A 1 1083 ? 11.917 10.020 50.589 1.00 67.38 1083 ILE A C 1
ATOM 8498 O O . ILE A 1 1083 ? 12.576 10.938 51.081 1.00 67.38 1083 ILE A O 1
ATOM 8502 N N . LEU A 1 1084 ? 10.628 10.170 50.271 1.00 67.81 1084 LEU A N 1
ATOM 8503 C CA . LEU A 1 1084 ? 9.931 11.464 50.289 1.00 67.81 1084 LEU A CA 1
ATOM 8504 C C . LEU A 1 1084 ? 9.775 12.059 51.699 1.00 67.81 1084 LEU A C 1
ATOM 8506 O O . LEU A 1 1084 ? 9.831 13.278 51.872 1.00 67.81 1084 LEU A O 1
ATOM 8510 N N . LYS A 1 1085 ? 9.670 11.212 52.732 1.00 76.50 1085 LYS A N 1
ATOM 8511 C CA . LYS A 1 1085 ? 9.667 11.639 54.144 1.00 76.50 1085 LYS A CA 1
ATOM 8512 C C . LYS A 1 1085 ? 11.009 12.209 54.625 1.00 76.50 1085 LYS A C 1
ATOM 8514 O O . LYS A 1 1085 ? 11.017 12.931 55.626 1.00 76.50 1085 LYS A O 1
ATOM 8519 N N . ASN A 1 1086 ? 12.117 11.894 53.947 1.00 72.81 1086 ASN A N 1
ATOM 8520 C CA . ASN A 1 1086 ? 13.484 12.132 54.432 1.00 72.81 1086 ASN A CA 1
ATOM 8521 C C . ASN A 1 1086 ? 14.358 13.013 53.516 1.00 72.81 1086 ASN A C 1
ATOM 8523 O O . ASN A 1 1086 ? 15.436 13.431 53.935 1.00 72.81 1086 ASN A O 1
ATOM 8527 N N . ILE A 1 1087 ? 13.924 13.313 52.290 1.00 70.81 1087 ILE A N 1
ATOM 8528 C CA . ILE A 1 1087 ? 14.642 14.210 51.373 1.00 70.81 1087 ILE A CA 1
ATOM 8529 C C . ILE A 1 1087 ? 14.621 15.672 51.857 1.00 70.81 1087 ILE A C 1
ATOM 8531 O O . ILE A 1 1087 ? 13.588 16.188 52.272 1.00 70.81 1087 ILE A O 1
ATOM 8535 N N . SER A 1 1088 ? 15.759 16.361 51.802 1.00 69.25 1088 SER A N 1
ATOM 8536 C CA . SER A 1 1088 ? 15.860 17.799 52.082 1.00 69.25 1088 SER A CA 1
ATOM 8537 C C . SER A 1 1088 ? 15.465 18.638 50.866 1.00 69.25 1088 SER A C 1
ATOM 8539 O O . SER A 1 1088 ? 15.819 18.274 49.745 1.00 69.25 1088 SER A O 1
ATOM 8541 N N . TYR A 1 1089 ? 14.838 19.800 51.080 1.00 66.62 1089 TYR A N 1
ATOM 8542 C CA . TYR A 1 1089 ? 14.712 20.804 50.019 1.00 66.62 1089 TYR A CA 1
ATOM 8543 C C . TYR A 1 1089 ? 16.101 21.228 49.525 1.00 66.62 1089 TYR A C 1
ATOM 8545 O O . TYR A 1 1089 ? 17.070 21.263 50.287 1.00 66.62 1089 TYR A O 1
ATOM 8553 N N . THR A 1 1090 ? 16.210 21.547 48.242 1.00 65.44 1090 THR A N 1
ATOM 8554 C CA . THR A 1 1090 ? 17.398 22.156 47.641 1.00 65.44 1090 THR A CA 1
ATOM 8555 C C . THR A 1 1090 ? 16.910 23.101 46.556 1.00 65.44 1090 THR A C 1
ATOM 8557 O O . THR A 1 1090 ? 16.177 22.676 45.665 1.00 65.44 1090 THR A O 1
ATOM 8560 N N . GLU A 1 1091 ? 17.276 24.380 46.647 1.00 62.97 1091 GLU A N 1
ATOM 8561 C CA . GLU A 1 1091 ? 16.964 25.360 45.606 1.00 62.97 1091 GLU A CA 1
ATOM 8562 C C . GLU A 1 1091 ? 17.676 24.964 44.304 1.00 62.97 1091 GLU A C 1
ATOM 8564 O O . GLU A 1 1091 ? 18.843 24.567 44.326 1.00 62.97 1091 GLU A O 1
ATOM 8569 N N . LEU A 1 1092 ? 16.948 24.973 43.184 1.00 58.44 1092 LEU A N 1
ATOM 8570 C CA . LEU A 1 1092 ? 17.263 24.086 42.064 1.00 58.44 1092 LEU A CA 1
ATOM 8571 C C . LEU A 1 1092 ? 17.346 24.830 40.727 1.00 58.44 1092 LEU A C 1
ATOM 8573 O O . LEU A 1 1092 ? 16.376 25.442 40.275 1.00 58.44 1092 LEU A O 1
ATOM 8577 N N . ASN A 1 1093 ? 18.500 24.737 40.059 1.00 73.19 1093 ASN A N 1
ATOM 8578 C CA . ASN A 1 1093 ? 18.694 25.314 38.734 1.00 73.19 1093 ASN A CA 1
ATOM 8579 C C . ASN A 1 1093 ? 17.922 24.511 37.673 1.00 73.19 1093 ASN A C 1
ATOM 8581 O O . ASN A 1 1093 ? 18.376 23.485 37.167 1.00 73.19 1093 ASN A O 1
ATOM 8585 N N . ILE A 1 1094 ? 16.750 25.025 37.301 1.00 66.81 1094 ILE A N 1
ATOM 8586 C CA . ILE A 1 1094 ? 15.858 24.450 36.284 1.00 66.81 1094 ILE A CA 1
ATOM 8587 C C . ILE A 1 1094 ? 16.555 24.263 34.925 1.00 66.81 1094 ILE A C 1
ATOM 8589 O O . ILE A 1 1094 ? 16.195 23.351 34.183 1.00 66.81 1094 ILE A O 1
ATOM 8593 N N . THR A 1 1095 ? 17.566 25.076 34.599 1.00 68.75 1095 THR A N 1
ATOM 8594 C CA . THR A 1 1095 ? 18.364 24.913 33.370 1.00 68.75 1095 THR A CA 1
ATOM 8595 C C . THR A 1 1095 ? 19.181 23.624 33.429 1.00 68.75 1095 THR A C 1
ATOM 8597 O O . THR A 1 1095 ? 19.068 22.789 32.541 1.00 68.75 1095 THR A O 1
ATOM 8600 N N . GLU A 1 1096 ? 19.912 23.392 34.525 1.00 60.66 1096 GLU A N 1
ATOM 8601 C CA . GLU A 1 1096 ? 20.737 22.187 34.706 1.00 60.66 1096 GLU A CA 1
ATOM 8602 C C . GLU A 1 1096 ? 19.912 20.892 34.690 1.00 60.66 1096 GLU A C 1
ATOM 8604 O O . GLU A 1 1096 ? 20.395 19.868 34.204 1.00 60.66 1096 GLU A O 1
ATOM 8609 N N . VAL A 1 1097 ? 18.661 20.930 35.168 1.00 55.62 1097 VAL A N 1
ATOM 8610 C CA . VAL A 1 1097 ? 17.731 19.786 35.106 1.00 55.62 1097 VAL A CA 1
ATOM 8611 C C . VAL A 1 1097 ? 17.291 19.489 33.675 1.00 55.62 1097 VAL A C 1
ATOM 8613 O O . VAL A 1 1097 ? 17.267 18.322 33.281 1.00 55.62 1097 VAL A O 1
ATOM 8616 N N . LYS A 1 1098 ? 16.978 20.518 32.877 1.00 62.00 1098 LYS A N 1
ATOM 8617 C CA . LYS A 1 1098 ? 16.661 20.335 31.453 1.00 62.00 1098 LYS A CA 1
ATOM 8618 C C . LYS A 1 1098 ? 17.875 19.796 30.708 1.00 62.00 1098 LYS A C 1
ATOM 8620 O O . LYS A 1 1098 ? 17.767 18.746 30.084 1.00 62.00 1098 LYS A O 1
ATOM 8625 N N . ASP A 1 1099 ? 19.039 20.418 30.885 1.00 62.66 1099 ASP A N 1
ATOM 8626 C CA . ASP A 1 1099 ? 20.293 19.941 30.308 1.00 62.66 1099 ASP A CA 1
ATOM 8627 C C . ASP A 1 1099 ? 20.610 18.487 30.723 1.00 62.66 1099 ASP A C 1
ATOM 8629 O O . ASP A 1 1099 ? 21.184 17.730 29.946 1.00 62.66 1099 ASP A O 1
ATOM 8633 N N . ALA A 1 1100 ? 20.274 18.065 31.949 1.00 53.62 1100 ALA A N 1
ATOM 8634 C CA . ALA A 1 1100 ? 20.462 16.684 32.397 1.00 53.62 1100 ALA A CA 1
ATOM 8635 C C . ALA A 1 1100 ? 19.521 15.696 31.683 1.00 53.62 1100 ALA A C 1
ATOM 8637 O O . ALA A 1 1100 ? 19.975 14.623 31.290 1.00 53.62 1100 ALA A O 1
ATOM 8638 N N . LEU A 1 1101 ? 18.252 16.067 31.473 1.00 56.69 1101 LEU A N 1
ATOM 8639 C CA . LEU A 1 1101 ? 17.269 15.275 30.718 1.00 56.69 1101 LEU A CA 1
ATOM 8640 C C . LEU A 1 1101 ? 17.570 15.240 29.206 1.00 56.69 1101 LEU A C 1
ATOM 8642 O O . LEU A 1 1101 ? 17.282 14.250 28.535 1.00 56.69 1101 LEU A O 1
ATOM 8646 N N . GLU A 1 1102 ? 18.179 16.294 28.659 1.00 58.75 1102 GLU A N 1
ATOM 8647 C CA . GLU A 1 1102 ? 18.655 16.313 27.272 1.00 58.75 1102 GLU A CA 1
ATOM 8648 C C . GLU A 1 1102 ? 19.949 15.499 27.097 1.00 58.75 1102 GLU A C 1
ATOM 8650 O O . GLU A 1 1102 ? 20.057 14.714 26.153 1.00 58.75 1102 GLU A O 1
ATOM 8655 N N . ARG A 1 1103 ? 20.885 15.573 28.055 1.00 55.97 1103 ARG A N 1
ATOM 8656 C CA . ARG A 1 1103 ? 22.098 14.736 28.057 1.00 55.97 1103 ARG A CA 1
ATOM 8657 C C . ARG A 1 1103 ? 21.802 13.251 28.283 1.00 55.97 1103 ARG A C 1
ATOM 8659 O O . ARG A 1 1103 ? 22.495 12.426 27.695 1.00 55.97 1103 ARG A O 1
ATOM 8666 N N . SER A 1 1104 ? 20.791 12.874 29.074 1.00 51.16 1104 SER A N 1
ATOM 8667 C CA . SER A 1 1104 ? 20.395 11.460 29.207 1.00 51.16 1104 SER A CA 1
ATOM 8668 C C . SER A 1 1104 ? 19.752 10.924 27.925 1.00 51.16 1104 SER A C 1
ATOM 8670 O O . SER A 1 1104 ? 20.112 9.836 27.477 1.00 51.16 1104 SER A O 1
ATOM 8672 N N . ARG A 1 1105 ? 18.884 11.719 27.279 1.00 53.16 1105 ARG A N 1
ATOM 8673 C CA . ARG A 1 1105 ? 18.336 11.442 25.938 1.00 53.16 1105 ARG A CA 1
ATOM 8674 C C . ARG A 1 1105 ? 19.445 11.202 24.908 1.00 53.16 1105 ARG A C 1
ATOM 8676 O O . ARG A 1 1105 ? 19.309 10.321 24.069 1.00 53.16 1105 ARG A O 1
ATOM 8683 N N . GLU A 1 1106 ? 20.528 11.973 24.959 1.00 43.53 1106 GLU A N 1
ATOM 8684 C CA . GLU A 1 1106 ? 21.666 11.826 24.041 1.00 43.53 1106 GLU A CA 1
ATOM 8685 C C . GLU A 1 1106 ? 22.593 10.655 24.410 1.00 43.53 1106 GLU A C 1
ATOM 8687 O O . GLU A 1 1106 ? 23.127 9.997 23.518 1.00 43.53 1106 GLU A O 1
ATOM 8692 N N . ALA A 1 1107 ? 22.734 10.331 25.698 1.00 43.66 1107 ALA A N 1
ATOM 8693 C CA . ALA A 1 1107 ? 23.533 9.197 26.160 1.00 43.66 1107 ALA A CA 1
ATOM 8694 C C . ALA A 1 1107 ? 22.927 7.830 25.784 1.00 43.66 1107 ALA A C 1
ATOM 8696 O O . ALA A 1 1107 ? 23.678 6.924 25.421 1.00 43.66 1107 ALA A O 1
ATOM 8697 N N . GLU A 1 1108 ? 21.597 7.667 25.812 1.00 44.06 1108 GLU A N 1
ATOM 8698 C CA . GLU A 1 1108 ? 20.961 6.395 25.417 1.00 44.06 1108 GLU A CA 1
ATOM 8699 C C . GLU A 1 1108 ? 21.150 6.049 23.929 1.00 44.06 1108 GLU A C 1
ATOM 8701 O O . GLU A 1 1108 ? 21.242 4.872 23.579 1.00 44.06 1108 GLU A O 1
ATOM 8706 N N . ILE A 1 1109 ? 21.313 7.052 23.056 1.00 34.28 1109 ILE A N 1
ATOM 8707 C CA . ILE A 1 1109 ? 21.655 6.846 21.634 1.00 34.28 1109 ILE A CA 1
ATOM 8708 C C . ILE A 1 1109 ? 23.025 6.142 21.497 1.00 34.28 1109 ILE A C 1
ATOM 8710 O O . ILE A 1 1109 ? 23.297 5.481 20.494 1.00 34.28 1109 ILE A O 1
ATOM 8714 N N . GLY A 1 1110 ? 23.879 6.224 22.524 1.00 31.91 1110 GLY A N 1
ATOM 8715 C CA . GLY A 1 1110 ? 25.191 5.582 22.583 1.00 31.91 1110 GLY A CA 1
ATOM 8716 C C . GLY A 1 1110 ? 25.187 4.061 22.796 1.00 31.91 1110 GLY A C 1
ATOM 8717 O O . GLY A 1 1110 ? 26.249 3.450 22.663 1.00 31.91 1110 GLY A O 1
ATOM 8718 N N . ILE A 1 1111 ? 24.046 3.418 23.087 1.00 39.00 1111 ILE A N 1
ATOM 8719 C CA . ILE A 1 1111 ? 23.970 1.962 23.341 1.00 39.00 1111 ILE A CA 1
ATOM 8720 C C . ILE A 1 1111 ? 23.963 1.164 22.017 1.00 39.00 1111 ILE A C 1
ATOM 8722 O O . ILE A 1 1111 ? 23.049 0.400 21.705 1.00 39.00 1111 ILE A O 1
ATOM 8726 N N . SER A 1 1112 ? 25.020 1.324 21.214 1.00 28.77 1112 SER A N 1
ATOM 8727 C CA . SER A 1 1112 ? 25.309 0.440 20.078 1.00 28.77 1112 SER A CA 1
ATOM 8728 C C . SER A 1 1112 ? 26.117 -0.772 20.555 1.00 28.77 1112 SER A C 1
ATOM 8730 O O . SER A 1 1112 ? 27.117 -0.606 21.251 1.00 28.77 1112 SER A O 1
ATOM 8732 N N . LEU A 1 1113 ? 25.742 -1.992 20.150 1.00 33.91 1113 LEU A N 1
ATOM 8733 C CA . LEU A 1 1113 ? 26.419 -3.229 20.584 1.00 33.91 1113 LEU A CA 1
ATOM 8734 C C . LEU A 1 1113 ? 27.842 -3.441 20.024 1.00 33.91 1113 LEU A C 1
ATOM 8736 O O . LEU A 1 1113 ? 28.427 -4.494 20.251 1.00 33.91 1113 LEU A O 1
ATOM 8740 N N . ASN A 1 1114 ? 28.446 -2.453 19.359 1.00 27.45 1114 ASN A N 1
ATOM 8741 C CA . ASN A 1 1114 ? 29.847 -2.519 18.918 1.00 27.45 1114 ASN A CA 1
ATOM 8742 C C . ASN A 1 1114 ? 30.869 -2.493 20.084 1.00 27.45 1114 ASN A C 1
ATOM 8744 O O . ASN A 1 1114 ? 32.074 -2.477 19.841 1.00 27.45 1114 ASN A O 1
ATOM 8748 N N . SER A 1 1115 ? 30.401 -2.472 21.336 1.00 28.75 1115 SER A N 1
ATOM 8749 C CA . SER A 1 1115 ? 31.188 -2.515 22.575 1.00 28.75 1115 SER A CA 1
ATOM 8750 C C . SER A 1 1115 ? 30.974 -3.787 23.424 1.00 28.75 1115 SER A C 1
ATOM 8752 O O . SER A 1 1115 ? 31.428 -3.814 24.570 1.00 28.75 1115 SER A O 1
ATOM 8754 N N . LEU A 1 1116 ? 30.301 -4.827 22.897 1.00 28.55 1116 LEU A N 1
ATOM 8755 C CA . LEU A 1 1116 ? 29.901 -6.051 23.626 1.00 28.55 1116 LEU A CA 1
ATOM 8756 C C . LEU A 1 1116 ? 30.448 -7.371 23.048 1.00 28.55 1116 LEU A C 1
ATOM 8758 O O . LEU A 1 1116 ? 30.572 -8.321 23.864 1.00 28.55 1116 LEU A O 1
#

InterPro domains:
  IPR008928 Six-hairpin glycosidase superfamily [SSF48208] (37-236)
  IPR008928 Six-hairpin glycosidase superfamily [SSF48208] (202-431)
  IPR013783 Immunoglobulin-like fold [G3DSA:2.60.40.10] (453-548)
  IPR013783 Immunoglobulin-like fold [G3DSA:2.60.40.10] (562-665)
  IPR053169 Meiotically Up-regulated Gene Protein [PTHR47791] (210-302)

Organism: NCBI:txid2478471

Foldseek 3Di:
DPPDPPVVVVVVVVPPPDDDPDDDDPDLPVLVVVLLVLLLQLLVLLLLVLVVQWDDDPQATKGWDDDVHIDEFLFCFQYLLVNLLLLLLNCVVPVPVVSVSNSVRSLVVSVVQWDQDQQATWGFDADPVHHDDPHDTAFQFQGLLSSLVSLLSNCVVPVDVVSVRRSVRSLSCQVRQFWAADDFAIAGHRRSPCPDQFDRAQQSLQSSLVSLLSNCVVPVPCVSLRNNVSSLRVQLVQWPDDPLATWHWGTGRPDTFTFLLRLLRSLVSLLSNCVSPVDCSSVSHSRNSVVHQVVQWDADPQFTFGAGRVRFTFQFRDDGTNCLVDDTGSLRSLLSNCVRPVPCVSLRNLVRSLRVQVVQWDDDPLATFGARTRPPRNTALLSLLSSLLSLLSSCVVPVDCVSSSNSVRSSVVNVVQFDRDSGTFHAHPVRDTRSHQHSISSVSSSSSSVSVVVPPPPQDFDKDQPDKPPLEDEDEAFDKDKMKTKMFGQGQAWKKKKKWFDAVAQQGTWIDMDIDGHGDIDIDMTMGHGHNPDDFAKGKTFMWMWMDHVVGDIDDIDRNGTGIYGYDDDFDKAKDKDKDDDAEDAAFDKDKMKMKMAIATQAKFAWKAKDKDWDDPQKDWPDKDWDRTDGIGGHGRMGMMMTMITGHDADKIKMKIWMWRDDPPPDTHIDMDMDMHGYYDYDYYYDDYYDDKWFADDDFADDAFDKDKTKTKDADQPFDADDQDWFDFDFPPQKPAAPVRDRWDKTKGWDDGDGDDHPDMDMTMIMMGGHDDDDDDCPDPVVVVVVVVVVVVCVVPVDDPVVLVVCVVPDPDDPPPVNVVSVVPPDDDDDDPVNVVVVVVVVVVVVVVVPPADKIKGWGDMDPDDDDDIDMHIYHDDPVLVVLVVVLVVQLVLLLVLLLQLLLCLLLLLVPDLLSNLLSLLVSVVSNLLSCCVSVLVNDQADLPLVDQQDQDDFFPVLVVDDPDLSSLLLRLSLLLVRLSVSLSNLVSSLVSCVVVVVVVSNVVSNVSNVVSLVRNLVSLLVNLVSVLVSLVVCVVVVSPDPVSLVVSLVCCLVPNRPPVSVVSCVSRPVVVPDDSVVSSVCSNPRDNDDDDSVVSSVSSVVVSVVSVVPDPPPD

pLDDT: mean 72.37, std 21.84, range [24.62, 98.75]

Sequence (1116 aa):
MLGRKILPFVLVILILPVYVPSAQYYQPQADLAAVRDKALYISRRAADYVISRAEVEGDGFKWVYQSRYTYYNPIFENGAAGAGYFLLSLYKITGNNTYLRYAEGAARWIISKAASRDGGFTWPHHDDEKPGPDGWYLTPEKSVAGVARFLLELYRTTSKDEYLRYAEGAARWIINAGLRKDVQGSYVDYNPYHQALFGIYSYPQRDAGLLFIDLYRTTGNKEYLDKAKEIGRWIIWTSECTGSICKWYDDRGYGNVYSVEGVSSVADLLYELYLATNDPEYLEVAEKMVNWIESIGVRTNEGIKFPSWDGKFRTITWGWWDRLLFPMTPADIFLKSYEITHNSERLDIAKAYANWLISISVPEGDGVKVPEVEGEGGFHAWINSRVFRFVVMLYNLTGDGRYLDFSEKLLNWISSTAVCENGYVWPTGDGRKIPTFSFGSSGIGYYALAPLTLVAPAKVLDGQITGVSPSSVSMRPGESASFVFTVKNTGSIPADYHVYFPDGSIFGYVSGTISLNPGEYGEITLTGRVPPETSPGTYAVDVYFEMAPHGGVWQRTTIWGRIQVTVLSAGAPKLEITHNFTTKVVSGREFSVNVIVRNTGDREARNVISGIDWSDNAFESMGCTGTLEAAVLKPGEQMQYSCRLKAGSPGTYNVEISAVEALAEGGGAYTSTRFQVSITSLLLKVLGYKTVNISSGAPIVPIMGQMFELDVNLSDESGAYVPEESLMLSSIATPEKDPSGNEPRIACLLMDSGAITSSESRIIKYWCKAEWKIAYVNISKEGIWIAANLLFKAITLGELPDLVDLLEGIMLKDYPTIINLARMTGTSSAMTSDEANKALKASIKLEENMGILPVVGYNLTFPKAPVEGNIRIIVFPPQRKINTLLDYEAWHTNAYLASKALSVYTLDAVLLNPFLGAAFLIGSTLIPSVVDWHYKRALEDPSLNYAQLVPPPTVPPAFRKLPNTTASQALLYEYLYLAYANASAESLARAMGAVQMNATNYIYPHLRNAQMYASNASLYYSKLAPLLIQMVDELNRSGYISEENFRRGQEMIREQGLPNDVVRLLDELGFTNYMDARNIESILKNISYTELNITEVKDALERSREAEIGISLNSL